Protein AF-F0WKG5-F1 (afdb_monomer_lite)

Radius of gyration: 60.0 Å; chains: 1; bounding box: 181×147×181 Å

Foldseek 3Di:
DVVVVVVVVVVVVVVVVVVVVVVVVVVVVVVVVVVVVVVVVVVVVVVVVVVVVVCVVVPPDDDDDDDDDDDDDDDDPDDDPDDDDDDDDDDDDDDDDDDDDDDDDDDDDDPPDDDPPDDDPDDDDPPDDPDDDPDDDDDDPVVVVVVVVVVVVVVVVVVVVVVVVVVVVVVVVVVVVVVVVVVVVVVVVVVVVVVVVVVVVVVVVVVVVVVVVVVVVVVVVVVVVLADDPVLLVVLVVDDPVPDDPSRNSSNVSHVVVVVVVVVVVVVVVVVVVVVVVVVVVVVVVVVVVVVVVVVVVVVVVVVVVVVVVVVVVVVVVVVVVVVVVVVVVVVVVVVVVVVVPPPDDDDDDDDPCVVVVVVVVVVVVVVVVVVVVVVVVVVVVVVVVVVVVVVVVVVVVVVVVVVVVVVVVVVVVVVVVVVVVVVVVVVVVVVVVVVVVVVVVVVVVVVVVVVVVVVVVVVVVVVVVVVVVVVVVVVVVVVVPPPDPDVPPVVVVVVVVVVVVVVVVVVVVVVVVVVVVVVVVVVVVVVVVVVVVVVVVVVVVVVVVVVVVVVVVVVVVVVVVVVVVVVVVVVVVVVVVVVVVVVVVVVVVVVVVVVVVVVVVVVVVVVVVVVVVVVVVVVVVDDPDDDDDDDDDDDDDDDDDDDPVVVVVVVVVVVVVVVVVVVVVVVVVVVVVVVVVVVVVVVVVVVVVVVVCVVCVVVVVVVVVVVVVVVVVVVVVVVVVVVVVVVVVVVVVVVVVVVVVVVVVVVVVVVVVVVVVVVVVVVVVVVVVPDDDDDDDDDDDDDDDDDDDDDDDDDDDDDDDDDDDDDDDDDDDDDDDPVVVVVVVD

Sequence (827 aa):
MLSLTLWSYSRMYRYRKLSVWLLSSYNWFNRSIMTLRKSRSERCQQSDDHFHRLMLQLGLSRQESITLNENRGDDYNNFSHLLTRIETQEEKEFERPSSDSTPPSASESSDLSLPLSFQHYRTHEHGDVWNIPECDKKRSHADSAYILRRFYQVQVQKIMQRLEACQLNYERSEMKSNEDRIQLTHTIERLTESLQEVQSKYENLLHENQTMKYQLNMEFLHLTDLNISDALATQLLRQSEDTLTLKEFVQLQLYTRVDEHSKKSKQQLEEIAILRKTCEDCQREYTDIKKSNLAYRQEADAIERSLRHELMTAQSARDVLEQNVKKLCDQLHLLKYKNCGEYQSETAGLESFGERDSLSKAKAALEEELRSSKQAMEKLALDKENLKQMVDLLQADKQFLEKSILEHEASKTKWSDSENVLKSRIKELEASKNELLMKSTKYHDEIRATIENKLDITDRNCMMLLQKEIQSIRQSGNSRDEFEIREAHTKTLLDQLRLAETKISNLNSKLDKKTQELLERERCHSTSMTSVETKLTMRQYEHTELQNKFEERCVELRKATIQIDLLNQKLQIHQEEFLRLENTSNAKIVFLETVVNEKTKSEQNFLLQLRKIDENHHHLESGSLEAVADSEIGRDSSSIRPCSDDRERHLRILAREVAKYRDESFRSEQKLKSVQTQLLESSKMNSALQNKLDEVSQPQSYLVDKLREREAELLQSQSQLTEKCKMFQKLQKTCRHTQQTLSRVLSQREEVEGLKLSLLALRRGLDDSSVYKCNGLGGSIDKPHENASVSPAQVTDPGLDTTQNKCLSDSLPLNAPDWYSKLRALV

Secondary structure (DSSP, 8-state):
-HHHHHHHHHHHHHHHHHHHHHHHHHHHHHHHHHHHHHHHHHHHHHHHHHHHHHHHHTT-S---------------------------------PPPP-------------------SS-----------------S---HHHHHHHHHHHHHHHHHHHHHHHHHHHHHHHHHHHHHHHHHHHHHHHHHHHHHHHHHHHHHHHHHHHHHHHHHHHHHHHHHHHHTT---HHHHHHHTTS-GGGS-HHHHHHHHHHHHHHHHHHHHHHHHHHHHHHHHHHHHHHHHHHHHHHHHHHHHHHHHHHHHHHHHHHHHHHHHHHHHHHHHHHHHHHHHHHHHHHTTSSS--------TTHHHHHHHHHHHHHHHHHHHHHHHHHHHHHHHHHHHHHHHHHHHHHHHHHHHHHHHHHHHHHHHHHHHHHHHHHHHHHHHHHHHHHHHHHHHHHHHHHHHHHHHHHHHHHHHHHHHHHHHHHHHHTTTT----SSHHHHHHHHHHHHHHHHHHHHHHHHHHHHHHHHHHHHHHHHHHHHHHHHHHHHHHHHHHHHHHHHHHHHHHHHHHHHHHHHHHHHHHHHHHHHHHHHHHHHHHHHHHHHHHHHHHHHHHHHHHHHHHHHHHHHHTS---------------------HHHHHHHHHHHHHHHHHHHHHHHHHHHHHHHHHHHHHHHHHHHHHHHHHHHHHHHHHHHHHHHHHHHHHHHHHHHHHHHHHHHHHHHHHHHHHHHHHHHHHHHHHHHHHHHHHHHHHHHHHHHGGG-----------------------------------------------TTTGGGGS--

pLDDT: mean 73.41, std 21.45, range [28.98, 95.06]

Organism: NCBI:txid890382

Structure (mmCIF, N/CA/C/O backbone):
data_AF-F0WKG5-F1
#
_entry.id   AF-F0WKG5-F1
#
loop_
_atom_site.group_PDB
_atom_site.id
_atom_site.type_symbol
_atom_site.label_atom_id
_atom_site.label_alt_id
_atom_site.label_comp_id
_atom_site.label_asym_id
_atom_site.label_entity_id
_atom_site.label_seq_id
_atom_site.pdbx_PDB_ins_code
_atom_site.Cartn_x
_atom_site.Cartn_y
_atom_site.Cartn_z
_atom_site.occupancy
_atom_site.B_iso_or_equiv
_atom_site.auth_seq_id
_atom_site.auth_comp_id
_atom_site.auth_asym_id
_atom_site.auth_atom_id
_atom_site.pdbx_PDB_model_num
ATOM 1 N N . MET A 1 1 ? -5.934 -83.931 9.411 1.00 52.41 1 MET A N 1
ATOM 2 C CA . MET A 1 1 ? -5.732 -83.362 8.059 1.00 52.41 1 MET A CA 1
ATOM 3 C C . MET A 1 1 ? -6.737 -82.258 7.738 1.00 52.41 1 MET A C 1
ATOM 5 O O . MET A 1 1 ? -6.328 -81.107 7.787 1.00 52.41 1 MET A O 1
ATOM 9 N N . LEU A 1 2 ? -8.027 -82.551 7.507 1.00 59.00 2 LEU A N 1
ATOM 10 C CA . LEU A 1 2 ? -9.031 -81.550 7.076 1.00 59.00 2 LEU A CA 1
ATOM 11 C C . LEU A 1 2 ? -9.132 -80.279 7.954 1.00 59.00 2 LEU A C 1
ATOM 13 O O . LEU A 1 2 ? -9.300 -79.177 7.433 1.00 59.00 2 LEU A O 1
ATOM 17 N N . SER A 1 3 ? -8.972 -80.402 9.275 1.00 54.53 3 SER A N 1
ATOM 18 C CA . SER A 1 3 ? -8.962 -79.263 10.208 1.00 54.53 3 SER A CA 1
ATOM 19 C C . SER A 1 3 ? -7.762 -78.323 10.020 1.00 54.53 3 SER A C 1
ATOM 21 O O . SER A 1 3 ? -7.921 -77.106 10.072 1.00 54.53 3 SER A O 1
ATOM 23 N N . LEU A 1 4 ? -6.572 -78.868 9.742 1.00 64.75 4 LEU A N 1
ATOM 24 C CA . LEU A 1 4 ? -5.352 -78.090 9.486 1.00 64.75 4 LEU A CA 1
ATOM 25 C C . LEU A 1 4 ? -5.440 -77.331 8.157 1.00 64.75 4 LEU A C 1
ATOM 27 O O . LEU A 1 4 ? -5.043 -76.169 8.096 1.00 64.75 4 LEU A O 1
ATOM 31 N N . THR A 1 5 ? -6.017 -77.946 7.120 1.00 72.06 5 THR A N 1
ATOM 32 C CA . THR A 1 5 ? -6.250 -77.283 5.827 1.00 72.06 5 THR A CA 1
ATOM 33 C C . THR A 1 5 ? -7.311 -76.185 5.915 1.00 72.06 5 THR A C 1
ATOM 35 O O . THR A 1 5 ? -7.146 -75.137 5.302 1.00 72.06 5 THR A O 1
ATOM 38 N N . LEU A 1 6 ? -8.367 -76.366 6.718 1.00 70.38 6 LEU A N 1
ATOM 39 C CA . LEU A 1 6 ? -9.357 -75.312 6.987 1.00 70.38 6 LEU A CA 1
ATOM 40 C C . LEU A 1 6 ? -8.756 -74.141 7.782 1.00 70.38 6 LEU A C 1
ATOM 42 O O . LEU A 1 6 ? -9.038 -72.977 7.488 1.00 70.38 6 LEU A O 1
ATOM 46 N N . TRP A 1 7 ? -7.888 -74.429 8.756 1.00 72.12 7 TRP A N 1
ATOM 47 C CA . TRP A 1 7 ? -7.206 -73.401 9.543 1.00 72.12 7 TRP A CA 1
ATOM 48 C C . TRP A 1 7 ? -6.213 -72.585 8.702 1.00 72.12 7 TRP A C 1
ATOM 50 O O . TRP A 1 7 ? -6.217 -71.352 8.778 1.00 72.12 7 TRP A O 1
ATOM 60 N N . SER A 1 8 ? -5.422 -73.234 7.838 1.00 71.31 8 SER A N 1
ATOM 61 C CA . SER A 1 8 ? -4.513 -72.532 6.922 1.00 71.31 8 SER A CA 1
ATOM 62 C C . SER A 1 8 ? -5.265 -71.698 5.877 1.00 71.31 8 SER A C 1
ATOM 64 O O . SER A 1 8 ? -4.872 -70.556 5.632 1.00 71.31 8 SER A O 1
ATOM 66 N N . TYR A 1 9 ? -6.393 -72.189 5.344 1.00 76.88 9 TYR A N 1
ATOM 67 C CA . TYR A 1 9 ? -7.255 -71.409 4.445 1.00 76.88 9 TYR A CA 1
ATOM 68 C C . TYR A 1 9 ? -7.841 -70.170 5.131 1.00 76.88 9 TYR A C 1
ATOM 70 O O . TYR A 1 9 ? -7.761 -69.069 4.589 1.00 76.88 9 TYR A O 1
ATOM 78 N N . SER A 1 10 ? -8.369 -70.318 6.351 1.00 77.50 10 SER A N 1
ATOM 79 C CA . SER A 1 10 ? -8.901 -69.199 7.143 1.00 77.50 10 SER A CA 1
ATOM 80 C C . SER A 1 10 ? -7.822 -68.147 7.436 1.00 77.50 10 SER A C 1
ATOM 82 O O . SER A 1 10 ? -8.058 -66.943 7.295 1.00 77.50 10 SER A O 1
ATOM 84 N N . ARG A 1 11 ? -6.596 -68.584 7.757 1.00 77.31 11 ARG A N 1
ATOM 85 C CA . ARG A 1 11 ? -5.451 -67.693 7.987 1.00 77.31 11 ARG A CA 1
ATOM 86 C C . ARG A 1 11 ? -5.010 -66.966 6.710 1.00 77.31 11 ARG A C 1
ATOM 88 O O . ARG A 1 11 ? -4.826 -65.751 6.753 1.00 77.31 11 ARG A O 1
ATOM 95 N N . MET A 1 12 ? -4.914 -67.658 5.571 1.00 81.44 12 MET A N 1
ATOM 96 C CA . MET A 1 12 ? -4.629 -67.031 4.270 1.00 81.44 12 MET A CA 1
ATOM 97 C C . MET A 1 12 ? -5.717 -66.035 3.852 1.00 81.44 12 MET A C 1
ATOM 99 O O . MET A 1 12 ? -5.400 -64.945 3.377 1.00 81.44 12 MET A O 1
ATOM 103 N N . TYR A 1 13 ? -6.992 -66.355 4.086 1.00 84.19 13 TYR A N 1
ATOM 104 C CA . TYR A 1 13 ? -8.105 -65.454 3.786 1.00 84.19 13 TYR A CA 1
ATOM 105 C C . TYR A 1 13 ? -8.043 -64.169 4.627 1.00 84.19 13 TYR A C 1
ATOM 107 O O . TYR A 1 13 ? -8.243 -63.075 4.097 1.00 84.19 13 TYR A O 1
ATOM 115 N N . ARG A 1 14 ? -7.679 -64.273 5.916 1.00 76.50 14 ARG A N 1
ATOM 116 C CA . ARG A 1 14 ? -7.437 -63.103 6.779 1.00 76.50 14 ARG A CA 1
ATOM 117 C C . ARG A 1 14 ? -6.274 -62.248 6.276 1.00 76.50 14 ARG A C 1
ATOM 119 O O . ARG A 1 14 ? -6.466 -61.045 6.137 1.00 76.50 14 ARG A O 1
ATOM 126 N N . TYR A 1 15 ? -5.122 -62.837 5.937 1.00 81.12 15 TYR A N 1
ATOM 127 C CA . TYR A 1 15 ? -3.992 -62.076 5.379 1.00 81.12 15 TYR A CA 1
ATOM 128 C C . TYR A 1 15 ? -4.342 -61.390 4.055 1.00 81.12 15 TYR A C 1
ATOM 130 O O . TYR A 1 15 ? -4.000 -60.225 3.878 1.00 81.12 15 TYR A O 1
ATOM 138 N N . ARG A 1 16 ? -5.074 -62.060 3.155 1.00 80.81 16 ARG A N 1
ATOM 139 C CA . ARG A 1 16 ? -5.511 -61.471 1.879 1.00 80.81 16 ARG A CA 1
ATOM 140 C C . ARG A 1 16 ? -6.510 -60.326 2.078 1.00 80.81 16 ARG A C 1
ATOM 142 O O . ARG A 1 16 ? -6.466 -59.344 1.345 1.00 80.81 16 ARG A O 1
ATOM 149 N N . LYS A 1 17 ? -7.381 -60.409 3.090 1.00 81.00 17 LYS A N 1
ATOM 150 C CA . LYS A 1 17 ? -8.284 -59.307 3.461 1.00 81.00 17 LYS A CA 1
ATOM 151 C C . LYS A 1 17 ? -7.513 -58.125 4.067 1.00 81.00 17 LYS A C 1
ATOM 153 O O . LYS A 1 17 ? -7.827 -56.979 3.760 1.00 81.00 17 LYS A O 1
ATOM 158 N N . LEU A 1 18 ? -6.478 -58.401 4.866 1.00 79.88 18 LEU A N 1
ATOM 159 C CA . LEU A 1 18 ? -5.596 -57.387 5.455 1.00 79.88 18 LEU A CA 1
ATOM 160 C C . LEU A 1 18 ? -4.729 -56.686 4.399 1.00 79.88 18 LEU A C 1
ATOM 162 O O . LEU A 1 18 ? -4.611 -55.467 4.436 1.00 79.88 18 LEU A O 1
ATOM 166 N N . SER A 1 19 ? -4.173 -57.420 3.429 1.00 79.81 19 SER A N 1
ATOM 167 C CA . SER A 1 19 ? -3.368 -56.826 2.355 1.00 79.81 19 SER A CA 1
ATOM 168 C C . SER A 1 19 ? -4.205 -55.958 1.415 1.00 79.81 19 SER A C 1
ATOM 170 O O . SER A 1 19 ? -3.766 -54.869 1.065 1.00 79.81 19 SER A O 1
ATOM 172 N N . VAL A 1 20 ? -5.433 -56.371 1.076 1.00 81.12 20 VAL A N 1
ATOM 173 C CA . VAL A 1 20 ? -6.378 -55.535 0.310 1.00 81.12 20 VAL A CA 1
ATOM 174 C C . VAL A 1 20 ? -6.757 -54.269 1.084 1.00 81.12 20 VAL A C 1
ATOM 176 O O . VAL A 1 20 ? -6.792 -53.189 0.497 1.00 81.12 20 VAL A O 1
ATOM 179 N N . TRP A 1 21 ? -6.987 -54.369 2.398 1.00 87.44 21 TRP A N 1
ATOM 180 C CA . TRP A 1 21 ? -7.272 -53.202 3.237 1.00 87.44 21 TRP A CA 1
ATOM 181 C C . TRP A 1 21 ? -6.078 -52.237 3.302 1.00 87.44 21 TRP A C 1
ATOM 183 O O . TRP A 1 21 ? -6.252 -51.046 3.063 1.00 87.44 21 TRP A O 1
ATOM 193 N N . LEU A 1 22 ? -4.857 -52.742 3.513 1.00 79.31 22 LEU A N 1
ATOM 194 C CA . LEU A 1 22 ? -3.634 -51.931 3.503 1.00 79.31 22 LEU A CA 1
ATOM 195 C C . LEU A 1 22 ? -3.387 -51.257 2.144 1.00 79.31 22 LEU A C 1
ATOM 197 O O . LEU A 1 22 ? -3.054 -50.074 2.112 1.00 79.31 22 LEU A O 1
ATOM 201 N N . LEU A 1 23 ? -3.605 -51.959 1.025 1.00 81.06 23 LEU A N 1
ATOM 202 C CA . LEU A 1 23 ? -3.470 -51.380 -0.318 1.00 81.06 23 LEU A CA 1
ATOM 203 C C . LEU A 1 23 ? -4.520 -50.285 -0.575 1.00 81.06 23 LEU A C 1
ATOM 205 O O . LEU A 1 23 ? -4.211 -49.254 -1.171 1.00 81.06 23 LEU A O 1
ATOM 209 N N . SER A 1 24 ? -5.750 -50.483 -0.091 1.00 77.81 24 SER A N 1
ATOM 210 C CA . SER A 1 24 ? -6.819 -49.483 -0.164 1.00 77.81 24 SER A CA 1
ATOM 211 C C . SER A 1 24 ? -6.491 -48.242 0.671 1.00 77.81 24 SER A C 1
ATOM 213 O O . SER A 1 24 ? -6.642 -47.124 0.180 1.00 77.81 24 SER A O 1
ATOM 215 N N . SER A 1 25 ? -5.996 -48.421 1.898 1.00 75.12 25 SER A N 1
ATOM 216 C CA . SER A 1 25 ? -5.570 -47.326 2.778 1.00 75.12 25 SER A CA 1
ATOM 217 C C . SER A 1 25 ? -4.370 -46.564 2.208 1.00 75.12 25 SER A C 1
ATOM 219 O O . SER A 1 25 ? -4.362 -45.336 2.236 1.00 75.12 25 SER A O 1
ATOM 221 N N . TYR A 1 26 ? -3.396 -47.261 1.614 1.00 79.62 26 TYR A N 1
ATOM 222 C CA . TYR A 1 26 ? -2.243 -46.649 0.945 1.00 79.62 26 TYR A CA 1
ATOM 223 C C . TYR A 1 26 ? -2.653 -45.830 -0.291 1.00 79.62 26 TYR A C 1
ATOM 225 O O . TYR A 1 26 ? -2.219 -44.689 -0.459 1.00 79.62 26 TYR A O 1
ATOM 233 N N . ASN A 1 27 ? -3.553 -46.363 -1.124 1.00 76.25 27 ASN A N 1
ATOM 234 C CA . ASN A 1 27 ? -4.092 -45.635 -2.275 1.00 76.25 27 ASN A CA 1
ATOM 235 C C . ASN A 1 27 ? -4.935 -44.423 -1.855 1.00 76.25 27 ASN A C 1
ATOM 237 O O . ASN A 1 27 ? -4.823 -43.365 -2.475 1.00 76.25 27 ASN A O 1
ATOM 241 N N . TRP A 1 28 ? -5.740 -44.540 -0.794 1.00 86.19 28 TRP A N 1
ATOM 242 C CA . TRP A 1 28 ? -6.477 -43.409 -0.229 1.00 86.19 28 TRP A CA 1
ATOM 243 C C . TRP A 1 28 ? -5.522 -42.332 0.304 1.00 86.19 28 TRP A C 1
ATOM 245 O O . TRP A 1 28 ? -5.666 -41.168 -0.056 1.00 86.19 28 TRP A O 1
ATOM 255 N N . PHE A 1 29 ? -4.488 -42.718 1.056 1.00 77.25 29 PHE A N 1
ATOM 256 C CA . PHE A 1 29 ? -3.471 -41.808 1.589 1.00 77.25 29 PHE A CA 1
ATOM 257 C C . PHE A 1 29 ? -2.705 -41.063 0.483 1.00 77.25 29 PHE A C 1
ATOM 259 O O . PHE A 1 29 ? -2.593 -39.839 0.533 1.00 77.25 29 PHE A O 1
ATOM 266 N N . ASN A 1 30 ? -2.262 -41.760 -0.570 1.00 75.69 30 ASN A N 1
ATOM 267 C CA . ASN A 1 30 ? -1.622 -41.125 -1.727 1.00 75.69 30 ASN A CA 1
ATOM 268 C C . ASN A 1 30 ? -2.567 -40.171 -2.473 1.00 75.69 30 ASN A C 1
ATOM 270 O O . ASN A 1 30 ? -2.145 -39.094 -2.898 1.00 75.69 30 ASN A O 1
ATOM 274 N N . ARG A 1 31 ? -3.854 -40.521 -2.603 1.00 74.81 31 ARG A N 1
ATOM 275 C CA . ARG A 1 31 ? -4.860 -39.643 -3.220 1.00 74.81 31 ARG A CA 1
ATOM 276 C C . ARG A 1 31 ? -5.082 -38.385 -2.374 1.00 74.81 31 ARG A C 1
ATOM 278 O O . ARG A 1 31 ? -5.062 -37.292 -2.934 1.00 74.81 31 ARG A O 1
ATOM 285 N N . SER A 1 32 ? -5.170 -38.537 -1.051 1.00 72.75 32 SER A N 1
ATOM 286 C CA . SER A 1 32 ? -5.257 -37.443 -0.076 1.00 72.75 32 SER A CA 1
ATOM 287 C C . SER A 1 32 ? -4.021 -36.534 -0.096 1.00 72.75 32 SER A C 1
ATOM 289 O O . SER A 1 32 ? -4.167 -35.313 -0.075 1.00 72.75 32 SER A O 1
ATOM 291 N N . ILE A 1 33 ? -2.806 -37.089 -0.220 1.00 72.25 33 ILE A N 1
ATOM 292 C CA . ILE A 1 33 ? -1.566 -36.309 -0.389 1.00 72.25 33 ILE A CA 1
ATOM 293 C C . ILE A 1 33 ? -1.560 -35.545 -1.714 1.00 72.25 33 ILE A C 1
ATOM 295 O O . ILE A 1 33 ? -1.165 -34.381 -1.733 1.00 72.25 33 ILE A O 1
ATOM 299 N N . MET A 1 34 ? -2.011 -36.148 -2.817 1.00 73.25 34 MET A N 1
ATOM 300 C CA . MET A 1 34 ? -2.086 -35.447 -4.104 1.00 73.25 34 MET A CA 1
ATOM 301 C C . MET A 1 34 ? -3.126 -34.321 -4.083 1.00 73.25 34 MET A C 1
ATOM 303 O O . MET A 1 34 ? -2.835 -33.230 -4.572 1.00 73.25 34 MET A O 1
ATOM 307 N N . THR A 1 35 ? -4.287 -34.517 -3.447 1.00 73.25 35 THR A N 1
ATOM 308 C CA . THR A 1 35 ? -5.243 -33.420 -3.221 1.00 73.25 35 THR A CA 1
ATOM 309 C C . THR A 1 35 ? -4.684 -32.356 -2.280 1.00 73.25 35 THR A C 1
ATOM 311 O O . THR A 1 35 ? -4.835 -31.177 -2.568 1.00 73.25 35 THR A O 1
ATOM 314 N N . LEU A 1 36 ? -3.958 -32.723 -1.217 1.00 67.75 36 LEU A N 1
ATOM 315 C CA . LEU A 1 36 ? -3.316 -31.755 -0.318 1.00 67.75 36 LEU A CA 1
ATOM 316 C C . LEU A 1 36 ? -2.201 -30.963 -1.008 1.00 67.75 36 LEU A C 1
ATOM 318 O O . LEU A 1 36 ? -2.099 -29.763 -0.782 1.00 67.75 36 LEU A O 1
ATOM 322 N N . ARG A 1 37 ? -1.395 -31.588 -1.876 1.00 66.56 37 ARG A N 1
ATOM 323 C CA . ARG A 1 37 ? -0.400 -30.887 -2.706 1.00 66.56 37 ARG A CA 1
ATOM 324 C C . ARG A 1 37 ? -1.075 -29.938 -3.690 1.00 66.56 37 ARG A C 1
ATOM 326 O O . ARG A 1 37 ? -0.660 -28.786 -3.776 1.00 66.56 37 ARG A O 1
ATOM 333 N N . LYS A 1 38 ? -2.152 -30.372 -4.354 1.00 67.62 38 LYS A N 1
ATOM 334 C CA . LYS A 1 38 ? -2.930 -29.513 -5.256 1.00 67.62 38 LYS A CA 1
ATOM 335 C C . LYS A 1 38 ? -3.540 -28.320 -4.508 1.00 67.62 38 LYS A C 1
ATOM 337 O O . LYS A 1 38 ? -3.248 -27.184 -4.855 1.00 67.62 38 LYS A O 1
ATOM 342 N N . SER A 1 39 ? -4.228 -28.560 -3.393 1.00 65.31 39 SER A N 1
ATOM 343 C CA . SER A 1 39 ? -4.812 -27.515 -2.539 1.00 65.31 39 SER A CA 1
ATOM 344 C C . SER A 1 39 ? -3.794 -26.719 -1.709 1.00 65.31 39 SER A C 1
ATOM 346 O O . SER A 1 39 ? -4.188 -25.779 -1.021 1.00 65.31 39 SER A O 1
ATOM 348 N N . ARG A 1 40 ? -2.502 -27.078 -1.723 1.00 57.69 40 ARG A N 1
ATOM 349 C CA . ARG A 1 40 ? -1.399 -26.257 -1.187 1.00 57.69 40 ARG A CA 1
ATOM 350 C C . ARG A 1 40 ? -0.791 -25.389 -2.287 1.00 57.69 40 ARG A C 1
ATOM 352 O O . ARG A 1 40 ? -0.550 -24.222 -2.027 1.00 57.69 40 ARG A O 1
ATOM 359 N N . SER A 1 41 ? -0.660 -25.900 -3.513 1.00 61.53 41 SER A N 1
ATOM 360 C CA . SER A 1 41 ? -0.325 -25.093 -4.697 1.00 61.53 41 SER A CA 1
ATOM 361 C C . SER A 1 41 ? -1.385 -24.018 -4.957 1.00 61.53 41 SER A C 1
ATOM 363 O O . SER A 1 41 ? -1.057 -22.843 -5.080 1.00 61.53 41 SER A O 1
ATOM 365 N N . GLU A 1 42 ? -2.665 -24.406 -4.949 1.00 61.94 42 GLU A N 1
ATOM 366 C CA . GLU A 1 42 ? -3.803 -23.494 -5.118 1.00 61.94 42 GLU A CA 1
ATOM 367 C C . GLU A 1 42 ? -3.891 -22.481 -3.963 1.00 61.94 42 GLU A C 1
ATOM 369 O O . GLU A 1 42 ? -4.223 -21.326 -4.207 1.00 61.94 42 GLU A O 1
ATOM 374 N N . ARG A 1 43 ? -3.525 -22.858 -2.724 1.00 57.94 43 ARG A N 1
ATOM 375 C CA . ARG A 1 43 ? -3.454 -21.914 -1.591 1.00 57.94 43 ARG A CA 1
ATOM 376 C C . ARG A 1 43 ? -2.228 -21.007 -1.602 1.00 57.94 43 ARG A C 1
ATOM 378 O O . ARG A 1 43 ? -2.355 -19.889 -1.128 1.00 57.94 43 ARG A O 1
ATOM 385 N N . CYS A 1 44 ? -1.083 -21.423 -2.141 1.00 53.16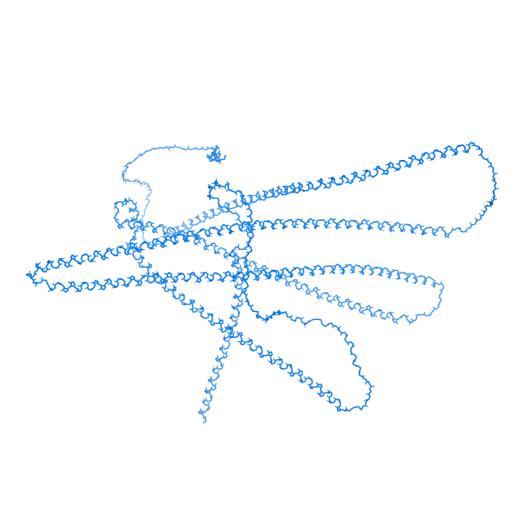 44 CYS A N 1
ATOM 386 C CA . CYS A 1 44 ? 0.047 -20.513 -2.348 1.00 53.16 44 CYS A CA 1
ATOM 387 C C . CYS A 1 44 ? -0.299 -19.465 -3.416 1.00 53.16 44 CYS A C 1
ATOM 389 O O . CYS A 1 44 ? -0.188 -18.278 -3.143 1.00 53.16 44 CYS A O 1
ATOM 391 N N . GLN A 1 45 ? -0.867 -19.870 -4.558 1.00 50.72 45 GLN A N 1
ATOM 392 C CA . GLN A 1 45 ? -1.329 -18.905 -5.567 1.00 50.72 45 GLN A CA 1
ATOM 393 C C . GLN A 1 45 ? -2.490 -18.027 -5.076 1.00 50.72 45 GLN A C 1
ATOM 395 O O . GLN A 1 45 ? -2.497 -16.834 -5.356 1.00 50.72 45 GLN A O 1
ATOM 400 N N . GLN A 1 46 ? -3.434 -18.558 -4.288 1.00 55.28 46 GLN A N 1
ATOM 401 C CA . GLN A 1 46 ? -4.457 -17.725 -3.639 1.00 55.28 46 GLN A CA 1
ATOM 402 C C . GLN A 1 46 ? -3.889 -16.824 -2.536 1.00 55.28 46 GLN A C 1
ATOM 404 O O . GLN A 1 46 ? -4.443 -15.754 -2.327 1.00 55.28 46 GLN A O 1
ATOM 409 N N . SER A 1 47 ? -2.821 -17.220 -1.839 1.00 54.59 47 SER A N 1
ATOM 410 C CA . SER A 1 47 ? -2.129 -16.380 -0.853 1.00 54.59 47 SER A CA 1
ATOM 411 C C . SER A 1 47 ? -1.479 -15.185 -1.538 1.00 54.59 47 SER A C 1
ATOM 413 O O . SER A 1 47 ? -1.693 -14.056 -1.108 1.00 54.59 47 SER A O 1
ATOM 415 N N . ASP A 1 48 ? -0.763 -15.416 -2.637 1.00 52.75 48 ASP A N 1
ATOM 416 C CA . ASP A 1 48 ? -0.100 -14.352 -3.390 1.00 52.75 48 ASP A CA 1
ATOM 417 C C . ASP A 1 48 ? -1.136 -13.433 -4.066 1.00 52.75 48 ASP A C 1
ATOM 419 O O . ASP A 1 48 ? -1.057 -12.215 -3.917 1.00 52.75 48 ASP A O 1
ATOM 423 N N . ASP A 1 49 ? -2.194 -13.985 -4.682 1.00 57.44 49 ASP A N 1
ATOM 424 C CA . ASP A 1 49 ? -3.327 -13.206 -5.216 1.00 57.44 49 ASP A CA 1
ATOM 425 C C . ASP A 1 49 ? -4.096 -12.442 -4.115 1.00 57.44 49 ASP A C 1
ATOM 427 O O . ASP A 1 49 ? -4.614 -11.350 -4.366 1.00 57.44 49 ASP A O 1
ATOM 431 N N . HIS A 1 50 ? -4.205 -12.983 -2.894 1.00 56.62 50 HIS A N 1
ATOM 432 C CA . HIS A 1 50 ? -4.870 -12.317 -1.766 1.00 56.62 50 HIS A CA 1
ATOM 433 C C . HIS A 1 50 ? -3.980 -11.235 -1.142 1.00 56.62 50 HIS A C 1
ATOM 435 O O . HIS A 1 50 ? -4.496 -10.189 -0.749 1.00 56.62 50 HIS A O 1
ATOM 441 N N . PHE A 1 51 ? -2.662 -11.432 -1.098 1.00 53.34 51 PHE A N 1
ATOM 442 C CA . PHE A 1 51 ? -1.699 -10.414 -0.687 1.00 53.34 51 PHE A CA 1
ATOM 443 C C . PHE A 1 51 ? -1.671 -9.263 -1.703 1.00 53.34 51 PHE A C 1
ATOM 445 O O . PHE A 1 51 ? -1.775 -8.099 -1.319 1.00 53.34 51 PHE A O 1
ATOM 452 N N . HIS A 1 52 ? -1.676 -9.569 -3.006 1.00 52.47 52 HIS A N 1
ATOM 453 C CA . HIS A 1 52 ? -1.789 -8.554 -4.056 1.00 52.47 52 HIS A CA 1
ATOM 454 C C . HIS A 1 52 ? -3.149 -7.834 -4.023 1.00 52.47 52 HIS A C 1
ATOM 456 O O . HIS A 1 52 ? -3.198 -6.614 -4.177 1.00 52.47 52 HIS A O 1
ATOM 462 N N . ARG A 1 53 ? -4.251 -8.549 -3.742 1.00 51.22 53 ARG A N 1
ATOM 463 C CA . ARG A 1 53 ? -5.565 -7.935 -3.478 1.00 51.22 53 ARG A CA 1
ATOM 464 C C . ARG A 1 53 ? -5.568 -7.045 -2.243 1.00 51.22 53 ARG A C 1
ATOM 466 O O . ARG A 1 53 ? -6.148 -5.976 -2.323 1.00 51.22 53 ARG A O 1
ATOM 473 N N . LEU A 1 54 ? -4.935 -7.440 -1.138 1.00 57.03 54 LEU A N 1
ATOM 474 C CA . LEU A 1 54 ? -4.829 -6.605 0.064 1.00 57.03 54 LEU A CA 1
ATOM 475 C C . LEU A 1 54 ? -4.023 -5.333 -0.221 1.00 57.03 54 LEU A C 1
ATOM 477 O O . LEU A 1 54 ? -4.461 -4.254 0.154 1.00 57.03 54 LEU A O 1
ATOM 481 N N . MET A 1 55 ? -2.919 -5.430 -0.966 1.00 54.16 55 MET A N 1
ATOM 482 C CA . MET A 1 55 ? -2.143 -4.264 -1.411 1.00 54.16 55 MET A CA 1
ATOM 483 C C . MET A 1 55 ? -2.954 -3.310 -2.308 1.00 54.16 55 MET A C 1
ATOM 485 O O . MET A 1 55 ? -2.825 -2.094 -2.178 1.00 54.16 55 MET A O 1
ATOM 489 N N . LEU A 1 56 ? -3.820 -3.840 -3.181 1.00 57.91 56 LEU A N 1
ATOM 490 C CA . LEU A 1 56 ? -4.737 -3.041 -4.008 1.00 57.91 56 LEU A CA 1
ATOM 491 C C . LEU A 1 56 ? -5.909 -2.457 -3.197 1.00 57.91 56 LEU A C 1
ATOM 493 O O . LEU A 1 56 ? -6.284 -1.305 -3.390 1.00 57.91 56 LEU A O 1
ATOM 497 N N . GLN A 1 57 ? -6.470 -3.227 -2.264 1.00 50.12 57 GLN A N 1
ATOM 498 C CA . GLN A 1 57 ? -7.617 -2.850 -1.431 1.00 50.12 57 GLN A CA 1
ATOM 499 C C . GLN A 1 57 ? -7.237 -1.877 -0.299 1.00 50.12 57 GLN A C 1
ATOM 501 O O . GLN A 1 57 ? -8.103 -1.178 0.218 1.00 50.12 57 GLN A O 1
ATOM 506 N N . LEU A 1 58 ? -5.946 -1.787 0.044 1.00 53.91 58 LEU A N 1
ATOM 507 C CA . LEU A 1 58 ? -5.362 -0.771 0.928 1.00 53.91 58 LEU A CA 1
ATOM 508 C C . LEU A 1 58 ? -4.906 0.504 0.185 1.00 53.91 58 LEU A C 1
ATOM 510 O O . LEU A 1 58 ? -4.337 1.395 0.809 1.00 53.91 58 LEU A O 1
ATOM 514 N N . GLY A 1 59 ? -5.152 0.620 -1.127 1.00 39.16 59 GLY A N 1
ATOM 515 C CA . GLY A 1 59 ? -5.016 1.887 -1.859 1.00 39.16 59 GLY A CA 1
ATOM 516 C C . GLY A 1 59 ? -3.586 2.412 -2.044 1.00 39.16 59 GLY A C 1
ATOM 517 O O . GLY A 1 59 ? -3.404 3.608 -2.255 1.00 39.16 59 GLY A O 1
ATOM 518 N N . LEU A 1 60 ? -2.560 1.553 -1.993 1.00 44.84 60 LEU A N 1
ATOM 519 C CA . LEU A 1 60 ? -1.148 1.961 -2.110 1.00 44.84 60 LEU A CA 1
ATOM 520 C C . LEU A 1 60 ? -0.620 2.045 -3.559 1.00 44.84 60 LEU A C 1
ATOM 522 O O . LEU A 1 60 ? 0.582 1.936 -3.799 1.00 44.84 60 LEU A O 1
ATOM 526 N N . SER A 1 61 ? -1.497 2.288 -4.536 1.00 41.25 61 SER A N 1
ATOM 527 C CA . SER A 1 61 ? -1.110 2.702 -5.891 1.00 41.25 61 SER A CA 1
ATOM 528 C C . SER A 1 61 ? -1.503 4.158 -6.124 1.00 41.25 61 SER A C 1
ATOM 530 O O . SER A 1 61 ? -2.676 4.499 -5.987 1.00 41.25 61 SER A O 1
ATOM 532 N N . ARG A 1 62 ? -0.528 4.995 -6.509 1.00 47.47 62 ARG A N 1
ATOM 533 C CA . ARG A 1 62 ? -0.698 6.422 -6.836 1.00 47.47 62 ARG A CA 1
ATOM 534 C C . ARG A 1 62 ? -1.985 6.693 -7.628 1.00 47.47 62 ARG A C 1
ATOM 536 O O . ARG A 1 62 ? -2.057 6.340 -8.803 1.00 47.47 62 ARG A O 1
ATOM 543 N N . GLN A 1 63 ? -2.916 7.441 -7.041 1.00 31.77 63 GLN A N 1
ATOM 544 C CA . GLN A 1 63 ? -3.803 8.289 -7.827 1.00 31.77 63 GLN A CA 1
ATOM 545 C C . GLN A 1 63 ? -4.193 9.548 -7.054 1.00 31.77 63 GLN A C 1
ATOM 547 O O . GLN A 1 63 ? -4.526 9.509 -5.872 1.00 31.77 63 GLN A O 1
ATOM 552 N N . GLU A 1 64 ? -4.082 10.678 -7.739 1.00 40.59 64 GLU A N 1
ATOM 553 C CA . GLU A 1 64 ? -4.387 12.002 -7.217 1.00 40.59 64 GLU A CA 1
ATOM 554 C C . GLU A 1 64 ? -5.904 12.215 -7.218 1.00 40.59 64 GLU A C 1
ATOM 556 O O . GLU A 1 64 ? -6.553 12.086 -8.257 1.00 40.59 64 GLU A O 1
ATOM 561 N N . SER A 1 65 ? -6.474 12.630 -6.088 1.00 32.53 65 SER A N 1
ATOM 562 C CA . SER A 1 65 ? -7.784 13.283 -6.086 1.00 32.53 65 SER A CA 1
ATOM 563 C C . SER A 1 65 ? -7.875 14.294 -4.949 1.00 32.53 65 SER A C 1
ATOM 565 O O . SER A 1 65 ? -8.118 13.952 -3.793 1.00 32.53 65 SER A O 1
ATOM 567 N N . ILE A 1 66 ? -7.673 15.561 -5.307 1.00 37.56 66 ILE A N 1
ATOM 568 C CA . ILE A 1 66 ? -7.924 16.713 -4.446 1.00 37.56 66 ILE A CA 1
ATOM 569 C C . ILE A 1 66 ? -9.438 16.903 -4.318 1.00 37.56 66 ILE A C 1
ATOM 571 O O . ILE A 1 66 ? -10.091 17.273 -5.291 1.00 37.56 66 ILE A O 1
ATOM 575 N N . THR A 1 67 ? -9.968 16.754 -3.107 1.00 32.84 67 THR A N 1
ATOM 576 C CA . THR A 1 67 ? -11.162 17.481 -2.646 1.00 32.84 67 THR A CA 1
ATOM 577 C C . THR A 1 67 ? -10.972 17.828 -1.174 1.00 32.84 67 THR A C 1
ATOM 579 O O . THR A 1 67 ? -11.316 17.038 -0.294 1.00 32.84 67 THR A O 1
ATOM 582 N N . LEU A 1 68 ? -10.392 18.999 -0.899 1.00 33.47 68 LEU A N 1
ATOM 583 C CA . LEU A 1 68 ? -10.446 19.578 0.441 1.00 33.47 68 LEU A CA 1
ATOM 584 C C . LEU A 1 68 ? -11.853 20.119 0.688 1.00 33.47 68 LEU A C 1
ATOM 586 O O . LEU A 1 68 ? -12.423 20.809 -0.155 1.00 33.47 68 LEU A O 1
ATOM 590 N N . ASN A 1 69 ? -12.397 19.770 1.847 1.00 30.33 69 ASN A N 1
ATOM 591 C CA . ASN A 1 69 ? -13.672 20.263 2.333 1.00 30.33 69 ASN A CA 1
ATOM 592 C C . ASN A 1 69 ? -13.398 21.559 3.109 1.00 30.33 69 ASN A C 1
ATOM 594 O O . ASN A 1 69 ? -12.731 21.521 4.143 1.00 30.33 69 ASN A O 1
ATOM 598 N N . GLU A 1 70 ? -13.867 22.701 2.612 1.00 38.94 70 GLU A N 1
ATOM 599 C CA . GLU A 1 70 ? -13.811 23.959 3.358 1.00 38.94 70 GLU A CA 1
ATOM 600 C C . GLU A 1 70 ? -14.807 23.899 4.524 1.00 38.94 70 GLU A C 1
ATOM 602 O O . GLU A 1 70 ? -15.997 23.690 4.288 1.00 38.94 70 GLU A O 1
ATOM 607 N N . ASN A 1 71 ? -14.339 24.085 5.767 1.00 33.72 71 ASN A N 1
ATOM 608 C CA . ASN A 1 71 ? -14.953 24.946 6.797 1.00 33.72 71 ASN A CA 1
ATOM 609 C C . ASN A 1 71 ? -14.309 24.755 8.184 1.00 33.72 71 ASN A C 1
ATOM 611 O O . ASN A 1 71 ? -14.060 23.627 8.604 1.00 33.72 71 ASN A O 1
ATOM 615 N N . ARG A 1 72 ? -14.214 25.869 8.933 1.00 32.38 72 ARG A N 1
ATOM 616 C CA . ARG A 1 72 ? -13.608 26.042 10.276 1.00 32.38 72 ARG A CA 1
ATOM 617 C C . ARG A 1 72 ? -12.072 25.927 10.299 1.00 32.38 72 ARG A C 1
ATOM 619 O O . ARG A 1 72 ? -11.529 24.881 9.981 1.00 32.38 72 ARG A O 1
ATOM 626 N N . GLY A 1 73 ? -11.335 26.940 10.744 1.00 29.22 73 GLY A N 1
ATOM 627 C CA . GLY A 1 73 ? -11.745 28.294 11.126 1.00 29.22 73 GLY A CA 1
ATOM 628 C C . GLY A 1 73 ? -10.546 29.055 11.681 1.00 29.22 73 GLY A C 1
ATOM 629 O O . GLY A 1 73 ? -9.864 28.532 12.558 1.00 29.22 73 GLY A O 1
ATOM 630 N N . ASP A 1 74 ? -10.290 30.252 11.158 1.00 32.44 74 ASP A N 1
ATOM 631 C CA . ASP A 1 74 ? -9.200 31.105 11.625 1.00 32.44 74 ASP A CA 1
ATOM 632 C C . ASP A 1 74 ? -9.556 31.754 12.965 1.00 32.44 74 ASP A C 1
ATOM 634 O O . ASP A 1 74 ? -10.472 32.566 13.042 1.00 32.44 74 ASP A O 1
ATOM 638 N N . ASP A 1 75 ? -8.780 31.430 13.994 1.00 37.84 75 ASP A N 1
ATOM 639 C CA . ASP A 1 75 ? -8.529 32.271 15.163 1.00 37.84 75 ASP A CA 1
ATOM 640 C C . ASP A 1 75 ? -7.145 31.890 15.728 1.00 37.84 75 ASP A C 1
ATOM 642 O O . ASP A 1 75 ? -6.679 30.768 15.532 1.00 37.84 75 ASP A O 1
ATOM 646 N N . TYR A 1 76 ? -6.486 32.821 16.430 1.00 33.09 76 TYR A N 1
ATOM 647 C CA . TYR A 1 76 ? -5.103 32.729 16.954 1.00 33.09 76 TYR A CA 1
ATOM 648 C C . TYR A 1 76 ? -3.937 32.988 15.981 1.00 33.09 76 TYR A C 1
ATOM 650 O O . TYR A 1 76 ? -2.926 32.288 15.987 1.00 33.09 76 TYR A O 1
ATOM 658 N N . ASN A 1 77 ? -3.977 34.135 15.297 1.00 32.69 77 ASN A N 1
ATOM 659 C CA . ASN A 1 77 ? -2.754 34.893 15.006 1.00 32.69 77 ASN A CA 1
ATOM 660 C C . ASN A 1 77 ? -2.591 36.036 16.021 1.00 32.69 77 ASN A C 1
ATOM 662 O O . ASN A 1 77 ? -3.121 37.124 15.812 1.00 32.69 77 ASN A O 1
ATOM 666 N N . ASN A 1 78 ? -1.889 35.770 17.130 1.00 35.56 78 ASN A N 1
ATOM 667 C CA . ASN A 1 78 ? -1.138 36.748 17.937 1.00 35.56 78 ASN A CA 1
ATOM 668 C C . ASN A 1 78 ? -0.587 36.078 19.207 1.00 35.56 78 ASN A C 1
ATOM 670 O O . ASN A 1 78 ? -1.326 35.939 20.174 1.00 35.56 78 ASN A O 1
ATOM 674 N N . PHE A 1 79 ? 0.703 35.725 19.230 1.00 30.66 79 PHE A N 1
ATOM 675 C CA . PHE A 1 79 ? 1.612 36.050 20.343 1.00 30.66 79 PHE A CA 1
ATOM 676 C C . PHE A 1 79 ? 3.076 35.703 20.003 1.00 30.66 79 PHE A C 1
ATOM 678 O O . PHE A 1 79 ? 3.366 34.677 19.397 1.00 30.66 79 PHE A O 1
ATOM 685 N N . SER A 1 80 ? 3.995 36.550 20.477 1.00 35.59 80 SER A N 1
ATOM 686 C CA . SER A 1 80 ? 5.415 36.232 20.722 1.00 35.59 80 SER A CA 1
ATOM 687 C C . SER A 1 80 ? 6.382 36.099 19.533 1.00 35.59 80 SER A C 1
ATOM 689 O O . SER A 1 80 ? 7.151 35.146 19.428 1.00 35.59 80 SER A O 1
ATOM 691 N N . HIS A 1 81 ? 6.540 37.194 18.784 1.00 31.00 81 HIS A N 1
ATOM 692 C CA . HIS A 1 81 ? 7.901 37.657 18.471 1.00 31.00 81 HIS A CA 1
ATOM 693 C C . HIS A 1 81 ? 8.610 38.032 19.789 1.00 31.00 81 HIS A C 1
ATOM 695 O O . HIS A 1 81 ? 8.374 39.131 20.284 1.00 31.00 81 HIS A O 1
ATOM 701 N N . LEU A 1 82 ? 9.442 37.150 20.368 1.00 31.61 82 LEU A N 1
ATOM 702 C CA . LEU A 1 82 ? 10.454 37.491 21.395 1.00 31.61 82 LEU A CA 1
ATOM 703 C C . LEU A 1 82 ? 11.293 36.263 21.817 1.00 31.61 82 LEU A C 1
ATOM 705 O O . LEU A 1 82 ? 10.916 35.541 22.731 1.00 31.61 82 LEU A O 1
ATOM 709 N N . LEU A 1 83 ? 12.444 36.042 21.174 1.00 28.98 83 LEU A N 1
ATOM 710 C CA . LEU A 1 83 ? 13.773 36.099 21.814 1.00 28.98 83 LEU A CA 1
ATOM 711 C C . LEU A 1 83 ? 14.866 35.716 20.805 1.00 28.98 83 LEU A C 1
ATOM 713 O O . LEU A 1 83 ? 15.008 34.566 20.397 1.00 28.98 83 LEU A O 1
ATOM 717 N N . THR A 1 84 ? 15.693 36.692 20.451 1.00 31.50 84 THR A N 1
ATOM 718 C CA . THR A 1 84 ? 16.996 36.453 19.827 1.00 31.50 84 THR A CA 1
ATOM 719 C C . THR A 1 84 ? 18.041 36.269 20.932 1.00 31.50 84 THR A C 1
ATOM 721 O O . THR A 1 84 ? 17.956 36.955 21.947 1.00 31.50 84 THR A O 1
ATOM 724 N N . ARG A 1 85 ? 19.095 35.485 20.654 1.00 29.62 85 ARG A N 1
ATOM 725 C CA . ARG A 1 85 ? 20.449 35.629 21.235 1.00 29.62 85 ARG A CA 1
ATOM 726 C C . ARG A 1 85 ? 20.646 35.237 22.714 1.00 29.62 85 ARG A C 1
ATOM 728 O O . ARG A 1 85 ? 20.457 36.060 23.598 1.00 29.62 85 ARG A O 1
ATOM 735 N N . ILE A 1 86 ? 21.246 34.063 22.930 1.00 31.45 86 ILE A N 1
ATOM 736 C CA . ILE A 1 86 ? 22.354 33.843 23.883 1.00 31.45 86 ILE A CA 1
ATOM 737 C C . ILE A 1 86 ? 23.406 32.982 23.163 1.00 31.45 86 ILE A C 1
ATOM 739 O O . ILE A 1 86 ? 23.063 32.121 22.354 1.00 31.45 86 ILE A O 1
ATOM 743 N N . GLU A 1 87 ? 24.680 33.283 23.402 1.00 32.22 87 GLU A N 1
ATOM 744 C CA . GLU A 1 87 ? 25.847 32.649 22.782 1.00 32.22 87 GLU A CA 1
ATOM 745 C C . GLU A 1 87 ? 26.426 31.520 23.664 1.00 32.22 87 GLU A C 1
ATOM 747 O O . GLU A 1 87 ? 26.039 31.348 24.818 1.00 32.22 87 GLU A O 1
ATOM 752 N N . THR A 1 88 ? 27.445 30.837 23.129 1.00 31.20 88 THR A N 1
ATOM 753 C CA . THR A 1 88 ? 28.509 30.099 23.849 1.00 31.20 88 THR A CA 1
ATOM 754 C C . THR A 1 88 ? 28.185 28.792 24.603 1.00 31.20 88 THR A C 1
ATOM 756 O O . THR A 1 88 ? 27.677 28.786 25.715 1.00 31.20 88 THR A O 1
ATOM 759 N N . GLN A 1 89 ? 28.692 27.694 24.021 1.00 30.14 89 GLN A N 1
ATOM 760 C CA . GLN A 1 89 ? 29.832 26.934 24.573 1.00 30.14 89 GLN A CA 1
ATOM 761 C C . GLN A 1 89 ? 29.649 26.192 25.916 1.00 30.14 89 GLN A C 1
ATOM 763 O O . GLN A 1 89 ? 29.920 26.741 26.975 1.00 30.14 89 GLN A O 1
ATOM 768 N N . GLU A 1 90 ? 29.421 24.877 25.843 1.00 33.31 90 GLU A N 1
ATOM 769 C CA . GLU A 1 90 ? 30.108 23.908 26.714 1.00 33.31 90 GLU A CA 1
ATOM 770 C C . GLU A 1 90 ? 30.390 22.612 25.937 1.00 33.31 90 GLU A C 1
ATOM 772 O O . GLU A 1 90 ? 29.489 21.831 25.631 1.00 33.31 90 GLU A O 1
ATOM 777 N N . GLU A 1 91 ? 31.666 22.370 25.639 1.00 35.66 91 GLU A N 1
ATOM 778 C CA . GLU A 1 91 ? 32.167 21.026 25.358 1.00 35.66 91 GLU A CA 1
ATOM 779 C C . GLU A 1 91 ? 32.259 20.282 26.694 1.00 35.66 91 GLU A C 1
ATOM 781 O O . GLU A 1 91 ? 33.006 20.697 27.582 1.00 35.66 91 GLU A O 1
ATOM 786 N N . LYS A 1 92 ? 31.524 19.177 26.848 1.00 33.84 92 LYS A N 1
ATOM 787 C CA . LYS A 1 92 ? 31.808 18.184 27.890 1.00 33.84 92 LYS A CA 1
ATOM 788 C C . LYS A 1 92 ? 31.856 16.799 27.279 1.00 33.84 92 LYS A C 1
ATOM 790 O O . LYS A 1 92 ? 30.838 16.204 26.931 1.00 33.84 92 LYS A O 1
ATOM 795 N N . GLU A 1 93 ? 33.084 16.312 27.165 1.00 34.62 93 GLU A N 1
ATOM 796 C CA . GLU A 1 93 ? 33.393 14.899 27.024 1.00 34.62 93 GLU A CA 1
ATOM 797 C C . GLU A 1 93 ? 32.649 14.122 28.118 1.00 34.62 93 GLU A C 1
ATOM 799 O O . GLU A 1 93 ? 32.668 14.512 29.288 1.00 34.62 93 GLU A O 1
ATOM 804 N N . PHE A 1 94 ? 31.988 13.024 27.750 1.00 33.19 94 PHE A N 1
ATOM 805 C CA . PHE A 1 94 ? 31.510 12.061 28.733 1.00 33.19 94 PHE A CA 1
ATOM 806 C C . PHE A 1 94 ? 31.961 10.660 28.345 1.00 33.19 94 PHE A C 1
ATOM 808 O O . PHE A 1 94 ? 31.818 10.218 27.202 1.00 33.19 94 PHE A O 1
ATOM 815 N N . GLU A 1 95 ? 32.578 10.000 29.314 1.00 30.42 95 GLU A N 1
ATOM 816 C CA . GLU A 1 95 ? 33.394 8.812 29.125 1.00 30.42 95 GLU A CA 1
ATOM 817 C C . GLU A 1 95 ? 32.539 7.601 28.726 1.00 30.42 95 GLU A C 1
ATOM 819 O O . GLU A 1 95 ? 31.472 7.345 29.289 1.00 30.42 95 GLU A O 1
ATOM 824 N N . ARG A 1 96 ? 33.034 6.803 27.772 1.00 33.31 96 ARG A N 1
ATOM 825 C CA . ARG A 1 96 ? 32.505 5.454 27.538 1.00 33.31 96 ARG A CA 1
ATOM 826 C C . ARG A 1 96 ? 33.133 4.500 28.558 1.00 33.31 96 ARG A C 1
ATOM 828 O O . ARG A 1 96 ? 34.349 4.320 28.497 1.00 33.31 96 ARG A O 1
ATOM 835 N N . PRO A 1 97 ? 32.359 3.819 29.419 1.00 37.00 97 PRO A N 1
ATOM 836 C CA . PRO A 1 97 ? 32.901 2.718 30.196 1.00 37.00 97 PRO A CA 1
ATOM 837 C C . PRO A 1 97 ? 33.183 1.524 29.277 1.00 37.00 97 PRO A C 1
ATOM 839 O O . PRO A 1 97 ? 32.308 1.028 28.564 1.00 37.00 97 PRO A O 1
ATOM 842 N N . SER A 1 98 ? 34.421 1.046 29.318 1.00 34.62 98 SER A N 1
ATOM 843 C CA . SER A 1 98 ? 34.816 -0.260 28.798 1.00 34.62 98 SER A CA 1
ATOM 844 C C . SER A 1 98 ? 34.065 -1.380 29.520 1.00 34.62 98 SER A C 1
ATOM 846 O O . SER A 1 98 ? 33.980 -1.374 30.747 1.00 34.62 98 SER A O 1
ATOM 848 N N . SER A 1 99 ? 33.591 -2.383 28.783 1.00 34.94 99 SER A N 1
ATOM 849 C CA . SER A 1 99 ? 33.248 -3.688 29.359 1.00 34.94 99 SER A CA 1
ATOM 850 C C . SER A 1 99 ? 33.543 -4.806 28.364 1.00 34.94 99 SER A C 1
ATOM 852 O O . SER A 1 99 ? 33.218 -4.713 27.180 1.00 34.94 99 SER A O 1
ATOM 854 N N . ASP A 1 100 ? 34.221 -5.838 28.859 1.00 31.92 100 ASP A N 1
ATOM 855 C CA . ASP A 1 100 ? 34.652 -7.000 28.093 1.00 31.92 100 ASP A CA 1
ATOM 856 C C . ASP A 1 100 ? 33.477 -7.841 27.584 1.00 31.92 100 ASP A C 1
ATOM 858 O O . ASP A 1 100 ? 32.508 -8.096 28.299 1.00 31.92 100 ASP A O 1
ATOM 862 N N . SER A 1 101 ? 33.625 -8.403 26.386 1.00 32.78 101 SER A N 1
ATOM 863 C CA . SER A 1 101 ? 33.112 -9.748 26.107 1.00 32.78 101 SER A CA 1
ATOM 864 C C . SER A 1 101 ? 33.907 -10.418 24.986 1.00 32.78 101 SER A C 1
ATOM 866 O O . SER A 1 101 ? 34.171 -9.847 23.930 1.00 32.78 101 SER A O 1
ATOM 868 N N . THR A 1 102 ? 34.337 -11.647 25.261 1.00 37.00 102 THR A N 1
ATOM 869 C CA . THR A 1 102 ? 35.124 -12.513 24.380 1.00 37.00 102 THR A CA 1
ATOM 870 C C . THR A 1 102 ? 34.316 -12.990 23.164 1.00 37.00 102 THR A C 1
ATOM 872 O O . THR A 1 102 ? 33.119 -13.254 23.294 1.00 37.00 102 THR A O 1
ATOM 875 N N . PRO A 1 103 ? 34.947 -13.184 21.990 1.00 35.62 103 PRO A N 1
ATOM 876 C CA . PRO A 1 103 ? 34.256 -13.673 20.802 1.00 35.62 103 PRO A CA 1
ATOM 877 C C . PRO A 1 103 ? 34.233 -15.211 20.728 1.00 35.62 103 PRO A C 1
ATOM 879 O O . PRO A 1 103 ? 35.274 -15.849 20.906 1.00 35.62 103 PRO A O 1
ATOM 882 N N . PRO A 1 104 ? 33.105 -15.829 20.338 1.00 41.66 104 PRO A N 1
ATOM 883 C CA . PRO A 1 104 ? 33.112 -17.114 19.664 1.00 41.66 104 PRO A CA 1
ATOM 884 C C . PRO A 1 104 ? 33.307 -16.907 18.153 1.00 41.66 104 PRO A C 1
ATOM 886 O O . PRO A 1 104 ? 32.433 -16.432 17.434 1.00 41.66 104 PRO A O 1
ATOM 889 N N . SER A 1 105 ? 34.504 -17.261 17.701 1.00 31.88 105 SER A N 1
ATOM 890 C CA . SER A 1 105 ? 34.762 -18.190 16.596 1.00 31.88 105 SER A CA 1
ATOM 891 C C . SER A 1 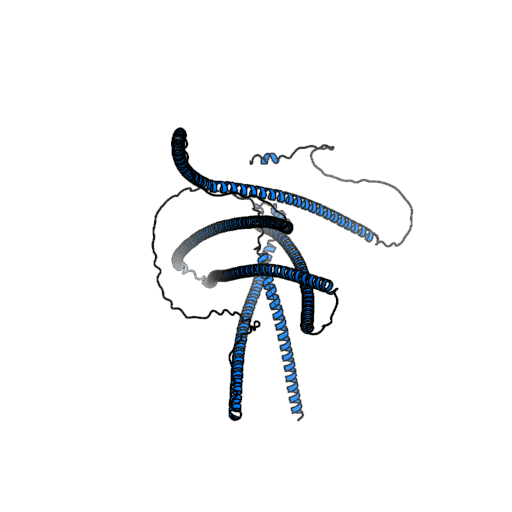105 ? 33.637 -18.497 15.589 1.00 31.88 105 SER A C 1
ATOM 893 O O . SER A 1 105 ? 32.683 -19.202 15.899 1.00 31.88 105 SER A O 1
ATOM 895 N N . ALA A 1 106 ? 33.885 -18.077 14.344 1.00 35.12 106 ALA A N 1
ATOM 896 C CA . ALA A 1 106 ? 33.661 -18.788 13.076 1.00 35.12 106 ALA A CA 1
ATOM 897 C C . ALA A 1 106 ? 32.476 -19.775 12.927 1.00 35.12 106 ALA A C 1
ATOM 899 O O . ALA A 1 106 ? 32.501 -20.895 13.433 1.00 35.12 106 ALA A O 1
ATOM 900 N N . SER A 1 107 ? 31.537 -19.419 12.043 1.00 35.50 107 SER A N 1
ATOM 901 C CA . SER A 1 107 ? 30.769 -20.331 11.170 1.00 35.50 107 SER A CA 1
ATOM 902 C C . SER A 1 107 ? 30.253 -19.508 9.977 1.00 35.50 107 SER A C 1
ATOM 904 O O . SER A 1 107 ? 29.394 -18.650 10.133 1.00 35.50 107 SER A O 1
ATOM 906 N N . GLU A 1 108 ? 30.975 -19.515 8.857 1.00 33.84 108 GLU A N 1
ATOM 907 C CA . GLU A 1 108 ? 30.629 -20.304 7.657 1.00 33.84 108 GLU A CA 1
ATOM 908 C C . GLU A 1 108 ? 29.449 -19.739 6.840 1.00 33.84 108 GLU A C 1
ATOM 910 O O . GLU A 1 108 ? 28.320 -20.227 6.849 1.00 33.84 108 GLU A O 1
ATOM 915 N N . SER A 1 109 ? 29.772 -18.713 6.046 1.00 33.53 109 SER A N 1
ATOM 916 C CA . SER A 1 109 ? 28.991 -18.264 4.891 1.00 33.53 109 SER A CA 1
ATOM 917 C C . SER A 1 109 ? 28.778 -19.408 3.893 1.00 33.53 109 SER A C 1
ATOM 919 O O . SER A 1 109 ? 29.742 -19.936 3.338 1.00 33.53 109 SER A O 1
ATOM 921 N N . SER A 1 110 ? 27.519 -19.763 3.634 1.00 35.34 110 SER A N 1
ATOM 922 C CA . SER A 1 110 ? 27.136 -20.826 2.695 1.00 35.34 110 SER A CA 1
ATOM 923 C C . SER A 1 110 ? 26.504 -20.259 1.419 1.00 35.34 110 SER A C 1
ATOM 925 O O . SER A 1 110 ? 25.301 -20.402 1.194 1.00 35.34 110 SER A O 1
ATOM 927 N N . ASP A 1 111 ? 27.322 -19.638 0.564 1.00 32.25 111 ASP A N 1
ATOM 928 C CA . ASP A 1 111 ? 26.919 -19.258 -0.796 1.00 32.25 111 ASP A CA 1
ATOM 929 C C . ASP A 1 111 ? 26.802 -20.502 -1.689 1.00 32.25 111 ASP A C 1
ATOM 931 O O . ASP A 1 111 ? 27.755 -20.940 -2.338 1.00 32.25 111 ASP A O 1
ATOM 935 N N . LEU A 1 112 ? 25.601 -21.083 -1.740 1.00 36.84 112 LEU A N 1
ATOM 936 C CA . LEU A 1 112 ? 25.271 -22.199 -2.631 1.00 36.84 112 LEU A CA 1
ATOM 937 C C . LEU A 1 112 ? 25.064 -21.723 -4.078 1.00 36.84 112 LEU A C 1
ATOM 939 O O . LEU A 1 112 ? 23.961 -21.763 -4.625 1.00 36.84 112 LEU A O 1
ATOM 943 N N . SER A 1 113 ? 26.159 -21.319 -4.721 1.00 36.94 113 SER A N 1
ATOM 944 C CA . SER A 1 113 ? 26.219 -21.218 -6.180 1.00 36.94 113 SER A CA 1
ATOM 945 C C . SER A 1 113 ? 26.311 -22.622 -6.799 1.00 36.94 113 SER A C 1
ATOM 947 O O . SER A 1 113 ? 27.169 -23.437 -6.461 1.00 36.94 113 SER A O 1
ATOM 949 N N . LEU A 1 114 ? 25.369 -22.937 -7.692 1.00 42.66 114 LEU A N 1
ATOM 950 C CA . LEU A 1 114 ? 25.289 -24.234 -8.370 1.00 42.66 114 LEU A CA 1
ATOM 951 C C . LEU A 1 114 ? 26.382 -24.350 -9.452 1.00 42.66 114 LEU A C 1
ATOM 953 O O . LEU A 1 114 ? 26.499 -23.443 -10.278 1.00 42.66 114 LEU A O 1
ATOM 957 N N . PRO A 1 115 ? 27.119 -25.473 -9.551 1.00 37.16 115 PRO A N 1
ATOM 958 C CA . PRO A 1 115 ? 28.040 -25.692 -10.659 1.00 37.16 115 PRO A CA 1
ATOM 959 C C . PRO A 1 115 ? 27.278 -26.064 -11.943 1.00 37.16 115 PRO A C 1
ATOM 961 O O . PRO A 1 115 ? 26.937 -27.224 -12.179 1.00 37.16 115 PRO A O 1
ATOM 964 N N . LEU A 1 116 ? 27.050 -25.077 -12.812 1.00 37.47 116 LEU A N 1
ATOM 965 C CA . LEU A 1 116 ? 26.681 -25.296 -14.214 1.00 37.47 116 LEU A CA 1
ATOM 966 C C . LEU A 1 116 ? 27.914 -25.754 -15.013 1.00 37.47 116 LEU A C 1
ATOM 968 O O . LEU A 1 116 ? 28.597 -24.949 -15.640 1.00 37.47 116 LEU A O 1
ATOM 972 N N . SER A 1 117 ? 28.203 -27.057 -15.004 1.00 41.53 117 SER A N 1
ATOM 973 C CA . SER A 1 117 ? 29.338 -27.654 -15.727 1.00 41.53 117 SER A CA 1
ATOM 974 C C . SER A 1 117 ? 28.912 -28.684 -16.782 1.00 41.53 117 SER A C 1
ATOM 976 O O . SER A 1 117 ? 29.280 -29.854 -16.725 1.00 41.53 117 SER A O 1
ATOM 978 N N . PHE A 1 118 ? 28.163 -28.233 -17.797 1.00 43.62 118 PHE A N 1
ATOM 979 C CA . PHE A 1 118 ? 27.904 -29.009 -19.023 1.00 43.62 118 PHE A CA 1
ATOM 980 C C . PHE A 1 118 ? 27.887 -28.144 -20.298 1.00 43.62 118 PHE A C 1
ATOM 982 O O . PHE A 1 118 ? 26.946 -28.174 -21.081 1.00 43.62 118 PHE A O 1
ATOM 989 N N . GLN A 1 119 ? 28.962 -27.383 -20.525 1.00 39.91 119 GLN A N 1
ATOM 990 C CA . GLN A 1 119 ? 29.380 -26.862 -21.837 1.00 39.91 119 GLN A CA 1
ATOM 991 C C . GLN A 1 119 ? 30.839 -26.380 -21.738 1.00 39.91 119 GLN A C 1
ATOM 993 O O . GLN A 1 119 ? 31.286 -26.035 -20.648 1.00 39.91 119 GLN A O 1
ATOM 998 N N . HIS A 1 120 ? 31.561 -26.346 -22.866 1.00 33.78 120 HIS A N 1
ATOM 999 C CA . HIS A 1 120 ? 33.019 -26.128 -22.996 1.00 33.78 120 HIS A CA 1
ATOM 1000 C C . HIS A 1 120 ? 33.927 -27.347 -22.748 1.00 33.78 120 HIS A C 1
ATOM 1002 O O . HIS A 1 120 ? 34.802 -27.338 -21.885 1.00 33.78 120 HIS A O 1
ATOM 1008 N N . TYR A 1 121 ? 33.859 -28.330 -23.652 1.00 34.97 121 TYR A N 1
ATOM 1009 C CA . TYR A 1 121 ? 35.093 -29.003 -24.071 1.00 34.97 121 TYR A CA 1
ATOM 1010 C C . TYR A 1 121 ? 35.927 -28.016 -24.903 1.00 34.97 121 TYR A C 1
ATOM 1012 O O . TYR A 1 121 ? 35.777 -27.938 -26.121 1.00 34.97 121 TYR A O 1
ATOM 1020 N N . ARG A 1 122 ? 36.802 -27.241 -24.248 1.00 34.53 122 ARG A N 1
ATOM 1021 C CA . ARG A 1 122 ? 37.947 -26.630 -24.937 1.00 34.53 122 ARG A CA 1
ATOM 1022 C C . ARG A 1 122 ? 39.005 -27.707 -25.148 1.00 34.53 122 ARG A C 1
ATOM 1024 O O . ARG A 1 122 ? 39.392 -28.396 -24.208 1.00 34.53 122 ARG A O 1
ATOM 1031 N N . THR A 1 123 ? 39.488 -27.817 -26.377 1.00 43.94 123 THR A N 1
ATOM 1032 C CA . THR A 1 123 ? 40.669 -28.603 -26.733 1.00 43.94 123 THR A CA 1
ATOM 1033 C C . THR A 1 123 ? 41.905 -27.991 -26.075 1.00 43.94 123 THR A C 1
ATOM 1035 O O . THR A 1 123 ? 42.468 -27.030 -26.593 1.00 43.94 123 THR A O 1
ATOM 1038 N N . HIS A 1 124 ? 42.320 -28.532 -24.929 1.00 37.94 124 HIS A N 1
ATOM 1039 C CA . HIS A 1 124 ? 43.662 -28.301 -24.404 1.00 37.94 124 HIS A CA 1
ATOM 1040 C C . HIS A 1 124 ? 44.596 -29.395 -24.915 1.00 37.94 124 HIS A C 1
ATOM 1042 O O . HIS A 1 124 ? 44.475 -30.564 -24.548 1.00 37.94 124 HIS A O 1
ATOM 1048 N N . GLU A 1 125 ? 45.526 -28.987 -25.771 1.00 40.88 125 GLU A N 1
ATOM 1049 C CA . GLU A 1 125 ? 46.648 -29.799 -26.220 1.00 40.88 125 GLU A CA 1
ATOM 1050 C C . GLU A 1 125 ? 47.597 -30.043 -25.038 1.00 40.88 125 GLU A C 1
ATOM 1052 O O . GLU A 1 125 ? 48.449 -29.215 -24.724 1.00 40.88 125 GLU A O 1
ATOM 1057 N N . HIS A 1 126 ? 47.459 -31.189 -24.370 1.00 40.06 126 HIS A N 1
ATOM 1058 C CA . HIS A 1 126 ? 48.527 -31.716 -23.524 1.00 40.06 126 HIS A CA 1
ATOM 1059 C C . HIS A 1 126 ? 49.470 -32.554 -24.381 1.00 40.06 126 HIS A C 1
ATOM 1061 O O . HIS A 1 126 ? 49.275 -33.755 -24.575 1.00 40.06 126 HIS A O 1
ATOM 1067 N N . GLY A 1 127 ? 50.507 -31.893 -24.892 1.00 41.25 127 GLY A N 1
ATOM 1068 C CA . GLY A 1 127 ? 51.686 -32.552 -25.437 1.00 41.25 127 GLY A CA 1
ATOM 1069 C C . GLY A 1 127 ? 52.534 -33.163 -24.323 1.00 41.25 127 GLY A C 1
ATOM 1070 O O . GLY A 1 127 ? 53.621 -32.667 -24.058 1.00 41.25 127 GLY A O 1
ATOM 1071 N N . ASP A 1 128 ? 52.048 -34.238 -23.695 1.00 41.31 128 ASP A N 1
ATOM 1072 C CA . ASP A 1 128 ? 52.846 -35.068 -22.789 1.00 41.31 128 ASP A CA 1
ATOM 1073 C C . ASP A 1 128 ? 53.153 -36.422 -23.433 1.00 41.31 128 ASP A C 1
ATOM 1075 O O . ASP A 1 128 ? 52.304 -37.293 -23.644 1.00 41.31 128 ASP A O 1
ATOM 1079 N N . VAL A 1 129 ? 54.428 -36.546 -23.789 1.00 39.34 129 VAL A N 1
ATOM 1080 C CA . VAL A 1 129 ? 55.016 -37.607 -24.595 1.00 39.34 129 VAL A CA 1
ATOM 1081 C C . VAL A 1 129 ? 55.060 -38.924 -23.814 1.00 39.34 129 VAL A C 1
ATOM 1083 O O . VAL A 1 129 ? 56.001 -39.194 -23.066 1.00 39.34 129 VAL A O 1
ATOM 1086 N N . TRP A 1 130 ? 54.094 -39.811 -24.064 1.00 42.06 130 TRP A N 1
ATOM 1087 C CA . TRP A 1 130 ? 54.245 -41.240 -23.765 1.00 42.06 130 TRP A CA 1
ATOM 1088 C C . TRP A 1 130 ? 55.154 -41.895 -24.811 1.00 42.06 130 TRP A C 1
ATOM 1090 O O . TRP A 1 130 ? 54.705 -42.653 -25.670 1.00 42.06 130 TRP A O 1
ATOM 1100 N N . ASN A 1 131 ? 56.454 -41.601 -24.728 1.00 38.59 131 ASN A N 1
ATOM 1101 C CA . ASN A 1 131 ? 57.478 -42.345 -25.454 1.00 38.59 131 ASN A CA 1
ATOM 1102 C C . ASN A 1 131 ? 57.459 -43.800 -24.970 1.00 38.59 131 ASN A C 1
ATOM 1104 O O . ASN A 1 131 ? 57.946 -44.110 -23.883 1.00 38.59 131 ASN A O 1
ATOM 1108 N N . ILE A 1 132 ? 56.910 -44.693 -25.792 1.00 43.25 132 ILE A N 1
ATOM 1109 C CA . ILE A 1 132 ? 57.097 -46.138 -25.670 1.00 43.25 132 ILE A CA 1
ATOM 1110 C C . ILE A 1 132 ? 58.394 -46.462 -26.424 1.00 43.25 132 ILE A C 1
ATOM 1112 O O . ILE A 1 132 ? 58.394 -46.384 -27.652 1.00 43.25 132 ILE A O 1
ATOM 1116 N N . PRO A 1 133 ? 59.508 -46.797 -25.748 1.00 42.34 133 PRO A N 1
ATOM 1117 C CA . PRO A 1 133 ? 60.720 -47.188 -26.451 1.00 42.34 133 PRO A CA 1
ATOM 1118 C C . PRO A 1 133 ? 60.538 -48.584 -27.057 1.00 42.34 133 PRO A C 1
ATOM 1120 O O . PRO A 1 133 ? 60.366 -49.570 -26.336 1.00 42.34 133 PRO A O 1
ATOM 1123 N N . GLU A 1 134 ? 60.612 -48.676 -28.384 1.00 47.97 134 GLU A N 1
ATOM 1124 C CA . GLU A 1 134 ? 60.740 -49.948 -29.094 1.00 47.97 134 GLU A CA 1
ATOM 1125 C C . GLU A 1 134 ? 62.106 -50.587 -28.802 1.00 47.97 134 GLU A C 1
ATOM 1127 O O . GLU A 1 134 ? 63.072 -50.367 -29.526 1.00 47.97 134 GLU A O 1
ATOM 1132 N N . CYS A 1 135 ? 62.181 -51.419 -27.762 1.00 40.06 135 CYS A N 1
ATOM 1133 C CA . CYS A 1 135 ? 63.245 -52.411 -27.598 1.00 40.06 135 CYS A CA 1
ATOM 1134 C C . CYS A 1 135 ? 62.730 -53.680 -26.899 1.00 40.06 135 CYS A C 1
ATOM 1136 O O . CYS A 1 135 ? 61.853 -53.638 -26.039 1.00 40.06 135 CYS A O 1
ATOM 1138 N N . ASP A 1 136 ? 63.338 -54.808 -27.265 1.00 42.31 136 ASP A N 1
ATOM 1139 C CA . ASP A 1 136 ? 63.272 -56.113 -26.596 1.00 42.31 136 ASP A CA 1
ATOM 1140 C C . ASP A 1 136 ? 61.913 -56.831 -26.523 1.00 42.31 136 ASP A C 1
ATOM 1142 O O . ASP A 1 136 ? 61.309 -57.060 -25.469 1.00 42.31 136 ASP A O 1
ATOM 1146 N N . LYS A 1 137 ? 61.541 -57.413 -27.672 1.00 52.75 137 LYS A N 1
ATOM 1147 C CA . LYS A 1 137 ? 60.815 -58.695 -27.691 1.00 52.75 137 LYS A CA 1
ATOM 1148 C C . LYS A 1 137 ? 61.569 -59.694 -26.792 1.00 52.75 137 LYS A C 1
ATOM 1150 O O . LYS A 1 137 ? 62.733 -59.976 -27.068 1.00 52.75 137 LYS A O 1
ATOM 1155 N N . LYS A 1 138 ? 60.868 -60.285 -25.807 1.00 52.94 138 LYS A N 1
ATOM 1156 C CA . LYS A 1 138 ? 61.354 -61.167 -24.706 1.00 52.94 138 LYS A CA 1
ATOM 1157 C C . LYS A 1 138 ? 61.673 -60.474 -23.362 1.00 52.94 138 LYS A C 1
ATOM 1159 O O . LYS A 1 138 ? 62.665 -60.802 -22.716 1.00 52.94 138 LYS A O 1
ATOM 1164 N N . ARG A 1 139 ? 60.758 -59.640 -22.852 1.00 46.56 139 ARG A N 1
ATOM 1165 C CA . ARG A 1 139 ? 60.516 -59.550 -21.393 1.00 46.56 139 ARG A CA 1
ATOM 1166 C C . ARG A 1 139 ? 59.265 -60.334 -21.002 1.00 46.56 139 ARG A C 1
ATOM 1168 O O . ARG A 1 139 ? 58.463 -60.702 -21.857 1.00 46.56 139 ARG A O 1
ATOM 1175 N N . SER A 1 140 ? 59.191 -60.719 -19.732 1.00 53.66 140 SER A N 1
ATOM 1176 C CA . SER A 1 140 ? 58.372 -61.843 -19.283 1.00 53.66 140 SER A CA 1
ATOM 1177 C C . SER A 1 140 ? 56.864 -61.567 -19.359 1.00 53.66 140 SER A C 1
ATOM 1179 O O . SER A 1 140 ? 56.404 -60.450 -19.122 1.00 53.66 140 SER A O 1
ATOM 1181 N N . HIS A 1 141 ? 56.057 -62.614 -19.577 1.00 54.66 141 HIS A N 1
ATOM 1182 C CA . HIS A 1 141 ? 54.603 -62.512 -19.385 1.00 54.66 141 HIS A CA 1
ATOM 1183 C C . HIS A 1 141 ? 54.232 -62.074 -17.952 1.00 54.66 141 HIS A C 1
ATOM 1185 O O . HIS A 1 141 ? 53.176 -61.467 -17.763 1.00 54.66 141 HIS A O 1
ATOM 1191 N N . ALA A 1 142 ? 55.098 -62.319 -16.960 1.00 57.16 142 ALA A N 1
ATOM 1192 C CA . ALA A 1 142 ? 54.874 -61.931 -15.570 1.00 57.16 142 ALA A CA 1
ATOM 1193 C C . ALA A 1 142 ? 54.820 -60.404 -15.374 1.00 57.16 142 ALA A C 1
ATOM 1195 O O . ALA A 1 142 ? 53.985 -59.935 -14.603 1.00 57.16 142 ALA A O 1
ATOM 1196 N N . ASP A 1 143 ? 55.612 -59.625 -16.118 1.00 59.47 143 ASP A N 1
ATOM 1197 C CA . ASP A 1 143 ? 55.589 -58.156 -16.036 1.00 59.47 143 ASP A CA 1
ATOM 1198 C C . ASP A 1 143 ? 54.272 -57.590 -16.594 1.00 59.47 143 ASP A C 1
ATOM 1200 O O . ASP A 1 143 ? 53.633 -56.737 -15.974 1.00 59.47 143 ASP A O 1
ATOM 1204 N N . SER A 1 144 ? 53.795 -58.142 -17.717 1.00 68.00 144 SER A N 1
ATOM 1205 C CA . SER A 1 144 ? 52.487 -57.787 -18.291 1.00 68.00 144 SER A CA 1
ATOM 1206 C C . SER A 1 144 ? 51.327 -58.150 -17.352 1.00 68.00 144 SER A C 1
ATOM 1208 O O . SER A 1 144 ? 50.403 -57.358 -17.160 1.00 68.00 144 SER A O 1
ATOM 1210 N N . ALA A 1 145 ? 51.414 -59.309 -16.688 1.00 74.12 145 ALA A N 1
ATOM 1211 C CA . ALA A 1 145 ? 50.434 -59.754 -15.706 1.00 74.12 145 ALA A CA 1
ATOM 1212 C C . ALA A 1 145 ? 50.454 -58.885 -14.437 1.00 74.12 145 ALA A C 1
ATOM 1214 O O . ALA A 1 145 ? 49.396 -58.594 -13.881 1.00 74.12 145 ALA A O 1
ATOM 1215 N N . TYR A 1 146 ? 51.630 -58.424 -13.995 1.00 80.94 146 TYR A N 1
ATOM 1216 C CA . TYR A 1 146 ? 51.768 -57.505 -12.864 1.00 80.94 146 TYR A CA 1
ATOM 1217 C C . TYR A 1 146 ? 51.146 -56.133 -13.165 1.00 80.94 146 TYR A C 1
ATOM 1219 O O . TYR A 1 146 ? 50.364 -55.630 -12.356 1.00 80.94 146 TYR A O 1
ATOM 1227 N N . ILE A 1 147 ? 51.421 -55.558 -14.343 1.00 80.00 147 ILE A N 1
ATOM 1228 C CA . ILE A 1 147 ? 50.823 -54.284 -14.782 1.00 80.00 147 ILE A CA 1
ATOM 1229 C C . ILE A 1 147 ? 49.296 -54.410 -14.861 1.00 80.00 147 ILE A C 1
ATOM 1231 O O . ILE A 1 147 ? 48.582 -53.576 -14.302 1.00 80.00 147 ILE A O 1
ATOM 1235 N N . LEU A 1 148 ? 48.787 -55.483 -15.475 1.00 82.81 148 LEU A N 1
ATOM 1236 C CA . LEU A 1 148 ? 47.349 -55.731 -15.593 1.00 82.81 148 LEU A CA 1
ATOM 1237 C C . LEU A 1 148 ? 46.683 -55.924 -14.217 1.00 82.81 148 LEU A C 1
ATOM 1239 O O . LEU A 1 148 ? 45.627 -55.350 -13.949 1.00 82.81 148 LEU A O 1
ATOM 1243 N N . ARG A 1 149 ? 47.327 -56.662 -13.301 1.00 88.00 149 ARG A N 1
ATOM 1244 C CA . ARG A 1 149 ? 46.860 -56.839 -11.916 1.00 88.00 149 ARG A CA 1
ATOM 1245 C C . ARG A 1 149 ? 46.801 -55.509 -11.166 1.00 88.00 149 ARG A C 1
ATOM 1247 O O . ARG A 1 149 ? 45.816 -55.249 -10.478 1.00 88.00 149 ARG A O 1
ATOM 1254 N N . ARG A 1 150 ? 47.818 -54.655 -11.323 1.00 86.25 150 ARG A N 1
ATOM 1255 C CA . ARG A 1 150 ? 47.875 -53.325 -10.701 1.00 86.25 150 ARG A CA 1
ATOM 1256 C C . ARG A 1 150 ? 46.822 -52.380 -11.283 1.00 86.25 150 ARG A C 1
ATOM 1258 O O . ARG A 1 150 ? 46.183 -51.663 -10.520 1.00 86.25 150 ARG A O 1
ATOM 1265 N N . PHE A 1 151 ? 46.568 -52.431 -12.593 1.00 87.94 151 PHE A N 1
ATOM 1266 C CA . PHE A 1 151 ? 45.463 -51.705 -13.226 1.00 87.94 151 PHE A CA 1
ATOM 1267 C C . PHE A 1 151 ? 44.107 -52.113 -12.631 1.00 87.94 151 PHE A C 1
ATOM 1269 O O . PHE A 1 151 ? 43.368 -51.251 -12.156 1.00 87.94 151 PHE A O 1
ATOM 1276 N N . TYR A 1 152 ? 43.800 -53.415 -12.570 1.00 93.56 152 TYR A N 1
ATOM 1277 C CA . TYR A 1 152 ? 42.552 -53.886 -11.961 1.00 93.56 152 TYR A CA 1
ATOM 1278 C C . TYR A 1 152 ? 42.457 -53.549 -10.468 1.00 93.56 152 TYR A C 1
ATOM 1280 O O . TYR A 1 152 ? 41.381 -53.175 -10.012 1.00 93.56 152 TYR A O 1
ATOM 1288 N N . GLN A 1 153 ? 43.561 -53.595 -9.716 1.00 92.81 153 GLN A N 1
ATOM 1289 C CA . GLN A 1 153 ? 43.586 -53.173 -8.313 1.00 92.81 153 GLN A CA 1
ATOM 1290 C C . GLN A 1 153 ? 43.204 -51.692 -8.150 1.00 92.81 153 GLN A C 1
ATOM 1292 O O . GLN A 1 153 ? 42.371 -51.377 -7.301 1.00 92.81 153 GLN A O 1
ATOM 1297 N N . VAL A 1 154 ? 43.739 -50.795 -8.989 1.00 89.19 154 VAL A N 1
ATOM 1298 C CA . VAL A 1 154 ? 43.357 -49.370 -8.981 1.00 89.19 154 VAL A CA 1
ATOM 1299 C C . VAL A 1 154 ? 41.892 -49.179 -9.390 1.00 89.19 154 VAL A C 1
ATOM 1301 O O . VAL A 1 154 ? 41.194 -48.372 -8.778 1.00 89.19 154 VAL A O 1
ATOM 1304 N N . GLN A 1 155 ? 41.383 -49.935 -10.370 1.00 91.56 155 GLN A N 1
ATOM 1305 C CA . GLN A 1 155 ? 39.962 -49.867 -10.741 1.00 91.56 155 GLN A CA 1
ATOM 1306 C C . GLN A 1 155 ? 39.046 -50.351 -9.607 1.00 91.56 155 GLN A C 1
ATOM 1308 O O . GLN A 1 155 ? 38.051 -49.692 -9.317 1.00 91.56 155 GLN A O 1
ATOM 1313 N N . VAL A 1 156 ? 39.394 -51.442 -8.915 1.00 93.00 156 VAL A N 1
ATOM 1314 C CA . VAL A 1 156 ? 38.643 -51.932 -7.745 1.00 93.00 156 VAL A CA 1
ATOM 1315 C C . VAL A 1 156 ? 38.665 -50.905 -6.613 1.00 93.00 156 VAL A C 1
ATOM 1317 O O . VAL A 1 156 ? 37.605 -50.584 -6.086 1.00 93.00 156 VAL A O 1
ATOM 1320 N N . GLN A 1 157 ? 39.819 -50.308 -6.296 1.00 89.56 157 GLN A N 1
ATOM 1321 C CA . GLN A 1 157 ? 39.908 -49.230 -5.299 1.00 89.56 157 GLN A CA 1
ATOM 1322 C C . GLN A 1 157 ? 39.046 -48.016 -5.681 1.00 89.56 157 GLN A C 1
ATOM 1324 O O . GLN A 1 157 ? 38.323 -47.485 -4.842 1.00 89.56 157 GLN A O 1
ATOM 1329 N N . LYS A 1 158 ? 39.046 -47.616 -6.959 1.00 91.00 158 LYS A N 1
ATOM 1330 C CA . LYS A 1 158 ? 38.209 -46.520 -7.470 1.00 91.00 158 LYS A CA 1
ATOM 1331 C C . LYS A 1 158 ? 36.710 -46.846 -7.425 1.00 91.00 158 LYS A C 1
ATOM 1333 O O . LYS A 1 158 ? 35.899 -45.945 -7.226 1.00 91.00 158 LYS A O 1
ATOM 1338 N N . ILE A 1 159 ? 36.332 -48.114 -7.603 1.00 91.00 159 ILE A N 1
ATOM 1339 C CA . ILE A 1 159 ? 34.951 -48.588 -7.435 1.00 91.00 159 ILE A CA 1
ATOM 1340 C C . ILE A 1 159 ? 34.563 -48.589 -5.951 1.00 91.00 159 ILE A C 1
ATOM 1342 O O . ILE A 1 159 ? 33.490 -48.089 -5.631 1.00 91.00 159 ILE A O 1
ATOM 1346 N N . MET A 1 160 ? 35.432 -49.061 -5.050 1.00 90.81 160 MET A N 1
ATOM 1347 C CA . MET A 1 160 ? 35.194 -49.032 -3.599 1.00 90.81 160 MET A CA 1
ATOM 1348 C C . MET A 1 160 ? 35.009 -47.602 -3.083 1.00 90.81 160 MET A C 1
ATOM 1350 O O . MET A 1 160 ? 33.982 -47.316 -2.483 1.00 90.81 160 MET A O 1
ATOM 1354 N N . GLN A 1 161 ? 35.908 -46.673 -3.425 1.00 89.88 161 GLN A N 1
ATOM 1355 C CA . GLN A 1 161 ? 35.780 -45.256 -3.050 1.00 89.88 161 GLN A CA 1
ATOM 1356 C C . GLN A 1 161 ? 34.488 -44.614 -3.582 1.00 89.88 161 GLN A C 1
ATOM 1358 O O . GLN A 1 161 ? 33.863 -43.801 -2.904 1.00 89.88 161 GLN A O 1
ATOM 1363 N N . ARG A 1 162 ? 34.054 -44.982 -4.797 1.00 89.19 162 ARG A N 1
ATOM 1364 C CA . ARG A 1 162 ? 32.762 -44.536 -5.346 1.00 89.19 162 ARG A CA 1
ATOM 1365 C C . ARG A 1 162 ? 31.579 -45.139 -4.591 1.00 89.19 162 ARG A C 1
ATOM 1367 O O . ARG A 1 162 ? 30.604 -44.431 -4.371 1.00 89.19 162 ARG A O 1
ATOM 1374 N N . LEU A 1 163 ? 31.661 -46.407 -4.191 1.00 92.50 163 LEU A N 1
ATOM 1375 C CA . LEU A 1 163 ? 30.627 -47.085 -3.411 1.00 92.50 163 LEU A CA 1
ATOM 1376 C C . LEU A 1 163 ? 30.500 -46.474 -2.007 1.00 92.50 163 LEU A C 1
ATOM 1378 O O . LEU A 1 163 ? 29.393 -46.144 -1.598 1.00 92.50 163 LEU A O 1
ATOM 1382 N N . GLU A 1 164 ? 31.621 -46.244 -1.321 1.00 92.69 164 GLU A N 1
ATOM 1383 C CA . GLU A 1 164 ? 31.696 -45.563 -0.021 1.00 92.69 164 GLU A CA 1
ATOM 1384 C C . GLU A 1 164 ? 31.106 -44.146 -0.100 1.00 92.69 164 GLU A C 1
ATOM 1386 O O . GLU A 1 164 ? 30.258 -43.778 0.712 1.00 92.69 164 GLU A O 1
ATOM 1391 N N . ALA A 1 165 ? 31.463 -43.368 -1.130 1.00 87.25 165 ALA A N 1
ATOM 1392 C CA . ALA A 1 165 ? 30.881 -42.045 -1.359 1.00 87.25 165 ALA A CA 1
ATOM 1393 C C . ALA A 1 165 ? 29.369 -42.099 -1.658 1.00 87.25 165 ALA A C 1
ATOM 1395 O O . ALA A 1 165 ? 28.617 -41.238 -1.199 1.00 87.25 165 ALA A O 1
ATOM 1396 N N . CYS A 1 166 ? 28.896 -43.105 -2.402 1.00 89.81 166 CYS A N 1
ATOM 1397 C CA . CYS A 1 166 ? 27.467 -43.322 -2.633 1.00 89.81 166 CYS A CA 1
ATOM 1398 C C . CYS A 1 166 ? 26.723 -43.711 -1.347 1.00 89.81 166 CYS A C 1
ATOM 1400 O O . CYS A 1 166 ? 25.638 -43.186 -1.113 1.00 89.81 166 CYS A O 1
ATOM 1402 N N . GLN A 1 167 ? 27.301 -44.575 -0.509 1.00 92.62 167 GLN A N 1
ATOM 1403 C CA . GLN A 1 167 ? 26.720 -44.968 0.775 1.00 92.62 167 GLN A CA 1
ATOM 1404 C C . GLN A 1 167 ? 26.633 -43.770 1.730 1.00 92.62 167 GLN A C 1
ATOM 1406 O O . GLN A 1 167 ? 25.565 -43.492 2.264 1.00 92.62 167 GLN A O 1
ATOM 1411 N N . LEU A 1 168 ? 27.709 -42.994 1.867 1.00 92.69 168 LEU A N 1
ATOM 1412 C CA . LEU A 1 168 ? 27.741 -41.814 2.733 1.00 92.69 168 LEU A CA 1
ATOM 1413 C C . LEU A 1 168 ? 26.767 -40.718 2.252 1.00 92.69 168 LEU A C 1
ATOM 1415 O O . LEU A 1 168 ? 26.133 -40.039 3.060 1.00 92.69 168 LEU A O 1
ATOM 1419 N N . ASN A 1 169 ? 26.582 -40.566 0.935 1.00 89.56 169 ASN A N 1
ATOM 1420 C CA . ASN A 1 169 ? 25.549 -39.685 0.377 1.00 89.56 169 ASN A CA 1
ATOM 1421 C C . ASN A 1 169 ? 24.123 -40.216 0.607 1.00 89.56 169 ASN A C 1
ATOM 1423 O O . ASN A 1 169 ? 23.218 -39.416 0.846 1.00 89.56 169 ASN A O 1
ATOM 1427 N N . TYR A 1 170 ? 23.915 -41.536 0.564 1.00 91.69 170 TYR A N 1
ATOM 1428 C CA . TYR A 1 170 ? 22.636 -42.161 0.908 1.00 91.69 170 TYR A CA 1
ATOM 1429 C C . TYR A 1 170 ? 22.296 -41.930 2.389 1.00 91.69 170 TYR A C 1
ATOM 1431 O O . TYR A 1 170 ? 21.224 -41.410 2.683 1.00 91.69 170 TYR A O 1
ATOM 1439 N N . GLU A 1 171 ? 23.235 -42.190 3.304 1.00 91.56 171 GLU A N 1
ATOM 1440 C CA . GLU A 1 171 ? 23.079 -41.957 4.749 1.00 91.56 171 GLU A CA 1
ATOM 1441 C C . GLU A 1 171 ? 22.782 -40.478 5.059 1.00 91.56 171 GLU A C 1
ATOM 1443 O O . GLU A 1 171 ? 21.849 -40.172 5.801 1.00 91.56 171 GLU A O 1
ATOM 1448 N N . ARG A 1 172 ? 23.486 -39.530 4.419 1.00 90.25 172 ARG A N 1
ATOM 1449 C CA . ARG A 1 172 ? 23.170 -38.089 4.516 1.00 90.25 172 ARG A CA 1
ATOM 1450 C C . ARG A 1 172 ? 21.768 -37.750 4.003 1.00 90.25 172 ARG A C 1
ATOM 1452 O O . ARG A 1 172 ? 21.080 -36.929 4.609 1.00 90.25 172 ARG A O 1
ATOM 1459 N N . SER A 1 173 ? 21.338 -38.358 2.897 1.00 86.69 173 SER A N 1
ATOM 1460 C CA . SER A 1 173 ? 19.995 -38.148 2.345 1.00 86.69 173 SER A CA 1
ATOM 1461 C C . SER A 1 173 ? 18.901 -38.747 3.234 1.00 86.69 173 SER A C 1
ATOM 1463 O O . SER A 1 173 ? 17.814 -38.176 3.321 1.00 86.69 173 SER A O 1
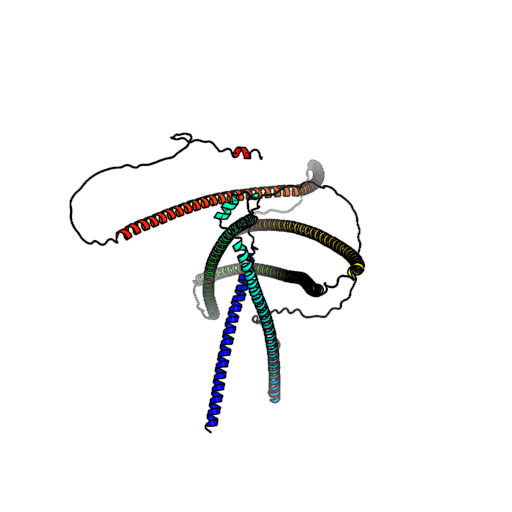ATOM 1465 N N . GLU A 1 174 ? 19.170 -39.876 3.892 1.00 90.06 174 GLU A N 1
ATOM 1466 C CA . GLU A 1 174 ? 18.257 -40.514 4.842 1.00 90.06 174 GLU A CA 1
ATOM 1467 C C . GLU A 1 174 ? 18.121 -39.678 6.121 1.00 90.06 174 GLU A C 1
ATOM 1469 O O . GLU A 1 174 ? 17.000 -39.383 6.534 1.00 90.06 174 GLU A O 1
ATOM 1474 N N . MET A 1 175 ? 19.238 -39.195 6.680 1.00 89.19 175 MET A N 1
ATOM 1475 C CA . MET A 1 175 ? 19.241 -38.289 7.836 1.00 89.19 175 MET A CA 1
ATOM 1476 C C . MET A 1 175 ? 18.464 -37.000 7.545 1.00 89.19 175 MET A C 1
ATOM 1478 O O . MET A 1 175 ? 17.550 -36.663 8.296 1.00 89.19 175 MET A O 1
ATOM 1482 N N . LYS A 1 176 ? 18.720 -36.347 6.402 1.00 89.19 176 LYS A N 1
ATOM 1483 C CA . LYS A 1 176 ? 17.960 -35.159 5.979 1.00 89.19 176 LYS A CA 1
ATOM 1484 C C . LYS A 1 176 ? 16.466 -35.455 5.796 1.00 89.19 176 LYS A C 1
ATOM 1486 O O . LYS A 1 176 ? 15.622 -34.693 6.258 1.00 89.19 176 LYS A O 1
ATOM 1491 N N . SER A 1 177 ? 16.114 -36.591 5.187 1.00 89.12 177 SER A N 1
ATOM 1492 C CA . SER A 1 177 ? 14.709 -37.001 5.072 1.00 89.12 177 SER A CA 1
ATOM 1493 C C . SER A 1 177 ? 14.063 -37.312 6.428 1.00 89.12 177 SER A C 1
ATOM 1495 O O . SER A 1 177 ? 12.835 -37.269 6.523 1.00 89.12 177 SER A O 1
ATOM 1497 N N . ASN A 1 178 ? 14.836 -37.666 7.454 1.00 91.44 178 ASN A N 1
ATOM 1498 C CA . ASN A 1 178 ? 14.328 -37.894 8.803 1.00 91.44 178 ASN A CA 1
ATOM 1499 C C . ASN A 1 178 ? 14.131 -36.565 9.552 1.00 91.44 178 ASN A C 1
ATOM 1501 O O . ASN A 1 178 ? 13.090 -36.367 10.175 1.00 91.44 178 ASN A O 1
ATOM 1505 N N . GLU A 1 179 ? 15.061 -35.617 9.407 1.00 91.50 179 GLU A N 1
ATOM 1506 C CA . GLU A 1 179 ? 14.915 -34.234 9.884 1.00 91.50 179 GLU A CA 1
ATOM 1507 C C . GLU A 1 179 ? 13.663 -33.566 9.295 1.00 91.50 179 GLU A C 1
ATOM 1509 O O . GLU A 1 179 ? 12.837 -33.052 10.049 1.00 91.50 179 GLU A O 1
ATOM 1514 N N . ASP A 1 180 ? 13.450 -33.663 7.977 1.00 86.06 180 ASP A N 1
ATOM 1515 C CA . ASP A 1 180 ? 12.247 -33.150 7.304 1.00 86.06 180 ASP A CA 1
ATOM 1516 C C . ASP A 1 180 ? 10.954 -33.774 7.873 1.00 86.06 180 ASP A C 1
ATOM 1518 O O . ASP A 1 180 ? 9.922 -33.105 7.982 1.00 86.06 180 ASP A O 1
ATOM 1522 N N . ARG A 1 181 ? 10.987 -35.056 8.274 1.00 89.25 181 ARG A N 1
ATOM 1523 C CA . ARG A 1 181 ? 9.839 -35.740 8.900 1.00 89.25 181 ARG A CA 1
ATOM 1524 C C . ARG A 1 181 ? 9.586 -35.259 10.327 1.00 89.25 181 ARG A C 1
ATOM 1526 O O . ARG A 1 181 ? 8.422 -35.072 10.668 1.00 89.25 181 ARG A O 1
ATOM 1533 N N . ILE A 1 182 ? 10.635 -35.026 11.118 1.00 91.38 182 ILE A N 1
ATOM 1534 C CA . ILE A 1 182 ? 10.542 -34.490 12.488 1.00 91.38 182 ILE A CA 1
ATOM 1535 C C . ILE A 1 182 ? 10.035 -33.039 12.468 1.00 91.38 182 ILE A C 1
ATOM 1537 O O . ILE A 1 182 ? 9.144 -32.669 13.235 1.00 91.38 182 ILE A O 1
ATOM 1541 N N . GLN A 1 183 ? 10.532 -32.220 11.536 1.00 89.12 183 GLN A N 1
ATOM 1542 C CA . GLN A 1 183 ? 10.005 -30.873 11.312 1.00 89.12 183 GLN A CA 1
ATOM 1543 C C . GLN A 1 183 ? 8.526 -30.920 10.912 1.00 89.12 183 GLN A C 1
ATOM 1545 O O . GLN A 1 183 ? 7.716 -30.166 11.454 1.00 89.12 183 GLN A O 1
ATOM 1550 N N . LEU A 1 184 ? 8.144 -31.836 10.013 1.00 87.62 184 LEU A N 1
ATOM 1551 C CA . LEU A 1 184 ? 6.750 -31.995 9.610 1.00 87.62 184 LEU A CA 1
ATOM 1552 C C . LEU A 1 184 ? 5.854 -32.405 10.790 1.00 87.62 184 LEU A C 1
ATOM 1554 O O . LEU A 1 184 ? 4.792 -31.802 10.945 1.00 87.62 184 LEU A O 1
ATOM 1558 N N . THR A 1 185 ? 6.266 -33.347 11.649 1.00 91.69 185 THR A N 1
ATOM 1559 C CA . THR A 1 185 ? 5.488 -33.712 12.850 1.00 91.69 185 THR A CA 1
ATOM 1560 C C . THR A 1 185 ? 5.311 -32.527 13.795 1.00 91.69 185 THR A C 1
ATOM 1562 O O . THR A 1 185 ? 4.174 -32.236 14.152 1.00 91.69 185 THR A O 1
ATOM 1565 N N . HIS A 1 186 ? 6.360 -31.745 14.070 1.00 91.62 186 HIS A N 1
ATOM 1566 C CA . HIS A 1 186 ? 6.234 -30.533 14.891 1.00 91.62 186 HIS A CA 1
ATOM 1567 C C . HIS A 1 186 ? 5.346 -29.447 14.263 1.00 91.62 186 HIS A C 1
ATOM 1569 O O . HIS A 1 186 ? 4.658 -28.716 14.977 1.00 91.62 186 HIS A O 1
ATOM 1575 N N . THR A 1 187 ? 5.312 -29.322 12.929 1.00 89.31 187 THR A N 1
ATOM 1576 C CA . THR A 1 187 ? 4.340 -28.418 12.282 1.00 89.31 187 THR A CA 1
ATOM 1577 C C . THR A 1 187 ? 2.906 -28.933 12.376 1.00 89.31 187 THR A C 1
ATOM 1579 O O . THR A 1 187 ? 1.994 -28.120 12.489 1.00 89.31 187 THR A O 1
ATOM 1582 N N . ILE A 1 188 ? 2.692 -30.253 12.357 1.00 88.31 188 ILE A N 1
ATOM 1583 C CA . ILE A 1 188 ? 1.365 -30.854 12.539 1.00 88.31 188 ILE A CA 1
ATOM 1584 C C . ILE A 1 188 ? 0.892 -30.649 13.980 1.00 88.31 188 ILE A C 1
ATOM 1586 O O . ILE A 1 188 ? -0.218 -30.161 14.159 1.00 88.31 188 ILE A O 1
ATOM 1590 N N . GLU A 1 189 ? 1.740 -30.931 14.974 1.00 91.81 189 GLU A N 1
ATOM 1591 C CA . GLU A 1 189 ? 1.466 -30.730 16.407 1.00 91.81 189 GLU A CA 1
ATOM 1592 C C . GLU A 1 189 ? 1.026 -29.286 16.692 1.00 91.81 189 GLU A C 1
ATOM 1594 O O . GLU A 1 189 ? -0.090 -29.057 17.162 1.00 91.81 189 GLU A O 1
ATOM 1599 N N . ARG A 1 190 ? 1.829 -28.303 16.263 1.00 90.38 190 ARG A N 1
ATOM 1600 C CA . ARG A 1 190 ? 1.517 -26.871 16.409 1.00 90.38 190 ARG A CA 1
ATOM 1601 C C . ARG A 1 190 ? 0.209 -26.469 15.719 1.00 90.38 190 ARG A C 1
ATOM 1603 O O . ARG A 1 190 ? -0.540 -25.641 16.233 1.00 90.38 190 ARG A O 1
ATOM 1610 N N . LEU A 1 191 ? -0.080 -27.037 14.544 1.00 86.06 191 LEU A N 1
ATOM 1611 C CA . LEU A 1 191 ? -1.343 -26.782 13.847 1.00 86.06 191 LEU A CA 1
ATOM 1612 C C . LEU A 1 191 ? -2.531 -27.404 14.594 1.00 86.06 191 LEU A C 1
ATOM 1614 O O . LEU A 1 191 ? -3.567 -26.749 14.695 1.00 86.06 191 LEU A O 1
ATOM 1618 N N . THR A 1 192 ? -2.393 -28.609 15.157 1.00 90.88 192 THR A N 1
ATOM 1619 C CA . THR A 1 192 ? -3.445 -29.229 15.979 1.00 90.88 192 THR A CA 1
ATOM 1620 C C . THR A 1 192 ? -3.702 -28.471 17.279 1.00 90.88 192 THR A C 1
ATOM 1622 O O . THR A 1 192 ? -4.865 -28.251 17.605 1.00 90.88 192 THR A O 1
ATOM 1625 N N . GLU A 1 193 ? -2.660 -27.984 17.958 1.00 91.00 193 GLU A N 1
ATOM 1626 C CA . GLU A 1 193 ? -2.790 -27.116 19.139 1.00 91.00 193 GLU A CA 1
ATOM 1627 C C . GLU A 1 193 ? -3.539 -25.824 18.790 1.00 91.00 193 GLU A C 1
ATOM 1629 O O . GLU A 1 193 ? -4.541 -25.498 19.427 1.00 91.00 193 GLU A O 1
ATOM 1634 N N . SER A 1 194 ? -3.133 -25.134 17.714 1.00 85.62 194 SER A N 1
ATOM 1635 C CA . SER A 1 194 ? -3.809 -23.906 17.269 1.00 85.62 194 SER A CA 1
ATOM 1636 C C . SER A 1 194 ? -5.273 -24.142 16.874 1.00 85.62 194 SER A C 1
ATOM 1638 O O . SER A 1 194 ? -6.132 -23.300 17.125 1.00 85.62 194 SER A O 1
ATOM 1640 N N . LEU A 1 195 ? -5.588 -25.303 16.290 1.00 87.31 195 LEU A N 1
ATOM 1641 C CA . LEU A 1 195 ? -6.952 -25.666 15.912 1.00 87.31 195 LEU A CA 1
ATOM 1642 C C . LEU A 1 195 ? -7.813 -25.949 17.150 1.00 87.31 195 LEU A C 1
ATOM 1644 O O . LEU A 1 195 ? -8.961 -25.512 17.192 1.00 87.31 195 LEU A O 1
ATOM 1648 N N . GLN A 1 196 ? -7.256 -26.611 18.167 1.00 91.62 196 GLN A N 1
ATOM 1649 C CA . GLN A 1 196 ? -7.929 -26.851 19.444 1.00 91.62 196 GLN A CA 1
ATOM 1650 C C . GLN A 1 196 ? -8.162 -25.544 20.225 1.00 91.62 196 GLN A C 1
ATOM 1652 O O . GLN A 1 196 ? -9.229 -25.359 20.807 1.00 91.62 196 GLN A O 1
ATOM 1657 N N . GLU A 1 197 ? -7.210 -24.607 20.192 1.00 89.44 197 GLU A N 1
ATOM 1658 C CA . GLU A 1 197 ? -7.358 -23.268 20.780 1.00 89.44 197 GLU A CA 1
ATOM 1659 C C . GLU A 1 197 ? -8.444 -22.441 20.067 1.00 89.44 197 GLU A C 1
ATOM 1661 O O . GLU A 1 197 ? -9.246 -21.762 20.709 1.00 89.44 197 GLU A O 1
ATOM 1666 N N . VAL A 1 198 ? -8.518 -22.514 18.734 1.00 84.62 198 VAL A N 1
ATOM 1667 C CA . VAL A 1 198 ? -9.589 -21.868 17.957 1.00 84.62 198 VAL A CA 1
ATOM 1668 C C . VAL A 1 198 ? -10.951 -22.510 18.241 1.00 84.62 198 VAL A C 1
ATOM 1670 O O . VAL A 1 198 ? -11.946 -21.792 18.330 1.00 84.62 198 VAL A O 1
ATOM 1673 N N . GLN A 1 199 ? -11.013 -23.833 18.425 1.00 87.75 199 GLN A N 1
ATOM 1674 C CA . GLN A 1 199 ? -12.246 -24.535 18.796 1.00 87.75 199 GLN A CA 1
ATOM 1675 C C . GLN A 1 199 ? -12.750 -24.128 20.185 1.00 87.75 199 GLN A C 1
ATOM 1677 O O . GLN A 1 199 ? -13.913 -23.750 20.302 1.00 87.75 199 GLN A O 1
ATOM 1682 N N . SER A 1 200 ? -11.894 -24.107 21.212 1.00 89.44 200 SER A N 1
ATOM 1683 C CA . SER A 1 200 ? -12.312 -23.689 22.559 1.00 89.44 200 SER A CA 1
ATOM 1684 C C . SER A 1 200 ? -12.714 -22.210 22.610 1.00 89.44 200 SER A C 1
ATOM 1686 O O . SER A 1 200 ? -13.712 -21.861 23.237 1.00 89.44 200 SER A O 1
ATOM 1688 N N . LYS A 1 201 ? -12.016 -21.334 21.872 1.00 88.25 201 LYS A N 1
ATOM 1689 C CA . LYS A 1 201 ? -12.430 -19.932 21.681 1.00 88.25 201 LYS A CA 1
ATOM 1690 C C . LYS A 1 201 ? -13.796 -19.815 21.002 1.00 88.25 201 LYS A C 1
ATOM 1692 O O . LYS A 1 201 ? -14.601 -18.987 21.416 1.00 88.25 201 LYS A O 1
ATOM 1697 N N . TYR A 1 202 ? -14.074 -20.635 19.988 1.00 86.94 202 TYR A N 1
ATOM 1698 C CA . TYR A 1 202 ? -15.374 -20.656 19.314 1.00 86.94 202 TYR A CA 1
ATOM 1699 C C . TYR A 1 202 ? -16.500 -21.138 20.242 1.00 86.94 202 TYR A C 1
ATOM 1701 O O . TYR A 1 202 ? -17.556 -20.512 20.281 1.00 86.94 202 TYR A O 1
ATOM 1709 N N . GLU A 1 203 ? -16.272 -22.198 21.021 1.00 90.06 203 GLU A N 1
ATOM 1710 C CA . GLU A 1 203 ? -17.240 -22.711 22.001 1.00 90.06 203 GLU A CA 1
ATOM 1711 C C . GLU A 1 203 ? -17.530 -21.688 23.111 1.00 90.06 203 GLU A C 1
ATOM 1713 O O . GLU A 1 203 ? -18.698 -21.442 23.421 1.00 90.06 203 GLU A O 1
ATOM 1718 N N . ASN A 1 204 ? -16.498 -21.017 23.635 1.00 89.06 204 ASN A N 1
ATOM 1719 C CA . ASN A 1 204 ? -16.652 -19.943 24.620 1.00 89.06 204 ASN A CA 1
ATOM 1720 C C . ASN A 1 204 ? -17.461 -18.763 24.057 1.00 89.06 204 ASN A C 1
ATOM 1722 O O . ASN A 1 204 ? -18.444 -18.356 24.669 1.00 89.06 204 ASN A O 1
ATOM 1726 N N . LEU A 1 205 ? -17.119 -18.266 22.860 1.00 86.19 205 LEU A N 1
ATOM 1727 C CA . LEU A 1 205 ? -17.865 -17.184 22.198 1.00 86.19 205 LEU A CA 1
ATOM 1728 C C . LEU A 1 205 ? -19.319 -17.574 21.895 1.00 86.19 205 LEU A C 1
ATOM 1730 O O . LEU A 1 205 ? -20.216 -16.733 21.955 1.00 86.19 205 LEU A O 1
ATOM 1734 N N . LEU A 1 206 ? -19.577 -18.844 21.574 1.00 88.88 206 LEU A N 1
ATOM 1735 C CA . LEU A 1 206 ? -20.927 -19.361 21.356 1.00 88.88 206 LEU A CA 1
ATOM 1736 C C . LEU A 1 206 ? -21.723 -19.385 22.671 1.00 88.88 206 LEU A C 1
ATOM 1738 O O . LEU A 1 206 ? -22.896 -19.009 22.673 1.00 88.88 206 LEU A O 1
ATOM 1742 N N . HIS A 1 207 ? -21.091 -19.753 23.789 1.00 89.38 207 HIS A N 1
ATOM 1743 C CA . HIS A 1 207 ? -21.705 -19.699 25.117 1.00 89.38 207 HIS A CA 1
ATOM 1744 C C . HIS A 1 207 ? -21.971 -18.257 25.585 1.00 89.38 207 HIS A C 1
ATOM 1746 O O . HIS A 1 207 ? -23.085 -17.956 26.012 1.00 89.38 207 HIS A O 1
ATOM 1752 N N . GLU A 1 208 ? -21.008 -17.345 25.419 1.00 85.50 208 GLU A N 1
ATOM 1753 C CA . GLU A 1 208 ? -21.170 -15.905 25.680 1.00 85.50 208 GLU A CA 1
ATOM 1754 C C . GLU A 1 208 ? -22.303 -15.297 24.839 1.00 85.50 208 GLU A C 1
ATOM 1756 O O . GLU A 1 208 ? -23.120 -14.524 25.338 1.00 85.50 208 GLU A O 1
ATOM 1761 N N . ASN A 1 209 ? -22.423 -15.683 23.565 1.00 85.88 209 ASN A N 1
ATOM 1762 C CA . ASN A 1 209 ? -23.523 -15.227 22.718 1.00 85.88 209 ASN A CA 1
ATOM 1763 C C . ASN A 1 209 ? -24.888 -15.732 23.222 1.00 85.88 209 ASN A C 1
ATOM 1765 O O . ASN A 1 209 ? -25.872 -14.992 23.189 1.00 85.88 209 ASN A O 1
ATOM 1769 N N . GLN A 1 210 ? -24.957 -16.968 23.730 1.00 88.94 210 GLN A N 1
ATOM 1770 C CA . GLN A 1 210 ? -26.177 -17.528 24.319 1.00 88.94 210 GLN A CA 1
ATOM 1771 C C . GLN A 1 210 ? -26.578 -16.828 25.625 1.00 88.94 210 GLN A C 1
ATOM 1773 O O . GLN A 1 210 ? -27.760 -16.521 25.794 1.00 88.94 210 GLN A O 1
ATOM 1778 N N . THR A 1 211 ? -25.635 -16.536 26.526 1.00 87.69 211 THR A N 1
ATOM 1779 C CA . THR A 1 211 ? -25.926 -15.812 27.775 1.00 87.69 211 THR A CA 1
ATOM 1780 C C . THR A 1 211 ? -26.307 -14.357 27.510 1.00 87.69 211 THR A C 1
ATOM 1782 O O . THR A 1 211 ? -27.318 -13.903 28.046 1.00 87.69 211 THR A O 1
ATOM 1785 N N . MET A 1 212 ? -25.613 -13.661 26.604 1.00 84.69 212 MET A N 1
ATOM 1786 C CA . MET A 1 212 ? -25.999 -12.316 26.149 1.00 84.69 212 MET A CA 1
ATOM 1787 C C . MET A 1 212 ? -27.397 -12.305 25.514 1.00 84.69 212 MET A C 1
ATOM 1789 O O . MET A 1 212 ? -28.195 -11.410 25.783 1.00 84.69 212 MET A O 1
ATOM 1793 N N . LYS A 1 213 ? -27.744 -13.322 24.713 1.00 86.94 213 LYS A N 1
ATOM 1794 C CA . LYS A 1 213 ? -29.090 -13.467 24.134 1.00 86.94 213 LYS A CA 1
ATOM 1795 C C . LYS A 1 213 ? -30.161 -13.735 25.198 1.00 86.94 213 LYS A C 1
ATOM 1797 O O . LYS A 1 213 ? -31.275 -13.234 25.070 1.00 86.94 213 LYS A O 1
ATOM 1802 N N . TYR A 1 214 ? -29.844 -14.505 26.239 1.00 86.25 214 TYR A N 1
ATOM 1803 C CA . TYR A 1 214 ? -30.751 -14.726 27.366 1.00 86.25 214 TYR A CA 1
ATOM 1804 C C . TYR A 1 214 ? -30.989 -13.432 28.158 1.00 86.25 214 TYR A C 1
ATOM 1806 O O . TYR A 1 214 ? -32.138 -13.078 28.408 1.00 86.25 214 TYR A O 1
ATOM 1814 N N . GLN A 1 215 ? -29.924 -12.690 28.480 1.00 85.00 215 GLN A N 1
ATOM 1815 C CA . GLN A 1 215 ? -30.017 -11.380 29.133 1.00 85.00 215 GLN A CA 1
ATOM 1816 C C . GLN A 1 215 ? -30.842 -10.398 28.292 1.00 85.00 215 GLN A C 1
ATOM 1818 O O . GLN A 1 215 ? -31.795 -9.815 28.798 1.00 85.00 215 GLN A O 1
ATOM 1823 N N . LEU A 1 216 ? -30.564 -10.296 26.987 1.00 81.69 216 LEU A N 1
ATOM 1824 C CA . LEU A 1 216 ? -31.320 -9.440 26.071 1.00 81.69 216 LEU A CA 1
ATOM 1825 C C . LEU A 1 216 ? -32.812 -9.809 26.014 1.00 81.69 216 LEU A C 1
ATOM 1827 O O . LEU A 1 216 ? -33.649 -8.916 25.952 1.00 81.69 216 LEU A O 1
ATOM 1831 N N . ASN A 1 217 ? -33.162 -11.099 26.067 1.00 86.38 217 ASN A N 1
ATOM 1832 C CA . ASN A 1 217 ? -34.561 -11.534 26.127 1.00 86.38 217 ASN A CA 1
ATOM 1833 C C . ASN A 1 217 ? -35.251 -11.131 27.445 1.00 86.38 217 ASN A C 1
ATOM 1835 O O . ASN A 1 217 ? -36.434 -10.794 27.420 1.00 86.38 217 ASN A O 1
ATOM 1839 N N . MET A 1 218 ? -34.539 -11.159 28.577 1.00 81.69 218 MET A N 1
ATOM 1840 C CA . MET A 1 218 ? -35.069 -10.702 29.870 1.00 81.69 218 MET A CA 1
ATOM 1841 C C . MET A 1 218 ? -35.287 -9.183 29.873 1.00 81.69 218 MET A C 1
ATOM 1843 O O . MET A 1 218 ? -36.373 -8.722 30.213 1.00 81.69 218 MET A O 1
ATOM 1847 N N . GLU A 1 219 ? -34.303 -8.409 29.407 1.00 81.06 219 GLU A N 1
ATOM 1848 C CA . GLU A 1 219 ? -34.436 -6.955 29.233 1.00 81.06 219 GLU A CA 1
ATOM 1849 C C . GLU A 1 219 ? -35.569 -6.602 28.255 1.00 81.06 219 GLU A C 1
ATOM 1851 O O . GLU A 1 219 ? -36.361 -5.699 28.512 1.00 81.06 219 GLU A O 1
ATOM 1856 N N . PHE A 1 220 ? -35.717 -7.355 27.159 1.00 82.38 220 PHE A N 1
ATOM 1857 C CA . PHE A 1 220 ? -36.815 -7.174 26.207 1.00 82.38 220 PHE A CA 1
ATOM 1858 C C . PHE A 1 220 ? -38.189 -7.408 26.852 1.00 82.38 220 PHE A C 1
ATOM 1860 O O . PHE A 1 220 ? -39.105 -6.628 26.606 1.00 82.38 220 PHE A O 1
ATOM 1867 N N . LEU A 1 221 ? -38.326 -8.423 27.715 1.00 82.12 221 LEU A N 1
ATOM 1868 C CA . LEU A 1 221 ? -39.538 -8.668 28.509 1.00 82.12 221 LEU A CA 1
ATOM 1869 C C . LEU A 1 221 ? -39.872 -7.477 29.425 1.00 82.12 221 LEU A C 1
ATOM 1871 O O . LEU A 1 221 ? -41.007 -6.999 29.425 1.00 82.12 221 LEU A O 1
ATOM 1875 N N . HIS A 1 222 ? -38.881 -6.940 30.142 1.00 76.81 222 HIS A N 1
ATOM 1876 C CA . HIS A 1 222 ? -39.066 -5.753 30.985 1.00 76.81 222 HIS A CA 1
ATOM 1877 C C . HIS A 1 222 ? -39.407 -4.488 30.176 1.00 76.81 222 HIS A C 1
ATOM 1879 O O . HIS A 1 222 ? -40.196 -3.655 30.625 1.00 76.81 222 HIS A O 1
ATOM 1885 N N . LEU A 1 223 ? -38.869 -4.356 28.961 1.00 74.62 223 LEU A N 1
ATOM 1886 C CA . LEU A 1 223 ? -39.191 -3.260 28.047 1.00 74.62 223 LEU A CA 1
ATOM 1887 C C . LEU A 1 223 ? -40.580 -3.404 27.410 1.00 74.62 223 LEU A C 1
ATOM 1889 O O . LEU A 1 223 ? -41.228 -2.384 27.175 1.00 74.62 223 LEU A O 1
ATOM 1893 N N . THR A 1 224 ? -41.082 -4.622 27.163 1.00 77.25 224 THR A N 1
ATOM 1894 C CA . THR A 1 224 ? -42.431 -4.808 26.594 1.00 77.25 224 THR A CA 1
ATOM 1895 C C . THR A 1 224 ? -43.548 -4.292 27.502 1.00 77.25 224 THR A C 1
ATOM 1897 O O . THR A 1 224 ? -44.513 -3.737 26.982 1.00 77.25 224 THR A O 1
ATOM 1900 N N . ASP A 1 225 ? -43.390 -4.358 28.827 1.00 76.94 225 ASP A N 1
ATOM 1901 C CA . ASP A 1 225 ? -44.361 -3.819 29.799 1.00 76.94 225 ASP A CA 1
ATOM 1902 C C . ASP A 1 225 ? -44.388 -2.276 29.848 1.00 76.94 225 ASP A C 1
ATOM 1904 O O . ASP A 1 225 ? -45.366 -1.661 30.289 1.00 76.94 225 ASP A O 1
ATOM 1908 N N . LEU A 1 226 ? -43.308 -1.635 29.390 1.00 75.19 226 LEU A N 1
ATOM 1909 C CA . LEU A 1 226 ? -43.174 -0.180 29.280 1.00 75.19 226 LEU A CA 1
ATOM 1910 C C . LEU A 1 226 ? -43.466 0.336 27.865 1.00 75.19 226 LEU A C 1
ATOM 1912 O O . LEU A 1 226 ? -43.532 1.547 27.660 1.00 75.19 226 LEU A O 1
ATOM 1916 N N . ASN A 1 227 ? -43.669 -0.555 26.896 1.00 79.75 227 ASN A N 1
ATOM 1917 C CA . ASN A 1 227 ? -43.875 -0.175 25.510 1.00 79.75 227 ASN A CA 1
ATOM 1918 C C . ASN A 1 227 ? -45.309 0.339 25.296 1.00 79.75 227 ASN A C 1
ATOM 1920 O O . ASN A 1 227 ? -46.282 -0.296 25.705 1.00 79.75 227 ASN A O 1
ATOM 1924 N N . ILE A 1 228 ? -45.445 1.491 24.643 1.00 85.75 228 ILE A N 1
ATOM 1925 C CA . ILE A 1 228 ? -46.734 2.130 24.340 1.00 85.75 228 ILE A CA 1
ATOM 1926 C C . ILE A 1 228 ? -46.930 2.228 22.829 1.00 85.75 228 ILE A C 1
ATOM 1928 O O . ILE A 1 228 ? -45.966 2.352 22.079 1.00 85.75 228 ILE A O 1
ATOM 1932 N N . SER A 1 229 ? -48.181 2.156 22.371 1.00 85.12 229 SER A N 1
ATOM 1933 C CA . SER A 1 229 ? -48.492 2.284 20.945 1.00 85.12 229 SER A CA 1
ATOM 1934 C C . SER A 1 229 ? -48.315 3.723 20.462 1.00 85.12 229 SER A C 1
ATOM 1936 O O . SER A 1 229 ? -48.568 4.667 21.208 1.00 85.12 229 SER A O 1
ATOM 1938 N N . ASP A 1 230 ? -47.978 3.900 19.185 1.00 83.25 230 ASP A N 1
ATOM 1939 C CA . ASP A 1 230 ? -47.802 5.204 18.533 1.00 83.25 230 ASP A CA 1
ATOM 1940 C C . ASP A 1 230 ? -49.022 6.130 18.730 1.00 83.25 230 ASP A C 1
ATOM 1942 O O . ASP A 1 230 ? -48.888 7.342 18.908 1.00 83.25 230 ASP A O 1
ATOM 1946 N N . ALA A 1 231 ? -50.231 5.558 18.754 1.00 83.56 231 ALA A N 1
ATOM 1947 C CA . ALA A 1 231 ? -51.476 6.280 19.016 1.00 83.56 231 ALA A CA 1
ATOM 1948 C C . ALA A 1 231 ? -51.569 6.803 20.463 1.00 83.56 231 ALA A C 1
ATOM 1950 O O . ALA A 1 231 ? -52.008 7.930 20.680 1.00 83.56 231 ALA A O 1
ATOM 1951 N N . LEU A 1 232 ? -51.119 6.017 21.448 1.00 85.31 232 LEU A N 1
ATOM 1952 C CA . LEU A 1 232 ? -51.057 6.451 22.843 1.00 85.31 232 LEU A CA 1
ATOM 1953 C C . LEU A 1 232 ? -49.911 7.452 23.053 1.00 85.31 232 LEU A C 1
ATOM 1955 O O . LEU A 1 232 ? -50.115 8.490 23.671 1.00 85.31 232 LEU A O 1
ATOM 1959 N N . ALA A 1 233 ? -48.736 7.208 22.470 1.00 85.62 233 ALA A N 1
ATOM 1960 C CA . ALA A 1 233 ? -47.598 8.123 22.543 1.00 85.62 233 ALA A CA 1
ATOM 1961 C C . ALA A 1 233 ? -47.918 9.501 21.938 1.00 85.62 233 ALA A C 1
ATOM 1963 O O . ALA A 1 233 ? -47.615 10.528 22.539 1.00 85.62 233 ALA A O 1
ATOM 1964 N N . THR A 1 234 ? -48.602 9.550 20.789 1.00 85.12 234 THR A N 1
ATOM 1965 C CA . THR A 1 234 ? -49.056 10.818 20.183 1.00 85.12 234 THR A CA 1
ATOM 1966 C C . THR A 1 234 ? -50.183 11.508 20.955 1.00 85.12 234 THR A C 1
ATOM 1968 O O . THR A 1 234 ? -50.384 12.709 20.766 1.00 85.12 234 THR A O 1
ATOM 1971 N N . GLN A 1 235 ? -50.894 10.798 21.836 1.00 84.31 235 GLN A N 1
ATOM 1972 C CA . GLN A 1 235 ? -51.854 11.383 22.774 1.00 84.31 235 GLN A CA 1
ATOM 1973 C C . GLN A 1 235 ? -51.154 11.947 24.022 1.00 84.31 235 GLN A C 1
ATOM 1975 O O . GLN A 1 235 ? -51.438 13.080 24.404 1.00 84.31 235 GLN A O 1
ATOM 1980 N N . LEU A 1 236 ? -50.195 11.214 24.599 1.00 86.88 236 LEU A N 1
ATOM 1981 C CA . LEU A 1 236 ? -49.389 11.661 25.744 1.00 86.88 236 LEU A CA 1
ATOM 1982 C C . LEU A 1 236 ? -48.479 12.853 25.377 1.00 86.88 236 LEU A C 1
ATOM 1984 O O . LEU A 1 236 ? -48.380 13.798 26.150 1.00 86.88 236 LEU A O 1
ATOM 1988 N N . LEU A 1 237 ? -47.916 12.893 24.159 1.00 86.19 237 LEU A N 1
ATOM 1989 C CA . LEU A 1 237 ? -47.161 14.046 23.623 1.00 86.19 237 LEU A CA 1
ATOM 1990 C C . LEU A 1 237 ? -47.986 15.345 23.498 1.00 86.19 237 LEU A C 1
ATOM 1992 O O . LEU A 1 237 ? -47.412 16.406 23.267 1.00 86.19 237 LEU A O 1
ATOM 1996 N N . ARG A 1 238 ? -49.323 15.282 23.592 1.00 86.56 238 ARG A N 1
ATOM 1997 C CA . ARG A 1 238 ? -50.208 16.465 23.572 1.00 86.56 238 ARG A CA 1
ATOM 1998 C C . ARG A 1 238 ? -50.552 16.978 24.971 1.00 86.56 238 ARG A C 1
ATOM 2000 O O . ARG A 1 238 ? -51.202 18.016 25.079 1.00 86.56 238 ARG A O 1
ATOM 2007 N N . GLN A 1 239 ? -50.170 16.253 26.018 1.00 84.94 239 GLN A N 1
ATOM 2008 C CA . GLN A 1 239 ? -50.359 16.644 27.412 1.00 84.94 239 GLN A CA 1
ATOM 2009 C C . GLN A 1 239 ? -49.090 17.334 27.929 1.00 84.94 239 GLN A C 1
ATOM 2011 O O . GLN A 1 239 ? -47.988 17.062 27.456 1.00 84.94 239 GLN A O 1
ATOM 2016 N N . SER A 1 240 ? -49.232 18.253 28.884 1.00 82.31 240 SER A N 1
ATOM 2017 C CA . SER A 1 240 ? -48.081 18.898 29.525 1.00 82.31 240 SER A CA 1
ATOM 2018 C C . SER A 1 240 ? -47.415 17.941 30.513 1.00 82.31 240 SER A C 1
ATOM 2020 O O . SER A 1 240 ? -48.113 17.179 31.185 1.00 82.31 240 SER A O 1
ATOM 2022 N N . GLU A 1 241 ? -46.088 18.009 30.649 1.00 79.12 241 GLU A N 1
ATOM 2023 C CA . GLU A 1 241 ? -45.315 17.070 31.481 1.00 79.12 241 GLU A CA 1
ATOM 2024 C C . GLU A 1 241 ? -45.820 17.007 32.936 1.00 79.12 241 GLU A C 1
ATOM 2026 O O . GLU A 1 241 ? -45.957 15.916 33.481 1.00 79.12 241 GLU A O 1
ATOM 2031 N N . ASP A 1 242 ? -46.245 18.143 33.504 1.00 80.19 242 ASP A N 1
ATOM 2032 C CA . ASP A 1 242 ? -46.830 18.253 34.854 1.00 80.19 242 ASP A CA 1
ATOM 2033 C C . ASP A 1 242 ? -48.158 17.487 35.054 1.00 80.19 242 ASP A C 1
ATOM 2035 O O . ASP A 1 242 ? -48.636 17.351 36.180 1.00 80.19 242 ASP A O 1
ATOM 2039 N N . THR A 1 243 ? -48.792 17.022 33.971 1.00 83.31 243 THR A N 1
ATOM 2040 C CA . THR A 1 243 ? -50.071 16.283 34.003 1.00 83.31 243 THR A CA 1
ATOM 2041 C C . THR A 1 243 ? -49.928 14.786 33.734 1.00 83.31 243 THR A C 1
ATOM 2043 O O . THR A 1 243 ? -50.897 14.048 33.911 1.00 83.31 243 THR A O 1
ATOM 2046 N N . LEU A 1 244 ? -48.738 14.328 33.335 1.00 86.19 244 LEU A N 1
ATOM 2047 C CA . LEU A 1 244 ? -48.449 12.915 33.105 1.00 86.19 244 LEU A CA 1
ATOM 2048 C C . LEU A 1 244 ? -48.168 12.213 34.437 1.00 86.19 244 LEU A C 1
ATOM 2050 O O . LEU A 1 244 ? -47.425 12.719 35.280 1.00 86.19 244 LEU A O 1
ATOM 2054 N N . THR A 1 245 ? -48.695 11.002 34.631 1.00 86.81 245 THR A N 1
ATOM 2055 C CA . THR A 1 245 ? -48.225 10.169 35.745 1.00 86.81 245 THR A CA 1
ATOM 2056 C C . THR A 1 245 ? -46.770 9.756 35.513 1.00 86.81 245 THR A C 1
ATOM 2058 O O . THR A 1 245 ? -46.321 9.624 34.375 1.00 86.81 245 THR A O 1
ATOM 2061 N N . LEU A 1 246 ? -46.022 9.469 36.587 1.00 84.31 246 LEU A N 1
ATOM 2062 C CA . LEU A 1 246 ? -44.622 9.026 36.483 1.00 84.31 246 LEU A CA 1
ATOM 2063 C C . LEU A 1 246 ? -44.452 7.820 35.537 1.00 84.31 246 LEU A C 1
ATOM 2065 O O . LEU A 1 246 ? -43.448 7.724 34.836 1.00 84.31 246 LEU A O 1
ATOM 2069 N N . LYS A 1 247 ? -45.449 6.924 35.483 1.00 85.19 247 LYS A N 1
ATOM 2070 C CA . LYS A 1 247 ? -45.464 5.798 34.544 1.00 85.19 247 LYS A CA 1
ATOM 2071 C C . LYS A 1 247 ? -45.583 6.282 33.098 1.00 85.19 247 LYS A C 1
ATOM 2073 O O . LYS A 1 247 ? -44.754 5.900 32.281 1.00 85.19 247 LYS A O 1
ATOM 2078 N N . GLU A 1 248 ? -46.566 7.124 32.789 1.00 85.44 248 GLU A N 1
ATOM 2079 C CA . GLU A 1 248 ? -46.778 7.658 31.435 1.00 85.44 248 GLU A CA 1
ATOM 2080 C C . GLU A 1 248 ? -45.586 8.498 30.964 1.00 85.44 248 GLU A C 1
ATOM 2082 O O . GLU A 1 248 ? -45.153 8.340 29.828 1.00 85.44 248 GLU A O 1
ATOM 2087 N N . PHE A 1 249 ? -44.991 9.311 31.843 1.00 86.31 249 PHE A N 1
ATOM 2088 C CA . PHE A 1 249 ? -43.774 10.071 31.549 1.00 86.31 249 PHE A CA 1
ATOM 2089 C C . PHE A 1 249 ? -42.589 9.155 31.200 1.00 86.31 249 PHE A C 1
ATOM 2091 O O . PHE A 1 249 ? -41.925 9.360 30.183 1.00 86.31 249 PHE A O 1
ATOM 2098 N N . VAL A 1 250 ? -42.344 8.104 31.995 1.00 86.31 250 VAL A N 1
ATOM 2099 C CA . VAL A 1 250 ? -41.282 7.121 31.714 1.00 86.31 250 VAL A CA 1
ATOM 2100 C C . VAL A 1 250 ? -41.556 6.362 30.414 1.00 86.31 250 VAL A C 1
ATOM 2102 O O . VAL A 1 250 ? -40.640 6.207 29.610 1.00 86.31 250 VAL A O 1
ATOM 2105 N N . GLN A 1 251 ? -42.799 5.938 30.166 1.00 87.69 251 GLN A N 1
ATOM 2106 C CA . GLN A 1 251 ? -43.192 5.268 28.920 1.00 87.69 251 GLN A CA 1
ATOM 2107 C C . GLN A 1 251 ? -43.027 6.186 27.696 1.00 87.69 251 GLN A C 1
ATOM 2109 O O . GLN A 1 251 ? -42.551 5.736 26.655 1.00 87.69 251 GLN A O 1
ATOM 2114 N N . LEU A 1 252 ? -43.342 7.479 27.823 1.00 87.44 252 LEU A N 1
ATOM 2115 C CA . LEU A 1 252 ? -43.180 8.473 26.760 1.00 87.44 252 LEU A CA 1
ATOM 2116 C C . LEU A 1 252 ? -41.703 8.734 26.432 1.00 87.44 252 LEU A C 1
ATOM 2118 O O . LEU A 1 252 ? -41.327 8.738 25.262 1.00 87.44 252 LEU A O 1
ATOM 2122 N N . GLN A 1 253 ? -40.859 8.888 27.458 1.00 87.06 253 GLN A N 1
ATOM 2123 C CA . GLN A 1 253 ? -39.404 9.051 27.319 1.00 87.06 253 GLN A CA 1
ATOM 2124 C C . GLN A 1 253 ? -38.716 7.793 26.761 1.00 87.06 253 GLN A C 1
ATOM 2126 O O . GLN A 1 253 ? -37.722 7.892 26.037 1.00 87.06 253 GLN A O 1
ATOM 2131 N N . LEU A 1 254 ? -39.237 6.600 27.070 1.00 86.38 254 LEU A N 1
ATOM 2132 C CA . LEU A 1 254 ? -38.798 5.352 26.443 1.00 86.38 254 LEU A CA 1
ATOM 2133 C C . LEU A 1 254 ? -39.204 5.307 24.970 1.00 86.38 254 LEU A C 1
ATOM 2135 O O . LEU A 1 254 ? -38.351 5.054 24.122 1.00 86.38 254 LEU A O 1
ATOM 2139 N N . TYR A 1 255 ? -40.465 5.611 24.655 1.00 88.38 255 TYR A N 1
ATOM 2140 C CA . TYR A 1 255 ? -40.974 5.623 23.284 1.00 88.38 255 TYR A CA 1
ATOM 2141 C C . TYR A 1 255 ? -40.196 6.592 22.383 1.00 88.38 255 TYR A C 1
ATOM 2143 O O . TYR A 1 255 ? -39.761 6.192 21.306 1.00 88.38 255 TYR A O 1
ATOM 2151 N N . THR A 1 256 ? -39.954 7.838 22.811 1.00 86.44 256 THR A N 1
ATOM 2152 C CA . THR A 1 256 ? -39.218 8.823 21.994 1.00 86.44 256 THR A CA 1
ATOM 2153 C C . THR A 1 256 ? -37.784 8.378 21.712 1.00 86.44 256 THR A C 1
ATOM 2155 O O . THR A 1 256 ? -37.339 8.433 20.565 1.00 86.44 256 THR A O 1
ATOM 2158 N N . ARG A 1 257 ? -37.072 7.850 22.718 1.00 87.19 257 ARG A N 1
ATOM 2159 C CA . ARG A 1 257 ? -35.722 7.290 22.531 1.00 87.19 257 ARG A CA 1
ATOM 2160 C C . ARG A 1 257 ? -35.725 6.056 21.628 1.00 87.19 257 ARG A C 1
ATOM 2162 O O . ARG A 1 257 ? -34.853 5.935 20.770 1.00 87.19 257 ARG A O 1
ATOM 2169 N N . VAL A 1 258 ? -36.691 5.151 21.787 1.00 86.88 258 VAL A N 1
ATOM 2170 C CA . VAL A 1 258 ? -36.813 3.941 20.956 1.00 86.88 258 VAL A CA 1
ATOM 2171 C C . VAL A 1 258 ? -37.161 4.292 19.507 1.00 86.88 258 VAL A C 1
ATOM 2173 O O . VAL A 1 258 ? -36.570 3.714 18.597 1.00 86.88 258 VAL A O 1
ATOM 2176 N N . ASP A 1 259 ? -38.036 5.268 19.261 1.00 85.38 259 ASP A N 1
ATOM 2177 C CA . ASP A 1 259 ? -38.361 5.760 17.917 1.00 85.38 259 ASP A CA 1
ATOM 2178 C C . ASP A 1 259 ? -37.158 6.463 17.257 1.00 85.38 259 ASP A C 1
ATOM 2180 O O . ASP A 1 259 ? -36.829 6.180 16.103 1.00 85.38 259 ASP A O 1
ATOM 2184 N N . GLU A 1 260 ? -36.407 7.289 17.994 1.00 87.56 260 GLU A N 1
ATOM 2185 C CA . GLU A 1 260 ? -35.138 7.843 17.505 1.00 87.56 260 GLU A CA 1
ATOM 2186 C C . GLU A 1 260 ? -34.121 6.757 17.124 1.00 87.56 260 GLU A C 1
ATOM 2188 O O . GLU A 1 260 ? -33.516 6.822 16.049 1.00 87.56 260 GLU A O 1
ATOM 2193 N N . HIS A 1 261 ? -33.920 5.756 17.985 1.00 85.38 261 HIS A N 1
ATOM 2194 C CA . HIS A 1 261 ? -33.014 4.642 17.701 1.00 85.38 261 HIS A CA 1
ATOM 2195 C C . HIS A 1 261 ? -33.523 3.766 16.545 1.00 85.38 261 HIS A C 1
ATOM 2197 O O . HIS A 1 261 ? -32.720 3.329 15.723 1.00 85.38 261 HIS A O 1
ATOM 2203 N N . SER A 1 262 ? -34.838 3.572 16.415 1.00 86.75 262 SER A N 1
ATOM 2204 C CA . SER A 1 262 ? -35.485 2.875 15.294 1.00 86.75 262 SER A CA 1
ATOM 2205 C C . SER A 1 262 ? -35.259 3.609 13.969 1.00 86.75 262 SER A C 1
ATOM 2207 O O . SER A 1 262 ? -34.870 2.992 12.976 1.00 86.75 262 SER A O 1
ATOM 2209 N N . LYS A 1 263 ? -35.406 4.940 13.951 1.00 86.12 263 LYS A N 1
ATOM 2210 C CA . LYS A 1 263 ? -35.109 5.792 12.787 1.00 86.12 263 LYS A CA 1
ATOM 2211 C C . LYS A 1 263 ? -33.628 5.739 12.402 1.00 86.12 263 LYS A C 1
ATOM 2213 O O . LYS A 1 263 ? -33.325 5.481 11.239 1.00 86.12 263 LYS A O 1
ATOM 2218 N N . LYS A 1 264 ? -32.715 5.887 13.370 1.00 86.56 264 LYS A N 1
ATOM 2219 C CA . LYS A 1 264 ? -31.258 5.759 13.159 1.00 86.56 264 LYS A CA 1
ATOM 2220 C C . LYS A 1 264 ? -30.878 4.361 12.643 1.00 86.56 264 LYS A C 1
ATOM 2222 O O . LYS A 1 264 ? -30.097 4.244 11.706 1.00 86.56 264 LYS A O 1
ATOM 2227 N N . SER A 1 265 ? -31.480 3.301 13.188 1.00 86.75 265 SER A N 1
ATOM 2228 C CA . SER A 1 265 ? -31.244 1.917 12.752 1.00 86.75 265 SER A CA 1
ATOM 2229 C C . SER A 1 265 ? -31.754 1.652 11.330 1.00 86.75 265 SER A C 1
ATOM 2231 O O . SER A 1 265 ? -31.053 1.016 10.545 1.00 86.75 265 SER A O 1
ATOM 2233 N N . LYS A 1 266 ? -32.921 2.191 10.948 1.00 87.81 266 LYS A N 1
ATOM 2234 C CA . LYS A 1 266 ? -33.423 2.127 9.562 1.00 87.81 266 LYS A CA 1
ATOM 2235 C C . LYS A 1 266 ? -32.480 2.832 8.583 1.00 87.81 266 LYS A C 1
ATOM 2237 O O . LYS A 1 266 ? -32.131 2.236 7.571 1.00 87.81 266 LYS A O 1
ATOM 2242 N N . GLN A 1 267 ? -31.997 4.029 8.922 1.00 86.94 267 GLN A N 1
ATOM 2243 C CA . GLN A 1 267 ? -31.003 4.755 8.116 1.00 86.94 267 GLN A CA 1
ATOM 2244 C C . GLN A 1 267 ? -29.703 3.951 7.943 1.00 86.94 267 GLN A C 1
ATOM 2246 O O . GLN A 1 267 ? -29.203 3.825 6.830 1.00 86.94 267 GLN A O 1
ATOM 2251 N N . GLN A 1 268 ? -29.194 3.331 9.013 1.00 86.38 268 GLN A N 1
ATOM 2252 C CA . GLN A 1 268 ? -28.018 2.454 8.943 1.00 86.38 268 GLN A CA 1
ATOM 2253 C C . GLN A 1 268 ? -28.262 1.202 8.085 1.00 86.38 268 GLN A C 1
ATOM 2255 O O . GLN A 1 268 ? -27.367 0.765 7.366 1.00 86.38 268 GLN A O 1
ATOM 2260 N N . LEU A 1 269 ? -29.462 0.613 8.124 1.00 88.62 269 LEU A N 1
ATOM 2261 C CA . LEU A 1 269 ? -29.816 -0.523 7.266 1.00 88.62 269 LEU A CA 1
ATOM 2262 C C . LEU A 1 269 ? -29.919 -0.123 5.786 1.00 88.62 269 LEU A C 1
ATOM 2264 O O . LEU A 1 269 ? -29.501 -0.897 4.925 1.00 88.62 269 LEU A O 1
ATOM 2268 N N . GLU A 1 270 ? -30.423 1.076 5.487 1.00 90.69 270 GLU A N 1
ATOM 2269 C CA . GLU A 1 270 ? -30.427 1.651 4.135 1.00 90.69 270 GLU A CA 1
ATOM 2270 C C . GLU A 1 270 ? -28.998 1.929 3.640 1.00 90.69 270 GLU A C 1
ATOM 2272 O O . GLU A 1 270 ? -28.652 1.537 2.525 1.00 90.69 270 GLU A O 1
ATOM 2277 N N . GLU A 1 271 ? -28.131 2.500 4.481 1.00 88.81 271 GLU A N 1
ATOM 2278 C CA . GLU A 1 271 ? -26.709 2.704 4.177 1.00 88.81 271 GLU A CA 1
ATOM 2279 C C . GLU A 1 271 ? -25.983 1.371 3.926 1.00 88.81 271 GLU A C 1
ATOM 2281 O O . GLU A 1 271 ? -25.302 1.215 2.913 1.00 88.81 271 GLU A O 1
ATOM 2286 N N . ILE A 1 272 ? -26.198 0.357 4.773 1.00 86.38 272 ILE A N 1
ATOM 2287 C CA . ILE A 1 272 ? -25.660 -1.000 4.573 1.00 86.38 272 ILE A CA 1
ATOM 2288 C C . ILE A 1 272 ? -26.194 -1.626 3.276 1.00 86.38 272 ILE A C 1
ATOM 2290 O O . ILE A 1 272 ? -25.449 -2.329 2.593 1.00 86.38 272 ILE A O 1
ATOM 2294 N N . ALA A 1 273 ? -27.455 -1.390 2.904 1.00 90.31 273 ALA A N 1
ATOM 2295 C CA . ALA A 1 273 ? -28.009 -1.878 1.641 1.00 90.31 273 ALA A CA 1
ATOM 2296 C C . ALA A 1 273 ? -27.363 -1.190 0.423 1.00 90.31 273 ALA A C 1
ATOM 2298 O O . ALA A 1 273 ? -27.049 -1.862 -0.562 1.00 90.31 273 ALA A O 1
ATOM 2299 N N . ILE A 1 274 ? -27.099 0.119 0.506 1.00 90.25 274 ILE A N 1
ATOM 2300 C CA . ILE A 1 274 ? -26.357 0.874 -0.515 1.00 90.25 274 ILE A CA 1
ATOM 2301 C C . ILE A 1 274 ? -24.917 0.352 -0.623 1.00 90.25 274 ILE A C 1
ATOM 2303 O O . ILE A 1 274 ? -24.472 0.050 -1.728 1.00 90.25 274 ILE A O 1
ATOM 2307 N N . LEU A 1 275 ? -24.217 0.168 0.502 1.00 85.44 275 LEU A N 1
ATOM 2308 C CA . LEU A 1 275 ? -22.844 -0.351 0.541 1.00 85.44 275 LEU A CA 1
ATOM 2309 C C . LEU A 1 275 ? -22.739 -1.799 0.039 1.00 85.44 275 LEU A C 1
ATOM 2311 O O . LEU A 1 275 ? -21.788 -2.142 -0.658 1.00 85.44 275 LEU A O 1
ATOM 2315 N N . ARG A 1 276 ? -23.723 -2.659 0.332 1.00 89.38 276 ARG A N 1
ATOM 2316 C CA . ARG A 1 276 ? -23.784 -4.010 -0.254 1.00 89.38 276 ARG A CA 1
ATOM 2317 C C . ARG A 1 276 ? -23.938 -3.946 -1.764 1.00 89.38 276 ARG A C 1
ATOM 2319 O O . ARG A 1 276 ? -23.197 -4.625 -2.465 1.00 89.38 276 ARG A O 1
ATOM 2326 N N . LYS A 1 277 ? -24.835 -3.092 -2.260 1.00 92.69 277 LYS A N 1
ATOM 2327 C CA . LYS A 1 277 ? -25.038 -2.904 -3.696 1.00 92.69 277 LYS A CA 1
ATOM 2328 C C . LYS A 1 277 ? -23.770 -2.391 -4.386 1.00 92.69 277 LYS A C 1
ATOM 2330 O O . LYS A 1 277 ? -23.392 -2.946 -5.409 1.00 92.69 277 LYS A O 1
ATOM 2335 N N . THR A 1 278 ? -23.065 -1.405 -3.826 1.00 88.69 278 THR A N 1
ATOM 2336 C CA . THR A 1 278 ? -21.797 -0.937 -4.416 1.00 88.69 278 THR A CA 1
ATOM 2337 C C . THR A 1 278 ? -20.698 -1.998 -4.339 1.00 88.69 278 THR A C 1
ATOM 2339 O O . THR A 1 278 ? -19.955 -2.159 -5.303 1.00 88.69 278 THR A O 1
ATOM 2342 N N . CYS A 1 279 ? -20.618 -2.795 -3.267 1.00 85.56 279 CYS A N 1
ATOM 2343 C CA . CYS A 1 279 ? -19.721 -3.954 -3.219 1.00 85.56 279 CYS A CA 1
ATOM 2344 C C . CYS A 1 279 ? -20.060 -5.017 -4.279 1.00 85.56 279 CYS A C 1
ATOM 2346 O O . CYS A 1 279 ? -19.147 -5.551 -4.907 1.00 85.56 279 CYS A O 1
ATOM 2348 N N . GLU A 1 280 ? -21.342 -5.314 -4.507 1.00 90.38 280 GLU A N 1
ATOM 2349 C CA . GLU A 1 280 ? -21.804 -6.222 -5.566 1.00 90.38 280 GLU A CA 1
ATOM 2350 C C . GLU A 1 280 ? -21.493 -5.669 -6.967 1.00 90.38 280 GLU A C 1
ATOM 2352 O O . GLU A 1 280 ? -21.070 -6.423 -7.845 1.00 90.38 280 GLU A O 1
ATOM 2357 N N . ASP A 1 281 ? -21.645 -4.360 -7.177 1.00 89.56 281 ASP A N 1
ATOM 2358 C CA . ASP A 1 281 ? -21.301 -3.667 -8.422 1.00 89.56 281 ASP A CA 1
ATOM 2359 C C . ASP A 1 281 ? -19.785 -3.759 -8.692 1.00 89.56 281 ASP A C 1
ATOM 2361 O O . ASP A 1 281 ? -19.378 -4.298 -9.724 1.00 89.56 281 ASP A O 1
ATOM 2365 N N . CYS A 1 282 ? -18.943 -3.387 -7.719 1.00 84.81 282 CYS A N 1
ATOM 2366 C CA . CYS A 1 282 ? -17.483 -3.527 -7.796 1.00 84.81 282 CYS A CA 1
ATOM 2367 C C . CYS A 1 282 ? -17.032 -4.989 -7.975 1.00 84.81 282 CYS A C 1
ATOM 2369 O O . CYS A 1 282 ? -16.057 -5.269 -8.675 1.00 84.81 282 CYS A O 1
ATOM 2371 N N . GLN A 1 283 ? -17.729 -5.954 -7.363 1.00 88.88 283 GLN A N 1
ATOM 2372 C CA . GLN A 1 283 ? -17.436 -7.377 -7.546 1.00 88.88 283 GLN A CA 1
ATOM 2373 C C . GLN A 1 283 ? -17.754 -7.833 -8.977 1.00 88.88 283 GLN A C 1
ATOM 2375 O O . GLN A 1 283 ? -16.981 -8.612 -9.545 1.00 88.88 283 GLN A O 1
ATOM 2380 N N . ARG A 1 284 ? -18.846 -7.342 -9.579 1.00 89.88 284 ARG A N 1
ATOM 2381 C CA . ARG A 1 284 ? -19.181 -7.612 -10.985 1.00 89.88 284 ARG A CA 1
ATOM 2382 C C . ARG A 1 284 ? -18.131 -7.017 -11.921 1.00 89.88 284 ARG A C 1
ATOM 2384 O O . ARG A 1 284 ? -17.549 -7.777 -12.699 1.00 89.88 284 ARG A O 1
ATOM 2391 N N . GLU A 1 285 ? -17.791 -5.739 -11.758 1.00 89.12 285 GLU A N 1
ATOM 2392 C CA . GLU A 1 285 ? -16.716 -5.075 -12.514 1.00 89.12 285 GLU A CA 1
ATOM 2393 C C . GLU A 1 285 ? -15.385 -5.832 -12.404 1.00 89.12 285 GLU A C 1
ATOM 2395 O O . GLU A 1 285 ? -14.764 -6.146 -13.420 1.00 89.12 285 GLU A O 1
ATOM 2400 N N . TYR A 1 286 ? -14.984 -6.240 -11.194 1.00 85.88 286 TYR A N 1
ATOM 2401 C CA . TYR A 1 286 ? -13.790 -7.063 -10.992 1.00 85.88 286 TYR A CA 1
ATOM 2402 C C . TYR A 1 286 ? -13.855 -8.389 -11.769 1.00 85.88 286 TYR A C 1
ATOM 2404 O O . TYR A 1 286 ? -12.854 -8.811 -12.357 1.00 85.88 286 TYR A O 1
ATOM 2412 N N . THR A 1 287 ? -15.008 -9.073 -11.795 1.00 89.62 287 THR A N 1
ATOM 2413 C CA . THR A 1 287 ? -15.133 -10.320 -12.571 1.00 89.62 287 THR A CA 1
ATOM 2414 C C . THR A 1 287 ? -15.055 -10.095 -14.076 1.00 89.62 287 THR A C 1
ATOM 2416 O O . THR A 1 287 ? -14.506 -10.950 -14.770 1.00 89.62 287 THR A O 1
ATOM 2419 N N . ASP A 1 288 ? -15.529 -8.959 -14.585 1.00 89.44 288 ASP A N 1
ATOM 2420 C CA . ASP A 1 288 ? -15.473 -8.640 -16.013 1.00 89.44 288 ASP A CA 1
ATOM 2421 C C . ASP A 1 288 ? -14.073 -8.174 -16.440 1.00 89.44 288 ASP A C 1
ATOM 2423 O O . ASP A 1 288 ? -13.551 -8.670 -17.442 1.00 89.44 288 ASP A O 1
ATOM 2427 N N . ILE A 1 289 ? -13.380 -7.379 -15.615 1.00 87.56 289 ILE A N 1
ATOM 2428 C CA . ILE A 1 289 ? -11.944 -7.089 -15.778 1.00 87.56 289 ILE A CA 1
ATOM 2429 C C . ILE A 1 289 ? -11.132 -8.394 -15.756 1.00 87.56 289 ILE A C 1
ATOM 2431 O O . ILE A 1 289 ? -10.255 -8.599 -16.596 1.00 87.56 289 ILE A O 1
ATOM 2435 N N . LYS A 1 290 ? -11.442 -9.331 -14.847 1.00 89.25 290 LYS A N 1
ATOM 2436 C CA . LYS A 1 290 ? -10.762 -10.636 -14.782 1.00 89.25 290 LYS A CA 1
ATOM 2437 C C . LYS A 1 290 ? -10.994 -11.489 -16.037 1.00 89.25 290 LYS A C 1
ATOM 2439 O O . LYS A 1 290 ? -10.052 -12.142 -16.486 1.00 89.25 290 LYS A O 1
ATOM 2444 N N . LYS A 1 291 ? -12.199 -11.478 -16.623 1.00 91.75 291 LYS A N 1
ATOM 2445 C CA . LYS A 1 291 ? -12.484 -12.140 -17.914 1.00 91.75 291 LYS A CA 1
ATOM 2446 C C . LYS A 1 291 ? -11.721 -11.477 -19.064 1.00 91.75 291 LYS A C 1
ATOM 2448 O O . LYS A 1 291 ? -11.123 -12.183 -19.868 1.00 91.75 291 LYS A O 1
ATOM 2453 N N . SER A 1 292 ? -11.698 -10.144 -19.114 1.00 89.62 292 SER A N 1
ATOM 2454 C CA . SER A 1 292 ? -10.973 -9.382 -20.138 1.00 89.62 292 SER A CA 1
ATOM 2455 C C . SER A 1 292 ? -9.463 -9.656 -20.081 1.00 89.62 292 SER A C 1
ATOM 2457 O O . SER A 1 292 ? -8.870 -10.033 -21.088 1.00 89.62 292 SER A O 1
ATOM 2459 N N . ASN A 1 293 ? -8.859 -9.627 -18.889 1.00 87.06 293 ASN A N 1
ATOM 2460 C CA . ASN A 1 293 ? -7.453 -9.995 -18.685 1.00 87.06 293 ASN A CA 1
ATOM 2461 C C . ASN A 1 293 ? -7.145 -11.458 -19.051 1.00 87.06 293 ASN A C 1
ATOM 2463 O O . ASN A 1 293 ? -6.044 -11.752 -19.514 1.00 87.06 293 ASN A O 1
ATOM 2467 N N . LEU A 1 294 ? -8.093 -12.385 -18.861 1.00 89.31 294 LEU A N 1
ATOM 2468 C CA . LEU A 1 294 ? -7.936 -13.769 -19.317 1.00 89.31 294 LEU A CA 1
ATOM 2469 C C . LEU A 1 294 ? -7.913 -13.852 -20.852 1.00 89.31 294 LEU A C 1
ATOM 2471 O O . LEU A 1 294 ? -7.074 -14.566 -21.394 1.00 89.31 294 LEU A O 1
ATOM 2475 N N . ALA A 1 295 ? -8.788 -13.109 -21.537 1.00 89.81 295 ALA A N 1
ATOM 2476 C CA . ALA A 1 295 ? -8.816 -13.047 -22.998 1.00 89.81 295 ALA A CA 1
ATOM 2477 C C . ALA A 1 295 ? -7.511 -12.460 -23.564 1.00 89.81 295 ALA A C 1
ATOM 2479 O O . ALA A 1 295 ? -6.887 -13.096 -24.410 1.00 89.81 295 ALA A O 1
ATOM 2480 N N . TYR A 1 296 ? -7.028 -11.334 -23.022 1.00 86.25 296 TYR A N 1
ATOM 2481 C CA . TYR A 1 296 ? -5.746 -10.745 -23.435 1.00 86.25 296 TYR A CA 1
ATOM 2482 C C . TYR A 1 296 ? -4.554 -11.688 -23.217 1.00 86.25 296 TYR A C 1
ATOM 2484 O O . TYR A 1 296 ? -3.661 -11.744 -24.057 1.00 86.25 296 TYR A O 1
ATOM 2492 N N . ARG A 1 297 ? -4.535 -12.477 -22.130 1.00 85.69 297 ARG A N 1
ATOM 2493 C CA . ARG A 1 297 ? -3.501 -13.513 -21.936 1.00 85.69 297 ARG A CA 1
ATOM 2494 C C . ARG A 1 297 ? -3.594 -14.623 -22.984 1.00 85.69 297 ARG A C 1
ATOM 2496 O O . ARG A 1 297 ? -2.575 -15.014 -23.533 1.00 85.69 297 ARG A O 1
ATOM 2503 N N . GLN A 1 298 ? -4.798 -15.102 -23.297 1.00 90.06 298 GLN A N 1
ATOM 2504 C CA . GLN A 1 298 ? -4.992 -16.137 -24.322 1.00 90.06 298 GLN A CA 1
ATOM 2505 C C . GLN A 1 298 ? -4.577 -15.664 -25.723 1.00 90.06 298 GLN A C 1
ATOM 2507 O O . GLN A 1 298 ? -4.022 -16.456 -26.486 1.00 90.06 298 GLN A O 1
ATOM 2512 N N . GLU A 1 299 ? -4.819 -14.390 -26.041 1.00 90.69 299 GLU A N 1
ATOM 2513 C CA . GLU A 1 299 ? -4.380 -13.740 -27.278 1.00 90.69 299 GLU A CA 1
ATOM 2514 C C . GLU A 1 299 ? -2.855 -13.560 -27.313 1.00 90.69 299 GLU A C 1
ATOM 2516 O O . GLU A 1 299 ? -2.219 -13.981 -28.278 1.00 90.69 299 GLU A O 1
ATOM 2521 N N . ALA A 1 300 ? -2.244 -13.055 -26.235 1.00 86.44 300 ALA A N 1
ATOM 2522 C CA . ALA A 1 300 ? -0.790 -12.942 -26.115 1.00 86.44 300 ALA A CA 1
ATOM 2523 C C . ALA A 1 300 ? -0.087 -14.306 -26.256 1.00 86.44 300 ALA A C 1
ATOM 2525 O O . ALA A 1 300 ? 0.844 -14.435 -27.051 1.00 86.44 300 ALA A O 1
ATOM 2526 N N . ASP A 1 301 ? -0.579 -15.348 -25.578 1.00 89.31 301 ASP A N 1
ATOM 2527 C CA . ASP A 1 301 ? -0.056 -16.713 -25.708 1.00 89.31 301 ASP A CA 1
ATOM 2528 C C . ASP A 1 301 ? -0.238 -17.267 -27.139 1.00 89.31 301 ASP A C 1
ATOM 2530 O O . ASP A 1 301 ? 0.536 -18.118 -27.584 1.00 89.31 301 ASP A O 1
ATOM 2534 N N . ALA A 1 302 ? -1.283 -16.847 -27.865 1.00 91.44 302 ALA A N 1
ATOM 2535 C CA . ALA A 1 302 ? -1.514 -17.251 -29.253 1.00 91.44 302 ALA A CA 1
ATOM 2536 C C . ALA A 1 302 ? -0.544 -16.557 -30.219 1.00 91.44 302 ALA A C 1
ATOM 2538 O O . ALA A 1 302 ? 0.028 -17.231 -31.078 1.00 91.44 302 ALA A O 1
ATOM 2539 N N . ILE A 1 303 ? -0.298 -15.258 -30.031 1.00 89.88 303 ILE A N 1
ATOM 2540 C CA . ILE A 1 303 ? 0.715 -14.494 -30.771 1.00 89.88 303 ILE A CA 1
ATOM 2541 C C . ILE A 1 303 ? 2.108 -15.084 -30.510 1.00 89.88 303 ILE A C 1
ATOM 2543 O O . ILE A 1 303 ? 2.841 -15.372 -31.452 1.00 89.88 303 ILE A O 1
ATOM 2547 N N . GLU A 1 304 ? 2.452 -15.366 -29.250 1.00 88.56 304 GLU A N 1
ATOM 2548 C CA . GLU A 1 304 ? 3.736 -15.974 -28.881 1.00 88.56 304 GLU A CA 1
ATOM 2549 C C . GLU A 1 304 ? 3.916 -17.370 -29.511 1.00 88.56 304 GLU A C 1
ATOM 2551 O O . GLU A 1 304 ? 5.005 -17.726 -29.968 1.00 88.56 304 GLU A O 1
ATOM 2556 N N . ARG A 1 305 ? 2.839 -18.167 -29.600 1.00 90.12 305 ARG A N 1
ATOM 2557 C CA . ARG A 1 305 ? 2.840 -19.450 -30.324 1.00 90.12 305 ARG A CA 1
ATOM 2558 C C . ARG A 1 305 ? 3.022 -19.277 -31.839 1.00 90.12 305 ARG A C 1
ATOM 2560 O O . ARG A 1 305 ? 3.758 -20.076 -32.417 1.00 90.12 305 ARG A O 1
ATOM 2567 N N . SER A 1 306 ? 2.430 -18.252 -32.462 1.00 91.19 306 SER A N 1
ATOM 2568 C CA . SER A 1 306 ? 2.654 -17.932 -33.887 1.00 91.19 306 SER A CA 1
ATOM 2569 C C . SER A 1 306 ? 4.109 -17.549 -34.144 1.00 91.19 306 SER A C 1
ATOM 2571 O O . SER A 1 306 ? 4.780 -18.192 -34.947 1.00 91.19 306 SER A O 1
ATOM 2573 N N . LEU A 1 307 ? 4.645 -16.602 -33.368 1.00 89.88 307 LEU A N 1
ATOM 2574 C CA . LEU A 1 307 ? 6.025 -16.128 -33.501 1.00 89.88 307 LEU A CA 1
ATOM 2575 C C . LEU A 1 307 ? 7.053 -17.252 -33.294 1.00 89.88 307 LEU A C 1
ATOM 2577 O O . LEU A 1 307 ? 8.039 -17.326 -34.025 1.00 89.88 307 LEU A O 1
ATOM 2581 N N . ARG A 1 308 ? 6.816 -18.182 -32.353 1.00 90.94 308 ARG A N 1
ATOM 2582 C CA . ARG A 1 308 ? 7.653 -19.389 -32.209 1.00 90.94 308 ARG A CA 1
ATOM 2583 C C . ARG A 1 308 ? 7.608 -20.290 -33.444 1.00 90.94 308 ARG A C 1
ATOM 2585 O O . ARG A 1 308 ? 8.645 -20.833 -33.820 1.00 90.94 308 ARG A O 1
ATOM 2592 N N . HIS A 1 309 ? 6.438 -20.467 -34.060 1.00 91.50 309 HIS A N 1
ATOM 2593 C CA . HIS A 1 309 ? 6.301 -21.262 -35.282 1.00 91.50 309 HIS A CA 1
ATOM 2594 C C . HIS A 1 309 ? 6.997 -20.580 -36.469 1.00 91.50 309 HIS A C 1
ATOM 2596 O O . HIS A 1 309 ? 7.748 -21.229 -37.194 1.00 91.50 309 HIS A O 1
ATOM 2602 N N . GLU A 1 310 ? 6.798 -19.274 -36.647 1.00 89.00 310 GLU A N 1
ATOM 2603 C CA . GLU A 1 310 ? 7.461 -18.468 -37.678 1.00 89.00 310 GLU A CA 1
ATOM 2604 C C . GLU A 1 310 ? 8.989 -18.539 -37.538 1.00 89.00 310 GLU A C 1
ATOM 2606 O O . GLU A 1 310 ? 9.685 -18.854 -38.506 1.00 89.00 310 GLU A O 1
ATOM 2611 N N . LEU A 1 311 ? 9.513 -18.379 -36.318 1.00 90.62 311 LEU A N 1
ATOM 2612 C CA . LEU A 1 311 ? 10.941 -18.506 -36.014 1.00 90.62 311 LEU A CA 1
ATOM 2613 C C . LEU A 1 311 ? 11.481 -19.914 -36.320 1.00 90.62 311 LEU A C 1
ATOM 2615 O O . LEU A 1 311 ? 12.534 -20.028 -36.945 1.00 90.62 311 LEU A O 1
ATOM 2619 N N . MET A 1 312 ? 10.750 -20.977 -35.963 1.00 93.50 312 MET A N 1
ATOM 2620 C CA . MET A 1 312 ? 11.078 -22.359 -36.353 1.00 93.50 312 MET A CA 1
ATOM 2621 C C . MET A 1 312 ? 11.130 -22.528 -37.880 1.00 93.50 312 MET A C 1
ATOM 2623 O O . MET A 1 312 ? 12.079 -23.109 -38.408 1.00 93.50 312 MET A O 1
ATOM 2627 N N . THR A 1 313 ? 10.155 -21.981 -38.615 1.00 90.94 313 THR A N 1
ATOM 2628 C CA . THR A 1 313 ? 10.163 -22.054 -40.086 1.00 90.94 313 THR A CA 1
ATOM 2629 C C . THR A 1 313 ? 11.328 -21.272 -40.694 1.00 90.94 313 THR A C 1
ATOM 2631 O O . THR A 1 313 ? 12.003 -21.798 -41.581 1.00 90.94 313 THR A O 1
ATOM 2634 N N . ALA A 1 314 ? 11.650 -20.085 -40.171 1.00 86.81 314 ALA A N 1
ATOM 2635 C CA . ALA A 1 314 ? 12.788 -19.283 -40.612 1.00 86.81 314 ALA A CA 1
ATOM 2636 C C . ALA A 1 314 ? 14.137 -19.967 -40.323 1.00 86.81 314 ALA A C 1
ATOM 2638 O O . ALA A 1 314 ? 15.025 -19.949 -41.175 1.00 86.81 314 ALA A O 1
ATOM 2639 N N . GLN A 1 315 ? 14.277 -20.628 -39.168 1.00 91.69 315 GLN A N 1
ATOM 2640 C CA . GLN A 1 315 ? 15.444 -21.459 -38.853 1.00 91.69 315 GLN A CA 1
ATOM 2641 C C . GLN A 1 315 ? 15.574 -22.629 -39.834 1.00 91.69 315 GLN A C 1
ATOM 2643 O O . GLN A 1 315 ? 16.629 -22.795 -40.437 1.00 91.69 315 GLN A O 1
ATOM 2648 N N . SER A 1 316 ? 14.493 -23.369 -40.101 1.00 89.38 316 SER A N 1
ATOM 2649 C CA . SER A 1 316 ? 14.538 -24.480 -41.064 1.00 89.38 316 SER A CA 1
ATOM 2650 C C . SER A 1 316 ? 14.884 -24.023 -42.492 1.00 89.38 316 SER A C 1
ATOM 2652 O O . SER A 1 316 ? 15.630 -24.699 -43.200 1.00 89.38 316 SER A O 1
ATOM 2654 N N . ALA A 1 317 ? 14.410 -22.841 -42.907 1.00 88.06 317 ALA A N 1
ATOM 2655 C CA . ALA A 1 317 ? 14.763 -22.241 -44.190 1.00 88.06 317 ALA A CA 1
ATOM 2656 C C . ALA A 1 317 ? 16.244 -21.827 -44.238 1.00 88.06 317 ALA A C 1
ATOM 2658 O O . ALA A 1 317 ? 16.918 -22.075 -45.241 1.00 88.06 317 ALA A O 1
ATOM 2659 N N . ARG A 1 318 ? 16.772 -21.253 -43.145 1.00 91.44 318 ARG A N 1
ATOM 2660 C CA . ARG A 1 318 ? 18.201 -20.952 -42.997 1.00 91.44 318 ARG A CA 1
ATOM 2661 C C . ARG A 1 318 ? 19.044 -22.221 -43.112 1.00 91.44 318 ARG A C 1
ATOM 2663 O O . ARG A 1 318 ? 19.991 -22.218 -43.890 1.00 91.44 318 ARG A O 1
ATOM 2670 N N . ASP A 1 319 ? 18.695 -23.293 -42.406 1.00 91.19 319 ASP A N 1
ATOM 2671 C CA . ASP A 1 319 ? 19.456 -24.548 -42.425 1.00 91.19 319 ASP A CA 1
ATOM 2672 C C . ASP A 1 319 ? 19.506 -25.162 -43.835 1.00 91.19 319 ASP A C 1
ATOM 2674 O O . ASP A 1 319 ? 20.547 -25.656 -44.274 1.00 91.19 319 ASP A O 1
ATOM 2678 N N . VAL A 1 320 ? 18.403 -25.086 -44.590 1.00 91.56 320 VAL A N 1
ATOM 2679 C CA . VAL A 1 320 ? 18.352 -25.517 -45.999 1.00 91.56 320 VAL A CA 1
ATOM 2680 C C . VAL A 1 320 ? 19.238 -24.639 -46.890 1.00 91.56 320 VAL A C 1
ATOM 2682 O O . VAL A 1 320 ? 19.957 -25.167 -47.743 1.00 91.56 320 VAL A O 1
ATOM 2685 N N . LEU A 1 321 ? 19.236 -23.316 -46.696 1.00 90.31 321 LEU A N 1
ATOM 2686 C CA . LEU A 1 321 ? 20.133 -22.408 -47.417 1.00 90.31 321 LEU A CA 1
ATOM 2687 C C . LEU A 1 321 ? 21.605 -22.672 -47.072 1.00 90.31 321 LEU A C 1
ATOM 2689 O O . LEU A 1 321 ? 22.429 -22.740 -47.979 1.00 90.31 321 LEU A O 1
ATOM 2693 N N . GLU A 1 322 ? 21.933 -22.904 -45.801 1.00 89.69 322 GLU A N 1
ATOM 2694 C CA . GLU A 1 322 ? 23.289 -23.206 -45.333 1.00 89.69 322 GLU A CA 1
ATOM 2695 C C . GLU A 1 322 ? 23.798 -24.541 -45.914 1.00 89.69 322 GLU A C 1
ATOM 2697 O O . GLU A 1 322 ? 24.918 -24.620 -46.424 1.00 89.69 322 GLU A O 1
ATOM 2702 N N . GLN A 1 323 ? 22.942 -25.570 -45.975 1.00 90.06 323 GLN A N 1
ATOM 2703 C CA . GLN A 1 323 ? 23.240 -26.822 -46.683 1.00 90.06 323 GLN A CA 1
ATOM 2704 C C . GLN A 1 323 ? 23.437 -26.627 -48.194 1.00 90.06 323 GLN A C 1
ATOM 2706 O O . GLN A 1 323 ? 24.293 -27.284 -48.788 1.00 90.06 323 GLN A O 1
ATOM 2711 N N . ASN A 1 324 ? 22.661 -25.750 -48.835 1.00 89.81 324 ASN A N 1
ATOM 2712 C CA . ASN A 1 324 ? 22.797 -25.471 -50.266 1.00 89.81 324 ASN A CA 1
ATOM 2713 C C . ASN A 1 324 ? 24.076 -24.679 -50.575 1.00 89.81 324 ASN A C 1
ATOM 2715 O O . ASN A 1 324 ? 24.784 -25.033 -51.516 1.00 89.81 324 ASN A O 1
ATOM 2719 N N . VAL A 1 325 ? 24.429 -23.687 -49.750 1.00 88.81 325 VAL A N 1
ATOM 2720 C CA . VAL A 1 325 ? 25.721 -22.985 -49.821 1.00 88.81 325 VAL A CA 1
ATOM 2721 C C . VAL A 1 325 ? 26.870 -23.977 -49.652 1.00 88.81 325 VAL A C 1
ATOM 2723 O O . VAL A 1 325 ? 27.789 -23.977 -50.465 1.00 88.81 325 VAL A O 1
ATOM 2726 N N . LYS A 1 326 ? 26.791 -24.889 -48.675 1.00 89.62 326 LYS A N 1
ATOM 2727 C CA . LYS A 1 326 ? 27.814 -25.924 -48.476 1.00 89.62 326 LYS A CA 1
ATOM 2728 C C . LYS A 1 326 ? 27.985 -26.823 -49.707 1.00 89.62 326 LYS A C 1
ATOM 2730 O O . LYS A 1 326 ? 29.105 -26.973 -50.183 1.00 89.62 326 LYS A O 1
ATOM 2735 N N . LYS A 1 327 ? 26.888 -27.324 -50.292 1.00 89.12 327 LYS A N 1
ATOM 2736 C CA . LYS A 1 327 ? 26.923 -28.107 -51.546 1.00 89.12 327 LYS A CA 1
ATOM 2737 C C . LYS A 1 327 ? 27.555 -27.332 -52.707 1.00 89.12 327 LYS A C 1
ATOM 2739 O O . LYS A 1 327 ? 28.305 -27.921 -53.479 1.00 89.12 327 LYS A O 1
ATOM 2744 N N . LEU A 1 328 ? 27.266 -26.035 -52.841 1.00 88.94 328 LEU A N 1
ATOM 2745 C CA . LEU A 1 328 ? 27.863 -25.182 -53.877 1.00 88.94 328 LEU A CA 1
ATOM 2746 C C . LEU A 1 328 ? 29.364 -24.957 -53.638 1.00 88.94 328 LEU A C 1
ATOM 2748 O O . LEU A 1 328 ? 30.141 -25.019 -54.588 1.00 88.94 328 LEU A O 1
ATOM 2752 N N . CYS A 1 329 ? 29.791 -24.768 -52.387 1.00 86.81 329 CYS A N 1
ATOM 2753 C CA . CYS A 1 329 ? 31.207 -24.703 -52.019 1.00 86.81 329 CYS A CA 1
ATOM 2754 C C . CYS A 1 329 ? 31.939 -26.021 -52.320 1.00 86.81 329 CYS A C 1
ATOM 2756 O O . CYS A 1 329 ? 33.023 -25.990 -52.899 1.00 86.81 329 CYS A O 1
ATOM 2758 N N . ASP A 1 330 ? 31.335 -27.170 -52.002 1.00 86.06 330 ASP A N 1
ATOM 2759 C CA . ASP A 1 330 ? 31.894 -28.494 -52.301 1.00 86.06 330 ASP A CA 1
ATOM 2760 C C . ASP A 1 330 ? 32.003 -28.727 -53.825 1.00 86.06 330 ASP A C 1
ATOM 2762 O O . ASP A 1 330 ? 33.019 -29.225 -54.316 1.00 86.06 330 ASP A O 1
ATOM 2766 N N . GLN A 1 331 ? 30.999 -28.298 -54.604 1.00 86.75 331 GLN A N 1
ATOM 2767 C CA . GLN A 1 331 ? 31.029 -28.325 -56.075 1.00 86.75 331 GLN A CA 1
ATOM 2768 C C . GLN A 1 331 ? 32.103 -27.397 -56.660 1.00 86.75 331 GLN A C 1
ATOM 2770 O O . GLN A 1 331 ? 32.828 -27.806 -57.567 1.00 86.75 331 GLN A O 1
ATOM 2775 N N . LEU A 1 332 ? 32.256 -26.179 -56.129 1.00 83.50 332 LEU A N 1
ATOM 2776 C CA . LEU A 1 332 ? 33.329 -25.254 -56.510 1.00 83.50 332 LEU A CA 1
ATOM 2777 C C . LEU A 1 332 ? 34.712 -25.823 -56.184 1.00 83.50 332 LEU A C 1
ATOM 2779 O O . LEU A 1 332 ? 35.622 -25.710 -57.003 1.00 83.50 332 LEU A O 1
ATOM 2783 N N . HIS A 1 333 ? 34.873 -26.478 -55.032 1.00 78.50 333 HIS A N 1
ATOM 2784 C CA . HIS A 1 333 ? 36.110 -27.174 -54.687 1.00 78.50 333 HIS A CA 1
ATOM 2785 C C . HIS A 1 333 ? 36.404 -28.330 -55.649 1.00 78.50 333 HIS A C 1
ATOM 2787 O O . HIS A 1 333 ? 37.538 -28.442 -56.107 1.00 78.50 333 HIS A O 1
ATOM 2793 N N . LEU A 1 334 ? 35.405 -29.139 -56.015 1.00 79.44 334 LEU A N 1
ATOM 2794 C CA . LEU A 1 334 ? 35.551 -30.216 -57.002 1.00 79.44 334 LEU A CA 1
ATOM 2795 C C . LEU A 1 334 ? 35.915 -29.694 -58.400 1.00 79.44 334 LEU A C 1
ATOM 2797 O O . LEU A 1 334 ? 36.807 -30.251 -59.037 1.00 79.44 334 LEU A O 1
ATOM 2801 N N . LEU A 1 335 ? 35.274 -28.619 -58.868 1.00 76.19 335 LEU A N 1
ATOM 2802 C CA . LEU A 1 335 ? 35.604 -27.976 -60.146 1.00 76.19 335 LEU A CA 1
ATOM 2803 C C . LEU A 1 335 ? 37.010 -27.369 -60.122 1.00 76.19 335 LEU A C 1
ATOM 2805 O O . LEU A 1 335 ? 37.778 -27.568 -61.057 1.00 76.19 335 LEU A O 1
ATOM 2809 N N . LYS A 1 336 ? 37.394 -26.707 -59.026 1.00 72.38 336 LYS A N 1
ATOM 2810 C CA . LYS A 1 336 ? 38.754 -26.186 -58.840 1.00 72.38 336 LYS A CA 1
ATOM 2811 C C . LYS A 1 336 ? 39.796 -27.309 -58.822 1.00 72.38 336 LYS A C 1
ATOM 2813 O O . LYS A 1 336 ? 40.860 -27.145 -59.403 1.00 72.38 336 LYS A O 1
ATOM 2818 N N . TYR A 1 337 ? 39.489 -28.456 -58.212 1.00 62.97 337 TYR A N 1
ATOM 2819 C CA . TYR A 1 337 ? 40.393 -29.609 -58.174 1.00 62.97 337 TYR A CA 1
ATOM 2820 C C . TYR A 1 337 ? 40.547 -30.278 -59.548 1.00 62.97 337 TYR A C 1
ATOM 2822 O O . TYR A 1 337 ? 41.661 -30.635 -59.921 1.00 62.97 337 TYR A O 1
ATOM 2830 N N . LYS A 1 338 ? 39.460 -30.393 -60.327 1.00 63.81 338 LYS A N 1
ATOM 2831 C CA . LYS A 1 338 ? 39.505 -30.875 -61.720 1.00 63.81 338 LYS A CA 1
ATOM 2832 C C . LYS A 1 338 ? 40.292 -29.929 -62.624 1.00 63.81 338 LYS A C 1
ATOM 2834 O O . LYS A 1 338 ? 41.233 -30.362 -63.280 1.00 63.81 338 LYS A O 1
ATOM 2839 N N . ASN A 1 339 ? 40.003 -28.629 -62.563 1.00 55.53 339 ASN A N 1
ATOM 2840 C CA . ASN A 1 339 ? 40.722 -27.631 -63.353 1.00 55.53 339 ASN A CA 1
ATOM 2841 C C . ASN A 1 339 ? 42.213 -27.556 -62.970 1.00 55.53 339 ASN A C 1
ATOM 2843 O O . ASN A 1 339 ? 43.042 -27.305 -63.833 1.00 55.53 339 ASN A O 1
ATOM 2847 N N . CYS A 1 340 ? 42.599 -27.830 -61.719 1.00 48.16 340 CYS A N 1
ATOM 2848 C CA . CYS A 1 340 ? 44.015 -27.947 -61.339 1.00 48.16 340 CYS A CA 1
ATOM 2849 C C . CYS A 1 340 ? 44.699 -29.254 -61.798 1.00 48.16 340 CYS A C 1
ATOM 2851 O O . CYS A 1 340 ? 45.917 -29.350 -61.672 1.00 48.16 340 CYS A O 1
ATOM 2853 N N . GLY A 1 341 ? 43.957 -30.239 -62.318 1.00 48.56 341 GLY A N 1
ATOM 2854 C CA . GLY A 1 341 ? 44.492 -31.503 -62.840 1.00 48.56 341 GLY A CA 1
ATOM 2855 C C . GLY A 1 341 ? 44.624 -31.574 -64.368 1.00 48.56 341 GLY A C 1
ATOM 2856 O O . GLY A 1 341 ? 45.391 -32.394 -64.861 1.00 48.56 341 GLY A O 1
ATOM 2857 N N . GLU A 1 342 ? 43.915 -30.724 -65.117 1.00 43.97 342 GLU A N 1
ATOM 2858 C CA . GLU A 1 342 ? 43.779 -30.842 -66.584 1.00 43.97 342 GLU A CA 1
ATOM 2859 C C . GLU A 1 342 ? 44.614 -29.818 -67.394 1.00 43.97 342 GLU A C 1
ATOM 2861 O O . GLU A 1 342 ? 44.611 -29.856 -68.619 1.00 43.97 342 GLU A O 1
ATOM 2866 N N . TYR A 1 343 ? 45.424 -28.962 -66.750 1.00 42.19 343 TYR A N 1
ATOM 2867 C CA . TYR A 1 343 ? 46.350 -28.021 -67.425 1.00 42.19 343 TYR A CA 1
ATOM 2868 C C . TYR A 1 343 ? 47.750 -28.602 -67.751 1.00 42.19 343 TYR A C 1
ATOM 2870 O O . TYR A 1 343 ? 48.723 -27.856 -67.879 1.00 42.19 343 TYR A O 1
ATOM 2878 N N . GLN A 1 344 ? 47.886 -29.927 -67.886 1.00 40.69 344 GLN A N 1
ATOM 2879 C CA . GLN A 1 344 ? 49.134 -30.583 -68.317 1.00 40.69 344 GLN A CA 1
ATOM 2880 C C . GLN A 1 344 ? 48.899 -31.737 -69.308 1.00 40.69 344 GLN A C 1
ATOM 2882 O O . GLN A 1 344 ? 49.288 -32.873 -69.044 1.00 40.69 344 GLN A O 1
ATOM 2887 N N . SER A 1 345 ? 48.294 -31.457 -70.466 1.00 37.16 345 SER A N 1
ATOM 2888 C CA . SER A 1 345 ? 48.461 -32.219 -71.721 1.00 37.16 345 SER A CA 1
ATOM 2889 C C . SER A 1 345 ? 47.803 -31.473 -72.884 1.00 37.16 345 SER A C 1
ATOM 2891 O O . SER A 1 345 ? 46.773 -30.847 -72.680 1.00 37.16 345 SER A O 1
ATOM 2893 N N . GLU A 1 346 ? 48.381 -31.610 -74.086 1.00 34.69 346 GLU A N 1
ATOM 2894 C CA . GLU A 1 346 ? 47.888 -31.065 -75.369 1.00 34.69 346 GLU A CA 1
ATOM 2895 C C . GLU A 1 346 ? 47.918 -29.513 -75.472 1.00 34.69 346 GLU A C 1
ATOM 2897 O O . GLU A 1 346 ? 47.624 -28.795 -74.528 1.00 34.69 346 GLU A O 1
ATOM 2902 N N . THR A 1 347 ? 48.336 -28.877 -76.572 1.00 31.45 347 THR A N 1
ATOM 2903 C CA . THR A 1 347 ? 48.647 -29.343 -77.937 1.00 31.45 347 THR A CA 1
ATOM 2904 C C . THR A 1 347 ? 49.952 -28.739 -78.471 1.00 31.45 347 THR A C 1
ATOM 2906 O O . THR A 1 347 ? 50.208 -27.552 -78.277 1.00 31.45 347 THR A O 1
ATOM 2909 N N . ALA A 1 348 ? 50.705 -29.505 -79.266 1.00 33.53 348 ALA A N 1
ATOM 2910 C CA . ALA A 1 348 ? 51.683 -28.969 -80.216 1.00 33.53 348 ALA A CA 1
ATOM 2911 C C . ALA A 1 348 ? 51.151 -29.152 -81.650 1.00 33.53 348 ALA A C 1
ATOM 2913 O O . ALA A 1 348 ? 50.717 -30.246 -82.004 1.00 33.53 348 ALA A O 1
ATOM 2914 N N . GLY A 1 349 ? 51.191 -28.099 -82.468 1.00 35.00 349 GLY A N 1
ATOM 2915 C CA . GLY A 1 349 ? 50.744 -28.107 -83.865 1.00 35.00 349 GLY A CA 1
ATOM 2916 C C . GLY A 1 349 ? 51.019 -26.751 -84.517 1.00 35.00 349 GLY A C 1
ATOM 2917 O O . GLY A 1 349 ? 50.748 -25.724 -83.903 1.00 35.00 349 GLY A O 1
ATOM 2918 N N . LEU A 1 350 ? 51.632 -26.756 -85.702 1.00 37.91 350 LEU A N 1
ATOM 2919 C CA . LEU A 1 350 ? 52.208 -25.575 -86.357 1.00 37.91 350 LEU A CA 1
ATOM 2920 C C . LEU A 1 350 ? 51.241 -24.839 -87.307 1.00 37.91 350 LEU A C 1
ATOM 2922 O O . LEU A 1 350 ? 50.351 -25.449 -87.892 1.00 37.91 350 LEU A O 1
ATOM 2926 N N . GLU A 1 351 ? 51.601 -23.576 -87.566 1.00 35.41 351 GLU A N 1
ATOM 2927 C CA . GLU A 1 351 ? 51.381 -22.783 -88.788 1.00 35.41 351 GLU A CA 1
ATOM 2928 C C . GLU A 1 351 ? 50.005 -22.129 -89.021 1.00 35.41 351 GLU A C 1
ATOM 2930 O O . GLU A 1 351 ? 49.074 -22.704 -89.583 1.00 35.41 351 GLU A O 1
ATOM 2935 N N . SER A 1 352 ? 49.962 -20.802 -88.857 1.00 35.09 352 SER A N 1
ATOM 2936 C CA . SER A 1 352 ? 50.066 -19.884 -90.015 1.00 35.09 352 SER A CA 1
ATOM 2937 C C . SER A 1 352 ? 50.146 -18.401 -89.609 1.00 35.09 352 SER A C 1
ATOM 2939 O O . SER A 1 352 ? 49.894 -18.022 -88.470 1.00 35.09 352 SER A O 1
ATOM 2941 N N . PHE A 1 353 ? 50.429 -17.510 -90.569 1.00 42.94 353 PHE A N 1
ATOM 2942 C CA . PHE A 1 353 ? 50.526 -16.050 -90.369 1.00 42.94 353 PHE A CA 1
ATOM 2943 C C . PHE A 1 353 ? 49.224 -15.339 -89.904 1.00 42.94 353 PHE A C 1
ATOM 2945 O O . PHE A 1 353 ? 49.215 -14.116 -89.781 1.00 42.94 353 PHE A O 1
ATOM 2952 N N . GLY A 1 354 ? 48.146 -16.077 -89.601 1.00 47.88 354 GLY A N 1
ATOM 2953 C CA . GLY A 1 354 ? 46.980 -15.586 -88.850 1.00 47.88 354 GLY A CA 1
ATOM 2954 C C . GLY A 1 354 ? 47.131 -15.662 -87.319 1.00 47.88 354 GLY A C 1
ATOM 2955 O O . GLY A 1 354 ? 46.325 -15.079 -86.592 1.00 47.88 354 GLY A O 1
ATOM 2956 N N . GLU A 1 355 ? 48.171 -16.333 -86.811 1.00 48.03 355 GLU A N 1
ATOM 2957 C CA . GLU A 1 355 ? 48.404 -16.548 -85.374 1.00 48.03 355 GLU A CA 1
ATOM 2958 C C . GLU A 1 355 ? 48.575 -15.256 -84.567 1.00 48.03 355 GLU A C 1
ATOM 2960 O O . GLU A 1 355 ? 48.251 -15.229 -83.383 1.00 48.03 355 GLU A O 1
ATOM 2965 N N . ARG A 1 356 ? 49.035 -14.155 -85.178 1.00 51.69 356 ARG A N 1
ATOM 2966 C CA . ARG A 1 356 ? 49.168 -12.871 -84.466 1.00 51.69 356 ARG A CA 1
ATOM 2967 C C . ARG A 1 356 ? 47.823 -12.311 -84.015 1.00 51.69 356 ARG A C 1
ATOM 2969 O O . ARG A 1 356 ? 47.751 -11.765 -82.919 1.00 51.69 356 ARG A O 1
ATOM 2976 N N . ASP A 1 357 ? 46.771 -12.482 -84.810 1.00 56.69 357 ASP A N 1
ATOM 2977 C CA . ASP A 1 357 ? 45.432 -11.997 -84.471 1.00 56.69 357 ASP A CA 1
ATOM 2978 C C . ASP A 1 357 ? 44.713 -12.931 -83.494 1.00 56.69 357 ASP A C 1
ATOM 2980 O O . ASP A 1 357 ? 43.954 -12.454 -82.650 1.00 56.69 357 ASP A O 1
ATOM 2984 N N . SER A 1 358 ? 44.957 -14.246 -83.552 1.00 60.50 358 SER A N 1
ATOM 2985 C CA . SER A 1 358 ? 44.418 -15.181 -82.555 1.00 60.50 358 SER A CA 1
ATOM 2986 C C . SER A 1 358 ? 45.139 -15.058 -81.209 1.00 60.50 358 SER A C 1
ATOM 2988 O O . SER A 1 358 ? 44.462 -14.988 -80.186 1.00 60.50 358 SER A O 1
ATOM 2990 N N . LEU A 1 359 ? 46.471 -14.911 -81.184 1.00 60.72 359 LEU A N 1
ATOM 2991 C CA . LEU A 1 359 ? 47.231 -14.586 -79.968 1.00 60.72 359 LEU A CA 1
ATOM 2992 C C . LEU A 1 359 ? 46.917 -13.184 -79.442 1.00 60.72 359 LEU A C 1
ATOM 2994 O O . LEU A 1 359 ? 46.852 -13.010 -78.231 1.00 60.72 359 LEU A O 1
ATOM 2998 N N . SER A 1 360 ? 46.674 -12.194 -80.308 1.00 69.88 360 SER A N 1
ATOM 2999 C CA . SER A 1 360 ? 46.214 -10.862 -79.887 1.00 69.88 360 SER A CA 1
ATOM 3000 C C . SER A 1 360 ? 44.836 -10.937 -79.222 1.00 69.88 360 SER A C 1
ATOM 3002 O O . SER A 1 360 ? 44.655 -10.402 -78.132 1.00 69.88 360 SER A O 1
ATOM 3004 N N . LYS A 1 361 ? 43.888 -11.688 -79.802 1.00 77.69 361 LYS A N 1
ATOM 3005 C CA . LYS A 1 361 ? 42.564 -11.930 -79.200 1.00 77.69 361 LYS A CA 1
ATOM 3006 C C . LYS A 1 361 ? 42.646 -12.735 -77.901 1.00 77.69 361 LYS A C 1
ATOM 3008 O O . LYS A 1 361 ? 41.965 -12.383 -76.946 1.00 77.69 361 LYS A O 1
ATOM 3013 N N . ALA A 1 362 ? 43.493 -13.763 -77.830 1.00 76.44 362 ALA A N 1
ATOM 3014 C CA . ALA A 1 362 ? 43.711 -14.545 -76.612 1.00 76.44 362 ALA A CA 1
ATOM 3015 C C . ALA A 1 362 ? 44.383 -13.711 -75.509 1.00 76.44 362 ALA A C 1
ATOM 3017 O O . ALA A 1 362 ? 43.970 -13.768 -74.354 1.00 76.44 362 ALA A O 1
ATOM 3018 N N . LYS A 1 363 ? 45.366 -12.874 -75.863 1.00 76.06 363 LYS A N 1
ATOM 3019 C CA . LYS A 1 363 ? 45.991 -11.915 -74.948 1.00 76.06 363 LYS A CA 1
ATOM 3020 C C . LYS A 1 363 ? 44.978 -10.882 -74.453 1.00 76.06 363 LYS A C 1
ATOM 3022 O O . LYS A 1 363 ? 44.908 -10.660 -73.252 1.00 76.06 363 LYS A O 1
ATOM 3027 N N . ALA A 1 364 ? 44.163 -10.308 -75.338 1.00 80.50 364 ALA A N 1
ATOM 3028 C CA . ALA A 1 364 ? 43.109 -9.368 -74.963 1.00 80.50 364 ALA A CA 1
ATOM 3029 C C . ALA A 1 364 ? 42.050 -10.020 -74.053 1.00 80.50 364 ALA A C 1
ATOM 3031 O O . ALA A 1 364 ? 41.618 -9.399 -73.087 1.00 80.50 364 ALA A O 1
ATOM 3032 N N . ALA A 1 365 ? 41.679 -11.281 -74.306 1.00 82.00 365 ALA A N 1
ATOM 3033 C CA . ALA A 1 365 ? 40.784 -12.047 -73.438 1.00 82.00 365 ALA A CA 1
ATOM 3034 C C . ALA A 1 365 ? 41.403 -12.310 -72.053 1.00 82.00 365 ALA A C 1
ATOM 3036 O O . ALA A 1 365 ? 40.746 -12.084 -71.043 1.00 82.00 365 ALA A O 1
ATOM 3037 N N . LEU A 1 366 ? 42.683 -12.690 -71.981 1.00 78.56 366 LEU A N 1
ATOM 3038 C CA . LEU A 1 366 ? 43.398 -12.858 -70.709 1.00 78.56 366 LEU A CA 1
ATOM 3039 C C . LEU A 1 366 ? 43.611 -11.525 -69.968 1.00 78.56 366 LEU A C 1
ATOM 3041 O O . LEU A 1 366 ? 43.597 -11.493 -68.741 1.00 78.56 366 LEU A O 1
ATOM 3045 N N . GLU A 1 367 ? 43.777 -10.410 -70.681 1.00 81.06 367 GLU A N 1
ATOM 3046 C CA . GLU A 1 367 ? 43.825 -9.064 -70.096 1.00 81.06 367 GLU A CA 1
ATOM 3047 C C . GLU A 1 367 ? 42.445 -8.612 -69.580 1.00 81.06 367 GLU A C 1
ATOM 3049 O O . GLU A 1 367 ? 42.372 -7.933 -68.554 1.00 81.06 367 GLU A O 1
ATOM 3054 N N . GLU A 1 368 ? 41.352 -9.027 -70.229 1.00 86.06 368 GLU A N 1
ATOM 3055 C CA . GLU A 1 368 ? 39.967 -8.844 -69.770 1.00 86.06 368 GLU A CA 1
ATOM 3056 C C . GLU A 1 368 ? 39.665 -9.683 -68.515 1.00 86.06 368 GLU A C 1
ATOM 3058 O O . GLU A 1 368 ? 39.152 -9.162 -67.521 1.00 86.06 368 GLU A O 1
ATOM 3063 N N . GLU A 1 369 ? 40.056 -10.960 -68.503 1.00 82.56 369 GLU A N 1
ATOM 3064 C CA . GLU A 1 369 ? 39.960 -11.842 -67.331 1.00 82.56 369 GLU A CA 1
ATOM 3065 C C . GLU A 1 369 ? 40.818 -11.335 -66.165 1.00 82.56 369 GLU A C 1
ATOM 3067 O O . GLU A 1 369 ? 40.361 -11.287 -65.023 1.00 82.56 369 GLU A O 1
ATOM 3072 N N . LEU A 1 370 ? 42.039 -10.860 -66.429 1.00 82.62 370 LEU A N 1
ATOM 3073 C CA . LEU A 1 370 ? 42.887 -10.254 -65.403 1.00 82.62 370 LEU A CA 1
ATOM 3074 C C . LEU A 1 370 ? 42.267 -8.966 -64.840 1.00 82.62 370 LEU A C 1
ATOM 3076 O O . LEU A 1 370 ? 42.387 -8.701 -63.643 1.00 82.62 370 LEU A O 1
ATOM 3080 N N . ARG A 1 371 ? 41.607 -8.153 -65.674 1.00 84.12 371 ARG A N 1
ATOM 3081 C CA . ARG A 1 371 ? 40.976 -6.895 -65.245 1.00 84.12 371 ARG A CA 1
ATOM 3082 C C . ARG A 1 371 ? 39.686 -7.134 -64.463 1.00 84.12 371 ARG A C 1
ATOM 3084 O O . ARG A 1 371 ? 39.508 -6.518 -63.417 1.00 84.12 371 ARG A O 1
ATOM 3091 N N . SER A 1 372 ? 38.839 -8.059 -64.906 1.00 87.25 372 SER A N 1
ATOM 3092 C CA . SER A 1 372 ? 37.640 -8.484 -64.168 1.00 87.25 372 SER A CA 1
ATOM 3093 C C . SER A 1 372 ? 37.994 -9.191 -62.853 1.00 87.25 372 SER A C 1
ATOM 3095 O O . SER A 1 372 ? 37.372 -8.918 -61.829 1.00 87.25 372 SER A O 1
ATOM 3097 N N . SER A 1 373 ? 39.058 -10.000 -62.826 1.00 82.19 373 SER A N 1
ATOM 3098 C CA . SER A 1 373 ? 39.610 -10.593 -61.599 1.00 82.19 373 SER A CA 1
ATOM 3099 C C . SER A 1 373 ? 40.146 -9.532 -60.626 1.00 82.19 373 SER A C 1
ATOM 3101 O O . SER A 1 373 ? 39.849 -9.581 -59.431 1.00 82.19 373 SER A O 1
ATOM 3103 N N . LYS A 1 374 ? 40.850 -8.500 -61.120 1.00 88.06 374 LYS A N 1
ATOM 3104 C CA . LYS A 1 374 ? 41.258 -7.340 -60.302 1.00 88.06 374 LYS A CA 1
ATOM 3105 C C . LYS A 1 374 ? 40.057 -6.583 -59.731 1.00 88.06 374 LYS A C 1
ATOM 3107 O O . LYS A 1 374 ? 40.031 -6.347 -58.528 1.00 88.06 374 LYS A O 1
ATOM 3112 N N . GLN A 1 375 ? 39.040 -6.290 -60.543 1.00 87.56 375 GLN A N 1
ATOM 3113 C CA . GLN A 1 375 ? 37.796 -5.658 -60.077 1.00 87.56 375 GLN A CA 1
ATOM 3114 C C . GLN A 1 375 ? 37.060 -6.521 -59.038 1.00 87.56 375 GLN A C 1
ATOM 3116 O O . GLN A 1 375 ? 36.530 -5.995 -58.060 1.00 87.56 375 GLN A O 1
ATOM 3121 N N . ALA A 1 376 ? 37.061 -7.848 -59.197 1.00 87.38 376 ALA A N 1
ATOM 3122 C CA . ALA A 1 376 ? 36.509 -8.767 -58.207 1.00 87.38 376 ALA A CA 1
ATOM 3123 C C . ALA A 1 376 ? 37.310 -8.752 -56.891 1.00 87.38 376 ALA A C 1
ATOM 3125 O O . ALA A 1 376 ? 36.707 -8.764 -55.820 1.00 87.38 376 ALA A O 1
ATOM 3126 N N . MET A 1 377 ? 38.645 -8.669 -56.943 1.00 86.50 377 MET A N 1
ATOM 3127 C CA . MET A 1 377 ? 39.477 -8.512 -55.742 1.00 86.50 377 MET A CA 1
ATOM 3128 C C . MET A 1 377 ? 39.285 -7.153 -55.058 1.00 86.50 377 MET A C 1
ATOM 3130 O O . MET A 1 377 ? 39.200 -7.111 -53.835 1.00 86.50 377 MET A O 1
ATOM 3134 N N . GLU A 1 378 ? 39.171 -6.058 -55.814 1.00 89.25 378 GLU A N 1
ATOM 3135 C CA . GLU A 1 378 ? 38.861 -4.726 -55.273 1.00 89.25 378 GLU A CA 1
ATOM 3136 C C . GLU A 1 378 ? 37.487 -4.715 -54.592 1.00 89.25 378 GLU A C 1
ATOM 3138 O O . GLU A 1 378 ? 37.358 -4.236 -53.465 1.00 89.25 378 GLU A O 1
ATOM 3143 N N . LYS A 1 379 ? 36.476 -5.339 -55.213 1.00 90.31 379 LYS A N 1
ATOM 3144 C CA . LYS A 1 379 ? 35.159 -5.522 -54.597 1.00 90.31 379 LYS A CA 1
ATOM 3145 C C . LYS A 1 379 ? 35.237 -6.352 -53.311 1.00 90.31 379 LYS A C 1
ATOM 3147 O O . LYS A 1 379 ? 34.701 -5.929 -52.295 1.00 90.31 379 LYS A O 1
ATOM 3152 N N . LEU A 1 380 ? 35.944 -7.484 -53.318 1.00 88.50 380 LEU A N 1
ATOM 3153 C CA . LEU A 1 380 ? 36.130 -8.312 -52.119 1.00 88.50 380 LEU A CA 1
ATOM 3154 C C . LEU A 1 380 ? 36.921 -7.591 -51.014 1.00 88.50 380 LEU A C 1
ATOM 3156 O O . LEU A 1 380 ? 36.693 -7.857 -49.835 1.00 88.50 380 LEU A O 1
ATOM 3160 N N . ALA A 1 381 ? 37.829 -6.676 -51.362 1.00 87.88 381 ALA A N 1
ATOM 3161 C CA . ALA A 1 381 ? 38.532 -5.838 -50.394 1.00 87.88 381 ALA A CA 1
ATOM 3162 C C . ALA A 1 381 ? 37.596 -4.802 -49.745 1.00 87.88 381 ALA A C 1
ATOM 3164 O O . ALA A 1 381 ? 37.649 -4.622 -48.528 1.00 87.88 381 ALA A O 1
ATOM 3165 N N . LEU A 1 382 ? 36.703 -4.183 -50.527 1.00 92.38 382 LEU A N 1
ATOM 3166 C CA . LEU A 1 382 ? 35.647 -3.301 -50.014 1.00 92.38 382 LEU A CA 1
ATOM 3167 C C . LEU A 1 382 ? 34.647 -4.070 -49.139 1.00 92.38 382 LEU A C 1
ATOM 3169 O O . LEU A 1 382 ? 34.377 -3.654 -48.016 1.00 92.38 382 LEU A O 1
ATOM 3173 N N . ASP A 1 383 ? 34.163 -5.227 -49.599 1.00 88.44 383 ASP A N 1
ATOM 3174 C CA . ASP A 1 383 ? 33.248 -6.086 -48.836 1.00 88.44 383 ASP A CA 1
ATOM 3175 C C . ASP A 1 383 ? 33.893 -6.554 -47.515 1.00 88.44 383 ASP A C 1
ATOM 3177 O O . ASP A 1 383 ? 33.232 -6.585 -46.477 1.00 88.44 383 ASP A O 1
ATOM 3181 N N . LYS A 1 384 ? 35.203 -6.843 -47.510 1.00 91.44 384 LYS A N 1
ATOM 3182 C CA . LYS A 1 384 ? 35.967 -7.167 -46.295 1.00 91.44 384 LYS A CA 1
ATOM 3183 C C . LYS A 1 384 ? 36.039 -5.997 -45.309 1.00 91.44 384 LYS A C 1
ATOM 3185 O O . LYS A 1 384 ? 35.899 -6.230 -44.110 1.00 91.44 384 LYS A O 1
ATOM 3190 N N . GLU A 1 385 ? 36.270 -4.769 -45.774 1.00 90.75 385 GLU A N 1
ATOM 3191 C CA . GLU A 1 385 ? 36.324 -3.600 -44.883 1.00 90.75 385 GLU A CA 1
ATOM 3192 C C . GLU A 1 385 ? 34.926 -3.236 -44.354 1.00 90.75 385 GLU A C 1
ATOM 3194 O O . GLU A 1 385 ? 34.783 -2.971 -43.163 1.00 90.75 385 GLU A O 1
ATOM 3199 N N . ASN A 1 386 ? 33.879 -3.354 -45.180 1.00 90.38 386 ASN A N 1
ATOM 3200 C CA . ASN A 1 386 ? 32.481 -3.211 -44.753 1.00 90.38 386 ASN A CA 1
ATOM 3201 C C . ASN A 1 386 ? 32.114 -4.234 -43.659 1.00 90.38 386 ASN A C 1
ATOM 3203 O O . ASN A 1 386 ? 31.533 -3.879 -42.633 1.00 90.38 386 ASN A O 1
ATOM 3207 N N . LEU A 1 387 ? 32.489 -5.508 -43.842 1.00 89.69 387 LEU A N 1
ATOM 3208 C CA . LEU A 1 387 ? 32.284 -6.552 -42.832 1.00 89.69 387 LEU A CA 1
ATOM 3209 C C . LEU A 1 387 ? 33.065 -6.273 -41.544 1.00 89.69 387 LEU A C 1
ATOM 3211 O O . LEU A 1 387 ? 32.549 -6.529 -40.460 1.00 89.69 387 LEU A O 1
ATOM 3215 N N . LYS A 1 388 ? 34.283 -5.731 -41.642 1.00 91.94 388 LYS A N 1
ATOM 3216 C CA . LYS A 1 388 ? 35.089 -5.344 -40.479 1.00 91.94 388 LYS A CA 1
ATOM 3217 C C . LYS A 1 388 ? 34.430 -4.208 -39.690 1.00 91.94 388 LYS A C 1
ATOM 3219 O O . LYS A 1 388 ? 34.249 -4.360 -38.488 1.00 91.94 388 LYS A O 1
ATOM 3224 N N . GLN A 1 389 ? 33.970 -3.149 -40.359 1.00 92.56 389 GLN A N 1
ATOM 3225 C CA . GLN A 1 389 ? 33.212 -2.063 -39.721 1.00 92.56 389 GLN A CA 1
ATOM 3226 C C . GLN A 1 389 ? 31.935 -2.578 -39.035 1.00 92.56 389 GLN A C 1
ATOM 3228 O O . GLN A 1 389 ? 31.618 -2.166 -37.922 1.00 92.56 389 GLN A O 1
ATOM 3233 N N . MET A 1 390 ? 31.227 -3.529 -39.656 1.00 90.38 390 MET A N 1
ATOM 3234 C CA . MET A 1 390 ? 30.050 -4.161 -39.053 1.00 90.38 390 MET A CA 1
ATOM 3235 C C . MET A 1 390 ? 30.400 -5.022 -37.825 1.00 90.38 390 MET A C 1
ATOM 3237 O O . MET A 1 390 ? 29.640 -5.038 -36.860 1.00 90.38 390 MET A O 1
ATOM 3241 N N . VAL A 1 391 ? 31.546 -5.713 -37.823 1.00 90.25 391 VAL A N 1
ATOM 3242 C CA . VAL A 1 391 ? 32.049 -6.442 -36.644 1.00 90.25 391 VAL A CA 1
ATOM 3243 C C . VAL A 1 391 ? 32.430 -5.477 -35.519 1.00 90.25 391 VAL A C 1
ATOM 3245 O O . VAL A 1 391 ? 32.062 -5.730 -34.374 1.00 90.25 391 VAL A O 1
ATOM 3248 N N . ASP A 1 392 ? 33.098 -4.365 -35.832 1.00 91.44 392 ASP A N 1
ATOM 3249 C CA . ASP A 1 392 ? 33.478 -3.346 -34.847 1.00 91.44 392 ASP A CA 1
ATOM 3250 C C . ASP A 1 392 ? 32.231 -2.697 -34.201 1.00 91.44 392 ASP A C 1
ATOM 3252 O O . ASP A 1 392 ? 32.179 -2.547 -32.978 1.00 91.44 392 ASP A O 1
ATOM 3256 N N . LEU A 1 393 ? 31.183 -2.412 -34.991 1.00 91.50 393 LEU A N 1
ATOM 3257 C CA . LEU A 1 393 ? 29.876 -1.950 -34.497 1.00 91.50 393 LEU A CA 1
ATOM 3258 C C . LEU A 1 393 ? 29.196 -2.985 -33.588 1.00 91.50 393 LEU A C 1
ATOM 3260 O O . LEU A 1 393 ? 28.843 -2.668 -32.455 1.00 91.50 393 LEU A O 1
ATOM 3264 N N . LEU A 1 394 ? 29.082 -4.244 -34.028 1.00 89.75 394 LEU A N 1
ATOM 3265 C CA . LEU A 1 394 ? 28.495 -5.319 -33.215 1.00 89.75 394 LEU A CA 1
ATOM 3266 C C . LEU A 1 394 ? 29.284 -5.575 -31.919 1.00 89.75 394 LEU A C 1
ATOM 3268 O O . LEU A 1 394 ? 28.713 -5.992 -30.910 1.00 89.75 394 LEU A O 1
ATOM 3272 N N . GLN A 1 395 ? 30.595 -5.325 -31.923 1.00 91.88 395 GLN A N 1
ATOM 3273 C CA . GLN A 1 395 ? 31.430 -5.422 -30.732 1.00 91.88 395 GLN A CA 1
ATOM 3274 C C . GLN A 1 395 ? 31.208 -4.242 -29.770 1.00 91.88 395 GLN A C 1
ATOM 3276 O O . GLN A 1 395 ? 31.226 -4.456 -28.555 1.00 91.88 395 GLN A O 1
ATOM 3281 N N . ALA A 1 396 ? 30.938 -3.036 -30.278 1.00 90.12 396 ALA A N 1
ATOM 3282 C CA . ALA A 1 396 ? 30.509 -1.897 -29.465 1.00 90.12 396 ALA A CA 1
ATOM 3283 C C . ALA A 1 396 ? 29.114 -2.127 -28.851 1.00 90.12 396 ALA A C 1
ATOM 3285 O O . ALA A 1 396 ? 28.957 -1.977 -27.637 1.00 90.12 396 ALA A O 1
ATOM 3286 N N . ASP A 1 397 ? 28.142 -2.594 -29.643 1.00 89.94 397 ASP A N 1
ATOM 3287 C CA . ASP A 1 397 ? 26.794 -2.952 -29.173 1.00 89.94 397 ASP A CA 1
ATOM 3288 C C . ASP A 1 397 ? 26.849 -4.034 -28.088 1.00 89.94 397 ASP A C 1
ATOM 3290 O O . ASP A 1 397 ? 26.209 -3.920 -27.041 1.00 89.94 397 ASP A O 1
ATOM 3294 N N . LYS A 1 398 ? 27.679 -5.066 -28.288 1.00 92.62 398 LYS A N 1
ATOM 3295 C CA . LYS A 1 398 ? 27.915 -6.100 -27.277 1.00 92.62 398 LYS A CA 1
ATOM 3296 C C . LYS A 1 398 ? 28.442 -5.499 -25.967 1.00 92.62 398 LYS A C 1
ATOM 3298 O O . LYS A 1 398 ? 27.919 -5.832 -24.907 1.00 92.62 398 LYS A O 1
ATOM 3303 N N . GLN A 1 399 ? 29.444 -4.617 -26.021 1.00 91.88 399 GLN A N 1
ATOM 3304 C CA . GLN A 1 399 ? 29.992 -3.969 -24.820 1.00 91.88 399 GLN A CA 1
ATOM 3305 C C . GLN A 1 399 ? 28.976 -3.046 -24.132 1.00 91.88 399 GLN A C 1
ATOM 3307 O O . GLN A 1 399 ? 28.986 -2.930 -22.906 1.00 91.88 399 GLN A O 1
ATOM 3312 N N . PHE A 1 400 ? 28.100 -2.388 -24.895 1.00 94.00 400 PHE A N 1
ATOM 3313 C CA . PHE A 1 400 ? 27.000 -1.594 -24.350 1.00 94.00 400 PHE A CA 1
ATOM 3314 C C . PHE A 1 400 ? 25.986 -2.478 -23.608 1.00 94.00 400 PHE A C 1
ATOM 3316 O O . PHE A 1 400 ? 25.640 -2.190 -22.462 1.00 94.00 400 PHE A O 1
ATOM 3323 N N . LEU A 1 401 ? 25.577 -3.598 -24.211 1.00 88.31 401 LEU A N 1
ATOM 3324 C CA . LEU A 1 401 ? 24.671 -4.562 -23.584 1.00 88.31 401 LEU A CA 1
ATOM 3325 C C . LEU A 1 401 ? 25.291 -5.217 -22.339 1.00 88.31 401 LEU A C 1
ATOM 3327 O O . LEU A 1 401 ? 24.608 -5.347 -21.328 1.00 88.31 401 LEU A O 1
ATOM 3331 N N . GLU A 1 402 ? 26.582 -5.564 -22.360 1.00 93.25 402 GLU A N 1
ATOM 3332 C CA . GLU A 1 402 ? 27.300 -6.079 -21.181 1.00 93.25 402 GLU A CA 1
ATOM 3333 C C . GLU A 1 402 ? 27.308 -5.060 -20.023 1.00 93.25 402 GLU A C 1
ATOM 3335 O O . GLU A 1 402 ? 27.048 -5.436 -18.879 1.00 93.25 402 GLU A O 1
ATOM 3340 N N . LYS A 1 403 ? 27.516 -3.763 -20.300 1.00 93.62 403 LYS A N 1
ATOM 3341 C CA . LYS A 1 403 ? 27.406 -2.696 -19.285 1.00 93.62 403 LYS A CA 1
ATOM 3342 C C . LYS A 1 403 ? 25.982 -2.551 -18.746 1.00 93.62 403 LYS A C 1
ATOM 3344 O O . LYS A 1 403 ? 25.801 -2.518 -17.533 1.00 93.62 403 LYS A O 1
ATOM 3349 N N . SER A 1 404 ? 24.980 -2.522 -19.625 1.00 91.44 404 SER A N 1
ATOM 3350 C CA . SER A 1 404 ? 23.567 -2.423 -19.235 1.00 91.44 404 SER A CA 1
ATOM 3351 C C . SER A 1 404 ? 23.126 -3.609 -18.364 1.00 91.44 404 SER A C 1
ATOM 3353 O O . SER A 1 404 ? 22.439 -3.415 -17.361 1.00 91.44 404 SER A O 1
ATOM 3355 N N . ILE A 1 405 ? 23.581 -4.829 -18.673 1.00 91.19 405 ILE A N 1
ATOM 3356 C CA . ILE A 1 405 ? 23.344 -6.015 -17.836 1.00 91.19 405 ILE A CA 1
ATOM 3357 C C . ILE A 1 405 ? 23.963 -5.829 -16.444 1.00 91.19 405 ILE A C 1
ATOM 3359 O O . ILE A 1 405 ? 23.261 -6.016 -15.452 1.00 91.19 405 ILE A O 1
ATOM 3363 N N . LEU A 1 406 ? 25.225 -5.395 -16.349 1.00 93.25 406 LEU A N 1
ATOM 3364 C CA . LEU A 1 406 ? 25.893 -5.149 -15.062 1.00 93.25 406 LEU A CA 1
ATOM 3365 C C . LEU A 1 406 ? 25.199 -4.050 -14.233 1.00 93.25 406 LEU A C 1
ATOM 3367 O O . LEU A 1 406 ? 25.078 -4.178 -13.014 1.00 93.25 406 LEU A O 1
ATOM 3371 N N . GLU A 1 407 ? 24.692 -2.990 -14.867 1.00 92.00 407 GLU A N 1
ATOM 3372 C CA . GLU A 1 407 ? 23.908 -1.939 -14.200 1.00 92.00 407 GLU A CA 1
ATOM 3373 C C . GLU A 1 407 ? 22.553 -2.453 -13.684 1.00 92.00 407 GLU A C 1
ATOM 3375 O O . GLU A 1 407 ? 22.127 -2.109 -12.572 1.00 92.00 407 GLU A O 1
ATOM 3380 N N . HIS A 1 408 ? 21.886 -3.321 -14.450 1.00 89.31 408 HIS A N 1
ATOM 3381 C CA . HIS A 1 408 ? 20.659 -3.989 -14.020 1.00 89.31 408 HIS A CA 1
ATOM 3382 C C . HIS A 1 408 ? 20.910 -5.000 -12.892 1.00 89.31 408 HIS A C 1
ATOM 3384 O O . HIS A 1 408 ? 20.115 -5.058 -11.954 1.00 89.31 408 HIS A O 1
ATOM 3390 N N . GLU A 1 409 ? 22.021 -5.740 -12.913 1.00 91.38 409 GLU A N 1
ATOM 3391 C CA . GLU A 1 409 ? 22.437 -6.623 -11.816 1.00 91.38 409 GLU A CA 1
ATOM 3392 C C . GLU A 1 409 ? 22.756 -5.829 -10.541 1.00 91.38 409 GLU A C 1
ATOM 3394 O O . GLU A 1 409 ? 22.243 -6.161 -9.471 1.00 91.38 409 GLU A O 1
ATOM 3399 N N . ALA A 1 410 ? 23.496 -4.721 -10.652 1.00 91.56 410 ALA A N 1
ATOM 3400 C CA . ALA A 1 410 ? 23.790 -3.824 -9.533 1.00 91.56 410 ALA A CA 1
ATOM 3401 C C . ALA A 1 410 ? 22.543 -3.102 -8.987 1.00 91.56 410 ALA A C 1
ATOM 3403 O O . ALA A 1 410 ? 22.482 -2.757 -7.806 1.00 91.56 410 ALA A O 1
ATOM 3404 N N . SER A 1 411 ? 21.529 -2.861 -9.821 1.00 90.62 411 SER A N 1
ATOM 3405 C CA . SER A 1 411 ? 20.226 -2.372 -9.355 1.00 90.62 411 SER A CA 1
ATOM 3406 C C . SER A 1 411 ? 19.423 -3.482 -8.676 1.00 90.62 411 SER A C 1
ATOM 3408 O O . SER A 1 411 ? 18.802 -3.246 -7.644 1.00 90.62 411 SER A O 1
ATOM 3410 N N . LYS A 1 412 ? 19.464 -4.711 -9.203 1.00 90.44 412 LYS A N 1
ATOM 3411 C CA . LYS A 1 412 ? 18.784 -5.880 -8.629 1.00 90.44 412 LYS A CA 1
ATOM 3412 C C . LYS A 1 412 ? 19.311 -6.230 -7.234 1.00 90.44 412 LYS A C 1
ATOM 3414 O O . LYS A 1 412 ? 18.499 -6.536 -6.363 1.00 90.44 412 LYS A O 1
ATOM 3419 N N . THR A 1 413 ? 20.623 -6.150 -6.996 1.00 90.19 413 THR A N 1
ATOM 3420 C CA . THR A 1 413 ? 21.194 -6.342 -5.649 1.00 90.19 413 THR A CA 1
ATOM 3421 C C . THR A 1 413 ? 20.723 -5.253 -4.687 1.00 90.19 413 THR A C 1
ATOM 3423 O O . THR A 1 413 ? 20.154 -5.587 -3.654 1.00 90.19 413 THR A O 1
ATOM 3426 N N . LYS A 1 414 ? 20.798 -3.967 -5.068 1.00 90.75 414 LYS A N 1
ATOM 3427 C CA . LYS A 1 414 ? 20.259 -2.851 -4.260 1.00 90.75 414 LYS A CA 1
ATOM 3428 C C . LYS A 1 414 ? 18.780 -3.029 -3.899 1.00 90.75 414 LYS A C 1
ATOM 3430 O O . LYS A 1 414 ? 18.396 -2.784 -2.756 1.00 90.75 414 LYS A O 1
ATOM 3435 N N . TRP A 1 415 ? 17.947 -3.467 -4.847 1.00 88.06 415 TRP A N 1
ATOM 3436 C CA . TRP A 1 415 ? 16.535 -3.748 -4.574 1.00 88.06 415 TRP A CA 1
ATOM 3437 C C . TRP A 1 415 ? 16.367 -4.926 -3.608 1.00 88.06 415 TRP A C 1
ATOM 3439 O O . TRP A 1 415 ? 15.619 -4.792 -2.643 1.00 88.06 415 TRP A O 1
ATOM 3449 N N . SER A 1 416 ? 17.109 -6.021 -3.796 1.00 92.38 416 SER A N 1
ATOM 3450 C CA . SER A 1 416 ? 17.127 -7.172 -2.879 1.00 92.38 416 SER A CA 1
ATOM 3451 C C . SER A 1 416 ? 17.563 -6.784 -1.458 1.00 92.38 416 SER A C 1
ATOM 3453 O O . SER A 1 416 ? 16.953 -7.217 -0.480 1.00 92.38 416 SER A O 1
ATOM 3455 N N . ASP A 1 417 ? 18.572 -5.923 -1.318 1.00 92.12 417 ASP A N 1
ATOM 3456 C CA . ASP A 1 417 ? 19.026 -5.416 -0.019 1.00 92.12 417 ASP A CA 1
ATOM 3457 C C . ASP A 1 417 ? 17.951 -4.541 0.639 1.00 92.12 417 ASP A C 1
ATOM 3459 O O . ASP A 1 417 ? 17.633 -4.723 1.816 1.00 92.12 417 ASP A O 1
ATOM 3463 N N . SER A 1 418 ? 17.311 -3.651 -0.129 1.00 88.50 418 SER A N 1
ATOM 3464 C CA . SER A 1 418 ? 16.191 -2.839 0.366 1.00 88.50 418 SER A CA 1
ATOM 3465 C C . SER A 1 418 ? 14.985 -3.692 0.783 1.00 88.50 418 SER A C 1
ATOM 3467 O O . SER A 1 418 ? 14.360 -3.420 1.808 1.00 88.50 418 SER A O 1
ATOM 3469 N N . GLU A 1 419 ? 14.695 -4.774 0.053 1.00 88.75 419 GLU A N 1
ATOM 3470 C CA . GLU A 1 419 ? 13.638 -5.732 0.382 1.00 88.75 419 GLU A CA 1
ATOM 3471 C C . GLU A 1 419 ? 13.957 -6.471 1.689 1.00 88.75 419 GLU A C 1
ATOM 3473 O O . GLU A 1 419 ? 13.080 -6.641 2.536 1.00 88.75 419 GLU A O 1
ATOM 3478 N N . ASN A 1 420 ? 15.217 -6.862 1.897 1.00 91.12 420 ASN A N 1
ATOM 3479 C CA . ASN A 1 420 ? 15.671 -7.498 3.133 1.00 91.12 420 ASN A CA 1
ATOM 3480 C C . ASN A 1 420 ? 15.579 -6.553 4.344 1.00 91.12 420 ASN A C 1
ATOM 3482 O O . ASN A 1 420 ? 15.100 -6.977 5.398 1.00 91.12 420 ASN A O 1
ATOM 3486 N N . VAL A 1 421 ? 15.944 -5.274 4.188 1.00 91.81 421 VAL A N 1
ATOM 3487 C CA . VAL A 1 421 ? 15.793 -4.237 5.230 1.00 91.81 421 VAL A CA 1
ATOM 3488 C C . VAL A 1 421 ? 14.317 -3.954 5.541 1.00 91.81 421 VAL A C 1
ATOM 3490 O O . VAL A 1 421 ? 13.934 -3.820 6.704 1.00 91.81 421 VAL A O 1
ATOM 3493 N N . LEU A 1 422 ? 13.445 -3.918 4.530 1.00 86.81 422 LEU A N 1
ATOM 3494 C CA . LEU A 1 422 ? 12.002 -3.780 4.753 1.00 86.81 422 LEU A CA 1
ATOM 3495 C C . LEU A 1 422 ? 11.416 -5.023 5.441 1.00 86.81 422 LEU A C 1
ATOM 3497 O O . LEU A 1 422 ? 10.615 -4.887 6.364 1.00 86.81 422 LEU A O 1
ATOM 3501 N N . LYS A 1 423 ? 11.859 -6.233 5.076 1.00 90.75 423 LYS A N 1
ATOM 3502 C CA . LYS A 1 423 ? 11.468 -7.486 5.745 1.00 90.75 423 LYS A CA 1
ATOM 3503 C C . LYS A 1 423 ? 11.929 -7.549 7.202 1.00 90.75 423 LYS A C 1
ATOM 3505 O O . LYS A 1 423 ? 11.166 -8.035 8.036 1.00 90.75 423 LYS A O 1
ATOM 3510 N N . SER A 1 424 ? 13.135 -7.081 7.539 1.00 90.50 424 SER A N 1
ATOM 3511 C CA . SER A 1 424 ? 13.561 -6.997 8.945 1.00 90.50 424 SER A CA 1
ATOM 3512 C C . SER A 1 424 ? 12.734 -5.961 9.703 1.00 90.50 424 SER A C 1
ATOM 3514 O O . SER A 1 424 ? 12.241 -6.261 10.789 1.00 90.50 424 SER A O 1
ATOM 3516 N N . ARG A 1 425 ? 12.460 -4.799 9.095 1.00 91.25 425 ARG A N 1
ATOM 3517 C CA . ARG A 1 425 ? 11.632 -3.758 9.715 1.00 91.25 425 ARG A CA 1
ATOM 3518 C C . ARG A 1 425 ? 10.182 -4.195 9.949 1.00 91.25 425 ARG A C 1
ATOM 3520 O O . ARG A 1 425 ? 9.608 -3.853 10.978 1.00 91.25 425 ARG A O 1
ATOM 3527 N N . ILE A 1 426 ? 9.596 -4.981 9.043 1.00 87.81 426 ILE A N 1
ATOM 3528 C CA . ILE A 1 426 ? 8.272 -5.590 9.248 1.00 87.81 426 ILE A CA 1
ATOM 3529 C C . ILE A 1 426 ? 8.306 -6.534 10.456 1.00 87.81 426 ILE A C 1
ATOM 3531 O O . ILE A 1 426 ? 7.464 -6.397 11.338 1.00 87.81 426 ILE A O 1
ATOM 3535 N N . LYS A 1 427 ? 9.314 -7.412 10.567 1.00 92.19 427 LYS A N 1
ATOM 3536 C CA . LYS A 1 427 ? 9.465 -8.316 11.725 1.00 92.19 427 LYS A CA 1
ATOM 3537 C C . LYS A 1 427 ? 9.635 -7.564 13.052 1.00 92.19 427 LYS A C 1
ATOM 3539 O O . LYS A 1 427 ? 9.072 -7.984 14.058 1.00 92.19 427 LYS A O 1
ATOM 3544 N N . GLU A 1 428 ? 10.371 -6.452 13.066 1.00 90.25 428 GLU A N 1
ATOM 3545 C CA . GLU A 1 428 ? 10.488 -5.573 14.243 1.00 90.25 428 GLU A CA 1
ATOM 3546 C C . GLU A 1 428 ? 9.134 -4.967 14.646 1.00 90.25 428 GLU A C 1
ATOM 3548 O O . GLU A 1 428 ? 8.782 -4.956 15.827 1.00 90.25 428 GLU A O 1
ATOM 3553 N N . LEU A 1 429 ? 8.355 -4.483 13.673 1.00 86.25 429 LEU A N 1
ATOM 3554 C CA . LEU A 1 429 ? 7.026 -3.915 13.912 1.00 86.25 429 LEU A CA 1
ATOM 3555 C C . LEU A 1 429 ? 6.015 -4.983 14.356 1.00 86.25 429 LEU A C 1
ATOM 3557 O O . LEU A 1 429 ? 5.204 -4.719 15.241 1.00 86.25 429 LEU A O 1
ATOM 3561 N N . GLU A 1 430 ? 6.084 -6.196 13.806 1.00 86.75 430 GLU A N 1
ATOM 3562 C CA . GLU A 1 430 ? 5.295 -7.349 14.254 1.00 86.75 430 GLU A CA 1
ATOM 3563 C C . GLU A 1 430 ? 5.656 -7.758 15.687 1.00 86.75 430 GLU A C 1
ATOM 3565 O O . GLU A 1 430 ? 4.760 -7.957 16.509 1.00 86.75 430 GLU A O 1
ATOM 3570 N N . ALA A 1 431 ? 6.948 -7.816 16.026 1.00 90.94 431 ALA A N 1
ATOM 3571 C CA . ALA A 1 431 ? 7.408 -8.089 17.385 1.00 90.94 431 ALA A CA 1
ATOM 3572 C C . ALA A 1 431 ? 6.923 -7.015 18.375 1.00 90.94 431 ALA A C 1
ATOM 3574 O O . ALA A 1 431 ? 6.353 -7.353 19.411 1.00 90.94 431 ALA A O 1
ATOM 3575 N N . SER A 1 432 ? 7.058 -5.731 18.024 1.00 93.44 432 SER A N 1
ATOM 3576 C CA . SER A 1 432 ? 6.582 -4.607 18.842 1.00 93.44 432 SER A CA 1
ATOM 3577 C C . SER A 1 432 ? 5.056 -4.612 19.015 1.00 93.44 432 SER A C 1
ATOM 3579 O O . SER A 1 432 ? 4.557 -4.447 20.129 1.00 93.44 432 SER A O 1
ATOM 3581 N N . LYS A 1 433 ? 4.296 -4.892 17.948 1.00 92.50 433 LYS A N 1
ATOM 3582 C CA . LYS A 1 433 ? 2.837 -5.073 18.007 1.00 92.50 433 LYS A CA 1
ATOM 3583 C C . LYS A 1 433 ? 2.452 -6.220 18.942 1.00 92.50 433 LYS A C 1
ATOM 3585 O O . LYS A 1 433 ? 1.542 -6.061 19.753 1.00 92.50 433 LYS A O 1
ATOM 3590 N N . ASN A 1 434 ? 3.132 -7.361 18.845 1.00 90.12 434 ASN A N 1
ATOM 3591 C CA . ASN A 1 434 ? 2.873 -8.516 19.703 1.00 90.12 434 ASN A CA 1
ATOM 3592 C C . ASN A 1 434 ? 3.220 -8.215 21.170 1.00 90.12 434 ASN A C 1
ATOM 3594 O O . ASN A 1 434 ? 2.473 -8.606 22.063 1.00 90.12 434 ASN A O 1
ATOM 3598 N N . GLU A 1 435 ? 4.287 -7.459 21.434 1.00 94.88 435 GLU A N 1
ATOM 3599 C CA . GLU A 1 435 ? 4.632 -6.990 22.780 1.00 94.88 435 GLU A CA 1
ATOM 3600 C C . GLU A 1 435 ? 3.564 -6.041 23.356 1.00 94.88 435 GLU A C 1
ATOM 3602 O O . GLU A 1 435 ? 3.171 -6.181 24.515 1.00 94.88 435 GLU A O 1
ATOM 3607 N N . LEU A 1 436 ? 3.043 -5.110 22.548 1.00 88.62 436 LEU A N 1
ATOM 3608 C CA . LEU A 1 436 ? 1.953 -4.211 22.945 1.00 88.62 436 LEU A CA 1
ATOM 3609 C C . LEU A 1 436 ? 0.640 -4.964 23.196 1.00 88.62 436 LEU A C 1
ATOM 3611 O O . LEU A 1 436 ? -0.043 -4.670 24.176 1.00 88.62 436 LEU A O 1
ATOM 3615 N N . LEU A 1 437 ? 0.313 -5.970 22.378 1.00 89.94 437 LEU A N 1
ATOM 3616 C CA . LEU A 1 437 ? -0.829 -6.858 22.622 1.00 89.94 437 LEU A CA 1
ATOM 3617 C C . LEU A 1 437 ? -0.653 -7.641 23.931 1.00 89.94 437 LEU A C 1
ATOM 3619 O O . LEU A 1 437 ? -1.568 -7.652 24.746 1.00 89.94 437 LEU A O 1
ATOM 3623 N N . MET A 1 438 ? 0.532 -8.204 24.188 1.00 92.00 438 MET A N 1
ATOM 3624 C CA . MET A 1 438 ? 0.851 -8.897 25.447 1.00 92.00 438 MET A CA 1
ATOM 3625 C C . MET A 1 438 ? 0.829 -7.975 26.677 1.00 92.00 438 MET A C 1
ATOM 3627 O O . MET A 1 438 ? 0.556 -8.433 27.785 1.00 92.00 438 MET A O 1
ATOM 3631 N N . LYS A 1 439 ? 1.127 -6.681 26.516 1.00 89.06 439 LYS A N 1
ATOM 3632 C CA . LYS A 1 439 ? 0.955 -5.668 27.571 1.00 89.06 439 LYS A CA 1
ATOM 3633 C C . LYS A 1 439 ? -0.524 -5.336 27.783 1.00 89.06 439 LYS A C 1
ATOM 3635 O O . LYS A 1 439 ? -0.972 -5.286 28.922 1.00 89.06 439 LYS A O 1
ATOM 3640 N N . SER A 1 440 ? -1.292 -5.170 26.706 1.00 88.25 440 SER A N 1
ATOM 3641 C CA . SER A 1 440 ? -2.737 -4.918 26.762 1.00 88.25 440 SER A CA 1
ATOM 3642 C C . SER A 1 440 ? -3.506 -6.071 27.414 1.00 88.25 440 SER A C 1
ATOM 3644 O O . SER A 1 440 ? -4.329 -5.810 28.288 1.00 88.25 440 SER A O 1
ATOM 3646 N N . THR A 1 441 ? -3.212 -7.332 27.074 1.00 89.06 441 THR A N 1
ATOM 3647 C CA . THR A 1 441 ? -3.850 -8.491 27.724 1.00 89.06 441 THR A CA 1
ATOM 3648 C C . THR A 1 441 ? -3.518 -8.554 29.210 1.00 89.06 441 THR A C 1
ATOM 3650 O O . THR A 1 441 ? -4.439 -8.674 30.010 1.00 89.06 441 THR A O 1
ATOM 3653 N N . LYS A 1 442 ? -2.251 -8.343 29.599 1.00 91.88 442 LYS A N 1
ATOM 3654 C CA . LYS A 1 442 ? -1.860 -8.238 31.017 1.00 91.88 442 LYS A CA 1
ATOM 3655 C C . LYS A 1 442 ? -2.646 -7.160 31.761 1.00 91.88 442 LYS A C 1
ATOM 3657 O O . LYS A 1 442 ? -3.192 -7.456 32.815 1.00 91.88 442 LYS A O 1
ATOM 3662 N N . TYR A 1 443 ? -2.778 -5.953 31.205 1.00 90.00 443 TYR A N 1
ATOM 3663 C CA . TYR A 1 443 ? -3.589 -4.904 31.832 1.00 90.00 443 TYR A CA 1
ATOM 3664 C C . TYR A 1 443 ? -5.077 -5.276 31.919 1.00 90.00 443 TYR A C 1
ATOM 3666 O O . TYR A 1 443 ? -5.717 -4.979 32.925 1.00 90.00 443 TYR A O 1
ATOM 3674 N N . HIS A 1 444 ? -5.642 -5.953 30.915 1.00 86.62 444 HIS A N 1
ATOM 3675 C CA . HIS A 1 444 ? -7.022 -6.443 30.985 1.00 86.62 444 HIS A CA 1
ATOM 3676 C C . HIS A 1 444 ? -7.210 -7.542 32.040 1.00 86.62 444 HIS A C 1
ATOM 3678 O O . HIS A 1 444 ? -8.215 -7.520 32.749 1.00 86.62 444 HIS A O 1
ATOM 3684 N N . ASP A 1 445 ? -6.255 -8.460 32.183 1.00 91.00 445 ASP A N 1
ATOM 3685 C CA . ASP A 1 445 ? -6.286 -9.518 33.196 1.00 91.00 445 ASP A CA 1
ATOM 3686 C C . ASP A 1 445 ? -6.064 -8.952 34.613 1.00 91.00 445 ASP A C 1
ATOM 3688 O O . ASP A 1 445 ? -6.769 -9.342 35.541 1.00 91.00 445 ASP A O 1
ATOM 3692 N N . GLU A 1 446 ? -5.173 -7.966 34.781 1.00 91.44 446 GLU A N 1
ATOM 3693 C CA . GLU A 1 446 ? -5.004 -7.199 36.026 1.00 91.44 446 GLU A CA 1
ATOM 3694 C C . GLU A 1 446 ? -6.301 -6.467 36.410 1.00 91.44 446 GLU A C 1
ATOM 3696 O O . GLU A 1 446 ? -6.766 -6.573 37.548 1.00 91.44 446 GLU A O 1
ATOM 3701 N N . ILE A 1 447 ? -6.940 -5.772 35.460 1.00 87.94 447 ILE A N 1
ATOM 3702 C CA . ILE A 1 447 ? -8.233 -5.112 35.686 1.00 87.94 447 ILE A CA 1
ATOM 3703 C C . ILE A 1 447 ? -9.298 -6.147 36.071 1.00 87.94 447 ILE A C 1
ATOM 3705 O O . ILE A 1 447 ? -9.978 -5.943 37.080 1.00 87.94 447 ILE A O 1
ATOM 3709 N N . ARG A 1 448 ? -9.409 -7.271 35.344 1.00 93.06 448 ARG A N 1
ATOM 3710 C CA . ARG A 1 448 ? -10.361 -8.350 35.658 1.00 93.06 448 ARG A CA 1
ATOM 3711 C C . ARG A 1 448 ? -10.151 -8.866 37.083 1.00 93.06 448 ARG A C 1
ATOM 3713 O O . ARG A 1 448 ? -11.094 -8.830 37.867 1.00 93.06 448 ARG A O 1
ATOM 3720 N N . ALA A 1 449 ? -8.919 -9.208 37.456 1.00 92.56 449 ALA A N 1
ATOM 3721 C CA . ALA A 1 449 ? -8.584 -9.688 38.796 1.00 92.56 449 ALA A CA 1
ATOM 3722 C C . ALA A 1 449 ? -8.905 -8.659 39.900 1.00 92.56 449 ALA A C 1
ATOM 3724 O O . ALA A 1 449 ? -9.360 -9.030 40.984 1.00 92.56 449 ALA A O 1
ATOM 3725 N N . THR A 1 450 ? -8.727 -7.352 39.651 1.00 91.81 450 THR A N 1
ATOM 3726 C CA . THR A 1 450 ? -9.133 -6.320 40.629 1.00 91.81 450 THR A CA 1
ATOM 3727 C C . THR A 1 450 ? -10.650 -6.164 40.760 1.00 91.81 450 THR A C 1
ATOM 3729 O O . THR A 1 450 ? -11.120 -5.809 41.841 1.00 91.81 450 THR A O 1
ATOM 3732 N N . ILE A 1 451 ? -11.420 -6.421 39.697 1.00 89.06 451 ILE A N 1
ATOM 3733 C CA . ILE A 1 451 ? -12.890 -6.410 39.725 1.00 89.06 451 ILE A CA 1
ATOM 3734 C C . ILE A 1 451 ? -13.407 -7.667 40.427 1.00 89.06 451 ILE A C 1
ATOM 3736 O O . ILE A 1 451 ? -14.216 -7.548 41.344 1.00 89.06 451 ILE A O 1
ATOM 3740 N N . GLU A 1 452 ? -12.888 -8.841 40.064 1.00 90.88 452 GLU A N 1
ATOM 3741 C CA . GLU A 1 452 ? -13.193 -10.121 40.708 1.00 90.88 452 GLU A CA 1
ATOM 3742 C C . GLU A 1 452 ? -12.937 -10.034 42.213 1.00 90.88 452 GLU A C 1
ATOM 3744 O O . GLU A 1 452 ? -13.867 -10.224 42.982 1.00 90.88 452 GLU A O 1
ATOM 3749 N N . ASN A 1 453 ? -11.747 -9.604 42.650 1.00 93.19 453 ASN A N 1
ATOM 3750 C CA . ASN A 1 453 ? -11.428 -9.439 44.073 1.00 93.19 453 ASN A CA 1
ATOM 3751 C C . ASN A 1 453 ? -12.366 -8.442 44.792 1.00 93.19 453 ASN A C 1
ATOM 3753 O O . ASN A 1 453 ? -12.731 -8.653 45.947 1.00 93.19 453 ASN A O 1
ATOM 3757 N N . LYS A 1 454 ? -12.812 -7.365 44.126 1.00 92.88 454 LYS A N 1
ATOM 3758 C CA . LYS A 1 454 ? -13.811 -6.443 44.701 1.00 92.88 454 LYS A CA 1
ATOM 3759 C C . LYS A 1 454 ? -15.172 -7.115 44.889 1.00 92.88 454 LYS A C 1
ATOM 3761 O O . LYS A 1 454 ? -15.754 -6.943 45.958 1.00 92.88 454 LYS A O 1
ATOM 3766 N N . LEU A 1 455 ? -15.642 -7.884 43.903 1.00 89.12 455 LEU A N 1
ATOM 3767 C CA . LEU A 1 455 ? -16.883 -8.665 43.990 1.00 89.12 455 LEU A CA 1
ATOM 3768 C C . LEU A 1 455 ? -16.798 -9.709 45.114 1.00 89.12 455 LEU A C 1
ATOM 3770 O O . LEU A 1 455 ? -17.669 -9.784 45.976 1.00 89.12 455 LEU A O 1
ATOM 3774 N N . ASP A 1 456 ? -15.673 -10.412 45.182 1.00 93.12 456 ASP A N 1
ATOM 3775 C CA . ASP A 1 456 ? -15.325 -11.393 46.211 1.00 93.12 456 ASP A CA 1
ATOM 3776 C C . ASP A 1 456 ? -15.327 -10.787 47.632 1.00 93.12 456 ASP A C 1
ATOM 3778 O O . ASP A 1 456 ? -15.666 -11.443 48.622 1.00 93.12 456 ASP A O 1
ATOM 3782 N N . ILE A 1 457 ? -14.925 -9.519 47.770 1.00 93.69 457 ILE A N 1
ATOM 3783 C CA . ILE A 1 457 ? -14.989 -8.766 49.030 1.00 93.69 457 ILE A CA 1
ATOM 3784 C C . ILE A 1 457 ? -16.431 -8.333 49.334 1.00 93.69 457 ILE A C 1
ATOM 3786 O O . ILE A 1 457 ? -16.856 -8.433 50.489 1.00 93.69 457 ILE A O 1
ATOM 3790 N N . THR A 1 458 ? -17.205 -7.876 48.343 1.00 90.31 458 THR A N 1
ATOM 3791 C CA . THR A 1 458 ? -18.614 -7.505 48.559 1.00 90.31 458 THR A CA 1
ATOM 3792 C C . THR A 1 458 ? -19.478 -8.705 48.930 1.00 90.31 458 THR A C 1
ATOM 3794 O O . THR A 1 458 ? -20.247 -8.599 49.881 1.00 90.31 458 THR A O 1
ATOM 3797 N N . ASP A 1 459 ? -19.284 -9.865 48.302 1.00 92.50 459 ASP A N 1
ATOM 3798 C CA . ASP A 1 459 ? -20.031 -11.088 48.614 1.00 92.50 459 ASP A CA 1
ATOM 3799 C C . ASP A 1 459 ? -19.729 -11.586 50.030 1.00 92.50 459 ASP A C 1
ATOM 3801 O O . ASP A 1 459 ? -20.648 -11.890 50.795 1.00 92.50 459 ASP A O 1
ATOM 3805 N N . ARG A 1 460 ? -18.453 -11.575 50.449 1.00 93.06 460 ARG A N 1
ATOM 3806 C CA . ARG A 1 460 ? -18.073 -11.875 51.843 1.00 93.06 460 ARG A CA 1
ATOM 3807 C C . ARG A 1 460 ? -18.710 -10.899 52.835 1.00 93.06 460 ARG A C 1
ATOM 3809 O O . ARG A 1 460 ? -19.177 -11.331 53.890 1.00 93.06 460 ARG A O 1
ATOM 3816 N N . ASN A 1 461 ? -18.776 -9.608 52.503 1.00 92.94 461 ASN A N 1
ATOM 3817 C CA . ASN A 1 461 ? -19.435 -8.604 53.341 1.00 92.94 461 ASN A CA 1
ATOM 3818 C C . ASN A 1 461 ? -20.954 -8.836 53.429 1.00 92.94 461 ASN A C 1
ATOM 3820 O O . ASN A 1 461 ? -21.500 -8.814 54.533 1.00 92.94 461 ASN A O 1
ATOM 3824 N N . CYS A 1 462 ? -21.627 -9.120 52.311 1.00 90.75 462 CYS A N 1
ATOM 3825 C CA . CYS A 1 462 ? -23.053 -9.455 52.270 1.00 90.75 462 CYS A CA 1
ATOM 3826 C C . CYS A 1 462 ? -23.362 -10.727 53.073 1.00 90.75 462 CYS A C 1
ATOM 3828 O O . CYS A 1 462 ? -24.266 -10.722 53.908 1.00 90.75 462 CYS A O 1
ATOM 3830 N N . MET A 1 463 ? -22.558 -11.783 52.916 1.00 89.88 463 MET A N 1
ATOM 3831 C CA . MET A 1 463 ? -22.668 -13.014 53.707 1.00 89.88 463 MET A CA 1
ATOM 3832 C C . MET A 1 463 ? -22.466 -12.761 55.207 1.00 89.88 463 MET A C 1
ATOM 3834 O O . MET A 1 463 ? -23.227 -13.279 56.025 1.00 89.88 463 MET A O 1
ATOM 3838 N N . MET A 1 464 ? -21.498 -11.923 55.593 1.00 92.44 464 MET A N 1
ATOM 3839 C CA . MET A 1 464 ? -21.308 -11.516 56.992 1.00 92.44 464 MET A CA 1
ATOM 3840 C C . MET A 1 464 ? -22.480 -10.696 57.547 1.00 92.44 464 MET A C 1
ATOM 3842 O O . MET A 1 464 ? -22.808 -10.836 58.728 1.00 92.44 464 MET A O 1
ATOM 3846 N N . LEU A 1 465 ? -23.098 -9.827 56.741 1.00 89.94 465 LEU A N 1
ATOM 3847 C CA . LEU A 1 465 ? -24.271 -9.047 57.146 1.00 89.94 465 LEU A CA 1
ATOM 3848 C C . LEU A 1 465 ? -25.491 -9.956 57.340 1.00 89.94 465 LEU A C 1
ATOM 3850 O O . LEU A 1 465 ? -26.077 -9.931 58.419 1.00 89.94 465 LEU A O 1
ATOM 3854 N N . LEU A 1 466 ? -25.781 -10.839 56.380 1.00 88.69 466 LEU A N 1
ATOM 3855 C CA . LEU A 1 466 ? -26.826 -11.864 56.494 1.00 88.69 466 LEU A CA 1
ATOM 3856 C C . LEU A 1 466 ? -26.614 -12.763 57.720 1.00 88.69 466 LEU A C 1
ATOM 3858 O O . LEU A 1 466 ? -27.549 -13.031 58.473 1.00 88.69 466 LEU A O 1
ATOM 3862 N N . GLN A 1 467 ? -25.378 -13.198 57.981 1.00 92.75 467 GLN A N 1
ATOM 3863 C CA . GLN A 1 467 ? -25.070 -14.027 59.148 1.00 92.75 467 GLN A CA 1
ATOM 3864 C C . GLN A 1 467 ? -25.300 -13.276 60.472 1.00 92.75 467 GLN A C 1
ATOM 3866 O O . GLN A 1 467 ? -25.827 -13.863 61.420 1.00 92.75 467 GLN A O 1
ATOM 3871 N N . LYS A 1 468 ? -24.954 -11.982 60.540 1.00 91.69 468 LYS A N 1
ATOM 3872 C CA . LYS A 1 468 ? -25.257 -11.118 61.694 1.00 91.69 468 LYS A CA 1
ATOM 3873 C C . LYS A 1 468 ? -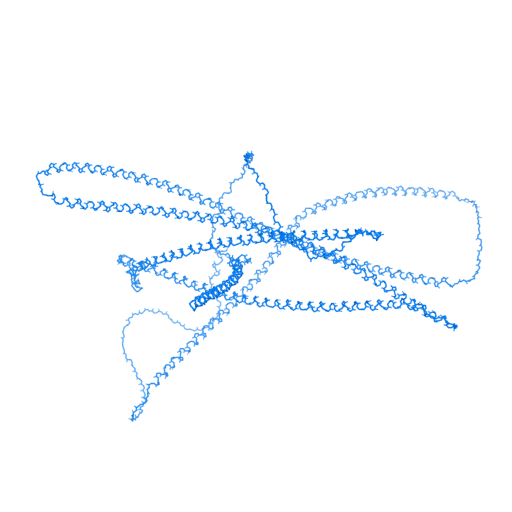26.754 -10.886 61.863 1.00 91.69 468 LYS A C 1
ATOM 3875 O O . LYS A 1 468 ? -27.233 -10.905 62.992 1.00 91.69 468 LYS A O 1
ATOM 3880 N N . GLU A 1 469 ? -27.493 -10.694 60.777 1.00 87.44 469 GLU A N 1
ATOM 3881 C CA . GLU A 1 469 ? -28.942 -10.502 60.810 1.00 87.44 469 GLU A CA 1
ATOM 3882 C C . GLU A 1 469 ? -29.659 -11.771 61.289 1.00 87.44 469 GLU A C 1
ATOM 3884 O O . GLU A 1 469 ? -30.454 -11.707 62.222 1.00 87.44 469 GLU A O 1
ATOM 3889 N N . ILE A 1 470 ? -29.278 -12.948 60.782 1.00 85.56 470 ILE A N 1
ATOM 3890 C CA . ILE A 1 470 ? -29.773 -14.246 61.271 1.00 85.56 470 ILE A CA 1
ATOM 3891 C C . ILE A 1 470 ? -29.454 -14.441 62.764 1.00 85.56 470 ILE A C 1
ATOM 3893 O O . ILE A 1 470 ? -30.296 -14.940 63.513 1.00 85.56 470 ILE A O 1
ATOM 3897 N N . GLN A 1 471 ? -28.261 -14.049 63.228 1.00 86.38 471 GLN A N 1
ATOM 3898 C CA . GLN A 1 471 ? -27.920 -14.086 64.657 1.00 86.38 471 GLN A CA 1
ATOM 3899 C C . GLN A 1 471 ? -28.757 -13.097 65.481 1.00 86.38 471 GLN A C 1
ATOM 3901 O O . GLN A 1 471 ? -29.239 -13.472 66.548 1.00 86.38 471 GLN A O 1
ATOM 3906 N N . SER A 1 472 ? -28.978 -11.881 64.977 1.00 86.31 472 SER A N 1
ATOM 3907 C CA . SER A 1 472 ? -29.822 -10.858 65.606 1.00 86.31 472 SER A CA 1
ATOM 3908 C C . SER A 1 472 ? -31.272 -11.330 65.736 1.00 86.31 472 SER A C 1
ATOM 3910 O O . SER A 1 472 ? -31.841 -11.282 66.823 1.00 86.31 472 SER A O 1
ATOM 3912 N N . ILE A 1 473 ? -31.844 -11.901 64.668 1.00 77.44 473 ILE A N 1
ATOM 3913 C CA . ILE A 1 473 ? -33.196 -12.474 64.664 1.00 77.44 473 ILE A CA 1
ATOM 3914 C C . ILE A 1 473 ? -33.305 -13.584 65.718 1.00 77.44 473 ILE A C 1
ATOM 3916 O O . ILE A 1 473 ? -34.215 -13.541 66.545 1.00 77.44 473 ILE A O 1
ATOM 3920 N N . ARG A 1 474 ? -32.346 -14.522 65.771 1.00 81.75 474 ARG A N 1
ATOM 3921 C CA . ARG A 1 474 ? -32.308 -15.585 66.798 1.00 81.75 474 ARG A CA 1
ATOM 3922 C C . ARG A 1 474 ? -32.229 -15.026 68.223 1.00 81.75 474 ARG A C 1
ATOM 3924 O O . ARG A 1 474 ? -32.951 -15.492 69.096 1.00 81.75 474 ARG A O 1
ATOM 3931 N N . GLN A 1 475 ? -31.390 -14.017 68.458 1.00 75.88 475 GLN A N 1
ATOM 3932 C CA . GLN A 1 475 ? -31.267 -13.368 69.769 1.00 75.88 475 GLN A CA 1
ATOM 3933 C C . GLN A 1 475 ? -32.552 -12.615 70.157 1.00 75.88 475 GLN A C 1
ATOM 3935 O O . GLN A 1 475 ? -32.989 -12.715 71.299 1.00 75.88 475 GLN A O 1
ATOM 3940 N N . SER A 1 476 ? -33.196 -11.938 69.199 1.00 67.56 476 SER A N 1
ATOM 3941 C CA . SER A 1 476 ? -34.464 -11.222 69.405 1.00 67.56 476 SER A CA 1
ATOM 3942 C C . SER A 1 476 ? -35.666 -12.148 69.637 1.00 67.56 476 SER A C 1
ATOM 3944 O O . SER A 1 476 ? -36.604 -11.769 70.339 1.00 67.56 476 SER A O 1
ATOM 3946 N N . GLY A 1 477 ? -35.623 -13.370 69.087 1.00 60.28 477 GLY A N 1
ATOM 3947 C CA . GLY A 1 477 ? -36.601 -14.424 69.349 1.00 60.28 477 GLY A CA 1
ATOM 3948 C C . GLY A 1 477 ? -36.527 -14.901 70.797 1.00 60.28 477 GLY A C 1
ATOM 3949 O O . GLY A 1 477 ? -37.530 -14.860 71.500 1.00 60.28 477 GLY A O 1
ATOM 3950 N N . ASN A 1 478 ? -35.325 -15.237 71.274 1.00 55.72 478 ASN A N 1
ATOM 3951 C CA . ASN A 1 478 ? -35.121 -15.705 72.648 1.00 55.72 478 ASN A CA 1
ATOM 3952 C C . ASN A 1 478 ? -35.450 -14.633 73.706 1.00 55.72 478 ASN A C 1
ATOM 3954 O O . ASN A 1 478 ? -35.909 -14.969 74.791 1.00 55.72 478 ASN A O 1
ATOM 3958 N N . SER A 1 479 ? -35.267 -13.341 73.406 1.00 53.97 479 SER A N 1
ATOM 3959 C CA . SER A 1 479 ? -35.579 -12.256 74.353 1.00 53.97 479 SER A CA 1
ATOM 3960 C C . SER A 1 479 ? -37.073 -11.926 74.499 1.00 53.97 479 SER A C 1
ATOM 3962 O O . SER A 1 479 ? -37.418 -11.043 75.282 1.00 53.97 479 SER A O 1
ATOM 3964 N N . ARG A 1 480 ? -37.971 -12.586 73.749 1.00 49.75 480 ARG A N 1
ATOM 3965 C CA . ARG A 1 480 ? -39.428 -12.443 73.938 1.00 49.75 480 ARG A CA 1
ATOM 3966 C C . ARG A 1 480 ? -39.994 -13.352 75.032 1.00 49.75 480 ARG A C 1
ATOM 3968 O O . ARG A 1 480 ? -41.023 -12.995 75.596 1.00 49.75 480 ARG A O 1
ATOM 3975 N N . ASP A 1 481 ? -39.301 -14.437 75.375 1.00 46.53 481 ASP A N 1
ATOM 3976 C CA . ASP A 1 481 ? -39.762 -15.412 76.375 1.00 46.53 481 ASP A CA 1
ATOM 3977 C C . ASP A 1 481 ? -39.344 -15.053 77.821 1.00 46.53 481 ASP A C 1
ATOM 3979 O O . ASP A 1 481 ? -39.799 -15.682 78.772 1.00 46.53 481 ASP A O 1
ATOM 3983 N N . GLU A 1 482 ? -38.525 -14.009 78.018 1.00 48.91 482 GLU A N 1
ATOM 3984 C CA . GLU A 1 482 ? -38.023 -13.564 79.335 1.00 48.91 482 GLU A CA 1
ATOM 3985 C C . GLU A 1 482 ? -38.614 -12.210 79.806 1.00 48.91 482 GLU A C 1
ATOM 3987 O O . GLU A 1 482 ? -37.980 -11.478 80.567 1.00 48.91 482 GLU A O 1
ATOM 3992 N N . PHE A 1 483 ? -39.827 -11.835 79.368 1.00 45.75 483 PHE A N 1
ATOM 3993 C CA . PHE A 1 483 ? -40.433 -10.522 79.687 1.00 45.75 483 PHE A CA 1
ATOM 3994 C C . PHE A 1 483 ? -41.515 -10.523 80.793 1.00 45.75 483 PHE A C 1
ATOM 3996 O O . PHE A 1 483 ? -42.261 -9.549 80.942 1.00 45.75 483 PHE A O 1
ATOM 4003 N N . GLU A 1 484 ? -41.575 -11.572 81.620 1.00 50.22 484 GLU A N 1
ATOM 4004 C CA . GLU A 1 484 ? -42.470 -11.667 82.785 1.00 50.22 484 GLU A CA 1
ATOM 4005 C C . GLU A 1 484 ? -41.711 -11.939 84.099 1.00 50.22 484 GLU A C 1
ATOM 4007 O O . GLU A 1 484 ? -41.609 -13.077 84.528 1.00 50.22 484 GLU A O 1
ATOM 4012 N N . ILE A 1 485 ? -41.203 -10.883 84.755 1.00 49.97 485 ILE A N 1
ATOM 4013 C CA . ILE A 1 485 ? -41.017 -10.721 86.224 1.00 49.97 485 ILE A CA 1
ATOM 4014 C C . ILE A 1 485 ? -40.643 -9.243 86.463 1.00 49.97 485 ILE A C 1
ATOM 4016 O O . ILE A 1 485 ? -39.684 -8.744 85.876 1.00 49.97 485 ILE A O 1
ATOM 4020 N N . ARG A 1 486 ? -41.412 -8.495 87.278 1.00 54.84 486 ARG A N 1
ATOM 4021 C CA . ARG A 1 486 ? -41.449 -7.013 87.176 1.00 54.84 486 ARG A CA 1
ATOM 4022 C C . ARG A 1 486 ? -41.076 -6.159 88.397 1.00 54.84 486 ARG A C 1
ATOM 4024 O O . ARG A 1 486 ? -41.177 -4.942 88.289 1.00 54.84 486 ARG A O 1
ATOM 4031 N N . GLU A 1 487 ? -40.576 -6.719 89.502 1.00 43.81 487 GLU A N 1
ATOM 4032 C CA . GLU A 1 487 ? -40.210 -5.912 90.695 1.00 43.81 487 GLU A CA 1
ATOM 4033 C C . GLU A 1 487 ? -38.702 -5.712 90.943 1.00 43.81 487 GLU A C 1
ATOM 4035 O O . GLU A 1 487 ? -38.318 -4.771 91.633 1.00 43.81 487 GLU A O 1
ATOM 4040 N N . ALA A 1 488 ? -37.811 -6.455 90.276 1.00 51.91 488 ALA A N 1
ATOM 4041 C CA . ALA A 1 488 ? -36.377 -6.107 90.227 1.00 51.91 488 ALA A CA 1
ATOM 4042 C C . ALA A 1 488 ? -36.071 -4.916 89.282 1.00 51.91 488 ALA A C 1
ATOM 4044 O O . ALA A 1 488 ? -34.914 -4.523 89.092 1.00 51.91 488 ALA A O 1
ATOM 4045 N N . HIS A 1 489 ? -37.111 -4.368 88.647 1.00 54.94 489 HIS A N 1
ATOM 4046 C CA . HIS A 1 489 ? -37.037 -3.700 87.351 1.00 54.94 489 HIS A CA 1
ATOM 4047 C C . HIS A 1 489 ? -36.479 -2.268 87.406 1.00 54.94 489 HIS A C 1
ATOM 4049 O O . HIS A 1 489 ? -35.939 -1.797 86.415 1.00 54.94 489 HIS A O 1
ATOM 4055 N N . THR A 1 490 ? -36.558 -1.555 88.535 1.00 55.41 490 THR A N 1
ATOM 4056 C CA . THR A 1 490 ? -36.105 -0.148 88.635 1.00 55.41 490 THR A CA 1
ATOM 4057 C C . THR A 1 490 ? -34.593 -0.012 88.815 1.00 55.41 490 THR A C 1
ATOM 4059 O O . THR A 1 490 ? -33.966 0.841 88.188 1.00 55.41 490 THR A O 1
ATOM 4062 N N . LYS A 1 491 ? -33.982 -0.879 89.632 1.00 56.47 491 LYS A N 1
ATOM 4063 C CA . LYS A 1 491 ? -32.525 -0.894 89.837 1.00 56.47 491 LYS A CA 1
ATOM 4064 C C . LYS A 1 491 ? -31.807 -1.480 88.619 1.00 56.47 491 LYS A C 1
ATOM 4066 O O . LYS A 1 491 ? -30.825 -0.908 88.157 1.00 56.47 491 LYS A O 1
ATOM 4071 N N . THR A 1 492 ? -32.370 -2.541 88.034 1.00 61.59 492 THR A N 1
ATOM 4072 C CA . THR A 1 492 ? -31.901 -3.065 86.744 1.00 61.59 492 THR A CA 1
ATOM 4073 C C . THR A 1 492 ? -32.132 -2.086 85.597 1.00 61.59 492 THR A C 1
ATOM 4075 O O . THR A 1 492 ? -31.234 -1.980 84.778 1.00 61.59 492 THR A O 1
ATOM 4078 N N . LEU A 1 493 ? -33.221 -1.304 85.543 1.00 64.56 493 LEU A N 1
ATOM 4079 C CA . LEU A 1 493 ? -33.376 -0.243 84.529 1.00 64.56 493 LEU A CA 1
ATOM 4080 C C . LEU A 1 493 ? -32.308 0.848 84.639 1.00 64.56 493 LEU A C 1
ATOM 4082 O O . LEU A 1 493 ? -31.829 1.309 83.611 1.00 64.56 493 LEU A O 1
ATOM 4086 N N . LEU A 1 494 ? -31.913 1.259 85.848 1.00 72.94 494 LEU A N 1
ATOM 4087 C CA . LEU A 1 494 ? -30.851 2.258 86.026 1.00 72.94 494 LEU A CA 1
ATOM 4088 C C . LEU A 1 494 ? -29.472 1.721 85.625 1.00 72.94 494 LEU A C 1
ATOM 4090 O O . LEU A 1 494 ? -28.715 2.420 84.952 1.00 72.94 494 LEU A O 1
ATOM 4094 N N . ASP A 1 495 ? -29.153 0.474 85.971 1.00 75.44 495 ASP A N 1
ATOM 4095 C CA . ASP A 1 495 ? -27.897 -0.143 85.536 1.00 75.44 495 ASP A CA 1
ATOM 4096 C C . ASP A 1 495 ? -27.932 -0.537 84.043 1.00 75.44 495 ASP A C 1
ATOM 4098 O O . ASP A 1 495 ? -26.911 -0.446 83.365 1.00 75.44 495 ASP A O 1
ATOM 4102 N N . GLN A 1 496 ? -29.103 -0.855 83.476 1.00 75.44 496 GLN A N 1
ATOM 4103 C CA . GLN A 1 496 ? -29.320 -0.995 82.029 1.00 75.44 496 GLN A CA 1
ATOM 4104 C C . GLN A 1 496 ? -29.193 0.345 81.299 1.00 75.44 496 GLN A C 1
ATOM 4106 O O . GLN A 1 496 ? -28.619 0.363 80.216 1.00 75.44 496 GLN A O 1
ATOM 4111 N N . LEU A 1 497 ? -29.656 1.459 81.880 1.00 77.75 497 LEU A N 1
ATOM 4112 C CA . LEU A 1 497 ? -29.448 2.809 81.348 1.00 77.75 497 LEU A CA 1
ATOM 4113 C C . LEU A 1 497 ? -27.963 3.163 81.339 1.00 77.75 497 LEU A C 1
ATOM 4115 O O . LEU A 1 497 ? -27.457 3.556 80.299 1.00 77.75 497 LEU A O 1
ATOM 4119 N N . ARG A 1 498 ? -27.224 2.907 82.423 1.00 80.06 498 ARG A N 1
ATOM 4120 C CA . ARG A 1 498 ? -25.759 3.086 82.452 1.00 80.06 498 ARG A CA 1
ATOM 4121 C C . ARG A 1 498 ? -25.031 2.170 81.465 1.00 80.06 498 ARG A C 1
ATOM 4123 O O . ARG A 1 498 ? -24.069 2.584 80.816 1.00 80.06 498 ARG A O 1
ATOM 4130 N N . LEU A 1 499 ? -25.482 0.924 81.310 1.00 85.19 499 LEU A N 1
ATOM 4131 C CA . LEU A 1 499 ? -24.974 0.009 80.283 1.00 85.19 499 LEU A CA 1
ATOM 4132 C C . LEU A 1 499 ? -25.345 0.474 78.866 1.00 85.19 499 LEU A C 1
ATOM 4134 O O . LEU A 1 499 ? -24.575 0.243 77.939 1.00 85.19 499 LEU A O 1
ATOM 4138 N N . ALA A 1 500 ? -26.481 1.146 78.680 1.00 80.69 500 ALA A N 1
ATOM 4139 C CA . ALA A 1 500 ? -26.877 1.754 77.416 1.00 80.69 500 ALA A CA 1
ATOM 4140 C C . ALA A 1 500 ? -26.053 3.014 77.125 1.00 80.69 500 ALA A C 1
ATOM 4142 O O . ALA A 1 500 ? -25.512 3.117 76.036 1.00 80.69 500 ALA A O 1
ATOM 4143 N N . GLU A 1 501 ? -25.852 3.913 78.089 1.00 87.19 501 GLU A N 1
ATOM 4144 C CA . GLU A 1 501 ? -25.002 5.108 77.980 1.00 87.19 501 GLU A CA 1
ATOM 4145 C C . GLU A 1 501 ? -23.544 4.742 77.681 1.00 87.19 501 GLU A C 1
ATOM 4147 O O . GLU A 1 501 ? -22.933 5.299 76.771 1.00 87.19 501 GLU A O 1
ATOM 4152 N N . THR A 1 502 ? -22.983 3.750 78.380 1.00 89.31 502 THR A N 1
ATOM 4153 C CA . THR A 1 502 ? -21.625 3.253 78.097 1.00 89.31 502 THR A CA 1
ATOM 4154 C C . THR A 1 502 ? -21.541 2.510 76.762 1.00 89.31 502 THR A C 1
ATOM 4156 O O . THR A 1 502 ? -20.520 2.616 76.080 1.00 89.31 502 THR A O 1
ATOM 4159 N N . LYS A 1 503 ? -22.598 1.809 76.322 1.00 91.56 503 LYS A N 1
ATOM 4160 C CA . LYS A 1 503 ? -22.685 1.266 74.953 1.00 91.56 503 LYS A CA 1
ATOM 4161 C C . LYS A 1 503 ? -22.787 2.375 73.906 1.00 91.56 503 LYS A C 1
ATOM 4163 O O . LYS A 1 503 ? -22.079 2.287 72.914 1.00 91.56 503 LYS A O 1
ATOM 4168 N N . ILE A 1 504 ? -23.593 3.412 74.125 1.00 88.94 504 ILE A N 1
ATOM 4169 C CA . ILE A 1 504 ? -23.760 4.567 73.229 1.00 88.94 504 ILE A CA 1
ATOM 4170 C C . ILE A 1 504 ? -22.445 5.342 73.129 1.00 88.94 504 ILE A C 1
ATOM 4172 O O . ILE A 1 504 ? -21.990 5.600 72.027 1.00 88.94 504 ILE A O 1
ATOM 4176 N N . SER A 1 505 ? -21.759 5.610 74.240 1.00 91.00 505 SER A N 1
ATOM 4177 C CA . SER A 1 505 ? -20.427 6.236 74.243 1.00 91.00 505 SER A CA 1
ATOM 4178 C C . SER A 1 505 ? -19.375 5.382 73.509 1.00 91.00 505 SER A C 1
ATOM 4180 O O . SER A 1 505 ? -18.600 5.883 72.689 1.00 91.00 505 SER A O 1
ATOM 4182 N N . ASN A 1 506 ? -19.393 4.056 73.698 1.00 91.94 506 ASN A N 1
ATOM 4183 C CA . ASN A 1 506 ? -18.547 3.139 72.924 1.00 91.94 506 ASN A CA 1
ATOM 4184 C C . ASN A 1 506 ? -18.924 3.071 71.434 1.00 91.94 506 ASN A C 1
ATOM 4186 O O . ASN A 1 506 ? -18.046 2.872 70.598 1.00 91.94 506 ASN A O 1
ATOM 4190 N N . LEU A 1 507 ? -20.205 3.193 71.082 1.00 92.06 507 LEU A N 1
ATOM 4191 C CA . LEU A 1 507 ? -20.670 3.216 69.694 1.00 92.06 507 LEU A CA 1
ATOM 4192 C C . LEU A 1 507 ? -20.327 4.546 69.021 1.00 92.06 507 LEU A C 1
ATOM 4194 O O . LEU A 1 507 ? -19.824 4.511 67.906 1.00 92.06 507 LEU A O 1
ATOM 4198 N N . ASN A 1 508 ? -20.482 5.674 69.713 1.00 89.62 508 ASN A N 1
ATOM 4199 C CA . ASN A 1 508 ? -20.082 6.998 69.241 1.00 89.62 508 ASN A CA 1
ATOM 4200 C C . ASN A 1 508 ? -18.566 7.050 69.024 1.00 89.62 508 ASN A C 1
ATOM 4202 O O . ASN A 1 508 ? -18.135 7.307 67.912 1.00 89.62 508 ASN A O 1
ATOM 4206 N N . SER A 1 509 ? -17.739 6.638 69.992 1.00 92.88 509 SER A N 1
ATOM 4207 C CA . SER A 1 509 ? -16.279 6.604 69.775 1.00 92.88 509 SER A CA 1
ATOM 4208 C C . SER A 1 509 ? -15.827 5.609 68.692 1.00 92.88 509 SER A C 1
ATOM 4210 O O . SER A 1 509 ? -14.762 5.783 68.097 1.00 92.88 509 SER A O 1
ATOM 4212 N N . LYS A 1 510 ? -16.614 4.563 68.396 1.00 92.19 510 LYS A N 1
ATOM 4213 C CA . LYS A 1 510 ? -16.401 3.693 67.223 1.00 92.19 510 LYS A CA 1
ATOM 4214 C C . LYS A 1 510 ? -16.851 4.357 65.923 1.00 92.19 510 LYS A C 1
ATOM 4216 O O . LYS A 1 510 ? -16.178 4.168 64.915 1.00 92.19 510 LYS A O 1
ATOM 4221 N N . LEU A 1 511 ? -17.950 5.108 65.943 1.00 90.81 511 LEU A N 1
ATOM 4222 C CA . LEU A 1 511 ? -18.440 5.902 64.821 1.00 90.81 511 LEU A CA 1
ATOM 4223 C C . LEU A 1 511 ? -17.416 6.983 64.464 1.00 90.81 511 LEU A C 1
ATOM 4225 O O . LEU A 1 511 ? -16.993 7.021 63.319 1.00 90.81 511 LEU A O 1
ATOM 4229 N N . ASP A 1 512 ? -16.928 7.742 65.446 1.00 92.12 512 ASP A N 1
ATOM 4230 C CA . ASP A 1 512 ? -15.909 8.789 65.292 1.00 92.12 512 ASP A CA 1
ATOM 4231 C C . ASP A 1 512 ? -14.591 8.230 64.734 1.00 92.12 512 ASP A C 1
ATOM 4233 O O . ASP A 1 512 ? -13.988 8.792 63.822 1.00 92.12 512 ASP A O 1
ATOM 4237 N N . LYS A 1 513 ? -14.159 7.053 65.210 1.00 93.25 513 LYS A N 1
ATOM 4238 C CA . LYS A 1 513 ? -13.007 6.349 64.619 1.00 93.25 513 LYS A CA 1
ATOM 4239 C C . LYS A 1 513 ? -13.270 5.910 63.179 1.00 93.25 513 LYS A C 1
ATOM 4241 O O . LYS A 1 513 ? -12.350 5.927 62.368 1.00 93.25 513 LYS A O 1
ATOM 4246 N N . LYS A 1 514 ? -14.502 5.515 62.839 1.00 92.62 514 LYS A N 1
ATOM 4247 C CA . LYS A 1 514 ? -14.859 5.104 61.474 1.00 92.62 514 LYS A CA 1
ATOM 4248 C C . LYS A 1 514 ? -15.061 6.276 60.522 1.00 92.62 514 LYS A C 1
ATOM 4250 O O . LYS A 1 514 ? -14.677 6.140 59.365 1.00 92.62 514 LYS A O 1
ATOM 4255 N N . THR A 1 515 ? -15.570 7.417 60.976 1.00 93.25 515 THR A N 1
ATOM 4256 C CA . THR A 1 515 ? -15.598 8.650 60.179 1.00 93.25 515 THR A CA 1
ATOM 4257 C C . THR A 1 515 ? -14.181 9.174 59.958 1.00 93.25 515 THR A C 1
ATOM 4259 O O . THR A 1 515 ? -13.850 9.517 58.827 1.00 93.25 515 THR A O 1
ATOM 4262 N N . GLN A 1 516 ? -13.301 9.118 60.965 1.00 92.88 516 GLN A N 1
ATOM 4263 C CA . GLN A 1 516 ? -11.886 9.457 60.793 1.00 92.88 516 GLN A CA 1
ATOM 4264 C C . GLN A 1 516 ? -11.166 8.506 59.814 1.00 92.88 516 GLN A C 1
ATOM 4266 O O . GLN A 1 516 ? -10.527 8.977 58.878 1.00 92.88 516 GLN A O 1
ATOM 4271 N N . GLU A 1 517 ? -11.337 7.183 59.940 1.00 91.06 517 GLU A N 1
ATOM 4272 C CA . GLU A 1 517 ? -10.816 6.208 58.962 1.00 91.06 517 GLU A CA 1
ATOM 4273 C C . GLU A 1 517 ? -11.348 6.437 57.533 1.00 91.06 517 GLU A C 1
ATOM 4275 O O . GLU A 1 517 ? -10.651 6.144 56.559 1.00 91.06 517 GLU A O 1
ATOM 4280 N N . LEU A 1 518 ? -12.601 6.882 57.382 1.00 89.00 518 LEU A N 1
ATOM 4281 C CA . LEU A 1 518 ? -13.184 7.191 56.074 1.00 89.00 518 LEU A CA 1
ATOM 4282 C C . LEU A 1 518 ? -12.572 8.464 55.484 1.00 89.00 518 LEU A C 1
ATOM 4284 O O . LEU A 1 518 ? -12.148 8.422 54.335 1.00 89.00 518 LEU A O 1
ATOM 4288 N N . LEU A 1 519 ? -12.431 9.532 56.274 1.00 92.69 519 LEU A N 1
ATOM 4289 C CA . LEU A 1 519 ? -11.767 10.774 55.858 1.00 92.69 519 LEU A CA 1
ATOM 4290 C C . LEU A 1 519 ? -10.293 10.547 55.485 1.00 92.69 519 LEU A C 1
ATOM 4292 O O . LEU A 1 519 ? -9.800 11.123 54.517 1.00 92.69 519 LEU A O 1
ATOM 4296 N N . GLU A 1 520 ? -9.583 9.678 56.208 1.00 92.69 520 GLU A N 1
ATOM 4297 C CA . GLU A 1 520 ? -8.209 9.288 55.867 1.00 92.69 520 GLU A CA 1
ATOM 4298 C C . GLU A 1 520 ? -8.151 8.514 54.539 1.00 92.69 520 GLU A C 1
ATOM 4300 O O . GLU A 1 520 ? -7.326 8.837 53.680 1.00 92.69 520 GLU A O 1
ATOM 4305 N N . ARG A 1 521 ? -9.062 7.553 54.310 1.00 89.19 521 ARG A N 1
ATOM 4306 C CA . ARG A 1 521 ? -9.164 6.845 53.018 1.00 89.19 521 ARG A CA 1
ATOM 4307 C C . ARG A 1 521 ? -9.551 7.774 51.869 1.00 89.19 521 ARG A C 1
ATOM 4309 O O . ARG A 1 521 ? -8.967 7.662 50.796 1.00 89.19 521 ARG A O 1
ATOM 4316 N N . GLU A 1 522 ? -10.497 8.682 52.082 1.00 89.94 522 GLU A N 1
ATOM 4317 C CA . GLU A 1 522 ? -10.941 9.667 51.092 1.00 89.94 522 GLU A CA 1
ATOM 4318 C C . GLU A 1 522 ? -9.801 10.622 50.722 1.00 89.94 522 GLU A C 1
ATOM 4320 O O . GLU A 1 522 ? -9.525 10.830 49.540 1.00 89.94 522 GLU A O 1
ATOM 4325 N N . ARG A 1 523 ? -9.037 11.096 51.715 1.00 92.19 523 ARG A N 1
ATOM 4326 C CA . ARG A 1 523 ? -7.823 11.890 51.493 1.00 92.19 523 ARG A CA 1
ATOM 4327 C C . ARG A 1 523 ? -6.766 11.119 50.699 1.00 92.19 523 ARG A C 1
ATOM 4329 O O . ARG A 1 523 ? -6.213 11.674 49.753 1.00 92.19 523 ARG A O 1
ATOM 4336 N N . CYS A 1 524 ? -6.498 9.855 51.037 1.00 90.25 524 CYS A N 1
ATOM 4337 C CA . CYS A 1 524 ? -5.576 9.003 50.276 1.00 90.25 524 CYS A CA 1
ATOM 4338 C C . CYS A 1 524 ? -6.069 8.712 48.849 1.00 90.25 524 CYS A C 1
ATOM 4340 O O . CYS A 1 524 ? -5.263 8.616 47.923 1.00 90.25 524 CYS A O 1
ATOM 4342 N N . HIS A 1 525 ? -7.381 8.583 48.644 1.00 90.38 525 HIS A N 1
ATOM 4343 C CA . HIS A 1 525 ? -7.948 8.408 47.312 1.00 90.38 525 HIS A CA 1
ATOM 4344 C C . HIS A 1 525 ? -7.825 9.695 46.486 1.00 90.38 525 HIS A C 1
ATOM 4346 O O . HIS A 1 525 ? -7.378 9.636 45.346 1.00 90.38 525 HIS A O 1
ATOM 4352 N N . SER A 1 526 ? -8.106 10.859 47.079 1.00 91.62 526 SER A N 1
ATOM 4353 C CA . SER A 1 526 ? -7.950 12.173 46.444 1.00 91.62 526 SER A CA 1
ATOM 4354 C C . SER A 1 526 ? -6.493 12.470 46.049 1.00 91.62 526 SER A C 1
ATOM 4356 O O . SER A 1 526 ? -6.233 12.897 44.920 1.00 91.62 526 SER A O 1
ATOM 4358 N N . THR A 1 527 ? -5.508 12.157 46.903 1.00 92.38 527 THR A N 1
ATOM 4359 C CA . THR A 1 527 ? -4.084 12.286 46.532 1.00 92.38 527 THR A CA 1
ATOM 4360 C C . THR A 1 527 ? -3.656 11.274 45.464 1.00 92.38 527 THR A C 1
ATOM 4362 O O . THR A 1 527 ? -2.828 11.593 44.610 1.00 92.38 527 THR A O 1
ATOM 4365 N N . SER A 1 528 ? -4.237 10.069 45.445 1.00 90.06 528 SER A N 1
ATOM 4366 C CA . SER A 1 528 ? -3.997 9.106 44.362 1.00 90.06 528 SER A CA 1
ATOM 4367 C C . SER A 1 528 ? -4.622 9.552 43.037 1.00 90.06 528 SER A C 1
ATOM 4369 O O . SER A 1 528 ? -3.989 9.387 41.997 1.00 90.06 528 SER A O 1
ATOM 4371 N N . MET A 1 529 ? -5.835 10.113 43.056 1.00 89.25 529 MET A N 1
ATOM 4372 C CA . MET A 1 529 ? -6.528 10.601 41.860 1.00 89.25 529 MET A CA 1
ATOM 4373 C C . MET A 1 529 ? -5.768 11.767 41.233 1.00 89.25 529 MET A C 1
ATOM 4375 O O . MET A 1 529 ? -5.395 11.685 40.067 1.00 89.25 529 MET A O 1
ATOM 4379 N N . THR A 1 530 ? -5.393 12.770 42.028 1.00 91.88 530 THR A N 1
ATOM 4380 C CA . THR A 1 530 ? -4.567 13.898 41.558 1.00 91.88 530 THR A CA 1
ATOM 4381 C C . THR A 1 530 ? -3.187 13.455 41.044 1.00 91.88 530 THR A C 1
ATOM 4383 O O . THR A 1 530 ? -2.670 14.021 40.078 1.00 91.88 530 THR A O 1
ATOM 4386 N N . SER A 1 531 ? -2.590 12.390 41.601 1.00 92.56 531 SER A N 1
ATOM 4387 C CA . SER A 1 531 ? -1.369 11.779 41.039 1.00 92.56 531 SER A CA 1
ATOM 4388 C C . SER A 1 531 ? -1.597 11.074 39.692 1.00 92.56 531 SER A C 1
ATOM 4390 O O . SER A 1 531 ? -0.693 11.049 38.856 1.00 92.56 531 SER A O 1
ATOM 4392 N N . VAL A 1 532 ? -2.777 10.495 39.456 1.00 90.56 532 VAL A N 1
ATOM 4393 C CA . VAL A 1 532 ? -3.136 9.892 38.161 1.00 90.56 532 VAL A CA 1
ATOM 4394 C C . VAL A 1 532 ? -3.464 10.975 37.133 1.00 90.56 532 VAL A C 1
ATOM 4396 O O . VAL A 1 532 ? -2.977 10.894 36.010 1.00 90.56 532 VAL A O 1
ATOM 4399 N N . GLU A 1 533 ? -4.197 12.018 37.518 1.00 90.12 533 GLU A N 1
ATOM 4400 C CA . GLU A 1 533 ? -4.520 13.175 36.672 1.00 90.12 533 GLU A CA 1
ATOM 4401 C C . GLU A 1 533 ? -3.255 13.902 36.202 1.00 90.12 533 GLU A C 1
ATOM 4403 O O . GLU A 1 533 ? -3.085 14.126 35.007 1.00 90.12 533 GLU A O 1
ATOM 4408 N N . THR A 1 534 ? -2.312 14.187 37.107 1.00 92.88 534 THR A N 1
ATOM 4409 C CA . THR A 1 534 ? -1.020 14.804 36.742 1.00 92.88 534 THR A CA 1
ATOM 4410 C C . THR A 1 534 ? -0.155 13.911 35.850 1.00 92.88 534 THR A C 1
ATOM 4412 O O . THR A 1 534 ? 0.542 14.411 34.969 1.00 92.88 534 THR A O 1
ATOM 4415 N N . LYS A 1 535 ? -0.213 12.581 36.003 1.00 89.00 535 LYS A N 1
ATOM 4416 C CA . LYS A 1 535 ? 0.435 11.653 35.056 1.00 89.00 535 LYS A CA 1
ATOM 4417 C C . LYS A 1 535 ? -0.265 11.642 33.697 1.00 89.00 535 LYS A C 1
ATOM 4419 O O . LYS A 1 535 ? 0.417 11.566 32.679 1.00 89.00 535 LYS A O 1
ATOM 4424 N N . LEU A 1 536 ? -1.595 11.721 33.668 1.00 89.44 536 LEU A N 1
ATOM 4425 C CA . LEU A 1 536 ? -2.377 11.762 32.434 1.00 89.44 536 LEU A CA 1
ATOM 4426 C C . LEU A 1 536 ? -2.072 13.033 31.633 1.00 89.44 536 LEU A C 1
ATOM 4428 O O . LEU A 1 536 ? -1.794 12.928 30.442 1.00 89.44 536 LEU A O 1
ATOM 4432 N N . THR A 1 537 ? -2.049 14.205 32.276 1.00 94.06 537 THR A N 1
ATOM 4433 C CA . THR A 1 537 ? -1.716 15.467 31.597 1.00 94.06 537 THR A CA 1
ATOM 4434 C C . THR A 1 537 ? -0.279 15.466 31.083 1.00 94.06 537 THR A C 1
ATOM 4436 O O . THR A 1 537 ? -0.058 15.812 29.926 1.00 94.06 537 THR A O 1
ATOM 4439 N N . MET A 1 538 ? 0.694 14.976 31.862 1.00 89.62 538 MET A N 1
ATOM 4440 C CA . MET A 1 538 ? 2.073 14.797 31.378 1.00 89.62 538 MET A CA 1
ATOM 4441 C C . MET A 1 538 ? 2.149 13.874 30.151 1.00 89.62 538 MET A C 1
ATOM 4443 O O . MET A 1 538 ? 2.811 14.218 29.175 1.00 89.62 538 MET A O 1
ATOM 4447 N N . ARG A 1 539 ? 1.425 12.744 30.139 1.00 87.00 539 ARG A N 1
ATOM 4448 C CA . ARG A 1 539 ? 1.356 11.859 28.959 1.00 87.00 539 ARG A CA 1
ATOM 4449 C C . ARG A 1 539 ? 0.662 12.507 27.760 1.00 87.00 539 ARG A C 1
ATOM 4451 O O . ARG A 1 539 ? 1.043 12.224 26.629 1.00 87.00 539 ARG A O 1
ATOM 4458 N N . GLN A 1 540 ? -0.329 13.370 27.983 1.00 87.00 540 GLN A N 1
ATOM 4459 C CA . GLN A 1 540 ? -0.959 14.151 26.914 1.00 87.00 540 GLN A CA 1
ATOM 4460 C C . GLN A 1 540 ? 0.034 15.150 26.302 1.00 87.00 540 GLN A C 1
ATOM 4462 O O . GLN A 1 540 ? 0.117 15.216 25.079 1.00 87.00 540 GLN A O 1
ATOM 4467 N N . TYR A 1 541 ? 0.836 15.849 27.117 1.00 94.00 541 TYR A N 1
ATOM 4468 C CA . TYR A 1 541 ? 1.911 16.724 26.628 1.00 94.00 541 TYR A CA 1
ATOM 4469 C C . TYR A 1 541 ? 2.998 15.958 25.860 1.00 94.00 541 TYR A C 1
ATOM 4471 O O . TYR A 1 541 ? 3.364 16.362 24.761 1.00 94.00 541 TYR A O 1
ATOM 4479 N N . GLU A 1 542 ? 3.477 14.823 26.380 1.00 91.25 542 GLU A N 1
ATOM 4480 C CA . GLU A 1 542 ? 4.427 13.964 25.654 1.00 91.25 542 GLU A CA 1
ATOM 4481 C C . GLU A 1 542 ? 3.859 13.503 24.301 1.00 91.25 542 GLU A C 1
ATOM 4483 O O . GLU A 1 542 ? 4.577 13.450 23.301 1.00 91.25 542 GLU A O 1
ATOM 4488 N N . HIS A 1 543 ? 2.562 13.175 24.246 1.00 84.00 543 HIS A N 1
ATOM 4489 C CA . HIS A 1 543 ? 1.923 12.734 23.011 1.00 84.00 543 HIS A CA 1
ATOM 4490 C C . HIS A 1 543 ? 1.800 13.865 21.982 1.00 84.00 543 HIS A C 1
ATOM 4492 O O . HIS A 1 543 ? 2.115 13.631 20.815 1.00 84.00 543 HIS A O 1
ATOM 4498 N N . THR A 1 544 ? 1.413 15.079 22.394 1.00 90.69 544 THR A N 1
ATOM 4499 C CA . THR A 1 544 ? 1.350 16.238 21.486 1.00 90.69 544 THR A CA 1
ATOM 4500 C C . THR A 1 544 ? 2.738 16.674 21.016 1.00 90.69 544 THR A C 1
ATOM 4502 O O . THR A 1 544 ? 2.909 16.982 19.841 1.00 90.69 544 THR A O 1
ATOM 4505 N N . GLU A 1 545 ? 3.764 16.609 21.869 1.00 92.56 545 GLU A N 1
ATOM 4506 C CA . GLU A 1 545 ? 5.151 16.885 21.470 1.00 92.56 545 GLU A CA 1
ATOM 4507 C C . GLU A 1 545 ? 5.662 15.866 20.432 1.00 92.56 545 GLU A C 1
ATOM 4509 O O . GLU A 1 545 ? 6.294 16.238 19.439 1.00 92.56 545 GLU A O 1
ATOM 4514 N N . LEU A 1 546 ? 5.366 14.574 20.623 1.00 85.81 546 LEU A N 1
ATOM 4515 C CA . LEU A 1 546 ? 5.702 13.524 19.656 1.00 85.81 546 LEU A CA 1
ATOM 4516 C C . LEU A 1 546 ? 4.912 13.652 18.346 1.00 85.81 546 LEU A C 1
ATOM 4518 O O . LEU A 1 546 ? 5.475 13.389 17.282 1.00 85.81 546 LEU A O 1
ATOM 4522 N N . GLN A 1 547 ? 3.644 14.068 18.408 1.00 87.81 547 GLN A N 1
ATOM 4523 C CA . GLN A 1 547 ? 2.830 14.340 17.224 1.00 87.81 547 GLN A CA 1
ATOM 4524 C C . GLN A 1 547 ? 3.420 15.503 16.414 1.00 87.81 547 GLN A C 1
ATOM 4526 O O . GLN A 1 547 ? 3.678 15.331 15.225 1.00 87.81 547 GLN A O 1
ATOM 4531 N N . ASN A 1 548 ? 3.737 16.631 17.057 1.00 88.00 548 ASN A N 1
ATOM 4532 C CA . ASN A 1 548 ? 4.340 17.788 16.389 1.00 88.00 548 ASN A CA 1
ATOM 4533 C C . ASN A 1 548 ? 5.664 17.407 15.697 1.00 88.00 548 ASN A C 1
ATOM 4535 O O . ASN A 1 548 ? 5.837 17.671 14.510 1.00 88.00 548 ASN A O 1
ATOM 4539 N N . LYS A 1 549 ? 6.555 16.675 16.383 1.00 87.38 549 LYS A N 1
ATOM 4540 C CA . LYS A 1 549 ? 7.819 16.172 15.801 1.00 87.38 549 LYS A CA 1
ATOM 4541 C C . LYS A 1 549 ? 7.617 15.208 14.626 1.00 87.38 549 LYS A C 1
ATOM 4543 O O . LYS A 1 549 ? 8.474 15.108 13.746 1.00 87.38 549 LYS A O 1
ATOM 4548 N N . PHE A 1 550 ? 6.520 14.451 14.613 1.00 86.50 550 PHE A N 1
ATOM 4549 C CA . PHE A 1 550 ? 6.163 13.591 13.486 1.00 86.50 550 PHE A CA 1
ATOM 4550 C C . PHE A 1 550 ? 5.652 14.411 12.293 1.00 86.50 550 PHE A C 1
ATOM 4552 O O . PHE A 1 550 ? 6.058 14.154 11.158 1.00 86.50 550 PHE A O 1
ATOM 4559 N N . GLU A 1 551 ? 4.814 15.418 12.543 1.00 89.06 551 GLU A N 1
ATOM 4560 C CA . GLU A 1 551 ? 4.297 16.333 11.522 1.00 89.06 551 GLU A CA 1
ATOM 4561 C C . GLU A 1 551 ? 5.425 17.165 10.886 1.00 89.06 551 GLU A C 1
ATOM 4563 O O . GLU A 1 551 ? 5.517 17.210 9.658 1.00 89.06 551 GLU A O 1
ATOM 4568 N N . GLU A 1 552 ? 6.354 17.700 11.685 1.00 89.31 552 GLU A N 1
ATOM 4569 C CA . GLU A 1 552 ? 7.584 18.366 11.224 1.00 89.31 552 GLU A CA 1
ATOM 4570 C C . GLU A 1 552 ? 8.384 17.474 10.261 1.00 89.31 552 GLU A C 1
ATOM 4572 O O . GLU A 1 552 ? 8.643 17.859 9.119 1.00 89.31 552 GLU A O 1
ATOM 4577 N N . ARG A 1 553 ? 8.692 16.232 10.664 1.00 87.06 553 ARG A N 1
ATOM 4578 C CA . ARG A 1 553 ? 9.408 15.267 9.808 1.00 87.06 553 ARG A CA 1
ATOM 4579 C C . ARG A 1 553 ? 8.637 14.901 8.541 1.00 87.06 553 ARG A C 1
ATOM 4581 O O . ARG A 1 553 ? 9.249 14.660 7.501 1.00 87.06 553 ARG A O 1
ATOM 4588 N N . CYS A 1 554 ? 7.306 14.869 8.587 1.00 78.88 554 CYS A N 1
ATOM 4589 C CA . CYS A 1 554 ? 6.487 14.669 7.391 1.00 78.88 554 CYS A CA 1
ATOM 4590 C C . CYS A 1 554 ? 6.580 15.861 6.426 1.00 78.88 554 CYS A C 1
ATOM 4592 O O . CYS A 1 554 ? 6.610 15.656 5.210 1.00 78.88 554 CYS A O 1
ATOM 4594 N N . VAL A 1 555 ? 6.656 17.094 6.935 1.00 89.06 555 VAL A N 1
ATOM 4595 C CA . VAL A 1 555 ? 6.879 18.302 6.122 1.00 89.06 555 VAL A CA 1
ATOM 4596 C C . VAL A 1 555 ? 8.288 18.302 5.518 1.00 89.06 555 VAL A C 1
ATOM 4598 O O . VAL A 1 555 ? 8.431 18.550 4.319 1.00 89.06 555 VAL A O 1
ATOM 4601 N N . GLU A 1 556 ? 9.315 17.951 6.295 1.00 86.50 556 GLU A N 1
ATOM 4602 C CA . GLU A 1 556 ? 10.693 17.797 5.805 1.00 86.50 556 GLU A CA 1
ATOM 4603 C C . GLU A 1 556 ? 10.800 16.738 4.702 1.00 86.50 556 GLU A C 1
ATOM 4605 O O . GLU A 1 556 ? 11.392 16.998 3.653 1.00 86.50 556 GLU A O 1
ATOM 4610 N N . LEU A 1 557 ? 10.173 15.571 4.890 1.00 88.69 557 LEU A N 1
ATOM 4611 C CA . LEU A 1 557 ? 10.170 14.497 3.898 1.00 88.69 557 LEU A CA 1
ATOM 4612 C C . LEU A 1 557 ? 9.467 14.932 2.608 1.00 88.69 557 LEU A C 1
ATOM 4614 O O . LEU A 1 557 ? 10.021 14.728 1.531 1.00 88.69 557 LEU A O 1
ATOM 4618 N N . ARG A 1 558 ? 8.311 15.610 2.692 1.00 87.56 558 ARG A N 1
ATOM 4619 C CA . ARG A 1 558 ? 7.635 16.188 1.512 1.00 87.56 558 ARG A CA 1
ATOM 4620 C C . ARG A 1 558 ? 8.528 17.195 0.783 1.00 87.56 558 ARG A C 1
ATOM 4622 O O . ARG A 1 558 ? 8.619 17.149 -0.442 1.00 87.56 558 ARG A O 1
ATOM 4629 N N . LYS A 1 559 ? 9.220 18.074 1.517 1.00 88.62 559 LYS A N 1
ATOM 4630 C CA . LYS A 1 559 ? 10.172 19.044 0.950 1.00 88.62 559 LYS A CA 1
ATOM 4631 C C . LYS A 1 559 ? 11.337 18.345 0.238 1.00 88.62 559 LYS A C 1
ATOM 4633 O O . LYS A 1 559 ? 11.693 18.746 -0.868 1.00 88.62 559 LYS A O 1
ATOM 4638 N N . ALA A 1 560 ? 11.885 17.283 0.829 1.00 82.31 560 ALA A N 1
ATOM 4639 C CA . ALA A 1 560 ? 12.932 16.469 0.216 1.00 82.31 560 ALA A CA 1
ATOM 4640 C C . ALA A 1 560 ? 12.436 15.733 -1.043 1.00 82.31 560 ALA A C 1
ATOM 4642 O O . ALA A 1 560 ? 13.142 15.720 -2.049 1.00 82.31 560 ALA A O 1
ATOM 4643 N N . THR A 1 561 ? 11.213 15.187 -1.038 1.00 87.75 561 THR A N 1
ATOM 4644 C CA . THR A 1 561 ? 10.598 14.570 -2.228 1.00 87.75 561 THR A CA 1
ATOM 4645 C C . THR A 1 561 ? 10.453 15.578 -3.369 1.00 87.75 561 THR A C 1
ATOM 4647 O O . THR A 1 561 ? 10.926 15.311 -4.468 1.00 87.75 561 THR A O 1
ATOM 4650 N N . ILE A 1 562 ? 9.917 16.774 -3.097 1.00 90.75 562 ILE A N 1
ATOM 4651 C CA . ILE A 1 562 ? 9.795 17.853 -4.095 1.00 90.75 562 ILE A CA 1
ATOM 4652 C C . ILE A 1 562 ? 11.173 18.263 -4.646 1.00 90.75 562 ILE A C 1
ATOM 4654 O O . ILE A 1 562 ? 11.312 18.535 -5.838 1.00 90.75 562 ILE A O 1
ATOM 4658 N N . GLN A 1 563 ? 12.212 18.287 -3.804 1.00 91.88 563 GLN A N 1
ATOM 4659 C CA . GLN A 1 563 ? 13.579 18.573 -4.245 1.00 91.88 563 GLN A CA 1
ATOM 4660 C C . GLN A 1 563 ? 14.150 17.461 -5.141 1.00 91.88 563 GLN A C 1
ATOM 4662 O O . GLN A 1 563 ? 14.824 17.772 -6.122 1.00 91.88 563 GLN A O 1
ATOM 4667 N N . ILE A 1 564 ? 13.874 16.189 -4.838 1.00 86.94 564 ILE A N 1
ATOM 4668 C CA . ILE A 1 564 ? 14.256 15.044 -5.679 1.00 86.94 564 ILE A CA 1
ATOM 4669 C C . ILE A 1 564 ? 13.542 15.115 -7.033 1.00 86.94 564 ILE A C 1
ATOM 4671 O O . ILE A 1 564 ? 14.201 15.003 -8.064 1.00 86.94 564 ILE A O 1
ATOM 4675 N N . ASP A 1 565 ? 12.235 15.376 -7.054 1.00 91.00 565 ASP A N 1
ATOM 4676 C CA . ASP A 1 565 ? 11.463 15.487 -8.297 1.00 91.00 565 ASP A CA 1
ATOM 4677 C C . ASP A 1 565 ? 11.955 16.655 -9.173 1.00 91.00 565 ASP A C 1
ATOM 4679 O O . ASP A 1 565 ? 12.145 16.485 -10.378 1.00 91.00 565 ASP A O 1
ATOM 4683 N N . LEU A 1 566 ? 12.281 17.807 -8.573 1.00 91.75 566 LEU A N 1
ATOM 4684 C CA . LEU A 1 566 ? 12.889 18.944 -9.279 1.00 91.75 566 LEU A CA 1
ATOM 4685 C C . LEU A 1 566 ? 14.282 18.612 -9.847 1.00 91.75 566 LEU A C 1
ATOM 4687 O O . LEU A 1 566 ? 14.634 19.064 -10.938 1.00 91.75 566 LEU A O 1
ATOM 4691 N N . LEU A 1 567 ? 15.097 17.842 -9.118 1.00 92.00 567 LEU A N 1
ATOM 4692 C CA . LEU A 1 567 ? 16.407 17.391 -9.599 1.00 92.00 567 LEU A CA 1
ATOM 4693 C C . LEU A 1 567 ? 16.272 16.365 -10.731 1.00 92.00 567 LEU A C 1
ATOM 4695 O O . LEU A 1 567 ? 17.025 16.449 -11.699 1.00 92.00 567 LEU A O 1
ATOM 4699 N N . ASN A 1 568 ? 15.288 15.466 -10.661 1.00 91.25 568 ASN A N 1
ATOM 4700 C CA . ASN A 1 568 ? 14.973 14.519 -11.732 1.00 91.25 568 ASN A CA 1
ATOM 4701 C C . ASN A 1 568 ? 14.505 15.243 -13.004 1.00 91.25 568 ASN A C 1
ATOM 4703 O O . ASN A 1 568 ? 14.985 14.926 -14.088 1.00 91.25 568 ASN A O 1
ATOM 4707 N N . GLN A 1 569 ? 13.647 16.263 -12.882 1.00 91.12 569 GLN A N 1
ATOM 4708 C CA . GLN A 1 569 ? 13.242 17.110 -14.013 1.00 91.12 569 GLN A CA 1
ATOM 4709 C C . GLN A 1 569 ? 14.439 17.837 -14.644 1.00 91.12 569 GLN A C 1
ATOM 4711 O O . GLN A 1 569 ? 14.596 17.818 -15.862 1.00 91.12 569 GLN A O 1
ATOM 4716 N N . LYS A 1 570 ? 15.332 18.427 -13.833 1.00 93.00 570 LYS A N 1
ATOM 4717 C CA . LYS A 1 570 ? 16.577 19.039 -14.337 1.00 93.00 570 LYS A CA 1
ATOM 4718 C C . LYS A 1 570 ? 17.478 18.028 -15.050 1.00 93.00 570 LYS A C 1
ATOM 4720 O O . LYS A 1 570 ? 18.043 18.348 -16.091 1.00 93.00 570 LYS A O 1
ATOM 4725 N N . LEU A 1 571 ? 17.612 16.823 -14.499 1.00 93.25 571 LEU A N 1
ATOM 4726 C CA . LEU A 1 571 ? 18.403 15.746 -15.090 1.00 93.25 571 LEU A CA 1
ATOM 4727 C C . LEU A 1 571 ? 17.812 15.305 -16.436 1.00 93.25 571 LEU A C 1
ATOM 4729 O O . LEU A 1 571 ? 18.565 15.167 -17.395 1.00 93.25 571 LEU A O 1
ATOM 4733 N N . GLN A 1 572 ? 16.486 15.170 -16.534 1.00 94.12 572 GLN A N 1
ATOM 4734 C CA . GLN A 1 572 ? 15.798 14.867 -17.790 1.00 94.12 572 GLN A CA 1
ATOM 4735 C C . GLN A 1 572 ? 16.011 15.974 -18.835 1.00 94.12 572 GLN A C 1
ATOM 4737 O O . GLN A 1 572 ? 16.398 15.669 -19.959 1.00 94.12 572 GLN A O 1
ATOM 4742 N N . ILE A 1 573 ? 15.841 17.251 -18.468 1.00 93.00 573 ILE A N 1
ATOM 4743 C CA . ILE A 1 573 ? 16.096 18.381 -19.380 1.00 93.00 573 ILE A CA 1
ATOM 4744 C C . ILE A 1 573 ? 17.539 18.332 -19.895 1.00 93.00 573 ILE A C 1
ATOM 4746 O O . ILE A 1 573 ? 17.758 18.414 -21.098 1.00 93.00 573 ILE A O 1
ATOM 4750 N N . HIS A 1 574 ? 18.529 18.117 -19.025 1.00 91.06 574 HIS A N 1
ATOM 4751 C CA . HIS A 1 574 ? 19.923 18.013 -19.461 1.00 91.06 574 HIS A CA 1
ATOM 4752 C C . HIS A 1 574 ? 20.216 16.759 -20.303 1.00 91.06 574 HIS A C 1
ATOM 4754 O O . HIS A 1 574 ? 21.077 16.822 -21.178 1.00 91.06 574 HIS A O 1
ATOM 4760 N N . GLN A 1 575 ? 19.503 15.644 -20.107 1.00 94.31 575 GLN A N 1
ATOM 4761 C CA . GLN A 1 575 ? 19.571 14.483 -21.006 1.00 94.31 575 GLN A CA 1
ATOM 4762 C C . GLN A 1 575 ? 18.993 14.808 -22.391 1.00 94.31 575 GLN A C 1
ATOM 4764 O O . GLN A 1 575 ? 19.619 14.494 -23.401 1.00 94.31 575 GLN A O 1
ATOM 4769 N N . GLU A 1 576 ? 17.843 15.481 -22.457 1.00 93.19 576 GLU A N 1
ATOM 4770 C CA . GLU A 1 576 ? 17.225 15.923 -23.713 1.00 93.19 576 GLU A CA 1
ATOM 4771 C C . GLU A 1 576 ? 18.096 16.966 -24.439 1.00 93.19 576 GLU A C 1
ATOM 4773 O O . GLU A 1 576 ? 18.281 16.891 -25.655 1.00 93.19 576 GLU A O 1
ATOM 4778 N N . GLU A 1 577 ? 18.707 17.902 -23.706 1.00 92.44 577 GLU A N 1
ATOM 4779 C CA . GLU A 1 577 ? 19.676 18.857 -24.250 1.00 92.44 577 GLU A CA 1
ATOM 4780 C C . GLU A 1 577 ? 20.960 18.183 -24.734 1.00 92.44 577 GLU A C 1
ATOM 4782 O O . GLU A 1 577 ? 21.458 18.553 -25.799 1.00 92.44 577 GLU A O 1
ATOM 4787 N N . PHE A 1 578 ? 21.480 17.198 -23.996 1.00 95.06 578 PHE A N 1
ATOM 4788 C CA . PHE A 1 578 ? 22.646 16.417 -24.405 1.00 95.06 578 PHE A CA 1
ATOM 4789 C C . PHE A 1 578 ? 22.355 15.647 -25.694 1.00 95.06 578 PHE A C 1
ATOM 4791 O O . PHE A 1 578 ? 23.095 15.801 -26.661 1.00 95.06 578 PHE A O 1
ATOM 4798 N N . LEU A 1 579 ? 21.234 14.919 -25.762 1.00 93.31 579 LEU A N 1
ATOM 4799 C CA . LEU A 1 579 ? 20.793 14.218 -26.971 1.00 93.31 579 LEU A CA 1
ATOM 4800 C C . LEU A 1 579 ? 20.569 15.187 -28.141 1.00 93.31 579 LEU A C 1
ATOM 4802 O O . LEU A 1 579 ? 20.900 14.874 -29.283 1.00 93.31 579 LEU A O 1
ATOM 4806 N N . ARG A 1 580 ? 20.036 16.391 -27.895 1.00 95.00 580 ARG A N 1
ATOM 4807 C CA . ARG A 1 580 ? 19.912 17.434 -28.927 1.00 95.00 580 ARG A CA 1
ATOM 4808 C C . ARG A 1 580 ? 21.286 17.894 -29.421 1.00 95.00 580 ARG A C 1
ATOM 4810 O O . ARG A 1 580 ? 21.479 17.997 -30.631 1.00 95.00 580 ARG A O 1
ATOM 4817 N N . LEU A 1 581 ? 22.229 18.162 -28.516 1.00 92.94 581 LEU A N 1
ATOM 4818 C CA . LEU A 1 581 ? 23.590 18.584 -28.858 1.00 92.94 581 LEU A CA 1
ATOM 4819 C C . LEU A 1 581 ? 24.344 17.487 -29.616 1.00 92.94 581 LEU A C 1
ATOM 4821 O O . LEU A 1 581 ? 24.916 17.771 -30.666 1.00 92.94 581 LEU A O 1
ATOM 4825 N N . GLU A 1 582 ? 24.266 16.242 -29.154 1.00 94.12 582 GLU A N 1
ATOM 4826 C CA . GLU A 1 582 ? 24.801 15.051 -29.815 1.00 94.12 582 GLU A CA 1
ATOM 4827 C C . GLU A 1 582 ? 24.230 14.901 -31.230 1.00 94.12 582 GLU A C 1
ATOM 4829 O O . GLU A 1 582 ? 24.993 14.830 -32.190 1.00 94.12 582 GLU A O 1
ATOM 4834 N N . ASN A 1 583 ? 22.907 14.995 -31.400 1.00 92.88 583 ASN A N 1
ATOM 4835 C CA . ASN A 1 583 ? 22.273 14.972 -32.720 1.00 92.88 583 ASN A CA 1
ATOM 4836 C C . ASN A 1 583 ? 22.741 16.127 -33.626 1.00 92.88 583 ASN A C 1
ATOM 4838 O O . ASN A 1 583 ? 23.014 15.901 -34.805 1.00 92.88 583 ASN A O 1
ATOM 4842 N N . THR A 1 584 ? 22.892 17.354 -33.107 1.00 93.81 584 THR A N 1
ATOM 4843 C CA . THR A 1 584 ? 23.433 18.474 -33.906 1.00 93.81 584 THR A CA 1
ATOM 4844 C C . THR A 1 584 ? 24.915 18.307 -34.247 1.00 93.81 584 THR A C 1
ATOM 4846 O O . THR A 1 584 ? 25.330 18.682 -35.344 1.00 93.81 584 THR A O 1
ATOM 4849 N N . SER A 1 585 ? 25.703 17.707 -33.350 1.00 92.81 585 SER A N 1
ATOM 4850 C CA . SER A 1 585 ? 27.113 17.380 -33.572 1.00 92.81 585 SER A CA 1
ATOM 4851 C C . SER A 1 585 ? 27.247 16.305 -34.649 1.00 92.81 585 SER A C 1
ATOM 4853 O O . SER A 1 585 ? 27.939 16.518 -35.640 1.00 92.81 585 SER A O 1
ATOM 4855 N N . ASN A 1 586 ? 26.492 15.211 -34.534 1.00 92.56 586 ASN A N 1
ATOM 4856 C CA . ASN A 1 586 ? 26.453 14.123 -35.509 1.00 92.56 586 ASN A CA 1
ATOM 4857 C C . ASN A 1 586 ? 25.986 14.623 -36.884 1.00 92.56 586 ASN A C 1
ATOM 4859 O O . ASN A 1 586 ? 26.637 14.347 -37.889 1.00 92.56 586 ASN A O 1
ATOM 4863 N N . ALA A 1 587 ? 24.940 15.454 -36.945 1.00 92.50 587 ALA A N 1
ATOM 4864 C CA . ALA A 1 587 ? 24.516 16.096 -38.191 1.00 92.50 587 ALA A CA 1
ATOM 4865 C C . ALA A 1 587 ? 25.612 17.000 -38.793 1.00 92.50 587 ALA A C 1
ATOM 4867 O O . ALA A 1 587 ? 25.775 17.051 -40.015 1.00 92.50 587 ALA A O 1
ATOM 4868 N N . LYS A 1 588 ? 26.398 17.695 -37.957 1.00 93.44 588 LYS A N 1
ATOM 4869 C CA . LYS A 1 588 ? 27.519 18.522 -38.420 1.00 93.44 588 LYS A CA 1
ATOM 4870 C C . LYS A 1 588 ? 28.713 17.687 -38.889 1.00 93.44 588 LYS A C 1
ATOM 4872 O O . LYS A 1 588 ? 29.340 18.079 -39.872 1.00 93.44 588 LYS A O 1
ATOM 4877 N N . ILE A 1 589 ? 29.001 16.563 -38.234 1.00 91.31 589 ILE A N 1
ATOM 4878 C CA . ILE A 1 589 ? 30.017 15.586 -38.645 1.00 91.31 589 ILE A CA 1
ATOM 4879 C C . ILE A 1 589 ? 29.643 15.020 -40.016 1.00 91.31 589 ILE A C 1
ATOM 4881 O O . ILE A 1 589 ? 30.407 15.211 -40.955 1.00 91.31 589 ILE A O 1
ATOM 4885 N N . VAL A 1 590 ? 28.428 14.482 -40.177 1.00 91.69 590 VAL A N 1
ATOM 4886 C CA . VAL A 1 590 ? 27.928 13.961 -41.464 1.00 91.69 590 VAL A CA 1
ATOM 4887 C C . VAL A 1 590 ? 27.983 15.029 -42.563 1.00 91.69 590 VAL A C 1
ATOM 4889 O O . VAL A 1 590 ? 28.437 14.755 -43.672 1.00 91.69 590 VAL A O 1
ATOM 4892 N N . PHE A 1 591 ? 27.602 16.278 -42.269 1.00 91.62 591 PHE A N 1
ATOM 4893 C CA . PHE A 1 591 ? 27.744 17.379 -43.228 1.00 91.62 591 PHE A CA 1
ATOM 4894 C C . PHE A 1 591 ? 29.211 17.614 -43.634 1.00 91.62 591 PHE A C 1
ATOM 4896 O O . PHE A 1 591 ? 29.517 17.743 -44.821 1.00 91.62 591 PHE A O 1
ATOM 4903 N N . LEU A 1 592 ? 30.140 17.655 -42.674 1.00 90.50 592 LEU A N 1
ATOM 4904 C CA . LEU A 1 592 ? 31.566 17.833 -42.960 1.00 90.50 592 LEU A CA 1
ATOM 4905 C C . LEU A 1 592 ? 32.142 16.647 -43.745 1.00 90.50 592 LEU A C 1
ATOM 4907 O O . LEU A 1 592 ? 32.896 16.869 -44.689 1.00 90.50 592 LEU A O 1
ATOM 4911 N N . GLU A 1 593 ? 31.737 15.418 -43.434 1.00 89.69 593 GLU A N 1
ATOM 4912 C CA . GLU A 1 593 ? 32.082 14.215 -44.196 1.00 89.69 593 GLU A CA 1
ATOM 4913 C C . GLU A 1 593 ? 31.558 14.289 -45.634 1.00 89.69 593 GLU A C 1
ATOM 4915 O O . GLU A 1 593 ? 32.301 13.973 -46.563 1.00 89.69 593 GLU A O 1
ATOM 4920 N N . THR A 1 594 ? 30.328 14.769 -45.864 1.00 89.38 594 THR A N 1
ATOM 4921 C CA . THR A 1 594 ? 29.829 14.983 -47.235 1.00 89.38 594 THR A CA 1
ATOM 4922 C C . THR A 1 594 ? 30.643 16.030 -47.993 1.00 89.38 594 THR A C 1
ATOM 4924 O O . THR A 1 594 ? 31.040 15.767 -49.125 1.00 89.38 594 THR A O 1
ATOM 4927 N N . VAL A 1 595 ? 30.998 17.156 -47.362 1.00 90.00 595 VAL A N 1
ATOM 4928 C CA . VAL A 1 595 ? 31.817 18.212 -47.988 1.00 90.00 595 VAL A CA 1
ATOM 4929 C C . VAL A 1 595 ? 33.242 17.725 -48.277 1.00 90.00 595 VAL A C 1
ATOM 4931 O O . VAL A 1 595 ? 33.794 18.019 -49.337 1.00 90.00 595 VAL A O 1
ATOM 4934 N N . VAL A 1 596 ? 33.844 16.942 -47.376 1.00 88.50 596 VAL A N 1
ATOM 4935 C CA . VAL A 1 596 ? 35.154 16.313 -47.606 1.00 88.50 596 VAL A CA 1
ATOM 4936 C C . VAL A 1 596 ? 35.067 15.289 -48.738 1.00 88.50 596 VAL A C 1
ATOM 4938 O O . VAL A 1 596 ? 35.935 15.293 -49.605 1.00 88.50 596 VAL A O 1
ATOM 4941 N N . ASN A 1 597 ? 34.009 14.479 -48.801 1.00 85.75 597 ASN A N 1
ATOM 4942 C CA . ASN A 1 597 ? 33.779 13.526 -49.890 1.00 85.75 597 ASN A CA 1
ATOM 4943 C C . ASN A 1 597 ? 33.509 14.206 -51.245 1.00 85.75 597 ASN A C 1
ATOM 4945 O O . ASN A 1 597 ? 33.888 13.676 -52.287 1.00 85.75 597 ASN A O 1
ATOM 4949 N N . GLU A 1 598 ? 32.877 15.378 -51.270 1.00 85.62 598 GLU A N 1
ATOM 4950 C CA . GLU A 1 598 ? 32.738 16.189 -52.486 1.00 85.62 598 GLU A CA 1
ATOM 4951 C C . GLU A 1 598 ? 34.073 16.812 -52.911 1.00 85.62 598 GLU A C 1
ATOM 4953 O O . GLU A 1 598 ? 34.404 16.803 -54.100 1.00 85.62 598 GLU A O 1
ATOM 4958 N N . LYS A 1 599 ? 34.877 17.292 -51.953 1.00 85.31 599 LYS A N 1
ATOM 4959 C CA . LYS A 1 599 ? 36.207 17.853 -52.220 1.00 85.31 599 LYS A CA 1
ATOM 4960 C C . LYS A 1 599 ? 37.203 16.796 -52.698 1.00 85.31 599 LYS A C 1
ATOM 4962 O O . LYS A 1 599 ? 37.929 17.045 -53.651 1.00 85.31 599 LYS A O 1
ATOM 4967 N N . THR A 1 600 ? 37.211 15.599 -52.114 1.00 82.88 600 THR A N 1
ATOM 4968 C CA . THR A 1 600 ? 38.067 14.502 -52.595 1.00 82.88 600 THR A CA 1
ATOM 4969 C C . THR A 1 600 ? 37.627 14.008 -53.972 1.00 82.88 600 THR A C 1
ATOM 4971 O O . THR A 1 600 ? 38.484 13.726 -54.805 1.00 82.88 600 THR A O 1
ATOM 4974 N N . LYS A 1 601 ? 36.321 13.989 -54.281 1.00 83.94 601 LYS A N 1
ATOM 4975 C CA . LYS A 1 601 ? 35.827 13.738 -55.649 1.00 83.94 601 LYS A CA 1
ATOM 4976 C C . LYS A 1 601 ? 36.252 14.828 -56.634 1.00 83.94 601 LYS A C 1
ATOM 4978 O O . LYS A 1 601 ? 36.617 14.503 -57.762 1.00 83.94 601 LYS A O 1
ATOM 4983 N N . SER A 1 602 ? 36.219 16.109 -56.256 1.00 78.88 602 SER A N 1
ATOM 4984 C CA . SER A 1 602 ? 36.657 17.192 -57.148 1.00 78.88 602 SER A CA 1
ATOM 4985 C C . SER A 1 602 ? 38.178 17.207 -57.345 1.00 78.88 602 SER A C 1
ATOM 4987 O O . SER A 1 602 ? 38.628 17.387 -58.474 1.00 78.88 602 SER A O 1
ATOM 4989 N N . GLU A 1 603 ? 38.963 16.891 -56.312 1.00 82.56 603 GLU A N 1
ATOM 4990 C CA . GLU A 1 603 ? 40.412 16.665 -56.409 1.00 82.56 603 GLU A CA 1
ATOM 4991 C C . GLU A 1 603 ? 40.745 15.433 -57.271 1.00 82.56 603 GLU A C 1
ATOM 4993 O O . GLU A 1 603 ? 41.608 15.519 -58.142 1.00 82.56 603 GLU A O 1
ATOM 4998 N N . GLN A 1 604 ? 40.020 14.315 -57.131 1.00 78.44 604 GLN A N 1
ATOM 4999 C CA . GLN A 1 604 ? 40.157 13.151 -58.021 1.00 78.44 604 GLN A CA 1
ATOM 5000 C C . GLN A 1 604 ? 39.805 13.494 -59.476 1.00 78.44 604 GLN A C 1
ATOM 5002 O O . GLN A 1 604 ? 40.534 13.108 -60.389 1.00 78.44 604 GLN A O 1
ATOM 5007 N N . ASN A 1 605 ? 38.734 14.258 -59.710 1.00 76.75 605 ASN A N 1
ATOM 5008 C CA . ASN A 1 605 ? 38.369 14.732 -61.047 1.00 76.75 605 ASN A CA 1
ATOM 5009 C C . ASN A 1 605 ? 39.439 15.665 -61.637 1.00 76.75 605 ASN A C 1
ATOM 5011 O O . ASN A 1 605 ? 39.742 15.561 -62.824 1.00 76.75 605 ASN A O 1
ATOM 5015 N N . PHE A 1 606 ? 40.045 16.535 -60.826 1.00 80.50 606 PHE A N 1
ATOM 5016 C CA . PHE A 1 606 ? 41.141 17.408 -61.247 1.00 80.50 606 PHE A CA 1
ATOM 5017 C C . PHE A 1 606 ? 42.415 16.611 -61.574 1.00 80.50 606 PHE A C 1
ATOM 5019 O O . PHE A 1 606 ? 43.031 16.835 -62.612 1.00 80.50 606 PHE A O 1
ATOM 5026 N N . LEU A 1 607 ? 42.761 15.603 -60.766 1.00 77.38 607 LEU A N 1
ATOM 5027 C CA . LEU A 1 607 ? 43.868 14.679 -61.049 1.00 77.38 607 LEU A CA 1
ATOM 5028 C C . LEU A 1 607 ? 43.625 13.837 -62.313 1.00 77.38 607 LEU A C 1
ATOM 5030 O O . LEU A 1 607 ? 44.563 13.571 -63.062 1.00 77.38 607 LEU A O 1
ATOM 5034 N N . LEU A 1 608 ? 42.377 13.449 -62.597 1.00 76.75 608 LEU A N 1
ATOM 5035 C CA . LEU A 1 608 ? 42.006 12.793 -63.856 1.00 76.75 608 LEU A CA 1
ATOM 5036 C C . LEU A 1 608 ? 42.081 13.746 -65.060 1.00 76.75 608 LEU A C 1
ATOM 5038 O O . LEU A 1 608 ? 42.408 13.302 -66.159 1.00 76.75 608 LEU A O 1
ATOM 5042 N N . GLN A 1 609 ? 41.802 15.041 -64.880 1.00 74.94 609 GLN A N 1
ATOM 5043 C CA . GLN A 1 609 ? 42.007 16.052 -65.924 1.00 74.94 609 GLN A CA 1
ATOM 5044 C C . GLN A 1 609 ? 43.498 16.297 -66.186 1.00 74.94 609 GLN A C 1
ATOM 5046 O O . GLN A 1 609 ? 43.895 16.310 -67.347 1.00 74.94 609 GLN A O 1
ATOM 5051 N N . LEU A 1 610 ? 44.325 16.404 -65.140 1.00 71.12 610 LEU A N 1
ATOM 5052 C CA . LEU A 1 610 ? 45.784 16.490 -65.269 1.00 71.12 610 LEU A CA 1
ATOM 5053 C C . LEU A 1 610 ? 46.357 15.269 -65.994 1.00 71.12 610 LEU A C 1
ATOM 5055 O O . LEU A 1 610 ? 47.060 15.437 -66.982 1.00 71.12 610 LEU A O 1
ATOM 5059 N N . ARG A 1 611 ? 45.959 14.048 -65.609 1.00 71.50 611 ARG A N 1
ATOM 5060 C CA . ARG A 1 611 ? 46.403 12.829 -66.304 1.00 71.50 611 ARG A CA 1
ATOM 5061 C C . ARG A 1 611 ? 46.028 12.832 -67.789 1.00 71.50 611 ARG A C 1
ATOM 5063 O O . ARG A 1 611 ? 46.849 12.453 -68.610 1.00 71.50 611 ARG A O 1
ATOM 5070 N N . LYS A 1 612 ? 44.831 13.308 -68.151 1.00 68.25 612 LYS A N 1
ATOM 5071 C CA . LYS A 1 612 ? 44.440 13.476 -69.564 1.00 68.25 612 LYS A CA 1
ATOM 5072 C C . LYS A 1 612 ? 45.273 14.531 -70.291 1.00 68.25 612 LYS A C 1
ATOM 5074 O O . LYS A 1 612 ? 45.481 14.407 -71.492 1.00 68.25 612 LYS A O 1
ATOM 5079 N N . ILE A 1 613 ? 45.725 15.578 -69.601 1.00 67.69 613 ILE A N 1
ATOM 5080 C CA . ILE A 1 613 ? 46.639 16.574 -70.173 1.00 67.69 613 ILE A CA 1
ATOM 5081 C C . ILE A 1 613 ? 48.015 15.939 -70.404 1.00 67.69 613 ILE A C 1
ATOM 5083 O O . ILE A 1 613 ? 48.532 16.087 -71.504 1.00 67.69 613 ILE A O 1
ATOM 5087 N N . ASP A 1 614 ? 48.548 15.164 -69.457 1.00 60.38 614 ASP A N 1
ATOM 5088 C CA . ASP A 1 614 ? 49.825 14.446 -69.609 1.00 60.38 614 ASP A CA 1
ATOM 5089 C C . ASP A 1 614 ? 49.763 13.365 -70.710 1.00 60.38 614 ASP A C 1
ATOM 5091 O O . ASP A 1 614 ? 50.668 13.258 -71.537 1.00 60.38 614 ASP A O 1
ATOM 5095 N N . GLU A 1 615 ? 48.660 12.611 -70.796 1.00 60.09 615 GLU A N 1
ATOM 5096 C CA . GLU A 1 615 ? 48.383 11.655 -71.882 1.00 60.09 615 GLU A CA 1
ATOM 5097 C C . GLU A 1 615 ? 48.339 12.365 -73.253 1.00 60.09 615 GLU A C 1
ATOM 5099 O O . GLU A 1 615 ? 48.937 11.892 -74.221 1.00 60.09 615 GLU A O 1
ATOM 5104 N N . ASN A 1 616 ? 47.719 13.549 -73.336 1.00 55.16 616 ASN A N 1
ATOM 5105 C CA . ASN A 1 616 ? 47.742 14.382 -74.544 1.00 55.16 616 ASN A CA 1
ATOM 5106 C C . ASN A 1 616 ? 49.131 14.993 -74.825 1.00 55.16 616 ASN A C 1
ATOM 5108 O O . ASN A 1 616 ? 49.490 15.174 -75.989 1.00 55.16 616 ASN A O 1
ATOM 5112 N N . HIS A 1 617 ? 49.931 15.287 -73.795 1.00 51.44 617 HIS A N 1
ATOM 5113 C CA . HIS A 1 617 ? 51.280 15.838 -73.950 1.00 51.44 617 HIS A CA 1
ATOM 5114 C C . HIS A 1 617 ? 52.255 14.788 -74.501 1.00 51.44 617 HIS A C 1
ATOM 5116 O O . HIS A 1 617 ? 53.028 15.083 -75.414 1.00 51.44 617 HIS A O 1
ATOM 5122 N N . HIS A 1 618 ? 52.143 13.532 -74.054 1.00 50.47 618 HIS A N 1
ATOM 5123 C CA . HIS A 1 618 ? 52.885 12.404 -74.627 1.00 50.47 618 HIS A CA 1
ATOM 5124 C C . HIS A 1 618 ? 52.473 12.067 -76.072 1.00 50.47 618 HIS A C 1
ATOM 5126 O O . HIS A 1 618 ? 53.297 11.561 -76.842 1.00 50.47 618 HIS A O 1
ATOM 5132 N N . HIS A 1 619 ? 51.246 12.408 -76.480 1.00 45.94 619 HIS A N 1
ATOM 5133 C CA . HIS A 1 619 ? 50.826 12.357 -77.885 1.00 45.94 619 HIS A CA 1
ATOM 5134 C C . HIS A 1 619 ? 51.371 13.511 -78.750 1.00 45.94 619 HIS A C 1
ATOM 5136 O O . HIS A 1 619 ? 51.374 13.376 -79.972 1.00 45.94 619 HIS A O 1
ATOM 5142 N N . LEU A 1 620 ? 51.882 14.596 -78.155 1.00 47.28 620 LEU A N 1
ATOM 5143 C CA . LEU A 1 620 ? 52.546 15.698 -78.869 1.00 47.28 620 LEU A CA 1
ATOM 5144 C C . LEU A 1 620 ? 54.080 15.567 -78.898 1.00 47.28 620 LEU A C 1
ATOM 5146 O O . LEU A 1 620 ? 54.699 15.979 -79.875 1.00 47.28 620 LEU A O 1
ATOM 5150 N N . GLU A 1 621 ? 54.707 14.942 -77.896 1.00 42.47 621 GLU A N 1
ATOM 5151 C CA . GLU A 1 621 ? 56.167 14.715 -77.883 1.00 42.47 621 GLU A CA 1
ATOM 5152 C C . GLU A 1 621 ? 56.632 13.482 -78.683 1.00 42.47 621 GLU A C 1
ATOM 5154 O O . GLU A 1 621 ? 57.825 13.318 -78.929 1.00 42.47 621 GLU A O 1
ATOM 5159 N N . SER A 1 622 ? 55.712 12.636 -79.158 1.00 43.09 622 SER A N 1
ATOM 5160 C CA . SER A 1 622 ? 56.041 11.438 -79.955 1.00 43.09 622 SER A CA 1
ATOM 5161 C C . SER A 1 622 ? 56.040 11.669 -81.477 1.00 43.09 622 SER A C 1
ATOM 5163 O O . SER A 1 622 ? 55.952 10.707 -82.240 1.00 43.09 622 SER A O 1
ATOM 5165 N N . GLY A 1 623 ? 56.120 12.921 -81.950 1.00 43.31 623 GLY A N 1
ATOM 5166 C CA . GLY A 1 623 ? 55.998 13.209 -83.383 1.00 43.31 623 GLY A CA 1
ATOM 5167 C C . GLY A 1 623 ? 56.442 14.593 -83.858 1.00 43.31 623 GLY A C 1
ATOM 5168 O O . GLY A 1 623 ? 55.605 15.335 -84.356 1.00 43.31 623 GLY A O 1
ATOM 5169 N N . SER A 1 624 ? 57.742 14.911 -83.785 1.00 33.50 624 SER A N 1
ATOM 5170 C CA . SER A 1 624 ? 58.420 15.796 -84.763 1.00 33.50 624 SER A CA 1
ATOM 5171 C C . SER A 1 624 ? 59.946 15.804 -84.577 1.00 33.50 624 SER A C 1
ATOM 5173 O O . SER A 1 624 ? 60.540 16.794 -84.150 1.00 33.50 624 SER A O 1
ATOM 5175 N N . LEU A 1 625 ? 60.601 14.702 -84.937 1.00 35.94 625 LEU A N 1
ATOM 5176 C CA . LEU A 1 625 ? 62.032 14.714 -85.237 1.00 35.94 625 LEU A CA 1
ATOM 5177 C C . LEU A 1 625 ? 62.180 15.092 -86.719 1.00 35.94 625 LEU A C 1
ATOM 5179 O O . LEU A 1 625 ? 61.950 14.226 -87.553 1.00 35.94 625 LEU A O 1
ATOM 5183 N N . GLU A 1 626 ? 62.521 16.350 -87.038 1.00 32.88 626 GLU A N 1
ATOM 5184 C CA . GLU A 1 626 ? 63.385 16.713 -88.183 1.00 32.88 626 GLU A CA 1
ATOM 5185 C C . GLU A 1 626 ? 63.664 18.229 -88.318 1.00 32.88 626 GLU A C 1
ATOM 5187 O O . GLU A 1 626 ? 62.830 19.071 -88.005 1.00 32.88 626 GLU A O 1
ATOM 5192 N N . ALA A 1 627 ? 64.847 18.523 -88.879 1.00 35.25 627 ALA A N 1
ATOM 5193 C CA . ALA A 1 627 ? 65.243 19.741 -89.607 1.00 35.25 627 ALA A CA 1
ATOM 5194 C C . ALA A 1 627 ? 65.634 21.064 -88.875 1.00 35.25 627 ALA A C 1
ATOM 5196 O O . ALA A 1 627 ? 64.856 22.004 -88.789 1.00 35.25 627 ALA A O 1
ATOM 5197 N N . VAL A 1 628 ? 66.950 21.179 -88.606 1.00 37.44 628 VAL A N 1
ATOM 5198 C CA . VAL A 1 628 ? 67.886 22.159 -89.240 1.00 37.44 628 VAL A CA 1
ATOM 5199 C C . VAL A 1 628 ? 67.926 23.659 -88.821 1.00 37.44 628 VAL A C 1
ATOM 5201 O O . VAL A 1 628 ? 66.924 24.360 -88.805 1.00 37.44 628 VAL A O 1
ATOM 5204 N N . ALA A 1 629 ? 69.183 24.134 -88.695 1.00 37.25 629 ALA A N 1
ATOM 5205 C CA . ALA A 1 629 ? 69.742 25.500 -88.833 1.00 37.25 629 ALA A CA 1
ATOM 5206 C C . ALA A 1 629 ? 69.896 26.446 -87.609 1.00 37.25 629 ALA A C 1
ATOM 5208 O O . ALA A 1 629 ? 68.949 27.027 -87.095 1.00 37.25 629 ALA A O 1
ATOM 5209 N N . ASP A 1 630 ? 71.177 26.659 -87.273 1.00 34.62 630 ASP A N 1
ATOM 5210 C CA . ASP A 1 630 ? 71.897 27.942 -87.142 1.00 34.62 630 ASP A CA 1
ATOM 5211 C C . ASP A 1 630 ? 71.438 29.041 -86.155 1.00 34.62 630 ASP A C 1
ATOM 5213 O O . ASP A 1 630 ? 70.489 29.780 -86.400 1.00 34.62 630 ASP A O 1
ATOM 5217 N N . SER A 1 631 ? 72.278 29.314 -85.143 1.00 40.25 631 SER A N 1
ATOM 5218 C CA . SER A 1 631 ? 73.165 30.503 -85.162 1.00 40.25 631 SER A CA 1
ATOM 5219 C C . SER A 1 631 ? 74.205 30.468 -84.025 1.00 40.25 631 SER A C 1
ATOM 5221 O O . SER A 1 631 ? 73.904 30.075 -82.899 1.00 40.25 631 SER A O 1
ATOM 5223 N N . GLU A 1 632 ? 75.434 30.901 -84.316 1.00 38.72 632 GLU A N 1
ATOM 5224 C CA . GLU A 1 632 ? 76.576 30.955 -83.384 1.00 38.72 632 GLU A CA 1
ATOM 5225 C C . GLU A 1 632 ? 76.674 32.299 -82.609 1.00 38.72 632 GLU A C 1
ATOM 5227 O O . GLU A 1 632 ? 75.816 33.171 -82.743 1.00 38.72 632 GLU A O 1
ATOM 5232 N N . ILE A 1 633 ? 77.810 32.488 -81.904 1.00 41.38 633 ILE A N 1
ATOM 5233 C CA . ILE A 1 633 ? 78.313 33.696 -81.200 1.00 41.38 633 ILE A CA 1
ATOM 5234 C C . ILE A 1 633 ? 77.765 33.857 -79.757 1.00 41.38 633 ILE A C 1
ATOM 5236 O O . ILE A 1 633 ? 76.567 33.835 -79.529 1.00 41.38 633 ILE A O 1
ATOM 5240 N N . GLY A 1 634 ? 78.571 34.075 -78.708 1.00 37.75 634 GLY A N 1
ATOM 5241 C CA . GLY A 1 634 ? 80.033 34.120 -78.634 1.00 37.75 634 GLY A CA 1
ATOM 5242 C C . GLY A 1 634 ? 80.577 34.919 -77.434 1.00 37.75 634 GLY A C 1
ATOM 5243 O O . GLY A 1 634 ? 80.499 36.139 -77.437 1.00 37.75 634 GLY A O 1
ATOM 5244 N N . ARG A 1 635 ? 81.240 34.195 -76.518 1.00 37.44 635 ARG A N 1
ATOM 5245 C CA . ARG A 1 635 ? 82.519 34.511 -75.832 1.00 37.44 635 ARG A CA 1
ATOM 5246 C C . ARG A 1 635 ? 82.665 35.677 -74.831 1.00 37.44 635 ARG A C 1
ATOM 5248 O O . ARG A 1 635 ? 82.022 36.715 -74.887 1.00 37.44 635 ARG A O 1
ATOM 5255 N N . ASP A 1 636 ? 83.622 35.458 -73.929 1.00 40.62 636 ASP A N 1
ATOM 5256 C CA . ASP A 1 636 ? 84.063 36.317 -72.827 1.00 40.62 636 ASP A CA 1
ATOM 5257 C C . ASP A 1 636 ? 84.685 37.650 -73.273 1.00 40.62 636 ASP A C 1
ATOM 5259 O O . ASP A 1 636 ? 85.348 37.700 -74.311 1.00 40.62 636 ASP A O 1
ATOM 5263 N N . SER A 1 637 ? 84.635 38.678 -72.409 1.00 32.19 637 SER A N 1
ATOM 5264 C CA . SER A 1 637 ? 85.833 39.372 -71.868 1.00 32.19 637 SER A CA 1
ATOM 5265 C C . SER A 1 637 ? 85.511 40.687 -71.142 1.00 32.19 637 SER A C 1
ATOM 5267 O O . SER A 1 637 ? 84.593 41.427 -71.482 1.00 32.19 637 SER A O 1
ATOM 5269 N N . SER A 1 638 ? 86.351 41.014 -70.162 1.00 36.62 638 SER A N 1
ATOM 5270 C CA . SER A 1 638 ? 86.422 42.295 -69.450 1.00 36.62 638 SER A CA 1
ATOM 5271 C C . SER A 1 638 ? 86.711 43.516 -70.341 1.00 36.62 638 SER A C 1
ATOM 5273 O O . SER A 1 638 ? 87.624 43.446 -71.161 1.00 36.62 638 SER A O 1
ATOM 5275 N N . SER A 1 639 ? 86.118 44.682 -70.038 1.00 33.44 639 SER A N 1
ATOM 5276 C CA . SER A 1 639 ? 86.857 45.964 -70.002 1.00 33.44 639 SER A CA 1
ATOM 5277 C C . SER A 1 639 ? 86.077 47.092 -69.304 1.00 33.44 639 SER A C 1
ATOM 5279 O O . SER A 1 639 ? 84.860 47.201 -69.422 1.00 33.44 639 SER A O 1
ATOM 5281 N N . ILE A 1 640 ? 86.802 47.949 -68.584 1.00 40.00 640 ILE A N 1
ATOM 5282 C CA . ILE A 1 640 ? 86.308 49.101 -67.811 1.00 40.00 640 ILE A CA 1
ATOM 5283 C C . ILE A 1 640 ? 86.274 50.359 -68.694 1.00 40.00 640 ILE A C 1
ATOM 5285 O O . ILE A 1 640 ? 87.266 50.630 -69.366 1.00 40.00 640 ILE A O 1
ATOM 5289 N N . ARG A 1 641 ? 85.244 51.217 -68.578 1.00 32.69 641 ARG A N 1
ATOM 5290 C CA . ARG A 1 641 ? 85.389 52.688 -68.723 1.00 32.69 641 ARG A CA 1
ATOM 5291 C C . ARG A 1 641 ? 84.320 53.48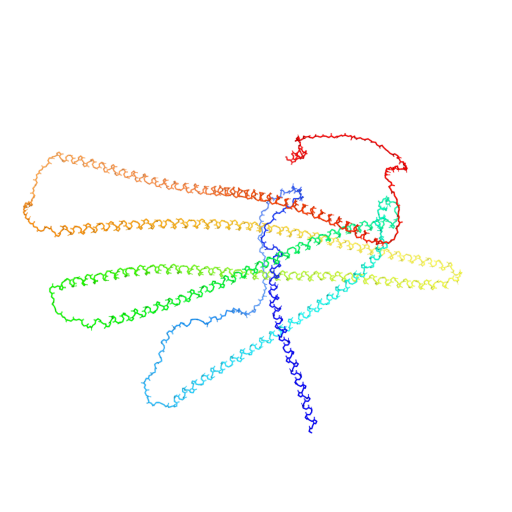0 -67.932 1.00 32.69 641 ARG A C 1
ATOM 5293 O O . ARG A 1 641 ? 83.322 52.891 -67.524 1.00 32.69 641 ARG A O 1
ATOM 5300 N N . PRO A 1 642 ? 84.573 54.768 -67.606 1.00 44.19 642 PRO A N 1
ATOM 5301 C CA . PRO A 1 642 ? 84.075 55.387 -66.372 1.00 44.19 642 PRO A CA 1
ATOM 5302 C C . PRO A 1 642 ? 82.820 56.255 -66.555 1.00 44.19 642 PRO A C 1
ATOM 5304 O O . PRO A 1 642 ? 82.574 56.789 -67.634 1.00 44.19 642 PRO A O 1
ATOM 5307 N N . CYS A 1 643 ? 82.060 56.459 -65.473 1.00 36.38 643 CYS A N 1
ATOM 5308 C CA . CYS A 1 643 ? 80.804 57.215 -65.480 1.00 36.38 643 CYS A CA 1
ATOM 5309 C C . CYS A 1 643 ? 80.767 58.272 -64.353 1.00 36.38 643 CYS A C 1
ATOM 5311 O O . CYS A 1 643 ? 80.456 57.938 -63.215 1.00 36.38 643 CYS A O 1
ATOM 5313 N N . SER A 1 644 ? 81.138 59.508 -64.719 1.00 49.69 644 SER A N 1
ATOM 5314 C CA . SER A 1 644 ? 80.818 60.831 -64.128 1.00 49.69 644 SER A CA 1
ATOM 5315 C C . SER A 1 644 ? 80.494 60.994 -62.623 1.00 49.69 644 SER A C 1
ATOM 5317 O O . SER A 1 644 ? 79.555 60.410 -62.084 1.00 49.69 644 SER A O 1
ATOM 5319 N N . ASP A 1 645 ? 81.161 61.978 -61.996 1.00 57.00 645 ASP A N 1
ATOM 5320 C CA . ASP A 1 645 ? 80.956 62.458 -60.609 1.00 57.00 645 ASP A CA 1
ATOM 5321 C C . ASP A 1 645 ? 79.486 62.698 -60.203 1.00 57.00 645 ASP A C 1
ATOM 5323 O O . ASP A 1 645 ? 79.103 62.469 -59.051 1.00 57.00 645 ASP A O 1
ATOM 5327 N N . ASP A 1 646 ? 78.630 63.136 -61.131 1.00 55.62 646 ASP A N 1
ATOM 5328 C CA . ASP A 1 646 ? 77.213 63.377 -60.836 1.00 55.62 646 ASP A CA 1
ATOM 5329 C C . ASP A 1 646 ? 76.463 62.098 -60.453 1.00 55.62 646 ASP A C 1
ATOM 5331 O O . ASP A 1 646 ? 75.542 62.154 -59.633 1.00 55.62 646 ASP A O 1
ATOM 5335 N N . ARG A 1 647 ? 76.872 60.931 -60.968 1.00 57.41 647 ARG A N 1
ATOM 5336 C CA . ARG A 1 647 ? 76.272 59.648 -60.582 1.00 57.41 647 ARG A CA 1
ATOM 5337 C C . ARG A 1 647 ? 76.627 59.291 -59.142 1.00 57.41 647 ARG A C 1
ATOM 5339 O O . ARG A 1 647 ? 75.775 58.793 -58.412 1.00 57.41 647 ARG A O 1
ATOM 5346 N N . GLU A 1 648 ? 77.841 59.609 -58.700 1.00 61.56 648 GLU A N 1
ATOM 5347 C CA . GLU A 1 648 ? 78.274 59.363 -57.324 1.00 61.56 648 GLU A CA 1
ATOM 5348 C C . GLU A 1 648 ? 77.646 60.355 -56.328 1.00 61.56 648 GLU A C 1
ATOM 5350 O O . GLU A 1 648 ? 77.329 59.980 -55.196 1.00 61.56 648 GLU A O 1
ATOM 5355 N N . ARG A 1 649 ? 77.369 61.600 -56.744 1.00 68.69 649 ARG A N 1
ATOM 5356 C CA . ARG A 1 649 ? 76.554 62.542 -55.953 1.00 68.69 649 ARG A CA 1
ATOM 5357 C C . ARG A 1 649 ? 75.107 62.073 -55.811 1.00 68.69 649 ARG A C 1
ATOM 5359 O O . ARG A 1 649 ? 74.603 62.060 -54.690 1.00 68.69 649 ARG A O 1
ATOM 5366 N N . HIS A 1 650 ? 74.466 61.632 -56.895 1.00 68.62 650 HIS A N 1
ATOM 5367 C CA . HIS A 1 650 ? 73.109 61.075 -56.834 1.00 68.62 650 HIS A CA 1
ATOM 5368 C C . HIS A 1 650 ? 73.052 59.805 -55.976 1.00 68.62 650 HIS A C 1
ATOM 5370 O O . HIS A 1 650 ? 72.170 59.692 -55.130 1.00 68.62 650 HIS A O 1
ATOM 5376 N N . LEU A 1 651 ? 74.028 58.897 -56.101 1.00 73.00 651 LEU A N 1
ATOM 5377 C CA . LEU A 1 651 ? 74.139 57.718 -55.233 1.00 73.00 651 LEU A CA 1
ATOM 5378 C C . LEU A 1 651 ? 74.346 58.097 -53.759 1.00 73.00 651 LEU A C 1
ATOM 5380 O O . LEU A 1 651 ? 73.747 57.473 -52.888 1.00 73.00 651 LEU A O 1
ATOM 5384 N N . ARG A 1 652 ? 75.125 59.144 -53.453 1.00 75.69 652 ARG A N 1
ATOM 5385 C CA . ARG A 1 652 ? 75.289 59.651 -52.077 1.00 75.69 652 ARG A CA 1
ATOM 5386 C C . ARG A 1 652 ? 74.030 60.335 -51.526 1.00 75.69 652 ARG A C 1
ATOM 5388 O O . ARG A 1 652 ? 73.806 60.266 -50.320 1.00 75.69 652 ARG A O 1
ATOM 5395 N N . ILE A 1 653 ? 73.205 60.969 -52.363 1.00 77.50 653 ILE A N 1
ATOM 5396 C CA . ILE A 1 653 ? 71.897 61.517 -51.957 1.00 77.50 653 ILE A CA 1
ATOM 5397 C C . ILE A 1 653 ? 70.910 60.371 -51.701 1.00 77.50 653 ILE A C 1
ATOM 5399 O O . ILE A 1 653 ? 70.391 60.272 -50.592 1.00 77.50 653 ILE A O 1
ATOM 5403 N N . LEU A 1 654 ? 70.763 59.443 -52.652 1.00 76.88 654 LEU A N 1
ATOM 5404 C CA . LEU A 1 654 ? 69.939 58.238 -52.507 1.00 76.88 654 LEU A CA 1
ATOM 5405 C C . LEU A 1 654 ? 70.341 57.406 -51.284 1.00 76.88 654 LEU A C 1
ATOM 5407 O O . LEU A 1 654 ? 69.474 56.976 -50.536 1.00 76.88 654 LEU A O 1
ATOM 5411 N N . ALA A 1 655 ? 71.636 57.228 -51.007 1.00 75.56 655 ALA A N 1
ATOM 5412 C CA . ALA A 1 655 ? 72.093 56.511 -49.816 1.00 75.56 655 ALA A CA 1
ATOM 5413 C C . ALA A 1 655 ? 71.688 57.212 -48.504 1.00 75.56 655 ALA A C 1
ATOM 5415 O O . ALA A 1 655 ? 71.351 56.538 -47.531 1.00 75.56 655 ALA A O 1
ATOM 5416 N N . ARG A 1 656 ? 71.674 58.554 -48.465 1.00 79.44 656 ARG A N 1
ATOM 5417 C CA . ARG A 1 656 ? 71.181 59.320 -47.304 1.00 79.44 656 ARG A CA 1
ATOM 5418 C C . ARG A 1 656 ? 69.664 59.253 -47.170 1.00 79.44 656 ARG A C 1
ATOM 5420 O O . ARG A 1 656 ? 69.171 59.207 -46.050 1.00 79.44 656 ARG A O 1
ATOM 5427 N N . GLU A 1 657 ? 68.928 59.259 -48.276 1.00 81.19 657 GLU A N 1
ATOM 5428 C CA . GLU A 1 657 ? 67.470 59.105 -48.265 1.00 81.19 657 GLU A CA 1
ATOM 5429 C C . GLU A 1 657 ? 67.069 57.690 -47.847 1.00 81.19 657 GLU A C 1
ATOM 5431 O O . GLU A 1 657 ? 66.253 57.538 -46.947 1.00 81.19 657 GLU A O 1
ATOM 5436 N N . VAL A 1 658 ? 67.721 56.655 -48.383 1.00 78.75 658 VAL A N 1
ATOM 5437 C CA . VAL A 1 658 ? 67.546 55.261 -47.949 1.00 78.75 658 VAL A CA 1
ATOM 5438 C C . VAL A 1 658 ? 67.904 55.090 -46.470 1.00 78.75 658 VAL A C 1
ATOM 5440 O O . VAL A 1 658 ? 67.184 54.393 -45.762 1.00 78.75 658 VAL A O 1
ATOM 5443 N N . ALA A 1 659 ? 68.955 55.749 -45.966 1.00 81.25 659 ALA A N 1
ATOM 5444 C CA . ALA A 1 659 ? 69.264 55.752 -44.534 1.00 81.25 659 ALA A CA 1
ATOM 5445 C C . ALA A 1 659 ? 68.154 56.423 -43.702 1.00 81.25 659 ALA A C 1
ATOM 5447 O O . ALA A 1 659 ? 67.679 55.824 -42.741 1.00 81.25 659 ALA A O 1
ATOM 5448 N N . LYS A 1 660 ? 67.666 57.606 -44.108 1.00 82.81 660 LYS A N 1
ATOM 5449 C CA . LYS A 1 660 ? 66.535 58.283 -43.446 1.00 82.81 660 LYS A CA 1
ATOM 5450 C C . LYS A 1 660 ? 65.270 57.426 -43.437 1.00 82.81 660 LYS A C 1
ATOM 5452 O O . LYS A 1 660 ? 64.693 57.229 -42.376 1.00 82.81 660 LYS A O 1
ATOM 5457 N N . TYR A 1 661 ? 64.875 56.864 -44.580 1.00 82.50 661 TYR A N 1
ATOM 5458 C CA . TYR A 1 661 ? 63.707 55.987 -44.668 1.00 82.50 661 TYR A CA 1
ATOM 5459 C C . TYR A 1 661 ? 63.890 54.691 -43.871 1.00 82.50 661 TYR A C 1
ATOM 5461 O O . TYR A 1 661 ? 62.919 54.170 -43.331 1.00 82.50 661 TYR A O 1
ATOM 5469 N N . ARG A 1 662 ? 65.120 54.179 -43.732 1.00 81.44 662 ARG A N 1
ATOM 5470 C CA . ARG A 1 662 ? 65.421 53.032 -42.865 1.00 81.44 662 ARG A CA 1
ATOM 5471 C C . ARG A 1 662 ? 65.286 53.384 -41.381 1.00 81.44 662 ARG A C 1
ATOM 5473 O O . ARG A 1 662 ? 64.698 52.599 -40.642 1.00 81.44 662 ARG A O 1
ATOM 5480 N N . ASP A 1 663 ? 65.747 54.559 -40.962 1.00 83.75 663 ASP A N 1
ATOM 5481 C CA . ASP A 1 663 ? 65.590 55.052 -39.588 1.00 83.75 663 ASP A CA 1
ATOM 5482 C C . ASP A 1 663 ? 64.123 55.388 -39.260 1.00 83.75 663 ASP A C 1
ATOM 5484 O O . ASP A 1 663 ? 63.638 55.097 -38.165 1.00 83.75 663 ASP A O 1
ATOM 5488 N N . GLU A 1 664 ? 63.383 55.967 -40.207 1.00 82.94 664 GLU A N 1
ATOM 5489 C CA . GLU A 1 664 ? 61.945 56.242 -40.088 1.00 82.94 664 GLU A CA 1
ATOM 5490 C C . GLU A 1 664 ? 61.112 54.957 -40.085 1.00 82.94 664 GLU A C 1
ATOM 5492 O O . GLU A 1 664 ? 60.190 54.834 -39.275 1.00 82.94 664 GLU A O 1
ATOM 5497 N N . SER A 1 665 ? 61.474 53.970 -40.909 1.00 79.31 665 SER A N 1
ATOM 5498 C CA . SER A 1 665 ? 60.905 52.619 -40.882 1.00 79.31 665 SER A CA 1
ATOM 5499 C C . SER A 1 665 ? 61.152 51.951 -39.528 1.00 79.31 665 SER A C 1
ATOM 5501 O O . SER A 1 665 ? 60.203 51.533 -38.871 1.00 79.31 665 SER A O 1
ATOM 5503 N N . PHE A 1 666 ? 62.389 51.970 -39.019 1.00 85.62 666 PHE A N 1
ATOM 5504 C CA . PHE A 1 666 ? 62.727 51.403 -37.710 1.00 85.62 666 PHE A CA 1
ATOM 5505 C C . PHE A 1 666 ? 61.988 52.094 -36.549 1.00 85.62 666 PHE A C 1
ATOM 5507 O O . PHE A 1 666 ? 61.458 51.427 -35.658 1.00 85.62 666 PHE A O 1
ATOM 5514 N N . ARG A 1 667 ? 61.870 53.429 -36.570 1.00 85.06 667 ARG A N 1
ATOM 5515 C CA . ARG A 1 667 ? 61.049 54.180 -35.599 1.00 85.06 667 ARG A CA 1
ATOM 5516 C C . ARG A 1 667 ? 59.562 53.841 -35.714 1.00 85.06 667 ARG A C 1
ATOM 5518 O O . ARG A 1 667 ? 58.868 53.807 -34.699 1.00 85.06 667 ARG A O 1
ATOM 5525 N N . SER A 1 668 ? 59.072 53.591 -36.925 1.00 77.12 668 SER A N 1
ATOM 5526 C CA . SER A 1 668 ? 57.684 53.190 -37.170 1.00 77.12 668 SER A CA 1
ATOM 5527 C C . SER A 1 668 ? 57.422 51.762 -36.691 1.00 77.12 668 SER A C 1
ATOM 5529 O O . SER A 1 668 ? 56.413 51.535 -36.032 1.00 77.12 668 SER A O 1
ATOM 5531 N N . GLU A 1 669 ? 58.357 50.829 -36.890 1.00 83.75 669 GLU A N 1
ATOM 5532 C CA . GLU A 1 669 ? 58.311 49.489 -36.295 1.00 83.75 669 GLU A CA 1
ATOM 5533 C C . GLU A 1 669 ? 58.326 49.528 -34.764 1.00 83.75 669 GLU A C 1
ATOM 5535 O O . GLU A 1 669 ? 57.577 48.789 -34.131 1.00 83.75 669 GLU A O 1
ATOM 5540 N N . GLN A 1 670 ? 59.159 50.374 -34.146 1.00 85.19 670 GLN A N 1
ATOM 5541 C CA . GLN A 1 670 ? 59.173 50.525 -32.687 1.00 85.19 670 GLN A CA 1
ATOM 5542 C C . GLN A 1 670 ? 57.835 51.061 -32.162 1.00 85.19 670 GLN A C 1
ATOM 5544 O O . GLN A 1 670 ? 57.292 50.514 -31.201 1.00 85.19 670 GLN A O 1
ATOM 5549 N N . LYS A 1 671 ? 57.261 52.076 -32.824 1.00 85.62 671 LYS A N 1
ATOM 5550 C CA . LYS A 1 671 ? 55.911 52.567 -32.508 1.00 85.62 671 LYS A CA 1
ATOM 5551 C C . LYS A 1 671 ? 54.863 51.469 -32.678 1.00 85.62 671 LYS A C 1
ATOM 5553 O O . LYS A 1 671 ? 54.064 51.263 -31.770 1.00 85.62 671 LYS A O 1
ATOM 5558 N N . LEU A 1 672 ? 54.902 50.724 -33.781 1.00 81.12 672 LEU A N 1
ATOM 5559 C CA . LEU A 1 672 ? 53.966 49.636 -34.056 1.00 81.12 672 LEU A CA 1
ATOM 5560 C C . LEU A 1 672 ? 54.063 48.527 -32.999 1.00 81.12 672 LEU A C 1
ATOM 5562 O O . LEU A 1 672 ? 53.032 48.099 -32.494 1.00 81.12 672 LEU A O 1
ATOM 5566 N N . LYS A 1 673 ? 55.275 48.156 -32.565 1.00 88.25 673 LYS A N 1
ATOM 5567 C CA . LYS A 1 673 ? 55.500 47.229 -31.441 1.00 88.25 673 LYS A CA 1
ATOM 5568 C C . LYS A 1 673 ? 54.900 47.762 -30.132 1.00 88.25 673 LYS A C 1
ATOM 5570 O O . LYS A 1 673 ? 54.199 47.012 -29.461 1.00 88.25 673 LYS A O 1
ATOM 5575 N N . SER A 1 674 ? 55.084 49.047 -29.801 1.00 87.00 674 SER A N 1
ATOM 5576 C CA . SER A 1 674 ? 54.486 49.650 -28.590 1.00 87.00 674 SER A CA 1
ATOM 5577 C C . SER A 1 674 ? 52.952 49.744 -28.629 1.00 87.00 674 SER A C 1
ATOM 5579 O O . SER A 1 674 ? 52.290 49.515 -27.617 1.00 87.00 674 SER A O 1
ATOM 5581 N N . VAL A 1 675 ? 52.366 50.014 -29.800 1.00 82.94 675 VAL A N 1
ATOM 5582 C CA . VAL A 1 675 ? 50.906 50.006 -29.994 1.00 82.94 675 VAL A CA 1
ATOM 5583 C C . VAL A 1 675 ? 50.368 48.576 -29.943 1.00 82.94 675 VAL A C 1
ATOM 5585 O O . VAL A 1 675 ? 49.315 48.341 -29.363 1.00 82.94 675 VAL A O 1
ATOM 5588 N N . GLN A 1 676 ? 51.103 47.598 -30.475 1.00 85.00 676 GLN A N 1
ATOM 5589 C CA . GLN A 1 676 ? 50.729 46.185 -30.421 1.00 85.00 676 GLN A CA 1
ATOM 5590 C C . GLN A 1 676 ? 50.763 45.635 -28.986 1.00 85.00 676 GLN A C 1
ATOM 5592 O O . GLN A 1 676 ? 49.864 44.882 -28.613 1.00 85.00 676 GLN A O 1
ATOM 5597 N N . THR A 1 677 ? 51.724 46.044 -28.147 1.00 88.12 677 THR A N 1
ATOM 5598 C CA . THR A 1 677 ? 51.708 45.704 -26.712 1.00 88.12 677 THR A CA 1
ATOM 5599 C C . THR A 1 677 ? 50.532 46.358 -25.985 1.00 88.12 677 THR A C 1
ATOM 5601 O O . THR A 1 677 ? 49.824 45.663 -25.262 1.00 88.12 677 THR A O 1
ATOM 5604 N N . GLN A 1 678 ? 50.239 47.638 -26.248 1.00 85.69 678 GLN A N 1
ATOM 5605 C CA . GLN A 1 678 ? 49.073 48.325 -25.668 1.00 85.69 678 GLN A CA 1
ATOM 5606 C C . GLN A 1 678 ? 47.737 47.708 -26.116 1.00 85.69 678 GLN A C 1
ATOM 5608 O O . GLN A 1 678 ? 46.818 47.574 -25.311 1.00 85.69 678 GLN A O 1
ATOM 5613 N N . LEU A 1 679 ? 47.629 47.275 -27.377 1.00 86.88 679 LEU A N 1
ATOM 5614 C CA . LEU A 1 679 ? 46.460 46.562 -27.897 1.00 86.88 679 LEU A CA 1
ATOM 5615 C C . LEU A 1 679 ? 46.276 45.213 -27.190 1.00 86.88 679 LEU A C 1
ATOM 5617 O O . LEU A 1 679 ? 45.159 44.865 -26.822 1.00 86.88 679 LEU A O 1
ATOM 5621 N N . LEU A 1 680 ? 47.360 44.462 -26.964 1.00 87.06 680 LEU A N 1
ATOM 5622 C CA . LEU A 1 680 ? 47.318 43.192 -26.234 1.00 87.06 680 LEU A CA 1
ATOM 5623 C C . LEU A 1 680 ? 46.948 43.386 -24.756 1.00 87.06 680 LEU A C 1
ATOM 5625 O O . LEU A 1 680 ? 46.192 42.584 -24.210 1.00 87.06 680 LEU A O 1
ATOM 5629 N N . GLU A 1 681 ? 47.434 44.444 -24.108 1.00 87.19 681 GLU A N 1
ATOM 5630 C CA . GLU A 1 681 ? 47.061 44.807 -22.734 1.00 87.19 681 GLU A CA 1
ATOM 5631 C C . GLU A 1 681 ? 45.592 45.240 -22.638 1.00 87.19 681 GLU A C 1
ATOM 5633 O O . GLU A 1 681 ? 44.856 44.723 -21.797 1.00 87.19 681 GLU A O 1
ATOM 5638 N N . SER A 1 682 ? 45.126 46.102 -23.547 1.00 78.81 682 SER A N 1
ATOM 5639 C CA . SER A 1 682 ? 43.721 46.520 -23.626 1.00 78.81 682 SER A CA 1
ATOM 5640 C C . SER A 1 682 ? 42.791 45.352 -23.970 1.00 78.81 682 SER A C 1
ATOM 5642 O O . SER A 1 682 ? 41.741 45.209 -23.353 1.00 78.81 682 SER A O 1
ATOM 5644 N N . SER A 1 683 ? 43.196 44.449 -24.869 1.00 85.88 683 SER A N 1
ATOM 5645 C CA . SER A 1 683 ? 42.452 43.223 -25.183 1.00 85.88 683 SER A CA 1
ATOM 5646 C C . SER A 1 683 ? 42.345 42.298 -23.970 1.00 85.88 683 SER A C 1
ATOM 5648 O O . SER A 1 683 ? 41.266 41.771 -23.708 1.00 85.88 683 SER A O 1
ATOM 5650 N N . LYS A 1 684 ? 43.431 42.119 -23.203 1.00 86.56 684 LYS A N 1
ATOM 5651 C CA . LYS A 1 684 ? 43.404 41.359 -21.943 1.00 86.56 684 LYS A CA 1
ATOM 5652 C C . LYS A 1 684 ? 42.479 42.017 -20.921 1.00 86.56 684 LYS A C 1
ATOM 5654 O O . LYS A 1 684 ? 41.657 41.327 -20.323 1.00 86.56 684 LYS A O 1
ATOM 5659 N N . MET A 1 685 ? 42.555 43.339 -20.763 1.00 87.44 685 MET A N 1
ATOM 5660 C CA . MET A 1 685 ? 41.685 44.089 -19.855 1.00 87.44 685 MET A CA 1
ATOM 5661 C C . MET A 1 685 ? 40.208 43.982 -20.259 1.00 87.44 685 MET A C 1
ATOM 5663 O O . MET A 1 685 ? 39.374 43.706 -19.402 1.00 87.44 685 MET A O 1
ATOM 5667 N N . ASN A 1 686 ? 39.893 44.092 -21.552 1.00 80.31 686 ASN A N 1
ATOM 5668 C CA . ASN A 1 686 ? 38.543 43.885 -22.072 1.00 80.31 686 ASN A CA 1
ATOM 5669 C C . ASN A 1 686 ? 38.061 42.451 -21.828 1.00 80.31 686 ASN A C 1
ATOM 5671 O O . ASN A 1 686 ? 36.959 42.289 -21.326 1.00 80.31 686 ASN A O 1
ATOM 5675 N N . SER A 1 687 ? 38.880 41.417 -22.069 1.00 82.38 687 SER A N 1
ATOM 5676 C CA . SER A 1 687 ? 38.490 40.034 -21.740 1.00 82.38 687 SER A CA 1
ATOM 5677 C C . SER A 1 687 ? 38.266 39.817 -20.238 1.00 82.38 687 SER A C 1
ATOM 5679 O O . SER A 1 687 ? 37.340 39.118 -19.849 1.00 82.38 687 SER A O 1
ATOM 5681 N N . ALA A 1 688 ? 39.051 40.468 -19.374 1.00 82.31 688 ALA A N 1
ATOM 5682 C CA . ALA A 1 688 ? 38.875 40.380 -17.927 1.00 82.31 688 ALA A CA 1
ATOM 5683 C C . ALA A 1 688 ? 37.623 41.130 -17.436 1.00 82.31 688 ALA A C 1
ATOM 5685 O O . ALA A 1 688 ? 37.000 40.707 -16.464 1.00 82.31 688 ALA A O 1
ATOM 5686 N N . LEU A 1 689 ? 37.247 42.232 -18.093 1.00 79.94 689 LEU A N 1
ATOM 5687 C CA . LEU A 1 689 ? 35.996 42.948 -17.831 1.00 79.94 689 LEU A CA 1
ATOM 5688 C C . LEU A 1 689 ? 34.782 42.194 -18.384 1.00 79.94 689 LEU A C 1
ATOM 5690 O O . LEU A 1 689 ? 33.770 42.130 -17.696 1.00 79.94 689 LEU A O 1
ATOM 5694 N N . GLN A 1 690 ? 34.905 41.579 -19.564 1.00 79.94 690 GLN A N 1
ATOM 5695 C CA . GLN A 1 690 ? 33.889 40.713 -20.161 1.00 79.94 690 GLN A CA 1
ATOM 5696 C C . GLN A 1 690 ? 33.591 39.533 -19.229 1.00 79.94 690 GLN A C 1
ATOM 5698 O O . GLN A 1 690 ? 32.461 39.397 -18.784 1.00 79.94 690 GLN A O 1
ATOM 5703 N N . ASN A 1 691 ? 34.615 38.787 -18.800 1.00 79.19 691 ASN A N 1
ATOM 5704 C CA . ASN A 1 691 ? 34.445 37.663 -17.875 1.00 79.19 691 ASN A CA 1
ATOM 5705 C C . ASN A 1 691 ? 33.779 38.080 -16.548 1.00 79.19 691 ASN A C 1
ATOM 5707 O O . ASN A 1 691 ? 32.934 37.355 -16.036 1.00 79.19 691 ASN A O 1
ATOM 5711 N N . LYS A 1 692 ? 34.115 39.260 -16.003 1.00 80.25 692 LYS A N 1
ATOM 5712 C CA . LYS A 1 692 ? 33.470 39.797 -14.788 1.00 80.25 692 LYS A CA 1
ATOM 5713 C C . LYS A 1 692 ? 32.023 40.234 -15.017 1.00 80.25 692 LYS A C 1
ATOM 5715 O O . LYS A 1 692 ? 31.202 40.120 -14.110 1.00 80.25 692 LYS A O 1
ATOM 5720 N N . LEU A 1 693 ? 31.708 40.764 -16.197 1.00 77.38 693 LEU A N 1
ATOM 5721 C CA . LEU A 1 693 ? 30.339 41.098 -16.581 1.00 77.38 693 LEU A CA 1
ATOM 5722 C C . LEU A 1 693 ? 29.510 39.820 -16.750 1.00 77.38 693 LEU A C 1
ATOM 5724 O O . LEU A 1 693 ? 28.390 39.753 -16.249 1.00 77.38 693 LEU A O 1
ATOM 5728 N N . ASP A 1 694 ? 30.093 38.798 -17.372 1.00 74.19 694 ASP A N 1
ATOM 5729 C CA . ASP A 1 694 ? 29.476 37.494 -17.574 1.00 74.19 694 ASP A CA 1
ATOM 5730 C C . ASP A 1 694 ? 29.206 36.813 -16.213 1.00 74.19 694 ASP A C 1
ATOM 5732 O O . ASP A 1 694 ? 28.060 36.437 -15.959 1.00 74.19 694 ASP A O 1
ATOM 5736 N N . GLU A 1 695 ? 30.177 36.789 -15.281 1.00 77.50 695 GLU A N 1
ATOM 5737 C CA . GLU A 1 695 ? 30.005 36.319 -13.886 1.00 77.50 695 GLU A CA 1
ATOM 5738 C C . GLU A 1 695 ? 28.860 37.029 -13.140 1.00 77.50 695 GLU A C 1
ATOM 5740 O O . GLU A 1 695 ? 28.102 36.386 -12.414 1.00 77.50 695 GLU A O 1
ATOM 5745 N N . VAL A 1 696 ? 28.703 38.348 -13.307 1.00 72.44 696 VAL A N 1
ATOM 5746 C CA . VAL A 1 696 ? 27.630 39.123 -12.651 1.00 72.44 696 VAL A CA 1
ATOM 5747 C C . VAL A 1 696 ? 26.277 38.949 -13.355 1.00 72.44 696 VAL A C 1
ATOM 5749 O O . VAL A 1 696 ? 25.229 39.020 -12.708 1.00 72.44 696 VAL A O 1
ATOM 5752 N N . SER A 1 697 ? 26.275 38.688 -14.664 1.00 69.88 697 SER A N 1
ATOM 5753 C CA . SER A 1 697 ? 25.055 38.447 -15.442 1.00 69.88 697 SER A CA 1
ATOM 5754 C C . SER A 1 697 ? 24.481 37.040 -15.237 1.00 69.88 697 SER A C 1
ATOM 5756 O O . SER A 1 697 ? 23.264 36.865 -15.291 1.00 69.88 697 SER A O 1
ATOM 5758 N N . GLN A 1 698 ? 25.323 36.044 -14.939 1.00 72.44 698 GLN A N 1
ATOM 5759 C CA . GLN A 1 698 ? 24.926 34.635 -14.855 1.00 72.44 698 GLN A CA 1
ATOM 5760 C C . GLN A 1 698 ? 23.819 34.361 -13.806 1.00 72.44 698 GLN A C 1
ATOM 5762 O O . GLN A 1 698 ? 22.838 33.695 -14.154 1.00 72.44 698 GLN A O 1
ATOM 5767 N N . PRO A 1 699 ? 23.866 34.909 -12.568 1.00 73.62 699 PRO A N 1
ATOM 5768 C CA . PRO A 1 699 ? 22.778 34.755 -11.599 1.00 73.62 699 PRO A CA 1
ATOM 5769 C C . PRO A 1 699 ? 21.496 35.483 -12.022 1.00 73.62 699 PRO A C 1
ATOM 5771 O O . PRO A 1 699 ? 20.397 35.020 -11.719 1.00 73.62 699 PRO A O 1
ATOM 5774 N N . GLN A 1 700 ? 21.626 36.614 -12.725 1.00 73.44 700 GLN A N 1
ATOM 5775 C CA . GLN A 1 700 ? 20.489 37.410 -13.191 1.00 73.44 700 GLN A CA 1
ATOM 5776 C C . GLN A 1 700 ? 19.770 36.729 -14.360 1.00 73.44 700 GLN A C 1
ATOM 5778 O O . GLN A 1 700 ? 18.544 36.654 -14.335 1.00 73.44 700 GLN A O 1
ATOM 5783 N N . SER A 1 701 ? 20.507 36.160 -15.326 1.00 73.75 701 SER A N 1
ATOM 5784 C CA . SER A 1 701 ? 19.919 35.333 -16.390 1.00 73.75 701 SER A CA 1
ATOM 5785 C C . SER A 1 701 ? 19.193 34.140 -15.785 1.00 73.75 701 SER A C 1
ATOM 5787 O O . SER A 1 701 ? 18.003 33.985 -16.020 1.00 73.75 701 SER A O 1
ATOM 5789 N N . TYR A 1 702 ? 19.845 33.375 -14.898 1.00 77.50 702 TYR A N 1
ATOM 5790 C CA . TYR A 1 702 ? 19.217 32.220 -14.248 1.00 77.50 702 TYR A CA 1
ATOM 5791 C C . TYR A 1 702 ? 17.917 32.583 -13.505 1.00 77.50 702 TYR A C 1
ATOM 5793 O O . TYR A 1 702 ? 16.955 31.818 -13.547 1.00 77.50 702 TYR A O 1
ATOM 5801 N N . LEU A 1 703 ? 17.852 33.754 -12.860 1.00 78.06 703 LEU A N 1
ATOM 5802 C CA . LEU A 1 703 ? 16.623 34.269 -12.245 1.00 78.06 703 LEU A CA 1
ATOM 5803 C C . LEU A 1 703 ? 15.542 34.620 -13.279 1.00 78.06 703 LEU A C 1
ATOM 5805 O O . LEU A 1 703 ? 14.390 34.231 -13.096 1.00 78.06 703 LEU A O 1
ATOM 5809 N N . VAL A 1 704 ? 15.891 35.318 -14.364 1.00 82.25 704 VAL A N 1
ATOM 5810 C CA . VAL A 1 704 ? 14.952 35.665 -15.448 1.00 82.25 704 VAL A CA 1
ATOM 5811 C C . VAL A 1 704 ? 14.433 34.413 -16.158 1.00 82.25 704 VAL A C 1
ATOM 5813 O O . VAL A 1 704 ? 13.234 34.304 -16.411 1.00 82.25 704 VAL A O 1
ATOM 5816 N N . ASP A 1 705 ? 15.303 33.445 -16.426 1.00 85.56 705 ASP A N 1
ATOM 5817 C CA . ASP A 1 705 ? 14.955 32.191 -17.089 1.00 85.56 705 ASP A CA 1
ATOM 5818 C C . ASP A 1 705 ? 14.075 31.319 -16.177 1.00 85.56 705 ASP A C 1
ATOM 5820 O O . ASP A 1 705 ? 13.045 30.816 -16.623 1.00 85.56 705 ASP A O 1
ATOM 5824 N N . LYS A 1 706 ? 14.362 31.250 -14.867 1.00 85.94 706 LYS A N 1
ATOM 5825 C CA . LYS A 1 706 ? 13.482 30.581 -13.889 1.00 85.94 706 LYS A CA 1
ATOM 5826 C C . LYS A 1 706 ? 12.126 31.267 -13.715 1.00 85.94 706 LYS A C 1
ATOM 5828 O O . LYS A 1 706 ? 11.136 30.577 -13.480 1.00 85.94 706 LYS A O 1
ATOM 5833 N N . LEU A 1 707 ? 12.051 32.593 -13.840 1.00 81.62 707 LEU A N 1
ATOM 5834 C CA . LEU A 1 707 ? 10.772 33.312 -13.846 1.00 81.62 707 LEU A CA 1
ATOM 5835 C C . LEU A 1 707 ? 9.965 33.010 -15.118 1.00 81.62 707 LEU A C 1
ATOM 5837 O O . LEU A 1 707 ? 8.769 32.751 -15.017 1.00 81.62 707 LEU A O 1
ATOM 5841 N N . ARG A 1 708 ? 10.613 32.956 -16.289 1.00 88.62 708 ARG A N 1
ATOM 5842 C CA . ARG A 1 708 ? 9.973 32.587 -17.567 1.00 88.62 708 ARG A CA 1
ATOM 5843 C C . ARG A 1 708 ? 9.486 31.140 -17.597 1.00 88.62 708 ARG A C 1
ATOM 5845 O O . ARG A 1 708 ? 8.379 30.889 -18.061 1.00 88.62 708 ARG A O 1
ATOM 5852 N N . GLU A 1 709 ? 10.275 30.197 -17.082 1.00 85.88 709 GLU A N 1
ATOM 5853 C CA . GLU A 1 709 ? 9.839 28.805 -16.904 1.00 85.88 709 GLU A CA 1
ATOM 5854 C C . GLU A 1 709 ? 8.587 28.735 -16.019 1.00 85.88 709 GLU A C 1
ATOM 5856 O O . GLU A 1 709 ? 7.598 28.114 -16.400 1.00 85.88 709 GLU A O 1
ATOM 5861 N N . ARG A 1 710 ? 8.586 29.436 -14.877 1.00 84.56 710 ARG A N 1
ATOM 5862 C CA . ARG A 1 710 ? 7.439 29.482 -13.954 1.00 84.56 710 ARG A CA 1
ATOM 5863 C C . ARG A 1 710 ? 6.199 30.129 -14.568 1.00 84.56 710 ARG A C 1
ATOM 5865 O O . ARG A 1 710 ? 5.087 29.677 -14.308 1.00 84.56 710 ARG A O 1
ATOM 5872 N N . GLU A 1 711 ? 6.371 31.158 -15.392 1.00 89.56 711 GLU A N 1
ATOM 5873 C CA . GLU A 1 711 ? 5.284 31.784 -16.148 1.00 89.56 711 GLU A CA 1
ATOM 5874 C C . GLU A 1 711 ? 4.699 30.819 -17.197 1.00 89.56 711 GLU A C 1
ATOM 5876 O O . GLU A 1 711 ? 3.477 30.692 -17.310 1.00 89.56 711 GLU A O 1
ATOM 5881 N N . ALA A 1 712 ? 5.548 30.057 -17.897 1.00 88.81 712 ALA A N 1
ATOM 5882 C CA . ALA A 1 712 ? 5.119 29.026 -18.841 1.00 88.81 712 ALA A CA 1
ATOM 5883 C C . ALA A 1 712 ? 4.397 27.847 -18.154 1.00 88.81 712 ALA A C 1
ATOM 5885 O O . ALA A 1 712 ? 3.328 27.439 -18.613 1.00 88.81 712 ALA A O 1
ATOM 5886 N N . GLU A 1 713 ? 4.922 27.343 -17.030 1.00 85.50 713 GLU A N 1
ATOM 5887 C CA . GLU A 1 713 ? 4.284 26.312 -16.189 1.00 85.50 713 GLU A CA 1
ATOM 5888 C C . GLU A 1 713 ? 2.889 26.757 -15.707 1.00 85.50 713 GLU A C 1
ATOM 5890 O O . GLU A 1 713 ? 1.930 25.975 -15.727 1.00 85.50 713 GLU A O 1
ATOM 5895 N N . LEU A 1 714 ? 2.746 28.028 -15.309 1.00 87.19 714 LEU A N 1
ATOM 5896 C CA . LEU A 1 714 ? 1.481 28.608 -14.855 1.00 87.19 714 LEU A CA 1
ATOM 5897 C C . LEU A 1 714 ? 0.468 28.703 -16.004 1.00 87.19 714 LEU A C 1
ATOM 5899 O O . LEU A 1 714 ? -0.666 28.243 -15.854 1.00 87.19 714 LEU A O 1
ATOM 5903 N N . LEU A 1 715 ? 0.873 29.222 -17.168 1.00 89.69 715 LEU A N 1
ATOM 5904 C CA . LEU A 1 715 ? 0.020 29.289 -18.362 1.00 89.69 715 LEU A CA 1
ATOM 5905 C C . LEU A 1 715 ? -0.408 27.893 -18.845 1.00 89.69 715 LEU A C 1
ATOM 5907 O O . LEU A 1 715 ? -1.573 27.689 -19.204 1.00 89.69 715 LEU A O 1
ATOM 5911 N N . GLN A 1 716 ? 0.492 26.906 -18.797 1.00 90.44 716 GLN A N 1
ATOM 5912 C CA . GLN A 1 716 ? 0.169 25.517 -19.123 1.00 90.44 716 GLN A CA 1
ATOM 5913 C C . GLN A 1 716 ? -0.861 24.947 -18.137 1.00 90.44 716 GLN A C 1
ATOM 5915 O O . GLN A 1 716 ? -1.887 24.413 -18.568 1.00 90.44 716 GLN A O 1
ATOM 5920 N N . SER A 1 717 ? -0.648 25.128 -16.833 1.00 82.69 717 SER A N 1
ATOM 5921 C CA . SER A 1 717 ? -1.566 24.678 -15.777 1.00 82.69 717 SER A CA 1
ATOM 5922 C C . SER A 1 717 ? -2.949 25.330 -15.900 1.00 82.69 717 SER A C 1
ATOM 5924 O O . SER A 1 717 ? -3.977 24.658 -15.792 1.00 82.69 717 SER A O 1
ATOM 5926 N N . GLN A 1 718 ? -2.994 26.627 -16.217 1.00 87.19 718 GLN A N 1
ATOM 5927 C CA . GLN A 1 718 ? -4.233 27.353 -16.483 1.00 87.19 718 GLN A CA 1
ATOM 5928 C C . GLN A 1 718 ? -4.952 26.795 -17.720 1.00 87.19 718 GLN A C 1
ATOM 5930 O O . GLN A 1 718 ? -6.166 26.582 -17.678 1.00 87.19 718 GLN A O 1
ATOM 5935 N N . SER A 1 719 ? -4.225 26.485 -18.801 1.00 87.38 719 SER A N 1
ATOM 5936 C CA . SER A 1 719 ? -4.815 25.885 -20.005 1.00 87.38 719 SER A CA 1
ATOM 5937 C C . SER A 1 719 ? -5.464 24.525 -19.701 1.00 87.38 719 SER A C 1
ATOM 5939 O O . SER A 1 719 ? -6.643 24.331 -20.021 1.00 87.38 719 SER A O 1
ATOM 5941 N N . GLN A 1 720 ? -4.763 23.648 -18.967 1.00 86.62 720 GLN A N 1
ATOM 5942 C CA . GLN A 1 720 ? -5.265 22.342 -18.530 1.00 86.62 720 GLN A CA 1
ATOM 5943 C C . GLN A 1 720 ? -6.499 22.486 -17.633 1.00 86.62 720 GLN A C 1
ATOM 5945 O O . GLN A 1 720 ? -7.491 21.785 -17.841 1.00 86.62 720 GLN A O 1
ATOM 5950 N N . LEU A 1 721 ? -6.498 23.433 -16.688 1.00 85.88 721 LEU A N 1
ATOM 5951 C CA . LEU A 1 721 ? -7.661 23.711 -15.844 1.00 85.88 721 LEU A CA 1
ATOM 5952 C C . LEU A 1 721 ? -8.879 24.126 -16.685 1.00 85.88 721 LEU A C 1
ATOM 5954 O O . LEU A 1 721 ? -9.973 23.600 -16.473 1.00 85.88 721 LEU A O 1
ATOM 5958 N N . THR A 1 722 ? -8.716 24.997 -17.691 1.00 88.81 722 THR A N 1
ATOM 5959 C CA . THR A 1 722 ? -9.845 25.365 -18.570 1.00 88.81 722 THR A CA 1
ATOM 5960 C C . THR A 1 722 ? -10.362 24.189 -19.402 1.00 88.81 722 THR A C 1
ATOM 5962 O O . THR A 1 722 ? -11.568 24.100 -19.647 1.00 88.81 722 THR A O 1
ATOM 5965 N N . GLU A 1 723 ? -9.494 23.264 -19.818 1.00 90.00 723 GLU A N 1
ATOM 5966 C CA . GLU A 1 723 ? -9.898 22.055 -20.537 1.00 90.00 723 GLU A CA 1
ATOM 5967 C C . GLU A 1 723 ? -10.646 21.075 -19.624 1.00 90.00 723 GLU A C 1
ATOM 5969 O O . GLU A 1 723 ? -11.735 20.614 -19.978 1.00 90.00 723 GLU A O 1
ATOM 5974 N N . LYS A 1 724 ? -10.136 20.823 -18.412 1.00 86.38 724 LYS A N 1
ATOM 5975 C CA . LYS A 1 724 ? -10.807 19.996 -17.396 1.00 86.38 724 LYS A CA 1
ATOM 5976 C C . LYS A 1 724 ? -12.167 20.586 -17.008 1.00 86.38 724 LYS A C 1
ATOM 5978 O O . LYS A 1 724 ? -13.146 19.845 -16.943 1.00 86.38 724 LYS A O 1
ATOM 5983 N N . CYS A 1 725 ? -12.285 21.909 -16.880 1.00 88.75 725 CYS A N 1
ATOM 5984 C CA . CYS A 1 725 ? -13.569 22.590 -16.678 1.00 88.75 725 CYS A CA 1
ATOM 5985 C C . CYS A 1 725 ? -14.542 22.390 -17.857 1.00 88.75 725 CYS A C 1
ATOM 5987 O O . CYS A 1 725 ? -15.719 22.099 -17.637 1.00 88.75 725 CYS A O 1
ATOM 5989 N N . LYS A 1 726 ? -14.076 22.470 -19.114 1.00 91.06 726 LYS A N 1
ATOM 5990 C CA . LYS A 1 726 ? -14.902 22.162 -20.303 1.00 91.06 726 LYS A CA 1
ATOM 5991 C C . LYS A 1 726 ? -15.340 20.691 -20.332 1.00 91.06 726 LYS A C 1
ATOM 5993 O O . LYS A 1 726 ? -16.487 20.405 -20.676 1.00 91.06 726 LYS A O 1
ATOM 5998 N N . MET A 1 727 ? -14.459 19.762 -19.954 1.00 87.44 727 MET A N 1
ATOM 5999 C CA . MET A 1 727 ? -14.762 18.330 -19.819 1.00 87.44 727 MET A CA 1
ATOM 6000 C C . MET A 1 727 ? -15.818 18.082 -18.734 1.00 87.44 727 MET A C 1
ATOM 6002 O O . MET A 1 727 ? -16.815 17.411 -18.996 1.00 87.44 727 MET A O 1
ATOM 6006 N N . PHE A 1 728 ? -15.669 18.696 -17.558 1.00 86.94 728 PHE A N 1
ATOM 6007 C CA . PHE A 1 728 ? -16.639 18.604 -16.466 1.00 86.94 728 PHE A CA 1
ATOM 6008 C C . PHE A 1 728 ? -18.007 19.182 -16.859 1.00 86.94 728 PHE A C 1
ATOM 6010 O O . PHE A 1 728 ? -19.033 18.551 -16.621 1.00 86.94 728 PHE A O 1
ATOM 6017 N N . GLN A 1 729 ? -18.050 20.323 -17.557 1.00 90.25 729 GLN A N 1
ATOM 6018 C CA . GLN A 1 729 ? -19.302 20.877 -18.091 1.00 90.25 729 GLN A CA 1
ATOM 6019 C C . GLN A 1 729 ? -19.973 19.955 -19.124 1.00 90.25 729 GLN A C 1
ATOM 6021 O O . GLN A 1 729 ? -21.203 19.865 -19.150 1.00 90.25 729 GLN A O 1
ATOM 6026 N N . LYS A 1 730 ? -19.204 19.254 -19.973 1.00 89.94 730 LYS A N 1
ATOM 6027 C CA . LYS A 1 730 ? -19.749 18.226 -20.880 1.00 89.94 730 LYS A CA 1
ATOM 6028 C C . LYS A 1 730 ? -20.327 17.047 -20.090 1.00 89.94 730 LYS A C 1
ATOM 6030 O O . LYS A 1 730 ? -21.467 16.669 -20.348 1.00 89.94 730 LYS A O 1
ATOM 6035 N N . LEU A 1 731 ? -19.593 16.530 -19.102 1.00 87.19 731 LEU A N 1
ATOM 6036 C CA . LEU A 1 731 ? -20.027 15.423 -18.240 1.00 87.19 731 LEU A CA 1
ATOM 6037 C C . LEU A 1 731 ? -21.286 15.779 -17.426 1.00 87.19 731 LEU A C 1
ATOM 6039 O O . LEU A 1 731 ? -22.211 14.982 -17.303 1.00 87.19 731 LEU A O 1
ATOM 6043 N N . GLN A 1 732 ? -21.372 17.009 -16.915 1.00 90.19 732 GLN A N 1
ATOM 6044 C CA . GLN A 1 732 ? -22.551 17.495 -16.200 1.00 90.19 732 GLN A CA 1
ATOM 6045 C C . GLN A 1 732 ? -23.776 17.583 -17.127 1.00 90.19 732 GLN A C 1
ATOM 6047 O O . GLN A 1 732 ? -24.889 17.255 -16.712 1.00 90.19 732 GLN A O 1
ATOM 6052 N N . LYS A 1 733 ? -23.590 17.985 -18.394 1.00 91.69 733 LYS A N 1
ATOM 6053 C CA . LYS A 1 733 ? -24.663 17.993 -19.403 1.00 91.69 733 LYS A CA 1
ATOM 6054 C C . LYS A 1 733 ? -25.126 16.579 -19.762 1.00 91.69 733 LYS A C 1
ATOM 6056 O O . LYS A 1 733 ? -26.334 16.361 -19.828 1.00 91.69 733 LYS A O 1
ATOM 6061 N N . THR A 1 734 ? -24.216 15.618 -19.947 1.00 89.06 734 THR A N 1
ATOM 6062 C CA . THR A 1 734 ? -24.600 14.222 -20.227 1.00 89.06 734 THR A CA 1
ATOM 6063 C C . THR A 1 734 ? -25.276 13.566 -19.027 1.00 89.06 734 THR A C 1
ATOM 6065 O O . THR A 1 734 ? -26.292 12.912 -19.219 1.00 89.06 734 THR A O 1
ATOM 6068 N N . CYS A 1 735 ? -24.808 13.817 -17.800 1.00 90.81 735 CYS A N 1
ATOM 6069 C CA . CYS A 1 735 ? -25.446 13.332 -16.572 1.00 90.81 735 CYS A CA 1
ATOM 6070 C C . CYS A 1 735 ? -26.879 13.877 -16.402 1.00 90.81 735 CYS A C 1
ATOM 6072 O O . CYS A 1 735 ? -27.815 13.119 -16.155 1.00 90.81 735 CYS A O 1
ATOM 6074 N N . ARG A 1 736 ? -27.103 15.179 -16.645 1.00 89.44 736 ARG A N 1
ATOM 6075 C CA . ARG A 1 736 ? -28.466 15.751 -16.665 1.00 89.44 736 ARG A CA 1
ATOM 6076 C C . ARG A 1 736 ? -29.341 15.123 -17.756 1.00 89.44 736 ARG A C 1
ATOM 6078 O O . ARG A 1 736 ? -30.517 14.866 -17.517 1.00 89.44 736 ARG A O 1
ATOM 6085 N N . HIS A 1 737 ? -28.784 14.853 -18.937 1.00 90.62 737 HIS A N 1
ATOM 6086 C CA . HIS A 1 737 ? -29.520 14.235 -20.042 1.00 90.62 737 HIS A CA 1
ATOM 6087 C C . HIS A 1 737 ? -29.888 12.766 -19.770 1.00 90.62 737 HIS A C 1
ATOM 6089 O O . HIS A 1 737 ? -31.018 12.355 -20.046 1.00 90.62 737 HIS A O 1
ATOM 6095 N N . THR A 1 738 ? -28.986 11.974 -19.184 1.00 86.75 738 THR A N 1
ATOM 6096 C CA . THR A 1 738 ? -29.290 10.593 -18.781 1.00 86.75 738 THR A CA 1
ATOM 6097 C C . THR A 1 738 ? -30.291 10.560 -17.630 1.00 86.75 738 THR A C 1
ATOM 6099 O O . THR A 1 738 ? -31.220 9.760 -17.683 1.00 86.75 738 THR A O 1
ATOM 6102 N N . GLN A 1 739 ? -30.206 11.481 -16.663 1.00 89.25 739 GLN A N 1
ATOM 6103 C CA . GLN A 1 739 ? -31.205 11.627 -15.597 1.00 89.25 739 GLN A CA 1
ATOM 6104 C C . GLN A 1 739 ? -32.604 11.964 -16.152 1.00 89.25 739 GLN A C 1
ATOM 6106 O O . GLN A 1 739 ? -33.581 11.330 -15.761 1.00 89.25 739 GLN A O 1
ATOM 6111 N N . GLN A 1 740 ? -32.704 12.896 -17.109 1.00 90.88 740 GLN A N 1
ATOM 6112 C CA . GLN A 1 740 ? -33.955 13.216 -17.822 1.00 90.88 740 GLN A CA 1
ATOM 6113 C C . GLN A 1 740 ? -34.485 12.051 -18.673 1.00 90.88 740 GLN A C 1
ATOM 6115 O O . GLN A 1 740 ? -35.690 11.914 -18.876 1.00 90.88 740 GLN A O 1
ATOM 6120 N N . THR A 1 741 ? -33.591 11.212 -19.197 1.00 90.75 741 THR A N 1
ATOM 6121 C CA . THR A 1 741 ? -33.974 10.021 -19.966 1.00 90.75 741 THR A CA 1
ATOM 6122 C C . THR A 1 741 ? -34.502 8.932 -19.036 1.00 90.75 741 THR A C 1
ATOM 6124 O O . THR A 1 741 ? -35.529 8.325 -19.325 1.00 90.75 741 THR A O 1
ATOM 6127 N N . LEU A 1 742 ? -33.857 8.735 -17.884 1.00 89.69 742 LEU A N 1
ATOM 6128 C CA . LEU A 1 742 ? -34.282 7.788 -16.860 1.00 89.69 742 LEU A CA 1
ATOM 6129 C C . LEU A 1 742 ? -35.631 8.184 -16.245 1.00 89.69 742 LEU A C 1
ATOM 6131 O O . LEU A 1 742 ? -36.499 7.325 -16.129 1.00 89.69 742 LEU A O 1
ATOM 6135 N N . SER A 1 743 ? -35.864 9.465 -15.931 1.00 90.12 743 SER A N 1
ATOM 6136 C CA . SER A 1 743 ? -37.179 9.912 -15.445 1.00 90.12 743 SER A CA 1
ATOM 6137 C C . SER A 1 743 ? -38.285 9.721 -16.490 1.00 90.12 743 SER A C 1
ATOM 6139 O O . SER A 1 743 ? -39.382 9.298 -16.133 1.00 90.12 743 SER A O 1
ATOM 6141 N N . ARG A 1 744 ? -37.997 9.923 -17.785 1.00 92.38 744 ARG A N 1
ATOM 6142 C CA . ARG A 1 744 ? -38.941 9.603 -18.871 1.00 92.38 744 ARG A CA 1
ATOM 6143 C C . ARG A 1 744 ? -39.252 8.104 -18.950 1.00 92.38 744 ARG A C 1
ATOM 6145 O O . ARG A 1 744 ? -40.414 7.746 -19.095 1.00 92.38 744 ARG A O 1
ATOM 6152 N N . VAL A 1 745 ? -38.247 7.233 -18.836 1.00 90.12 745 VAL A N 1
ATOM 6153 C CA . VAL A 1 745 ? -38.447 5.770 -18.847 1.00 90.12 745 VAL A CA 1
ATOM 6154 C C . VAL A 1 745 ? -39.218 5.297 -17.608 1.00 90.12 745 VAL A C 1
ATOM 6156 O O . VAL A 1 745 ? -40.041 4.391 -17.715 1.00 90.12 745 VAL A O 1
ATOM 6159 N N . LEU A 1 746 ? -39.005 5.920 -16.444 1.00 92.12 746 LEU A N 1
ATOM 6160 C CA . LEU A 1 746 ? -39.792 5.641 -15.239 1.00 92.12 746 LEU A CA 1
ATOM 6161 C C . LEU A 1 746 ? -41.256 6.083 -15.400 1.00 92.12 746 LEU A C 1
ATOM 6163 O O . LEU A 1 746 ? -42.133 5.263 -15.151 1.00 92.12 746 LEU A O 1
ATOM 6167 N N . SER A 1 747 ? -41.522 7.283 -15.936 1.00 91.12 747 SER A N 1
ATOM 6168 C CA . SER A 1 747 ? -42.884 7.732 -16.297 1.00 91.12 747 SER A CA 1
ATOM 6169 C C . SER A 1 747 ? -43.570 6.744 -17.245 1.00 91.12 747 SER A C 1
ATOM 6171 O O . SER A 1 747 ? -44.669 6.275 -16.972 1.00 91.12 747 SER A O 1
ATOM 6173 N N . GLN A 1 748 ? -42.883 6.326 -18.314 1.00 91.38 748 GLN A N 1
ATOM 6174 C CA . GLN A 1 748 ? -43.410 5.335 -19.260 1.00 91.38 748 GLN A CA 1
ATOM 6175 C C . GLN A 1 748 ? -43.676 3.972 -18.603 1.00 91.38 748 GLN A C 1
ATOM 6177 O O . GLN A 1 748 ? -44.627 3.282 -18.966 1.00 91.38 748 GLN A O 1
ATOM 6182 N N . ARG A 1 749 ? -42.864 3.563 -17.622 1.00 91.38 749 ARG A N 1
ATOM 6183 C CA . ARG A 1 749 ? -43.104 2.337 -16.850 1.00 91.38 749 ARG A CA 1
ATOM 6184 C C . ARG A 1 749 ? -44.333 2.469 -15.949 1.00 91.38 749 ARG A C 1
ATOM 6186 O O . ARG A 1 749 ? -45.095 1.511 -15.845 1.00 91.38 749 ARG A O 1
ATOM 6193 N N . GLU A 1 750 ? -44.522 3.618 -15.309 1.00 91.06 750 GLU A N 1
ATOM 6194 C CA . GLU A 1 750 ? -45.698 3.919 -14.485 1.00 91.06 750 GLU A CA 1
ATOM 6195 C C . GLU A 1 750 ? -46.975 3.959 -15.338 1.00 91.06 750 GLU A C 1
ATOM 6197 O O . GLU A 1 750 ? -47.973 3.345 -14.965 1.00 91.06 750 GLU A O 1
ATOM 6202 N N . GLU A 1 751 ? -46.918 4.551 -16.535 1.00 92.25 751 GLU A N 1
ATOM 6203 C CA . GLU A 1 751 ? -47.988 4.501 -17.542 1.00 92.25 751 GLU A CA 1
ATOM 6204 C C . GLU A 1 751 ? -48.315 3.053 -17.957 1.00 92.25 751 GLU A C 1
ATOM 6206 O O . GLU A 1 751 ? -49.483 2.666 -17.989 1.00 92.25 751 GLU A O 1
ATOM 6211 N N . VAL A 1 752 ? -47.304 2.213 -18.219 1.00 93.06 752 VAL A N 1
ATOM 6212 C CA . VAL A 1 752 ? -47.496 0.796 -18.590 1.00 93.06 752 VAL A CA 1
ATOM 6213 C C . VAL A 1 752 ? -48.068 -0.041 -17.440 1.00 93.06 752 VAL A C 1
ATOM 6215 O O . VAL A 1 752 ? -48.953 -0.866 -17.676 1.00 93.06 752 VAL A O 1
ATOM 6218 N N . GLU A 1 753 ? -47.624 0.160 -16.196 1.00 91.31 753 GLU A N 1
ATOM 6219 C CA . GLU A 1 753 ? -48.235 -0.498 -15.031 1.00 91.31 753 GLU A CA 1
ATOM 6220 C C . GLU A 1 753 ? -49.667 0.016 -14.788 1.00 91.31 753 GLU A C 1
ATOM 6222 O O . GLU A 1 753 ? -50.556 -0.787 -14.509 1.00 91.31 753 GLU A O 1
ATOM 6227 N N . GLY A 1 754 ? -49.946 1.306 -15.006 1.00 89.94 754 GLY A N 1
ATOM 6228 C CA . GLY A 1 754 ? -51.301 1.871 -14.979 1.00 89.94 754 GLY A CA 1
ATOM 6229 C C . GLY A 1 754 ? -52.231 1.263 -16.039 1.00 89.94 754 GLY A C 1
ATOM 6230 O O . GLY A 1 754 ? -53.360 0.868 -15.729 1.00 89.94 754 GLY A O 1
ATOM 6231 N N . LEU A 1 755 ? -51.749 1.091 -17.274 1.00 91.00 755 LEU A N 1
ATOM 6232 C CA . LEU A 1 755 ? -52.466 0.386 -18.345 1.00 91.00 755 LEU A CA 1
ATOM 6233 C C . LEU A 1 755 ? -52.695 -1.092 -18.000 1.00 91.00 755 LEU A C 1
ATOM 6235 O O . LEU A 1 755 ? -53.788 -1.612 -18.211 1.00 91.00 755 LEU A O 1
ATOM 6239 N N . LYS A 1 756 ? -51.702 -1.769 -17.419 1.00 92.06 756 LYS A N 1
ATOM 6240 C CA . LYS A 1 756 ? -51.803 -3.168 -16.973 1.00 92.06 756 LYS A CA 1
ATOM 6241 C C . LYS A 1 756 ? -52.805 -3.341 -15.829 1.00 92.06 756 LYS A C 1
ATOM 6243 O O . LYS A 1 756 ? -53.600 -4.277 -15.868 1.00 92.06 756 LYS A O 1
ATOM 6248 N N . LEU A 1 757 ? -52.823 -2.436 -14.849 1.00 90.25 757 LEU A N 1
ATOM 6249 C CA . LEU A 1 757 ? -53.841 -2.398 -13.794 1.00 90.25 757 LEU A CA 1
ATOM 6250 C C . LEU A 1 757 ? -55.240 -2.150 -14.379 1.00 90.25 757 LEU A C 1
ATOM 6252 O O . LEU A 1 757 ? -56.185 -2.842 -14.003 1.00 90.25 757 LEU A O 1
ATOM 6256 N N . SER A 1 758 ? -55.358 -1.250 -15.359 1.00 89.31 758 SER A N 1
ATOM 6257 C CA . SER A 1 758 ? -56.620 -0.980 -16.065 1.00 89.31 758 SER A CA 1
ATOM 6258 C C . SER A 1 758 ? -57.113 -2.196 -16.861 1.00 89.31 758 SER A C 1
ATOM 6260 O O . SER A 1 758 ? -58.291 -2.541 -16.799 1.00 89.31 758 SER A O 1
ATOM 6262 N N . LEU A 1 759 ? -56.213 -2.914 -17.542 1.00 87.31 759 LEU A N 1
ATOM 6263 C CA . LEU A 1 759 ? -56.521 -4.171 -18.235 1.00 87.31 759 LEU A CA 1
ATOM 6264 C C . LEU A 1 759 ? -56.920 -5.291 -17.265 1.00 87.31 759 LEU A C 1
ATOM 6266 O O . LEU A 1 759 ? -57.824 -6.065 -17.570 1.00 87.31 759 LEU A O 1
ATOM 6270 N N . LEU A 1 760 ? -56.289 -5.379 -16.090 1.00 86.25 760 LEU A N 1
ATOM 6271 C CA . LEU A 1 760 ? -56.676 -6.334 -15.046 1.00 86.25 760 LEU A CA 1
ATOM 6272 C C . LEU A 1 760 ? -58.047 -6.000 -14.439 1.00 86.25 760 LEU A C 1
ATOM 6274 O O . LEU A 1 760 ? -58.813 -6.919 -14.153 1.00 86.25 760 LEU A O 1
ATOM 6278 N N . ALA A 1 761 ? -58.383 -4.716 -14.287 1.00 81.38 761 ALA A N 1
ATOM 6279 C CA . ALA A 1 761 ? -59.710 -4.276 -13.860 1.00 81.38 761 ALA A CA 1
ATOM 6280 C C . ALA A 1 761 ? -60.786 -4.607 -14.912 1.00 81.38 761 ALA A C 1
ATOM 6282 O O . ALA A 1 761 ? -61.798 -5.219 -14.574 1.00 81.38 761 ALA A O 1
ATOM 6283 N N . LEU A 1 762 ? -60.532 -4.302 -16.192 1.00 81.19 762 LEU A N 1
ATOM 6284 C CA . LEU A 1 762 ? -61.410 -4.677 -17.309 1.00 81.19 762 LEU A CA 1
ATOM 6285 C C . LEU A 1 762 ? -61.595 -6.196 -17.411 1.00 81.19 762 LEU A C 1
ATOM 6287 O O . LEU A 1 762 ? -62.710 -6.667 -17.618 1.00 81.19 762 LEU A O 1
ATOM 6291 N N . ARG A 1 763 ? -60.522 -6.972 -17.217 1.00 81.81 763 ARG A N 1
ATOM 6292 C CA . ARG A 1 763 ? -60.588 -8.435 -17.215 1.00 81.81 763 ARG A CA 1
ATOM 6293 C C . ARG A 1 763 ? -61.446 -8.971 -16.069 1.00 81.81 763 ARG A C 1
ATOM 6295 O O . ARG A 1 763 ? -62.283 -9.824 -16.324 1.00 81.81 763 ARG A O 1
ATOM 6302 N N . ARG A 1 764 ? -61.301 -8.450 -14.844 1.00 77.44 764 ARG A N 1
ATOM 6303 C CA . ARG A 1 764 ? -62.175 -8.833 -13.718 1.00 77.44 764 ARG A CA 1
ATOM 6304 C C . ARG A 1 764 ? -63.642 -8.502 -14.000 1.00 77.44 764 ARG A C 1
ATOM 6306 O O . ARG A 1 764 ? -64.488 -9.362 -13.809 1.00 77.44 764 ARG A O 1
ATOM 6313 N N . GLY A 1 765 ? -63.929 -7.323 -14.560 1.00 69.81 765 GLY A N 1
ATOM 6314 C CA . GLY A 1 765 ? -65.290 -6.955 -14.973 1.00 69.81 765 GLY A CA 1
ATOM 6315 C C . GLY A 1 765 ? -65.889 -7.851 -16.070 1.00 69.81 765 GLY A C 1
ATOM 6316 O O . GLY A 1 765 ? -67.104 -8.016 -16.127 1.00 69.81 765 GLY A O 1
ATOM 6317 N N . LEU A 1 766 ? -65.056 -8.457 -16.925 1.00 65.62 766 LEU A N 1
ATOM 6318 C CA . LEU A 1 766 ? -65.483 -9.453 -17.917 1.00 65.62 766 LEU A CA 1
ATOM 6319 C C . LEU A 1 766 ? -65.663 -10.850 -17.304 1.00 65.62 766 LEU A C 1
ATOM 6321 O O . LEU A 1 766 ? -66.650 -11.519 -17.608 1.00 65.62 766 LEU A O 1
ATOM 6325 N N . ASP A 1 767 ? -64.750 -11.272 -16.428 1.00 55.84 767 ASP A N 1
ATOM 6326 C CA . ASP A 1 767 ? -64.806 -12.576 -15.761 1.00 55.84 767 ASP A CA 1
ATOM 6327 C C . ASP A 1 767 ? -66.029 -12.652 -14.808 1.00 55.84 767 ASP A C 1
ATOM 6329 O O . ASP A 1 767 ? -66.770 -13.639 -14.853 1.00 55.84 767 ASP A O 1
ATOM 6333 N N . ASP A 1 768 ? -66.344 -11.580 -14.064 1.00 52.47 768 ASP A N 1
ATOM 6334 C CA . ASP A 1 768 ? -67.545 -11.473 -13.207 1.00 52.47 768 ASP A CA 1
ATOM 6335 C C . ASP A 1 768 ? -68.868 -11.424 -14.006 1.00 52.47 768 ASP A C 1
ATOM 6337 O O . ASP A 1 768 ? -69.927 -11.787 -13.493 1.00 52.47 768 ASP A O 1
ATOM 6341 N N . SER A 1 769 ? -68.825 -11.046 -15.290 1.00 50.50 769 SER A N 1
ATOM 6342 C CA . SER A 1 769 ? -69.991 -11.067 -16.192 1.00 50.50 769 SER A CA 1
ATOM 6343 C C . SER A 1 769 ? -70.310 -12.477 -16.729 1.00 50.50 769 SER A C 1
ATOM 6345 O O . SER A 1 769 ? -71.392 -12.729 -17.258 1.00 50.50 769 SER A O 1
ATOM 6347 N N . SER A 1 770 ? -69.391 -13.439 -16.571 1.00 42.66 770 SER A N 1
ATOM 6348 C CA . SER A 1 770 ? -69.535 -14.797 -17.123 1.00 42.66 770 SER A CA 1
ATOM 6349 C C . SER A 1 770 ? -70.312 -15.784 -16.232 1.00 42.66 770 SER A C 1
ATOM 6351 O O . SER A 1 770 ? -70.634 -16.890 -16.676 1.00 42.66 770 SER A O 1
ATOM 6353 N N . VAL A 1 771 ? -70.664 -15.396 -14.997 1.00 44.66 771 VAL A N 1
ATOM 6354 C CA . VAL A 1 771 ? -71.285 -16.279 -13.984 1.00 44.66 771 VAL A CA 1
ATOM 6355 C C . VAL A 1 771 ? -72.772 -15.966 -13.745 1.00 44.66 771 VAL A C 1
ATOM 6357 O O . VAL A 1 771 ? -73.267 -16.049 -12.628 1.00 44.66 771 VAL A O 1
ATOM 6360 N N . TYR A 1 772 ? -73.531 -15.701 -14.813 1.00 42.91 772 TYR A N 1
ATOM 6361 C CA . TYR A 1 772 ? -74.983 -15.942 -14.816 1.00 42.91 772 TYR A CA 1
ATOM 6362 C C . TYR A 1 772 ? -75.408 -16.709 -16.066 1.00 42.91 772 TYR A C 1
ATOM 6364 O O . TYR A 1 772 ? -75.738 -16.159 -17.115 1.00 42.91 772 TYR A O 1
ATOM 6372 N N . LYS A 1 773 ? -75.406 -18.038 -15.930 1.00 38.94 773 LYS A N 1
ATOM 6373 C CA . LYS A 1 773 ? -75.924 -18.958 -16.941 1.00 38.94 773 LYS A CA 1
ATOM 6374 C C . LYS A 1 773 ? -77.450 -18.843 -16.985 1.00 38.94 773 LYS A C 1
ATOM 6376 O O . LYS A 1 773 ? -78.104 -18.952 -15.951 1.00 38.94 773 LYS A O 1
ATOM 6381 N N . CYS A 1 774 ? -78.001 -18.640 -18.179 1.00 34.44 774 CYS A N 1
ATOM 6382 C CA . CYS A 1 774 ? -79.439 -18.514 -18.409 1.00 34.44 774 CYS A CA 1
ATOM 6383 C C . CYS A 1 774 ? -80.238 -19.675 -17.798 1.00 34.44 774 CYS A C 1
ATOM 6385 O O . CYS A 1 774 ? -79.861 -20.832 -17.977 1.00 34.44 774 CYS A O 1
ATOM 6387 N N . ASN A 1 775 ? -81.395 -19.369 -17.202 1.00 34.94 775 ASN A N 1
ATOM 6388 C CA . ASN A 1 775 ? -82.496 -20.321 -17.070 1.00 34.94 775 ASN A CA 1
ATOM 6389 C C . ASN A 1 775 ? -83.851 -19.609 -16.903 1.00 34.94 775 ASN A C 1
ATOM 6391 O O . ASN A 1 775 ? -84.142 -19.077 -15.839 1.00 34.94 775 ASN A O 1
ATOM 6395 N N . GLY A 1 776 ? -84.695 -19.723 -17.934 1.00 32.94 776 GLY A N 1
ATOM 6396 C CA . GLY A 1 776 ? -86.151 -19.821 -17.784 1.00 32.94 776 GLY A CA 1
ATOM 6397 C C . GLY A 1 776 ? -86.987 -18.535 -17.780 1.00 32.94 776 GLY A C 1
ATOM 6398 O O . GLY A 1 776 ? -86.880 -17.732 -16.866 1.00 32.94 776 GLY A O 1
ATOM 6399 N N . LEU A 1 777 ? -87.958 -18.505 -18.711 1.00 34.91 777 LEU A N 1
ATOM 6400 C CA . LEU A 1 777 ? -89.202 -17.706 -18.690 1.00 34.91 777 LEU A CA 1
ATOM 6401 C C . LEU A 1 777 ? -89.008 -16.178 -18.876 1.00 34.91 777 LEU A C 1
ATOM 6403 O O . LEU A 1 777 ? -88.047 -15.595 -18.404 1.00 34.91 777 LEU A O 1
ATOM 6407 N N . GLY A 1 778 ? -89.880 -15.442 -19.569 1.00 31.22 778 GLY A N 1
ATOM 6408 C CA . GLY A 1 778 ? -91.112 -15.824 -20.263 1.00 31.22 778 GLY A CA 1
ATOM 6409 C C . GLY A 1 778 ? -92.080 -14.635 -20.292 1.00 31.22 778 GLY A C 1
ATOM 6410 O O . GLY A 1 778 ? -92.673 -14.321 -19.267 1.00 31.22 778 GLY A O 1
ATOM 6411 N N . GLY A 1 779 ? -92.243 -13.983 -21.451 1.00 30.59 779 GLY A N 1
ATOM 6412 C CA . GLY A 1 779 ? -92.967 -12.704 -21.560 1.00 30.59 779 GLY A CA 1
ATOM 6413 C C . GLY A 1 779 ? -92.175 -11.511 -20.983 1.00 30.59 779 GLY A C 1
ATOM 6414 O O . GLY A 1 779 ? -91.100 -11.699 -20.428 1.00 30.59 779 GLY A O 1
ATOM 6415 N N . SER A 1 780 ? -92.627 -10.260 -21.093 1.00 34.47 780 SER A N 1
ATOM 6416 C CA . SER A 1 780 ? -93.732 -9.711 -21.890 1.00 34.47 780 SER A CA 1
ATOM 6417 C C . SER A 1 780 ? -93.616 -8.178 -21.912 1.00 34.47 780 SER A C 1
ATOM 6419 O O . SER A 1 780 ? -93.508 -7.598 -20.843 1.00 34.47 780 SER A O 1
ATOM 6421 N N . ILE A 1 781 ? -93.766 -7.562 -23.093 1.00 37.88 781 ILE A N 1
ATOM 6422 C CA . ILE A 1 781 ? -94.342 -6.213 -23.305 1.00 37.88 781 ILE A CA 1
ATOM 6423 C C . ILE A 1 781 ? -93.580 -4.953 -22.785 1.00 37.88 781 ILE A C 1
ATOM 6425 O O . ILE A 1 781 ? -93.148 -4.851 -21.647 1.00 37.88 781 ILE A O 1
ATOM 6429 N N . ASP A 1 782 ? -93.547 -3.963 -23.688 1.00 32.75 782 ASP A N 1
ATOM 6430 C CA . ASP A 1 782 ? -93.404 -2.502 -23.539 1.00 32.75 782 ASP A CA 1
ATOM 6431 C C . ASP A 1 782 ? -92.087 -1.747 -23.221 1.00 32.75 782 ASP A C 1
ATOM 6433 O O . ASP A 1 782 ? -91.199 -2.133 -22.467 1.00 32.75 782 ASP A O 1
ATOM 6437 N N . LYS A 1 783 ? -92.036 -0.587 -23.900 1.00 40.19 783 LYS A N 1
ATOM 6438 C CA . LYS A 1 783 ? -91.233 0.638 -23.695 1.00 40.19 783 LYS A CA 1
ATOM 6439 C C . LYS A 1 783 ? -91.816 1.420 -22.465 1.00 40.19 783 LYS A C 1
ATOM 6441 O O . LYS A 1 783 ? -92.786 0.913 -21.910 1.00 40.19 783 LYS A O 1
ATOM 6446 N N . PRO A 1 784 ? -91.400 2.656 -22.065 1.00 52.66 784 PRO A N 1
ATOM 6447 C CA . PRO A 1 784 ? -90.515 3.614 -22.742 1.00 52.66 784 PRO A CA 1
ATOM 6448 C C . PRO A 1 784 ? -89.601 4.490 -21.832 1.00 52.66 784 PRO A C 1
ATOM 6450 O O . PRO A 1 784 ? -89.465 4.264 -20.641 1.00 52.66 784 PRO A O 1
ATOM 6453 N N . HIS A 1 785 ? -88.961 5.478 -22.473 1.00 31.92 785 HIS A N 1
ATOM 6454 C CA . HIS A 1 785 ? -88.671 6.865 -22.051 1.00 31.92 785 HIS A CA 1
ATOM 6455 C C . HIS A 1 785 ? -88.543 7.309 -20.566 1.00 31.92 785 HIS A C 1
ATOM 6457 O O . HIS A 1 785 ? -89.430 7.117 -19.748 1.00 31.92 785 HIS A O 1
ATOM 6463 N N . GLU A 1 786 ? -87.533 8.179 -20.396 1.00 33.94 786 GLU A N 1
ATOM 6464 C CA . GLU A 1 786 ? -87.535 9.465 -19.661 1.00 33.94 786 GLU A CA 1
ATOM 6465 C C . GLU A 1 786 ? -87.200 9.588 -18.157 1.00 33.94 786 GLU A C 1
ATOM 6467 O O . GLU A 1 786 ? -87.933 9.174 -17.273 1.00 33.94 786 GLU A O 1
ATOM 6472 N N . ASN A 1 787 ? -86.139 10.388 -17.953 1.00 32.56 787 ASN A N 1
ATOM 6473 C CA . ASN A 1 787 ? -86.028 11.571 -17.086 1.00 32.56 787 ASN A CA 1
ATOM 6474 C C . ASN A 1 787 ? -86.106 11.468 -15.551 1.00 32.56 787 ASN A C 1
ATOM 6476 O O . ASN A 1 787 ? -87.082 11.007 -14.977 1.00 32.56 787 ASN A O 1
ATOM 6480 N N . ALA A 1 788 ? -85.172 12.224 -14.947 1.00 31.12 788 ALA A N 1
ATOM 6481 C CA . ALA A 1 788 ? -85.337 12.976 -13.696 1.00 31.12 788 ALA A CA 1
ATOM 6482 C C . ALA A 1 788 ? -85.451 12.158 -12.382 1.00 31.12 788 ALA A C 1
ATOM 6484 O O . ALA A 1 788 ? -85.730 10.970 -12.396 1.00 31.12 788 ALA A O 1
ATOM 6485 N N . SER A 1 789 ? -85.250 12.724 -11.186 1.00 31.59 789 SER A N 1
ATOM 6486 C CA . SER A 1 789 ? -84.387 13.829 -10.711 1.00 31.59 789 SER A CA 1
ATOM 6487 C C . SER A 1 789 ? -84.461 13.864 -9.161 1.00 31.59 789 SER A C 1
ATOM 6489 O O . SER A 1 789 ? -85.141 13.042 -8.556 1.00 31.59 789 SER A O 1
ATOM 6491 N N . VAL A 1 790 ? -83.832 14.874 -8.543 1.00 31.53 790 VAL A N 1
ATOM 6492 C CA . VAL A 1 790 ? -84.025 15.344 -7.150 1.00 31.53 790 VAL A CA 1
ATOM 6493 C C . VAL A 1 790 ? -83.300 14.584 -6.022 1.00 31.53 790 VAL A C 1
ATOM 6495 O O . VAL A 1 790 ? -83.366 13.370 -5.872 1.00 31.53 790 VAL A O 1
ATOM 6498 N N . SER A 1 791 ? -82.632 15.406 -5.204 1.00 38.06 791 SER A N 1
ATOM 6499 C CA . SER A 1 791 ? -82.118 15.196 -3.838 1.00 38.06 791 SER A CA 1
ATOM 6500 C C . SER A 1 791 ? -83.309 15.145 -2.826 1.00 38.06 791 SER A C 1
ATOM 6502 O O . SER A 1 791 ? -84.298 14.520 -3.200 1.00 38.06 791 SER A O 1
ATOM 6504 N N . PRO A 1 792 ? -83.372 15.767 -1.611 1.00 50.72 792 PRO A N 1
ATOM 6505 C CA . PRO A 1 792 ? -82.442 16.564 -0.770 1.00 50.72 792 PRO A CA 1
ATOM 6506 C C . PRO A 1 792 ? -82.131 15.854 0.582 1.00 50.72 792 PRO A C 1
ATOM 6508 O O . PRO A 1 792 ? -82.608 14.751 0.807 1.00 50.72 792 PRO A O 1
ATOM 6511 N N . ALA A 1 793 ? -81.254 16.297 1.494 1.00 35.12 793 ALA A N 1
ATOM 6512 C CA . ALA A 1 793 ? -81.281 17.455 2.418 1.00 35.12 793 ALA A CA 1
ATOM 6513 C C . ALA A 1 793 ? -80.361 17.055 3.623 1.00 35.12 793 ALA A C 1
ATOM 6515 O O . ALA A 1 793 ? -80.183 15.858 3.826 1.00 35.12 793 ALA A O 1
ATOM 6516 N N . GLN A 1 794 ? -79.783 17.884 4.507 1.00 37.16 794 GLN A N 1
ATOM 6517 C CA . GLN A 1 794 ? -79.578 19.339 4.627 1.00 37.16 794 GLN A CA 1
ATOM 6518 C C . GLN A 1 794 ? -78.604 19.626 5.811 1.00 37.16 794 GLN A C 1
ATOM 6520 O O . GLN A 1 794 ? -78.670 18.895 6.791 1.00 37.16 794 GLN A O 1
ATOM 6525 N N . VAL A 1 795 ? -77.871 20.763 5.769 1.00 33.75 795 VAL A N 1
ATOM 6526 C CA . VAL A 1 795 ? -77.528 21.656 6.928 1.00 33.75 795 VAL A CA 1
ATOM 6527 C C . VAL A 1 795 ? -76.496 21.113 7.970 1.00 33.75 795 VAL A C 1
ATOM 6529 O O . VAL A 1 795 ? -76.517 19.941 8.313 1.00 33.75 795 VAL A O 1
ATOM 6532 N N . THR A 1 796 ? -75.502 21.863 8.493 1.00 36.12 796 THR A N 1
ATOM 6533 C CA . THR A 1 796 ? -75.343 23.328 8.721 1.00 36.12 796 THR A CA 1
ATOM 6534 C C . THR A 1 796 ? -73.904 23.845 8.479 1.00 36.12 796 THR A C 1
ATOM 6536 O O . THR A 1 796 ? -72.943 23.131 8.750 1.00 36.12 796 THR A O 1
ATOM 6539 N N . ASP A 1 797 ? -73.799 25.113 8.062 1.00 36.56 797 ASP A N 1
ATOM 6540 C CA . ASP A 1 797 ? -72.632 26.041 8.099 1.00 36.56 797 ASP A CA 1
ATOM 6541 C C . ASP A 1 797 ? -72.487 26.698 9.515 1.00 36.56 797 ASP A C 1
ATOM 6543 O O . ASP A 1 797 ? -73.221 26.234 10.399 1.00 36.56 797 ASP A O 1
ATOM 6547 N N . PRO A 1 798 ? -71.684 27.769 9.817 1.00 58.62 798 PRO A N 1
ATOM 6548 C CA . PRO A 1 798 ? -70.822 28.668 8.993 1.00 58.62 798 PRO A CA 1
ATOM 6549 C C . PRO A 1 798 ? -69.366 28.865 9.536 1.00 58.62 798 PRO A C 1
ATOM 6551 O O . PRO A 1 798 ? -69.022 28.324 10.583 1.00 58.62 798 PRO A O 1
ATOM 6554 N N . GLY A 1 799 ? -68.447 29.667 8.962 1.00 32.12 799 GLY A N 1
ATOM 6555 C CA . GLY A 1 799 ? -68.400 30.424 7.691 1.00 32.12 799 GLY A CA 1
ATOM 6556 C C . GLY A 1 799 ? -67.304 31.531 7.679 1.00 32.12 799 GLY A C 1
ATOM 6557 O O . GLY A 1 799 ? -66.672 31.764 8.705 1.00 32.12 799 GLY A O 1
ATOM 6558 N N . LEU A 1 800 ? -67.170 32.243 6.540 1.00 39.25 800 LEU A N 1
ATOM 6559 C CA . LEU A 1 800 ? -66.495 33.556 6.314 1.00 39.25 800 LEU A CA 1
ATOM 6560 C C . LEU A 1 800 ? -64.934 33.652 6.420 1.00 39.25 800 LEU A C 1
ATOM 6562 O O . LEU A 1 800 ? -64.328 33.069 7.308 1.00 39.25 800 LEU A O 1
ATOM 6566 N N . ASP A 1 801 ? -64.205 34.421 5.582 1.00 32.50 801 ASP A N 1
ATOM 6567 C CA . ASP A 1 801 ? -64.614 35.181 4.378 1.00 32.50 801 ASP A CA 1
ATOM 6568 C C . ASP A 1 801 ? -63.456 35.586 3.421 1.00 32.50 801 ASP A C 1
ATOM 6570 O O . ASP A 1 801 ? -62.353 35.852 3.883 1.00 32.50 801 ASP A O 1
ATOM 6574 N N . THR A 1 802 ? -63.778 35.778 2.125 1.00 37.22 802 THR A N 1
ATOM 6575 C CA . THR A 1 802 ? -63.150 36.666 1.087 1.00 37.22 802 THR A CA 1
ATOM 6576 C C . THR A 1 802 ? -61.616 36.700 0.831 1.00 37.22 802 THR A C 1
ATOM 6578 O O . THR A 1 802 ? -60.819 36.645 1.750 1.00 37.22 802 THR A O 1
ATOM 6581 N N . THR A 1 803 ? -61.037 36.948 -0.362 1.00 36.41 803 THR A N 1
ATOM 6582 C CA . THR A 1 803 ? -61.402 37.086 -1.809 1.00 36.41 803 THR A CA 1
ATOM 6583 C C . THR A 1 803 ? -60.064 37.032 -2.629 1.00 36.41 803 THR A C 1
ATOM 6585 O O . THR A 1 803 ? -59.013 36.922 -2.009 1.00 36.41 803 THR A O 1
ATOM 6588 N N . GLN A 1 804 ? -59.919 37.093 -3.970 1.00 30.17 804 GLN A N 1
ATOM 6589 C CA . GLN A 1 804 ? -60.816 37.321 -5.125 1.00 30.17 804 GLN A CA 1
ATOM 6590 C C . GLN A 1 804 ? -60.308 36.582 -6.408 1.00 30.17 804 GLN A C 1
ATOM 6592 O O . GLN A 1 804 ? -59.519 35.649 -6.327 1.00 30.17 804 GLN A O 1
ATOM 6597 N N . ASN A 1 805 ? -60.764 37.010 -7.596 1.00 31.64 805 ASN A N 1
ATOM 6598 C CA . ASN A 1 805 ? -60.435 36.506 -8.947 1.00 31.64 805 ASN A CA 1
ATOM 6599 C C . ASN A 1 805 ? -59.271 37.315 -9.596 1.00 31.64 805 ASN A C 1
ATOM 6601 O O . ASN A 1 805 ? -58.985 38.410 -9.123 1.00 31.64 805 ASN A O 1
ATOM 6605 N N . LYS A 1 806 ? -58.605 36.926 -10.705 1.00 29.16 806 LYS A N 1
ATOM 6606 C CA . LYS A 1 806 ? -59.159 36.773 -12.078 1.00 29.16 806 LYS A CA 1
ATOM 6607 C C . LYS A 1 806 ? -58.120 36.231 -13.099 1.00 29.16 806 LYS A C 1
ATOM 6609 O O . LYS A 1 806 ? -56.958 36.037 -12.769 1.00 29.16 806 LYS A O 1
ATOM 6614 N N . CYS A 1 807 ? -58.567 35.987 -14.335 1.00 29.80 807 CYS A N 1
ATOM 6615 C CA . CYS A 1 807 ? -57.848 35.304 -15.427 1.00 29.80 807 CYS A CA 1
ATOM 6616 C C . CYS A 1 807 ? -57.009 36.216 -16.364 1.00 29.80 807 CYS A C 1
ATOM 6618 O O . CYS A 1 807 ? -57.190 37.429 -16.351 1.00 29.80 807 CYS A O 1
ATOM 6620 N N . LEU A 1 808 ? -56.295 35.549 -17.297 1.00 30.86 808 LEU A N 1
ATOM 6621 C CA . LEU A 1 808 ? -55.879 35.945 -18.670 1.00 30.86 808 LEU A CA 1
ATOM 6622 C C . LEU A 1 808 ? -54.457 36.497 -18.956 1.00 30.86 808 LEU A C 1
ATOM 6624 O O . LEU A 1 808 ? -53.987 37.441 -18.337 1.00 30.86 808 LEU A O 1
ATOM 6628 N N . SER A 1 809 ? -53.899 35.915 -20.035 1.00 30.97 809 SER A N 1
ATOM 6629 C CA . SER A 1 809 ? -52.983 36.441 -21.075 1.00 30.97 809 SER A CA 1
ATOM 6630 C C . SER A 1 809 ? -51.569 36.958 -20.747 1.00 30.97 809 SER A C 1
ATOM 6632 O O . SER A 1 809 ? -51.410 37.996 -20.122 1.00 30.97 809 SER A O 1
ATOM 6634 N 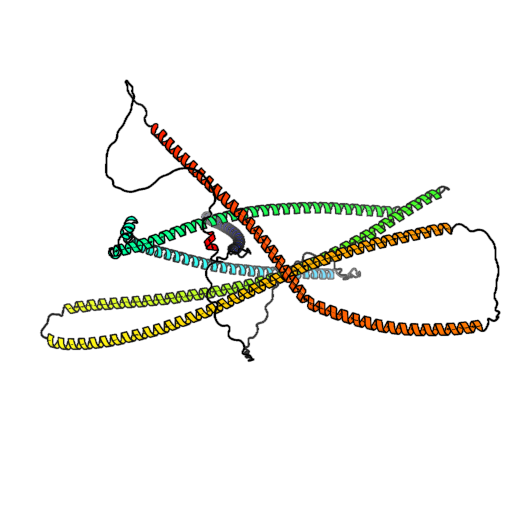N . ASP A 1 810 ? -50.598 36.299 -21.398 1.00 30.88 810 ASP A N 1
ATOM 6635 C CA . ASP A 1 810 ? -49.450 36.847 -22.148 1.00 30.88 810 ASP A CA 1
ATOM 6636 C C . ASP A 1 810 ? -48.349 37.720 -21.497 1.00 30.88 810 ASP A C 1
ATOM 6638 O O . ASP A 1 810 ? -48.506 38.413 -20.500 1.00 30.88 810 ASP A O 1
ATOM 6642 N N . SER A 1 811 ? -47.214 37.725 -22.212 1.00 30.86 811 SER A N 1
ATOM 6643 C CA . SER A 1 811 ? -45.995 38.547 -22.083 1.00 30.86 811 SER A CA 1
ATOM 6644 C C . SER A 1 811 ? -44.908 38.120 -21.067 1.00 30.86 811 SER A C 1
ATOM 6646 O O . SER A 1 811 ? -44.965 38.346 -19.864 1.00 30.86 811 SER A O 1
ATOM 6648 N N . LEU A 1 812 ? -43.811 37.592 -21.631 1.00 36.09 812 LEU A N 1
ATOM 6649 C CA . LEU A 1 812 ? -42.436 37.970 -21.258 1.00 36.09 812 LEU A CA 1
ATOM 6650 C C . LEU A 1 812 ? -42.311 39.511 -21.329 1.00 36.09 812 LEU A C 1
ATOM 6652 O O . LEU A 1 812 ? -42.918 40.081 -22.241 1.00 36.09 812 LEU A O 1
ATOM 6656 N N . PRO A 1 813 ? -41.490 40.187 -20.492 1.00 43.22 813 PRO A N 1
ATOM 6657 C CA . PRO A 1 813 ? -40.077 39.829 -20.315 1.00 43.22 813 PRO A CA 1
ATOM 6658 C C . PRO A 1 813 ? -39.457 40.076 -18.916 1.00 43.22 813 PRO A C 1
ATOM 6660 O O . PRO A 1 813 ? -40.097 40.551 -17.989 1.00 43.22 813 PRO A O 1
ATOM 6663 N N . LEU A 1 814 ? -38.163 39.737 -18.822 1.00 41.06 814 LEU A N 1
ATOM 6664 C CA . LEU A 1 814 ? -37.138 40.175 -17.856 1.00 41.06 814 LEU A CA 1
ATOM 6665 C C . LEU A 1 814 ? -37.601 40.786 -16.513 1.00 41.06 814 LEU A C 1
ATOM 6667 O O . LEU A 1 814 ? -37.909 41.972 -16.438 1.00 41.06 814 LEU A O 1
ATOM 6671 N N . ASN A 1 815 ? -37.367 40.051 -15.422 1.00 34.38 815 ASN A N 1
ATOM 6672 C CA . ASN A 1 815 ? -36.676 40.610 -14.254 1.00 34.38 815 ASN A CA 1
ATOM 6673 C C . ASN A 1 815 ? -35.931 39.513 -13.476 1.00 34.38 815 ASN A C 1
ATOM 6675 O O . ASN A 1 815 ? -36.423 38.396 -13.324 1.00 34.38 815 ASN A O 1
ATOM 6679 N N . ALA A 1 816 ? -34.709 39.819 -13.035 1.00 35.19 816 ALA A N 1
ATOM 6680 C CA . ALA A 1 816 ? -33.831 38.872 -12.349 1.00 35.19 816 ALA A CA 1
ATOM 6681 C C . ALA A 1 816 ? -34.125 38.826 -10.834 1.00 35.19 816 ALA A C 1
ATOM 6683 O O . ALA A 1 816 ? -34.349 39.884 -10.246 1.00 35.19 816 ALA A O 1
ATOM 6684 N N . PRO A 1 817 ? -34.075 37.653 -10.170 1.00 41.88 817 PRO A N 1
ATOM 6685 C CA . PRO A 1 817 ? -34.231 37.581 -8.722 1.00 41.88 817 PRO A CA 1
ATOM 6686 C C . PRO A 1 817 ? -32.973 38.044 -7.978 1.00 41.88 817 PRO A C 1
ATOM 6688 O O . PRO A 1 817 ? -31.854 37.627 -8.268 1.00 41.88 817 PRO A O 1
ATOM 6691 N N . ASP A 1 818 ? -33.234 38.846 -6.957 1.00 44.84 818 ASP A N 1
ATOM 6692 C CA . ASP A 1 818 ? -32.402 39.572 -5.993 1.00 44.84 818 ASP A CA 1
ATOM 6693 C C . ASP A 1 818 ? -31.369 38.761 -5.154 1.00 44.84 818 ASP A C 1
ATOM 6695 O O . ASP A 1 818 ? -31.191 38.991 -3.959 1.00 44.84 818 ASP A O 1
ATOM 6699 N N . TRP A 1 819 ? -30.656 37.792 -5.743 1.00 55.78 819 TRP A N 1
ATOM 6700 C CA . TRP A 1 819 ? -29.552 37.086 -5.062 1.00 55.78 819 TRP A CA 1
ATOM 6701 C C . TRP A 1 819 ? -28.166 37.687 -5.348 1.00 55.78 819 TRP A C 1
ATOM 6703 O O . TRP A 1 819 ? -27.251 37.540 -4.538 1.00 55.78 819 TRP A O 1
ATOM 6713 N N . TYR A 1 820 ? -28.009 38.421 -6.455 1.00 41.00 820 TYR A N 1
ATOM 6714 C CA . TYR A 1 820 ? -26.725 39.027 -6.842 1.00 41.00 820 TYR A CA 1
ATOM 6715 C C . TYR A 1 820 ? -26.337 40.243 -5.978 1.00 41.00 820 TYR A C 1
ATOM 6717 O O . TYR A 1 820 ? -25.153 40.516 -5.786 1.00 41.00 820 TYR A O 1
ATOM 6725 N N . SER A 1 821 ? -27.324 40.939 -5.403 1.00 44.97 821 SER A N 1
ATOM 6726 C CA . SER A 1 821 ? -27.144 42.113 -4.535 1.00 44.97 821 SER A CA 1
ATOM 6727 C C . SER A 1 821 ? -26.431 41.773 -3.216 1.00 44.97 821 SER A C 1
ATOM 6729 O O . SER A 1 821 ? -25.667 42.582 -2.696 1.00 44.97 821 SER A O 1
ATOM 6731 N N . LYS A 1 822 ? -26.636 40.556 -2.687 1.00 46.59 822 LYS A N 1
ATOM 6732 C CA . LYS A 1 822 ? -26.040 40.094 -1.417 1.00 46.59 822 LYS A CA 1
ATOM 6733 C C . LYS A 1 822 ? -24.603 39.582 -1.549 1.00 46.59 822 LYS A C 1
ATOM 6735 O O . LYS A 1 822 ? -23.890 39.534 -0.555 1.00 46.59 822 LYS A O 1
ATOM 6740 N N . LEU A 1 823 ? -24.161 39.246 -2.762 1.00 40.19 823 LEU A N 1
ATOM 6741 C CA . LEU A 1 823 ? -22.809 38.737 -3.033 1.00 40.19 823 LEU A CA 1
ATOM 6742 C C . LEU A 1 823 ? -21.761 39.843 -3.255 1.00 40.19 823 LEU A C 1
ATOM 6744 O O . LEU A 1 823 ? -20.575 39.546 -3.328 1.00 40.19 823 LEU A O 1
ATOM 6748 N N . ARG A 1 824 ? -22.179 41.116 -3.332 1.00 43.41 824 ARG A N 1
ATOM 6749 C CA . ARG A 1 824 ? -21.291 42.289 -3.474 1.00 43.41 824 ARG A CA 1
ATOM 6750 C C . ARG A 1 824 ? -21.181 43.137 -2.192 1.00 43.41 824 ARG A C 1
ATOM 6752 O O . ARG A 1 824 ? -20.742 44.277 -2.243 1.00 43.41 824 ARG A O 1
ATOM 6759 N N . ALA A 1 825 ? -21.617 42.588 -1.058 1.00 42.53 825 ALA A N 1
ATOM 6760 C CA . ALA A 1 825 ? -21.413 43.149 0.284 1.00 42.53 825 ALA A CA 1
ATOM 6761 C C . ALA A 1 825 ? -20.502 42.253 1.157 1.00 42.53 825 ALA A C 1
ATOM 6763 O O . ALA A 1 825 ? -20.405 42.451 2.364 1.00 42.53 825 ALA A O 1
ATOM 6764 N N . LEU A 1 826 ? -19.876 41.245 0.536 1.00 39.59 826 LEU A N 1
ATOM 6765 C CA . LEU A 1 826 ? -18.950 40.269 1.129 1.00 39.59 826 LEU A CA 1
ATOM 6766 C C . LEU A 1 826 ? -17.632 40.160 0.326 1.00 39.59 826 LEU A C 1
ATOM 6768 O O . LEU A 1 826 ? -16.870 39.214 0.507 1.00 39.59 826 LEU A O 1
ATOM 6772 N N . VAL A 1 827 ? -17.390 41.141 -0.553 1.00 44.16 827 VAL A N 1
ATOM 6773 C CA . VAL A 1 827 ? -16.137 41.443 -1.265 1.00 44.16 827 VAL A CA 1
ATOM 6774 C C . VAL A 1 827 ? -15.954 42.954 -1.198 1.00 44.16 827 VAL A C 1
ATOM 6776 O O . VAL A 1 827 ? -14.831 43.389 -0.881 1.00 44.16 827 VAL A O 1
#

InterPro domains:
  IPR026205 Progesterone-induced-blocking factor 1 [PTHR18950] (56-823)